Protein AF-A0A3M0W1K4-F1 (afdb_monomer_lite)

Structure (mmCIF, N/CA/C/O backbone):
data_AF-A0A3M0W1K4-F1
#
_entry.id   AF-A0A3M0W1K4-F1
#
loop_
_atom_site.group_PDB
_atom_site.id
_atom_site.type_symbol
_atom_site.label_atom_id
_atom_site.label_alt_id
_atom_site.label_comp_id
_atom_site.label_asym_id
_atom_site.label_entity_id
_atom_site.label_seq_id
_atom_site.pdbx_PDB_ins_code
_atom_site.Cartn_x
_atom_site.Cartn_y
_atom_site.Cartn_z
_atom_site.occupancy
_atom_site.B_iso_or_equiv
_atom_site.auth_seq_id
_atom_site.auth_comp_id
_atom_site.auth_asym_id
_atom_site.auth_atom_id
_atom_site.pdbx_PDB_model_num
ATOM 1 N N . MET A 1 1 ? 21.033 59.225 10.269 1.00 39.94 1 MET A N 1
ATOM 2 C CA . MET A 1 1 ? 19.747 59.269 11.001 1.00 39.94 1 MET A CA 1
ATOM 3 C C . MET A 1 1 ? 18.672 60.098 10.294 1.00 39.94 1 MET A C 1
ATOM 5 O O . MET A 1 1 ? 17.564 60.133 10.793 1.00 39.94 1 MET A O 1
ATOM 9 N N . GLU A 1 2 ? 18.922 60.691 9.121 1.00 40.12 2 GLU A N 1
ATOM 10 C CA . GLU A 1 2 ? 17.930 61.547 8.435 1.00 40.12 2 GLU A CA 1
ATOM 11 C C . GLU A 1 2 ? 17.042 60.817 7.401 1.00 40.12 2 GLU A C 1
ATOM 13 O O . GLU A 1 2 ? 16.441 61.458 6.549 1.00 40.12 2 GLU A O 1
ATOM 18 N N . ALA A 1 3 ? 16.939 59.483 7.443 1.00 52.16 3 ALA A N 1
ATOM 19 C CA . ALA A 1 3 ? 16.207 58.706 6.428 1.00 52.16 3 ALA A CA 1
ATOM 20 C C . ALA A 1 3 ? 15.186 57.702 6.995 1.00 52.16 3 ALA A C 1
ATOM 22 O O . ALA A 1 3 ? 14.739 56.823 6.266 1.00 52.16 3 ALA A O 1
ATOM 23 N N . LEU A 1 4 ? 14.838 57.798 8.282 1.00 54.84 4 LEU A N 1
ATOM 24 C CA . LEU A 1 4 ? 13.868 56.904 8.923 1.00 54.84 4 LEU A CA 1
ATOM 25 C C . LEU A 1 4 ? 12.635 57.705 9.343 1.00 54.84 4 LEU A C 1
ATOM 27 O O . LEU A 1 4 ? 12.757 58.794 9.902 1.00 54.84 4 LEU A O 1
ATOM 31 N N . THR A 1 5 ? 11.453 57.173 9.052 1.00 63.53 5 THR A N 1
ATOM 32 C CA . THR A 1 5 ? 10.166 57.767 9.435 1.00 63.53 5 THR A CA 1
ATOM 33 C C . THR A 1 5 ? 9.922 57.629 10.944 1.00 63.53 5 THR A C 1
ATOM 35 O O . THR A 1 5 ? 10.457 56.726 11.586 1.00 63.53 5 THR A O 1
ATOM 38 N N . GLU A 1 6 ? 9.076 58.483 11.534 1.00 58.12 6 GLU A N 1
ATOM 39 C CA . GLU A 1 6 ? 8.732 58.405 12.971 1.00 58.12 6 GLU A CA 1
ATOM 40 C C . GLU A 1 6 ? 8.189 57.025 13.385 1.00 58.12 6 GLU A C 1
ATOM 42 O O . GLU A 1 6 ? 8.481 56.547 14.479 1.00 58.12 6 GLU A O 1
ATOM 47 N N . ALA A 1 7 ? 7.452 56.340 12.504 1.00 54.59 7 ALA A N 1
ATOM 48 C CA . ALA A 1 7 ? 6.937 54.994 12.763 1.00 54.59 7 ALA A CA 1
ATOM 49 C C . ALA A 1 7 ? 8.047 53.923 12.790 1.00 54.59 7 ALA A C 1
ATOM 51 O O . ALA A 1 7 ? 7.974 52.957 13.556 1.00 54.59 7 ALA A O 1
ATOM 52 N N . GLU A 1 8 ? 9.085 54.093 11.971 1.00 53.28 8 GLU A N 1
ATOM 53 C CA . GLU A 1 8 ? 10.256 53.212 11.947 1.00 53.28 8 GLU A CA 1
ATOM 54 C C . GLU A 1 8 ? 11.145 53.463 13.164 1.00 53.28 8 GLU A C 1
ATOM 56 O O . GLU A 1 8 ? 11.570 52.506 13.808 1.00 53.28 8 GLU A O 1
ATOM 61 N N . LEU A 1 9 ? 11.339 54.727 13.549 1.00 59.03 9 LEU A N 1
ATOM 62 C CA . LEU A 1 9 ? 12.034 55.093 14.785 1.00 59.03 9 LEU A CA 1
ATOM 63 C C . LEU A 1 9 ? 11.316 54.525 16.018 1.00 59.03 9 LEU A C 1
ATOM 65 O O . LEU A 1 9 ? 11.962 53.882 16.840 1.00 59.03 9 LEU A O 1
ATOM 69 N N . ALA A 1 10 ? 9.985 54.627 16.090 1.00 58.78 10 ALA A N 1
ATOM 70 C CA . ALA A 1 10 ? 9.189 54.033 17.167 1.00 58.78 10 ALA A CA 1
ATOM 71 C C . ALA A 1 10 ? 9.258 52.493 17.196 1.00 58.78 10 ALA A C 1
ATOM 73 O O . ALA A 1 10 ? 9.169 51.877 18.258 1.00 58.78 10 ALA A O 1
ATOM 74 N N . THR A 1 11 ? 9.428 51.844 16.039 1.00 55.88 11 THR A N 1
ATOM 75 C CA . THR A 1 11 ? 9.614 50.385 15.964 1.00 55.88 11 THR A CA 1
ATOM 76 C C . THR A 1 11 ? 11.004 49.979 16.456 1.00 55.88 11 THR A C 1
ATOM 78 O O . THR A 1 11 ? 11.120 49.012 17.206 1.00 55.88 11 THR A O 1
ATOM 81 N N . ILE A 1 12 ? 12.040 50.740 16.093 1.00 59.47 12 ILE A N 1
ATOM 82 C CA . ILE A 1 12 ? 13.416 50.543 16.571 1.00 59.47 12 ILE A CA 1
ATOM 83 C C . ILE A 1 12 ? 13.493 50.738 18.091 1.00 59.47 12 ILE A C 1
ATOM 85 O O . ILE A 1 12 ? 14.158 49.965 18.775 1.00 59.47 12 ILE A O 1
ATOM 89 N N . GLU A 1 13 ? 12.773 51.724 18.626 1.00 56.56 13 GLU A N 1
ATOM 90 C CA . GLU A 1 13 ? 12.717 52.018 20.062 1.00 56.56 13 GLU A CA 1
ATOM 91 C C . GLU A 1 13 ? 11.937 50.950 20.851 1.00 56.56 13 GLU A C 1
ATOM 93 O O . GLU A 1 13 ? 12.284 50.622 21.983 1.00 56.56 13 GLU A O 1
ATOM 98 N N . LYS A 1 14 ? 10.908 50.352 20.233 1.00 52.44 14 LYS A N 1
ATOM 99 C CA . LYS A 1 14 ? 10.084 49.284 20.824 1.00 52.44 14 LYS A CA 1
ATOM 100 C C . LYS A 1 14 ? 10.740 47.899 20.776 1.00 52.44 14 LYS A C 1
ATOM 102 O O . LYS A 1 14 ? 10.418 47.053 21.609 1.00 52.44 14 LYS A O 1
ATOM 107 N N . TYR A 1 15 ? 11.634 47.664 19.816 1.00 54.25 15 TYR A N 1
ATOM 108 C CA . TYR A 1 15 ? 12.367 46.406 19.639 1.00 54.25 15 TYR A CA 1
ATOM 109 C C . TYR A 1 15 ? 13.867 46.680 19.443 1.00 54.25 15 TYR A C 1
ATOM 111 O O . TYR A 1 15 ? 14.408 46.436 18.356 1.00 54.25 15 TYR A O 1
ATOM 119 N N . PRO A 1 16 ? 14.554 47.213 20.469 1.00 55.38 16 PRO A N 1
ATOM 120 C CA . PRO A 1 16 ? 15.976 47.484 20.369 1.00 55.38 16 PRO A CA 1
ATOM 121 C C . PRO A 1 16 ? 16.722 46.161 20.166 1.00 55.38 16 PRO A C 1
ATOM 123 O O . PRO A 1 16 ? 16.544 45.211 20.923 1.00 55.38 16 PRO A O 1
ATOM 126 N N . LEU A 1 17 ? 17.602 46.097 19.163 1.00 57.44 17 LEU A N 1
ATOM 127 C CA . LEU A 1 17 ? 18.527 44.966 18.963 1.00 57.44 17 LEU A CA 1
ATOM 128 C C . LEU A 1 17 ? 19.664 44.968 20.013 1.00 57.44 17 LEU A C 1
ATOM 130 O O . LEU A 1 17 ? 20.745 44.446 19.757 1.00 57.44 17 LEU A O 1
ATOM 134 N N . SER A 1 18 ? 19.446 45.618 21.161 1.00 52.88 18 SER A N 1
ATOM 135 C CA . SER A 1 18 ? 20.443 45.880 22.200 1.00 52.88 18 SER A CA 1
ATOM 136 C C . SER A 1 18 ? 21.017 44.586 22.762 1.00 52.88 18 SER A C 1
ATOM 138 O O . SER A 1 18 ? 20.243 43.690 23.094 1.00 52.88 18 SER A O 1
ATOM 140 N N . ASP A 1 19 ? 22.348 44.554 22.874 1.00 51.66 19 ASP A N 1
ATOM 141 C CA . ASP A 1 19 ? 23.279 43.619 23.532 1.00 51.66 19 ASP A CA 1
ATOM 142 C C . ASP A 1 19 ? 23.093 42.104 23.325 1.00 51.66 19 ASP A C 1
ATOM 144 O O . ASP A 1 19 ? 24.077 41.412 23.105 1.00 51.66 19 ASP A O 1
ATOM 148 N N . SER A 1 20 ? 21.875 41.574 23.256 1.00 52.31 20 SER A N 1
ATOM 149 C CA . SER A 1 20 ? 21.557 40.147 23.132 1.00 52.31 20 SER A CA 1
ATOM 150 C C . SER A 1 20 ? 22.125 39.476 21.875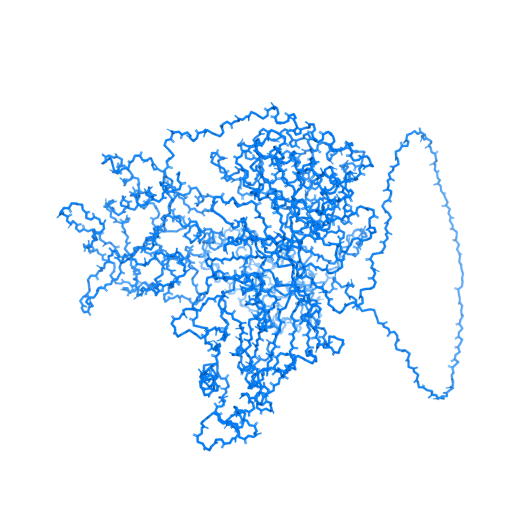 1.00 52.31 20 SER A C 1
ATOM 152 O O . SER A 1 20 ? 22.637 38.364 21.968 1.00 52.31 20 SER A O 1
ATOM 154 N N . ILE A 1 21 ? 22.079 40.121 20.702 1.00 53.75 21 ILE A N 1
ATOM 155 C CA . ILE A 1 21 ? 22.635 39.536 19.464 1.00 53.75 21 ILE A CA 1
ATOM 156 C C . ILE A 1 21 ? 24.169 39.547 19.505 1.00 53.75 21 ILE A C 1
ATOM 158 O O . ILE A 1 21 ? 24.810 38.605 19.040 1.00 53.75 21 ILE A O 1
ATOM 162 N N . TYR A 1 22 ? 24.755 40.586 20.102 1.00 55.22 22 TYR A N 1
ATOM 163 C CA . TYR A 1 22 ? 26.203 40.735 20.222 1.00 55.22 22 TYR A CA 1
ATOM 164 C C . TYR A 1 22 ? 26.797 39.839 21.308 1.00 55.22 22 TYR A C 1
ATOM 166 O O . TYR A 1 22 ? 27.854 39.258 21.080 1.00 55.22 22 TYR A O 1
ATOM 174 N N . GLU A 1 23 ? 26.111 39.666 22.438 1.00 53.50 23 GLU A N 1
ATOM 175 C CA . GLU A 1 23 ? 26.461 38.690 23.470 1.00 53.50 23 GLU A CA 1
ATOM 176 C C . GLU A 1 23 ? 26.335 37.268 22.934 1.00 53.50 23 GLU A C 1
ATOM 178 O O . GLU A 1 23 ? 27.237 36.465 23.147 1.00 53.50 23 GLU A O 1
ATOM 183 N N . HIS A 1 24 ? 25.284 36.948 22.172 1.00 56.00 24 HIS A N 1
ATOM 184 C CA . HIS A 1 24 ? 25.119 35.609 21.606 1.00 56.00 24 HIS A CA 1
ATOM 185 C C . HIS A 1 24 ? 26.195 35.287 20.558 1.00 56.00 24 HIS A C 1
ATOM 187 O O . HIS A 1 24 ? 26.789 34.211 20.598 1.00 56.00 24 HIS A O 1
ATOM 193 N N . ALA A 1 25 ? 26.523 36.241 19.679 1.00 52.59 25 ALA A N 1
ATOM 194 C CA . ALA A 1 25 ? 27.627 36.103 18.729 1.00 52.59 25 ALA A CA 1
ATOM 195 C C . ALA A 1 25 ? 28.998 36.015 19.431 1.00 52.59 25 ALA A C 1
ATOM 197 O O . ALA A 1 25 ? 29.841 35.216 19.028 1.00 52.59 25 ALA A O 1
ATOM 198 N N . ALA A 1 26 ? 29.218 36.787 20.501 1.00 55.47 26 ALA A N 1
ATOM 199 C CA . ALA A 1 26 ? 30.449 36.737 21.292 1.00 55.47 26 ALA A CA 1
ATOM 200 C C . ALA A 1 26 ? 30.593 35.423 22.079 1.00 55.47 26 ALA A C 1
ATOM 202 O O . ALA A 1 26 ? 31.691 34.881 22.143 1.00 55.47 26 ALA A O 1
ATOM 203 N N . THR A 1 27 ? 29.492 34.885 22.615 1.00 55.16 27 THR A N 1
ATOM 204 C CA . THR A 1 27 ? 29.459 33.590 23.318 1.00 55.16 27 THR A CA 1
ATOM 205 C C . THR A 1 27 ? 29.769 32.449 22.348 1.00 55.16 27 THR A C 1
ATOM 207 O O . THR A 1 27 ? 30.599 31.596 22.636 1.00 55.16 27 THR A O 1
ATOM 210 N N . LEU A 1 28 ? 29.193 32.486 21.140 1.00 52.56 28 LEU A N 1
ATOM 211 C CA . LEU A 1 28 ? 29.466 31.503 20.086 1.00 52.56 28 LEU A CA 1
ATOM 212 C C . LEU A 1 28 ? 30.930 31.514 19.613 1.00 52.56 28 LEU A C 1
ATOM 214 O O . LEU A 1 28 ? 31.484 30.445 19.349 1.00 52.56 28 LEU A O 1
ATOM 218 N N . LEU A 1 29 ? 31.551 32.697 19.527 1.00 52.94 29 LEU A N 1
ATOM 219 C CA . LEU A 1 29 ? 32.974 32.858 19.200 1.00 52.94 29 LEU A CA 1
ATOM 220 C C . LEU A 1 29 ? 33.894 32.435 20.361 1.00 52.94 29 LEU A C 1
ATOM 222 O O . LEU A 1 29 ? 34.947 31.855 20.112 1.00 52.94 29 LEU A O 1
ATOM 226 N N . GLN A 1 30 ? 33.494 32.666 21.617 1.00 54.06 30 GLN A N 1
ATOM 227 C CA . GLN A 1 30 ? 34.223 32.196 22.805 1.00 54.06 30 GLN A CA 1
ATOM 228 C C . GLN A 1 30 ? 34.193 30.672 22.956 1.00 54.06 30 GLN A C 1
ATOM 230 O O . GLN A 1 30 ? 35.216 30.074 23.288 1.00 54.06 30 GLN A O 1
ATOM 235 N N . ASP A 1 31 ? 33.046 30.047 22.692 1.00 50.12 31 ASP A N 1
ATOM 236 C CA . ASP A 1 31 ? 32.863 28.598 22.825 1.00 50.12 31 ASP A CA 1
ATOM 237 C C . ASP A 1 31 ? 33.520 27.811 21.678 1.00 50.12 31 ASP A C 1
ATOM 239 O O . ASP A 1 31 ? 33.686 26.595 21.771 1.00 50.12 31 ASP A O 1
ATOM 243 N N . ASN A 1 32 ? 33.906 28.492 20.593 1.00 46.84 32 ASN A N 1
ATOM 244 C CA . ASN A 1 32 ? 34.488 27.878 19.403 1.00 46.84 32 ASN A CA 1
ATOM 245 C C . ASN A 1 32 ? 35.570 28.795 18.783 1.00 46.84 32 ASN A C 1
ATOM 247 O O . ASN A 1 32 ? 35.329 29.425 17.749 1.00 46.84 32 ASN A O 1
ATOM 251 N N . PRO A 1 33 ? 36.777 28.866 19.373 1.00 49.41 33 PRO A N 1
ATOM 252 C CA . PRO A 1 33 ? 37.834 29.793 18.948 1.00 49.41 33 PRO A CA 1
ATOM 253 C C . PRO A 1 33 ? 38.335 29.560 17.509 1.00 49.41 33 PRO A C 1
ATOM 255 O O . PRO A 1 33 ? 38.842 30.481 16.875 1.00 49.41 33 PRO A O 1
ATOM 258 N N . ASP A 1 34 ? 38.122 28.366 16.946 1.00 47.47 34 ASP A N 1
ATOM 259 C CA . ASP A 1 34 ? 38.444 28.049 15.546 1.00 47.47 34 ASP A CA 1
ATOM 260 C C . ASP A 1 34 ? 37.507 28.747 14.529 1.00 47.47 34 ASP A C 1
ATOM 262 O O . ASP A 1 34 ? 37.787 28.762 13.327 1.00 47.47 34 ASP A O 1
ATOM 266 N N . LEU A 1 35 ? 36.390 29.341 14.981 1.00 46.50 35 LEU A N 1
ATOM 267 C CA . LEU A 1 35 ? 35.415 30.034 14.124 1.00 46.50 35 LEU A CA 1
ATOM 268 C C . LEU A 1 35 ? 35.865 31.430 13.673 1.00 46.50 35 LEU A C 1
ATOM 270 O O . LEU A 1 35 ? 35.323 31.950 12.695 1.00 46.50 35 LEU A O 1
ATOM 274 N N . GLU A 1 36 ? 36.850 32.036 14.338 1.00 46.94 36 GLU A N 1
ATOM 275 C CA . GLU A 1 36 ? 37.292 33.410 14.060 1.00 46.94 36 GLU A CA 1
ATOM 276 C C . GLU A 1 36 ? 38.053 33.526 12.719 1.00 46.94 36 GLU A C 1
ATOM 278 O O . GLU A 1 36 ? 38.065 34.581 12.086 1.00 46.94 36 GLU A O 1
ATOM 283 N N . ALA A 1 37 ? 38.629 32.422 12.226 1.00 48.88 37 ALA A N 1
ATOM 284 C CA . ALA A 1 37 ? 39.532 32.417 11.073 1.00 48.88 37 ALA A CA 1
ATOM 285 C C . ALA A 1 37 ? 38.849 32.383 9.686 1.00 48.88 37 ALA A C 1
ATOM 287 O O . ALA A 1 37 ? 39.499 32.696 8.689 1.00 48.88 37 ALA A O 1
ATOM 288 N N . ALA A 1 38 ? 37.570 31.991 9.581 1.00 52.22 38 ALA A N 1
ATOM 289 C CA . ALA A 1 38 ? 36.956 31.639 8.287 1.00 52.22 38 ALA A CA 1
ATOM 290 C C . ALA A 1 38 ? 36.098 32.742 7.630 1.00 52.22 38 ALA A C 1
ATOM 292 O O . ALA A 1 38 ? 35.884 32.713 6.418 1.00 52.22 38 ALA A O 1
ATOM 293 N N . GLY A 1 39 ? 35.616 33.725 8.394 1.00 47.97 39 GLY A N 1
ATOM 294 C CA . GLY A 1 39 ? 34.755 34.800 7.888 1.00 47.97 39 GLY A CA 1
ATOM 295 C C . GLY A 1 39 ? 33.378 34.344 7.334 1.00 47.97 39 GLY A C 1
ATOM 296 O O . GLY A 1 39 ? 33.163 33.183 6.973 1.00 47.97 39 GLY A O 1
ATOM 297 N N . PRO A 1 40 ? 32.386 35.249 7.250 1.00 47.38 40 PRO A N 1
ATOM 298 C CA . PRO A 1 40 ? 30.977 34.870 7.140 1.00 47.38 40 PRO A CA 1
ATOM 299 C C . PRO A 1 40 ? 30.439 34.961 5.703 1.00 47.38 40 PRO A C 1
ATOM 301 O O . PRO A 1 40 ? 29.577 35.781 5.386 1.00 47.38 40 PRO A O 1
ATOM 304 N N . PRO A 1 41 ? 30.990 34.161 4.783 1.00 43.94 41 PRO A N 1
ATOM 305 C CA . PRO A 1 41 ? 30.096 33.310 3.996 1.00 43.94 41 PRO A CA 1
ATOM 306 C C . PRO A 1 41 ? 30.598 31.864 3.856 1.00 43.94 41 PRO A C 1
ATOM 308 O O . PRO A 1 41 ? 29.965 31.069 3.166 1.00 43.94 41 PRO A O 1
ATOM 311 N N . GLN A 1 42 ? 31.715 31.503 4.498 1.00 48.19 42 GLN A N 1
ATOM 312 C CA . GLN A 1 42 ? 32.306 30.162 4.392 1.00 48.19 42 GLN A CA 1
ATOM 313 C C . GLN A 1 42 ? 31.855 29.209 5.510 1.00 48.19 42 GLN A C 1
ATOM 315 O O . GLN A 1 42 ? 32.108 28.010 5.420 1.00 48.19 42 GLN A O 1
ATOM 320 N N . ASN A 1 43 ? 31.139 29.716 6.524 1.00 52.47 43 ASN A N 1
ATOM 321 C CA . ASN A 1 43 ? 30.617 28.920 7.634 1.00 52.47 43 ASN A CA 1
ATOM 322 C C . ASN A 1 43 ? 29.069 28.928 7.674 1.00 52.47 43 ASN A C 1
ATOM 324 O O . ASN A 1 43 ? 28.469 29.885 8.177 1.00 52.47 43 ASN A O 1
ATOM 328 N N . PRO A 1 44 ? 28.409 27.876 7.147 1.00 51.66 44 PRO A N 1
ATOM 329 C CA . PRO A 1 44 ? 26.951 27.792 7.052 1.00 51.66 44 PRO A CA 1
ATOM 330 C C . PRO A 1 44 ? 26.253 27.770 8.413 1.00 51.66 44 PRO A C 1
ATOM 332 O O . PRO A 1 44 ? 25.140 28.269 8.525 1.00 51.66 44 PRO A O 1
ATOM 335 N N . THR A 1 45 ? 26.895 27.216 9.443 1.00 51.16 45 THR A N 1
ATOM 336 C CA . THR A 1 45 ? 26.290 27.024 10.768 1.00 51.16 45 THR A CA 1
ATOM 337 C C . THR A 1 45 ? 26.166 28.350 11.511 1.00 51.16 45 THR A C 1
ATOM 339 O O . THR A 1 45 ? 25.076 28.705 11.952 1.00 51.16 45 THR A O 1
ATOM 342 N N . LEU A 1 46 ? 27.244 29.147 11.542 1.00 53.31 46 LEU A N 1
ATOM 343 C CA . LEU A 1 46 ? 27.221 30.489 12.135 1.00 53.31 46 LEU A CA 1
ATOM 344 C C . LEU A 1 46 ? 26.226 31.405 11.401 1.00 53.31 46 LEU A C 1
ATOM 346 O O . LEU A 1 46 ? 25.511 32.185 12.029 1.00 53.31 46 LEU A O 1
ATOM 350 N N . PHE A 1 47 ? 26.144 31.278 10.072 1.00 51.31 47 PHE A N 1
ATOM 351 C CA . PHE A 1 47 ? 25.183 32.008 9.248 1.00 51.31 47 PHE A CA 1
ATOM 352 C C . PHE A 1 47 ? 23.735 31.611 9.564 1.00 51.31 47 PHE A C 1
ATOM 354 O O . PHE A 1 47 ? 22.902 32.485 9.780 1.00 51.31 47 PHE A O 1
ATOM 361 N N . VAL A 1 48 ? 23.425 30.313 9.623 1.00 53.25 48 VAL A N 1
ATOM 362 C CA . VAL A 1 48 ? 22.061 29.822 9.869 1.00 53.25 48 VAL A CA 1
ATOM 363 C C . VAL A 1 48 ? 21.578 30.186 11.272 1.00 53.25 48 VAL A C 1
ATOM 365 O O . VAL A 1 48 ? 20.461 30.687 11.388 1.00 53.25 48 VAL A O 1
ATOM 368 N N . ASP A 1 49 ? 22.405 30.028 12.305 1.00 53.16 49 ASP A N 1
ATOM 369 C CA . ASP A 1 49 ? 21.996 30.312 13.687 1.00 53.16 49 ASP A CA 1
ATOM 370 C C . ASP A 1 49 ? 21.838 31.816 13.947 1.00 53.16 49 ASP A C 1
ATOM 372 O O . ASP A 1 49 ? 20.833 32.251 14.518 1.00 53.16 49 ASP A O 1
ATOM 376 N N . THR A 1 50 ? 22.756 32.644 13.431 1.00 53.38 50 THR A N 1
ATOM 377 C CA . THR A 1 50 ? 22.633 34.111 13.516 1.00 53.38 50 THR A CA 1
ATOM 378 C C . THR A 1 50 ? 21.383 34.592 12.773 1.00 53.38 50 THR A C 1
ATOM 380 O O . THR A 1 50 ? 20.631 35.429 13.275 1.00 53.38 50 THR A O 1
ATOM 383 N N . MET A 1 51 ? 21.105 34.022 11.595 1.00 57.31 51 MET A N 1
ATOM 384 C CA . MET A 1 51 ? 19.923 34.361 10.802 1.00 57.31 51 MET A CA 1
ATOM 385 C C . MET A 1 51 ? 18.623 33.866 11.434 1.00 57.31 51 MET A C 1
ATOM 387 O O . MET A 1 51 ? 17.624 34.579 11.359 1.00 57.31 51 MET A O 1
ATOM 391 N N . GLN A 1 52 ? 18.613 32.697 12.079 1.00 55.47 52 GLN A N 1
ATOM 392 C CA . GLN A 1 52 ? 17.457 32.208 12.832 1.00 55.47 52 GLN A CA 1
ATOM 393 C C . GLN A 1 52 ? 17.127 33.128 14.004 1.00 55.47 52 GLN A C 1
ATOM 395 O O . GLN A 1 52 ? 15.954 33.437 14.209 1.00 55.47 52 GLN A O 1
ATOM 400 N N . HIS A 1 53 ? 18.138 33.623 14.722 1.00 54.47 53 HIS A N 1
ATOM 401 C CA . HIS A 1 53 ? 17.926 34.551 15.831 1.00 54.47 53 HIS A CA 1
ATOM 402 C C . HIS A 1 53 ? 17.430 35.920 15.342 1.00 54.47 53 HIS A C 1
ATOM 404 O O . HIS A 1 53 ? 16.452 36.446 15.869 1.00 54.47 53 HIS A O 1
ATOM 410 N N . VAL A 1 54 ? 18.023 36.468 14.272 1.00 54.00 54 VAL A N 1
ATOM 411 C CA . VAL A 1 54 ? 17.555 37.714 13.636 1.00 54.00 54 VAL A CA 1
ATOM 412 C C . VAL A 1 54 ? 16.119 37.562 13.117 1.00 54.00 54 VAL A C 1
ATOM 414 O O . VAL A 1 54 ? 15.288 38.436 13.350 1.00 54.00 54 VAL A O 1
ATOM 417 N N . LEU A 1 55 ? 15.784 36.439 12.471 1.00 54.41 55 LEU A N 1
ATOM 418 C CA . LEU A 1 55 ? 14.425 36.141 12.006 1.00 54.41 55 LEU A CA 1
ATOM 419 C C . LEU A 1 55 ? 13.442 35.979 13.167 1.00 54.41 55 LEU A C 1
ATOM 421 O O . LEU A 1 55 ? 12.338 36.507 13.076 1.00 54.41 55 LEU A O 1
ATOM 425 N N . ALA A 1 56 ? 13.823 35.308 14.256 1.00 54.81 56 ALA A N 1
ATOM 426 C CA . ALA A 1 56 ? 12.987 35.156 15.446 1.00 54.81 56 ALA A CA 1
ATOM 427 C C . ALA A 1 56 ? 12.669 36.513 16.092 1.00 54.81 56 ALA A C 1
ATOM 429 O O . ALA A 1 56 ? 11.513 36.781 16.424 1.00 54.81 56 ALA A O 1
ATOM 430 N N . THR A 1 57 ? 13.659 37.405 16.173 1.00 53.47 57 THR A N 1
ATOM 431 C CA . THR A 1 57 ? 13.478 38.779 16.660 1.00 53.47 57 THR A CA 1
ATOM 432 C C . THR A 1 57 ? 12.609 39.611 15.706 1.00 53.47 57 THR A C 1
ATOM 434 O O . THR A 1 57 ? 11.725 40.342 16.149 1.00 53.47 57 THR A O 1
ATOM 437 N N . LEU A 1 58 ? 12.770 39.456 14.384 1.00 50.56 58 LEU A N 1
ATOM 438 C CA . LEU A 1 58 ? 11.960 40.147 13.367 1.00 50.56 58 LEU A CA 1
ATOM 439 C C . LEU A 1 58 ? 10.507 39.636 13.291 1.00 50.56 58 LEU A C 1
ATOM 441 O O . LEU A 1 58 ? 9.592 40.420 13.012 1.00 50.56 58 LEU A O 1
ATOM 445 N N . MET A 1 59 ? 10.278 38.347 13.567 1.00 46.94 59 MET A N 1
ATOM 446 C CA . MET A 1 59 ? 8.958 37.697 13.597 1.00 46.94 59 MET A CA 1
ATOM 447 C C . MET A 1 59 ? 8.046 38.230 14.712 1.00 46.94 59 MET A C 1
ATOM 449 O O . MET A 1 59 ? 6.831 38.060 14.632 1.00 46.94 59 MET A O 1
ATOM 453 N N . ALA A 1 60 ? 8.599 38.923 15.712 1.00 49.97 60 ALA A N 1
ATOM 454 C CA . ALA A 1 60 ? 7.834 39.616 16.748 1.00 49.97 60 ALA A CA 1
ATOM 455 C C . ALA A 1 60 ? 7.273 40.987 16.298 1.00 49.97 60 ALA A C 1
ATOM 457 O O . ALA A 1 60 ? 6.546 41.629 17.059 1.00 49.97 60 ALA A O 1
ATOM 458 N N . SER A 1 61 ? 7.574 41.433 15.066 1.00 50.38 61 SER A N 1
ATOM 459 C CA . SER A 1 61 ? 7.120 42.714 14.504 1.00 50.38 61 SER A CA 1
ATOM 460 C C . SER A 1 61 ? 6.099 42.556 13.349 1.00 50.38 61 SER A C 1
ATOM 462 O O . SER A 1 61 ? 6.097 41.540 12.642 1.00 50.38 61 SER A O 1
ATOM 464 N N . PRO A 1 62 ? 5.257 43.577 13.075 1.00 45.31 62 PRO A N 1
ATOM 465 C CA . PRO A 1 62 ? 4.298 43.574 11.957 1.00 45.31 62 PRO A CA 1
ATOM 466 C C . PRO A 1 62 ? 4.924 43.465 10.550 1.00 45.31 62 PRO A C 1
ATOM 468 O O . PRO A 1 62 ? 4.230 43.104 9.595 1.00 45.31 62 PRO A O 1
ATOM 471 N N . ALA A 1 63 ? 6.230 43.732 10.410 1.00 44.47 63 ALA A N 1
ATOM 472 C CA . ALA A 1 63 ? 6.962 43.672 9.139 1.00 44.47 63 ALA A CA 1
ATOM 473 C C . ALA A 1 63 ? 7.102 42.239 8.569 1.00 44.47 63 ALA A C 1
ATOM 475 O O . ALA A 1 63 ? 7.375 42.063 7.378 1.00 44.47 63 ALA A O 1
ATOM 476 N N . SER A 1 64 ? 6.853 41.209 9.388 1.00 49.28 64 SER A N 1
ATOM 477 C CA . SER A 1 64 ? 6.966 39.782 9.032 1.00 49.28 64 SER A CA 1
ATOM 478 C C . SER A 1 64 ? 6.075 39.346 7.860 1.00 49.28 64 SER A C 1
ATOM 480 O O . SER A 1 64 ? 6.469 38.508 7.045 1.00 49.28 64 SER A O 1
ATOM 482 N N . SER A 1 65 ? 4.895 39.952 7.720 1.00 45.00 65 SER A N 1
ATOM 483 C CA . SER A 1 65 ? 3.904 39.579 6.703 1.00 45.00 65 SER A CA 1
ATOM 484 C C . SER A 1 65 ? 4.348 39.902 5.266 1.00 45.00 65 SER A C 1
ATOM 486 O O . SER A 1 65 ? 4.002 39.173 4.335 1.00 45.00 65 SER A O 1
ATOM 488 N N . HIS A 1 66 ? 5.168 40.940 5.071 1.00 46.31 66 HIS A N 1
ATOM 489 C CA . HIS A 1 66 ? 5.700 41.302 3.753 1.00 46.31 66 HIS A CA 1
ATOM 490 C C . HIS A 1 66 ? 6.926 40.466 3.364 1.00 46.31 66 HIS A C 1
ATOM 492 O O . HIS A 1 66 ? 7.013 40.008 2.219 1.00 46.31 66 HIS A O 1
ATOM 498 N N . LEU A 1 67 ? 7.830 40.204 4.316 1.00 42.09 67 LEU A N 1
ATOM 499 C CA . LEU A 1 67 ? 9.067 39.452 4.082 1.00 42.09 67 LEU A CA 1
ATOM 500 C C . LEU A 1 67 ? 8.779 37.978 3.732 1.00 42.09 67 LEU A C 1
ATOM 502 O O . LEU A 1 67 ? 9.314 37.457 2.752 1.00 42.09 67 LEU A O 1
ATOM 506 N N . ALA A 1 68 ? 7.845 37.335 4.444 1.00 44.84 68 ALA A N 1
ATOM 507 C CA . ALA A 1 68 ? 7.444 35.946 4.193 1.00 44.84 68 ALA A CA 1
ATOM 508 C C . ALA A 1 68 ? 6.828 35.732 2.794 1.00 44.84 68 ALA A C 1
ATOM 510 O O . ALA A 1 68 ? 7.025 34.684 2.180 1.00 44.84 68 ALA A O 1
ATOM 511 N N . SER A 1 69 ? 6.128 36.736 2.247 1.00 43.25 69 SER A N 1
ATOM 512 C CA . SER A 1 69 ? 5.516 36.650 0.910 1.00 43.25 69 SER A CA 1
ATOM 513 C C . SER A 1 69 ? 6.536 36.681 -0.240 1.00 43.25 69 SER A C 1
ATOM 515 O O . SER A 1 69 ? 6.260 36.157 -1.321 1.00 43.25 69 SER A O 1
ATOM 517 N N . ARG A 1 70 ? 7.718 37.279 -0.012 1.00 43.91 70 ARG A N 1
ATOM 518 C CA . ARG A 1 70 ? 8.779 37.429 -1.022 1.00 43.91 70 ARG A CA 1
ATOM 519 C C . ARG A 1 70 ? 9.819 36.311 -0.986 1.00 43.91 70 ARG A C 1
ATOM 521 O O . ARG A 1 70 ? 10.294 35.912 -2.045 1.00 43.91 70 ARG A O 1
ATOM 528 N N . ILE A 1 71 ? 10.130 35.768 0.194 1.00 47.25 71 ILE A N 1
ATOM 529 C CA . ILE A 1 71 ? 11.123 34.687 0.366 1.00 47.25 71 ILE A CA 1
ATOM 530 C C . ILE A 1 71 ? 10.696 33.392 -0.358 1.00 47.25 71 ILE A C 1
ATOM 532 O O . ILE A 1 71 ? 11.540 32.596 -0.755 1.00 47.25 71 ILE A O 1
ATOM 536 N N . GLY A 1 72 ? 9.401 33.210 -0.638 1.00 40.12 72 GLY A N 1
ATOM 537 C CA . GLY A 1 72 ? 8.883 32.056 -1.381 1.00 40.12 72 GLY A CA 1
ATOM 538 C C . GLY A 1 72 ? 9.142 32.041 -2.898 1.00 40.12 72 GLY A C 1
ATOM 539 O O . GLY A 1 72 ? 8.553 31.196 -3.569 1.00 40.12 72 GLY A O 1
ATOM 540 N N . ARG A 1 73 ? 9.930 32.971 -3.473 1.00 40.59 73 ARG A N 1
ATOM 541 C CA . ARG A 1 73 ? 10.098 33.087 -4.942 1.00 40.59 73 ARG A CA 1
ATOM 542 C C . ARG A 1 73 ? 11.540 33.150 -5.496 1.00 40.59 73 ARG A C 1
ATOM 544 O O . ARG A 1 73 ? 11.663 33.069 -6.711 1.00 40.59 73 ARG A O 1
ATOM 551 N N . GLU A 1 74 ? 12.608 33.221 -4.688 1.00 39.56 74 GLU A N 1
ATOM 552 C CA . GLU A 1 74 ? 14.028 33.306 -5.141 1.00 39.56 74 GLU A CA 1
ATOM 553 C C . GLU A 1 74 ? 15.002 32.624 -4.135 1.00 39.56 74 GLU A C 1
ATOM 555 O O . GLU A 1 74 ? 14.626 32.429 -2.975 1.00 39.56 74 GLU A O 1
ATOM 560 N N . PRO A 1 75 ? 16.260 32.276 -4.507 1.00 42.19 75 PRO A N 1
ATOM 561 C CA . PRO A 1 75 ? 17.255 31.712 -3.588 1.00 42.19 75 PRO A CA 1
ATOM 562 C C . PRO A 1 75 ? 17.675 32.740 -2.517 1.00 42.19 75 PRO A C 1
ATOM 564 O O . PRO A 1 75 ? 18.503 33.624 -2.732 1.00 42.19 75 PRO A O 1
ATOM 567 N N . TRP A 1 76 ? 17.093 32.591 -1.332 1.00 50.84 76 TRP A N 1
ATOM 568 C CA . TRP A 1 76 ? 17.148 33.458 -0.147 1.00 50.84 76 TRP A CA 1
ATOM 569 C C . TRP A 1 76 ? 18.555 33.825 0.362 1.00 50.84 76 TRP A C 1
ATOM 571 O O . TRP A 1 76 ? 18.721 34.870 0.990 1.00 50.84 76 TRP A O 1
ATOM 581 N N . ILE A 1 77 ? 19.581 33.036 0.036 1.00 48.72 77 ILE A N 1
ATOM 582 C CA . ILE A 1 77 ? 20.966 33.237 0.498 1.00 48.72 77 ILE A CA 1
ATOM 583 C C . ILE A 1 77 ? 21.587 34.538 -0.049 1.00 48.72 77 ILE A C 1
ATOM 585 O O . ILE A 1 77 ? 22.288 35.231 0.682 1.00 48.72 77 ILE A O 1
ATOM 589 N N . LYS A 1 78 ? 21.296 34.931 -1.299 1.00 48.41 78 LYS A N 1
ATOM 590 C CA . LYS A 1 78 ? 21.871 36.161 -1.891 1.00 48.41 78 LYS A CA 1
ATOM 591 C C . LYS A 1 78 ? 21.223 37.450 -1.375 1.00 48.41 78 LYS A C 1
ATOM 593 O O . LYS A 1 78 ? 21.863 38.495 -1.371 1.00 48.41 78 LYS A O 1
ATOM 598 N N . LEU A 1 79 ? 19.963 37.381 -0.943 1.00 51.50 79 LEU A N 1
ATOM 599 C CA . LEU A 1 79 ? 19.197 38.539 -0.464 1.00 51.50 79 LEU A CA 1
ATOM 600 C C . LEU A 1 79 ? 19.578 38.950 0.965 1.00 51.50 79 LEU A C 1
ATOM 602 O O . LEU A 1 79 ? 19.506 40.127 1.298 1.00 51.50 79 LEU A O 1
ATOM 606 N N . LEU A 1 80 ? 19.996 38.000 1.804 1.00 56.75 80 LEU A N 1
ATOM 607 C CA . LEU A 1 80 ? 20.258 38.230 3.232 1.00 56.75 80 LEU A CA 1
ATOM 608 C C . LEU A 1 80 ? 21.742 38.482 3.543 1.00 56.75 80 LEU A C 1
ATOM 610 O O . LEU A 1 80 ? 22.081 38.880 4.654 1.00 56.75 80 LEU A O 1
ATOM 614 N N . GLN A 1 81 ? 22.615 38.331 2.544 1.00 58.66 81 GLN A N 1
ATOM 615 C CA . GLN A 1 81 ? 24.059 38.524 2.664 1.00 58.66 81 GLN A CA 1
ATOM 616 C C . GLN A 1 81 ? 24.475 39.929 3.171 1.00 58.66 81 GLN A C 1
ATOM 618 O O . GLN A 1 81 ? 25.343 40.010 4.041 1.00 58.66 81 GLN A O 1
ATOM 623 N N . PRO A 1 82 ? 23.862 41.051 2.733 1.00 59.72 82 PRO A N 1
ATOM 624 C CA . PRO A 1 82 ? 24.198 42.377 3.268 1.00 59.72 82 PRO A CA 1
ATOM 625 C C . PRO A 1 82 ? 23.796 42.544 4.740 1.00 59.72 82 PRO A C 1
ATOM 627 O O . PRO A 1 82 ? 24.484 43.216 5.505 1.00 59.72 82 PRO A O 1
ATOM 630 N N . LEU A 1 83 ? 22.696 41.899 5.145 1.00 60.31 83 LEU A N 1
ATOM 631 C CA . LEU A 1 83 ? 22.195 41.934 6.517 1.00 60.31 83 LEU A CA 1
ATOM 632 C C . LEU A 1 83 ? 23.119 41.153 7.460 1.00 60.31 83 LEU A C 1
ATOM 634 O O . LEU A 1 83 ? 23.392 41.617 8.563 1.00 60.31 83 LEU A O 1
ATOM 638 N N . SER A 1 84 ? 23.660 40.016 7.007 1.00 59.31 84 SER A N 1
ATOM 639 C CA . SER A 1 84 ? 24.650 39.256 7.776 1.00 59.31 84 SER A CA 1
ATOM 640 C C . SER A 1 84 ? 25.968 40.013 7.959 1.00 59.31 84 SER A C 1
ATOM 642 O O . SER A 1 84 ? 26.512 39.986 9.057 1.00 59.31 84 SER A O 1
ATOM 644 N N . TYR A 1 85 ? 26.457 40.745 6.947 1.00 60.41 85 TYR A N 1
ATOM 645 C CA . TYR A 1 85 ? 27.664 41.572 7.107 1.00 60.41 85 TYR A CA 1
ATOM 646 C C . TYR A 1 85 ? 27.456 42.695 8.131 1.00 60.41 85 TYR A C 1
ATOM 648 O O . TYR A 1 85 ? 28.289 42.874 9.013 1.00 60.41 85 TYR A O 1
ATOM 656 N N . ALA A 1 86 ? 26.311 43.385 8.087 1.00 63.47 86 ALA A N 1
ATOM 657 C CA . ALA A 1 86 ? 26.007 44.467 9.025 1.00 63.47 86 ALA A CA 1
ATOM 658 C C . ALA A 1 86 ? 25.916 43.995 10.491 1.00 63.47 86 ALA A C 1
ATOM 660 O O . ALA A 1 86 ? 26.358 44.702 11.396 1.00 63.47 86 ALA A O 1
ATOM 661 N N . VAL A 1 87 ? 25.364 42.800 10.733 1.00 61.34 87 VAL A N 1
ATOM 662 C CA . VAL A 1 87 ? 25.281 42.209 12.081 1.00 61.34 87 VAL A CA 1
ATOM 663 C C . VAL A 1 87 ? 26.663 41.780 12.583 1.00 61.34 87 VAL A C 1
ATOM 665 O O . VAL A 1 87 ? 26.980 41.972 13.754 1.00 61.34 87 VAL A O 1
ATOM 668 N N . ILE A 1 88 ? 27.507 41.239 11.705 1.00 58.22 88 ILE A N 1
ATOM 669 C CA . ILE A 1 88 ? 28.823 40.713 12.086 1.00 58.22 88 ILE A CA 1
ATOM 670 C C . ILE A 1 88 ? 29.851 41.834 12.296 1.00 58.22 88 ILE A C 1
ATOM 672 O O . ILE A 1 88 ? 30.658 41.756 13.219 1.00 58.22 88 ILE A O 1
ATOM 676 N N . GLU A 1 89 ? 29.776 42.924 11.529 1.00 59.66 89 GLU A N 1
ATOM 677 C CA . GLU A 1 89 ? 30.637 44.110 11.689 1.00 59.66 89 GLU A CA 1
ATOM 678 C C . GLU A 1 89 ? 30.210 45.041 12.841 1.00 59.66 89 GLU A C 1
ATOM 680 O O . GLU A 1 89 ? 30.764 46.127 13.008 1.00 59.66 89 GLU A O 1
ATOM 685 N N . LYS A 1 90 ? 29.237 44.625 13.663 1.00 63.12 90 LYS A N 1
ATOM 686 C CA . LYS A 1 90 ? 28.679 45.412 14.776 1.00 63.12 90 LYS A CA 1
ATOM 687 C C . LYS A 1 90 ? 28.134 46.779 14.355 1.00 63.12 90 LYS A C 1
ATOM 689 O O . LYS A 1 90 ? 28.311 47.776 15.060 1.00 63.12 90 LYS A O 1
ATOM 694 N N . ALA A 1 91 ? 27.455 46.837 13.210 1.00 65.06 91 ALA A N 1
ATOM 695 C CA . ALA A 1 91 ? 26.850 48.074 12.741 1.00 65.06 91 ALA A CA 1
ATOM 696 C C . ALA A 1 91 ? 25.791 48.594 13.743 1.00 65.06 91 ALA A C 1
ATOM 698 O O . ALA A 1 91 ? 25.102 47.805 14.402 1.00 65.06 91 ALA A O 1
ATOM 699 N N . PRO A 1 92 ? 25.600 49.922 13.859 1.00 69.56 92 PRO A N 1
ATOM 700 C CA . PRO A 1 92 ? 24.548 50.488 14.697 1.00 69.56 92 PRO A CA 1
ATOM 701 C C . PRO A 1 92 ? 23.175 49.903 14.340 1.00 69.56 92 PRO A C 1
ATOM 703 O O . PRO A 1 92 ? 22.865 49.708 13.163 1.00 69.56 92 PRO A O 1
ATOM 706 N N . ALA A 1 93 ? 22.312 49.677 15.338 1.00 62.00 93 ALA A N 1
ATOM 707 C CA . ALA A 1 93 ? 20.985 49.076 15.139 1.00 62.00 93 ALA A CA 1
ATOM 708 C C . ALA A 1 93 ? 20.147 49.801 14.065 1.00 62.00 93 ALA A C 1
ATOM 710 O O . ALA A 1 93 ? 19.396 49.173 13.322 1.00 62.00 93 ALA A O 1
ATOM 711 N N . THR A 1 94 ? 20.334 51.114 13.923 1.00 62.06 94 THR A N 1
ATOM 712 C CA . THR A 1 94 ? 19.705 51.941 12.884 1.00 62.06 94 THR A CA 1
ATOM 713 C C . THR A 1 94 ? 20.111 51.543 11.459 1.00 62.06 94 THR A C 1
ATOM 715 O O . THR A 1 94 ? 19.289 51.616 10.550 1.00 62.06 94 THR A O 1
ATOM 718 N N . GLN A 1 95 ? 21.343 51.078 11.250 1.00 64.31 95 GLN A N 1
ATOM 719 C CA . GLN A 1 95 ? 21.870 50.647 9.951 1.00 64.31 95 GLN A CA 1
ATOM 720 C C . GLN A 1 95 ? 21.422 49.220 9.590 1.00 64.31 95 GLN A C 1
ATOM 722 O O . GLN A 1 95 ? 21.110 48.935 8.430 1.00 64.31 95 GLN A O 1
ATOM 727 N N . ILE A 1 96 ? 21.303 48.343 10.592 1.00 66.44 96 ILE A N 1
ATOM 728 C CA . ILE A 1 96 ? 20.733 46.996 10.435 1.00 66.44 96 ILE A CA 1
ATOM 729 C C . ILE A 1 96 ? 19.259 47.108 10.021 1.00 66.44 96 ILE A C 1
ATOM 731 O O . ILE A 1 96 ? 18.848 46.527 9.016 1.00 66.44 96 ILE A O 1
ATOM 735 N N . TRP A 1 97 ? 18.480 47.938 10.721 1.00 62.78 97 TRP A N 1
ATOM 736 C CA . TRP A 1 97 ? 17.075 48.176 10.382 1.00 62.78 97 TRP A CA 1
ATOM 737 C C . TRP A 1 97 ? 16.888 48.868 9.026 1.00 62.78 97 TRP A C 1
ATOM 739 O O . TRP A 1 97 ? 16.001 48.472 8.272 1.00 62.78 97 TRP A O 1
ATOM 749 N N . ALA A 1 98 ? 17.754 49.815 8.648 1.00 63.97 98 ALA A N 1
ATOM 750 C CA . ALA A 1 98 ? 17.724 50.415 7.310 1.00 63.97 98 ALA A CA 1
ATOM 751 C C . ALA A 1 98 ? 17.936 49.375 6.189 1.00 63.97 98 ALA A C 1
ATOM 753 O O . ALA A 1 98 ? 17.289 49.444 5.144 1.00 63.97 98 ALA A O 1
ATOM 754 N N . THR A 1 99 ? 18.784 48.367 6.424 1.00 65.44 99 THR A N 1
ATOM 755 C CA . THR A 1 99 ? 19.023 47.264 5.475 1.00 65.44 99 THR A CA 1
ATOM 756 C C . THR A 1 99 ? 17.786 46.369 5.335 1.00 65.44 99 THR A C 1
ATOM 758 O O . THR A 1 99 ? 17.390 46.029 4.219 1.00 65.44 99 THR A O 1
ATOM 761 N N . VAL A 1 100 ? 17.118 46.049 6.451 1.00 63.44 100 VAL A N 1
ATOM 762 C CA . VAL A 1 100 ? 15.848 45.296 6.463 1.00 63.44 100 VAL A CA 1
ATOM 763 C C . VAL A 1 100 ? 14.743 46.059 5.723 1.00 63.44 100 VAL A C 1
ATOM 765 O O . VAL A 1 100 ? 14.047 45.482 4.886 1.00 63.44 100 VAL A O 1
ATOM 768 N N . ILE A 1 101 ? 14.605 47.363 5.973 1.00 62.78 101 ILE A N 1
ATOM 769 C CA . ILE A 1 101 ? 13.594 48.216 5.328 1.00 62.78 101 ILE A CA 1
ATOM 770 C C . ILE A 1 101 ? 13.864 48.348 3.821 1.00 62.78 101 ILE A C 1
ATOM 772 O O . ILE A 1 101 ? 12.929 48.264 3.020 1.00 62.78 101 ILE A O 1
ATOM 776 N N . GLY A 1 102 ? 15.130 48.470 3.408 1.00 62.56 102 GLY A N 1
ATOM 777 C CA . GLY A 1 102 ? 15.523 48.487 1.994 1.00 62.56 102 GLY A CA 1
ATOM 778 C C . GLY A 1 102 ? 15.164 47.193 1.252 1.00 62.56 102 GLY A C 1
ATOM 779 O O . GLY A 1 102 ? 14.635 47.239 0.140 1.00 62.56 102 GLY A O 1
ATOM 780 N N . LEU A 1 103 ? 15.360 46.038 1.895 1.00 60.75 103 LEU A N 1
ATOM 781 C CA . LEU A 1 103 ? 14.969 44.715 1.385 1.00 60.75 103 LEU A CA 1
ATOM 782 C C . LEU A 1 103 ? 13.452 44.580 1.178 1.00 60.75 103 LEU A C 1
ATOM 784 O O . LEU A 1 103 ? 12.999 43.987 0.194 1.00 60.75 103 LEU A O 1
ATOM 788 N N . VAL A 1 104 ? 12.664 45.155 2.088 1.00 56.56 104 VAL A N 1
ATOM 789 C CA . VAL A 1 104 ? 11.197 45.166 2.009 1.00 56.56 104 VAL A CA 1
ATOM 790 C C . VAL A 1 104 ? 10.699 46.142 0.934 1.00 56.56 104 VAL A C 1
ATOM 792 O O . VAL A 1 104 ? 9.733 45.837 0.231 1.00 56.56 104 VAL A O 1
ATOM 795 N N . SER A 1 105 ? 11.378 47.278 0.764 1.00 50.44 105 SER A N 1
ATOM 796 C CA . SER A 1 105 ? 10.920 48.401 -0.069 1.00 50.44 105 SER A CA 1
ATOM 797 C C . SER A 1 105 ? 11.378 48.347 -1.535 1.00 50.44 105 SER A C 1
ATOM 799 O O . SER A 1 105 ? 10.851 49.085 -2.366 1.00 50.44 105 SER A O 1
ATOM 801 N N . ALA A 1 106 ? 12.321 47.469 -1.900 1.00 50.22 106 ALA A N 1
ATOM 802 C CA . ALA A 1 106 ? 12.800 47.351 -3.280 1.00 50.22 106 ALA A CA 1
ATOM 803 C C . ALA A 1 106 ? 11.675 46.903 -4.255 1.00 50.22 106 ALA A C 1
ATOM 805 O O . ALA A 1 106 ? 10.953 45.945 -3.955 1.00 50.22 106 ALA A O 1
ATOM 806 N N . PRO A 1 107 ? 11.488 47.539 -5.429 1.00 43.41 107 PRO A N 1
ATOM 807 C CA . PRO A 1 107 ? 10.474 47.134 -6.405 1.00 43.41 107 PRO A CA 1
ATOM 808 C C . PRO A 1 107 ? 10.832 45.798 -7.078 1.00 43.41 107 PRO A C 1
ATOM 810 O O . PRO A 1 107 ? 11.978 45.561 -7.449 1.00 43.41 107 PRO A O 1
ATOM 813 N N . ALA A 1 108 ? 9.843 44.913 -7.244 1.00 43.16 108 ALA A N 1
ATOM 814 C CA . ALA A 1 108 ? 10.033 43.607 -7.876 1.00 43.16 108 ALA A CA 1
ATOM 815 C C . ALA A 1 108 ? 10.370 43.752 -9.372 1.00 43.16 108 ALA A C 1
ATOM 817 O O . ALA A 1 108 ? 9.615 44.371 -10.127 1.00 43.16 108 ALA A O 1
ATOM 818 N N . SER A 1 109 ? 11.470 43.145 -9.817 1.00 29.89 109 SER A N 1
ATOM 819 C CA . SER A 1 109 ? 11.784 42.989 -11.238 1.00 29.89 109 SER A CA 1
ATOM 820 C C . SER A 1 109 ? 10.756 42.058 -11.897 1.00 29.89 109 SER A C 1
ATOM 822 O O . SER A 1 109 ? 10.503 40.943 -11.442 1.00 29.89 109 SER A O 1
ATOM 824 N N . ARG A 1 110 ? 10.109 42.531 -12.970 1.00 24.19 110 ARG A N 1
ATOM 825 C CA . ARG A 1 110 ? 9.177 41.730 -13.781 1.00 24.19 110 ARG A CA 1
ATOM 826 C C . ARG A 1 110 ? 9.963 40.749 -14.661 1.00 24.19 110 ARG A C 1
ATOM 828 O O . ARG A 1 110 ? 10.803 41.220 -15.426 1.00 24.19 110 ARG A O 1
ATOM 835 N N . PRO A 1 111 ? 9.647 39.444 -14.672 1.00 25.81 111 PRO A N 1
ATOM 836 C CA . PRO A 1 111 ? 10.000 38.592 -15.794 1.00 25.81 111 PRO A CA 1
ATOM 837 C C . PRO A 1 111 ? 9.040 38.843 -16.963 1.00 25.81 111 PRO A C 1
ATOM 839 O O . PRO A 1 111 ? 7.833 39.034 -16.785 1.00 25.81 111 PRO A O 1
ATOM 842 N N . SER A 1 112 ? 9.610 38.848 -18.163 1.00 23.05 112 SER A N 1
ATOM 843 C CA . SER A 1 112 ? 8.936 38.940 -19.455 1.00 23.05 112 SER A CA 1
ATOM 844 C C . SER A 1 112 ? 7.838 37.881 -19.590 1.00 23.05 112 SER A C 1
ATOM 846 O O . SER A 1 112 ? 8.023 36.718 -19.232 1.00 23.05 112 SER A O 1
ATOM 848 N N . GLY A 1 113 ? 6.677 38.308 -20.088 1.00 25.72 113 GLY A N 1
ATOM 849 C CA . GLY A 1 113 ? 5.457 37.513 -20.124 1.00 25.72 113 GLY A CA 1
ATOM 850 C C . GLY A 1 113 ? 5.591 36.204 -20.900 1.00 25.72 113 GLY A C 1
ATOM 851 O O . GLY A 1 113 ? 5.962 36.186 -22.068 1.00 25.72 113 GLY A O 1
ATOM 852 N N . THR A 1 114 ? 5.186 35.117 -20.254 1.00 22.78 114 THR A N 1
ATOM 853 C CA . THR A 1 114 ? 4.677 33.911 -20.909 1.00 22.78 114 THR A CA 1
ATOM 854 C C . THR A 1 114 ? 3.315 33.610 -20.291 1.00 22.78 114 THR A C 1
ATOM 856 O O . THR A 1 114 ? 3.142 33.633 -19.073 1.00 22.78 114 THR A O 1
ATOM 859 N N . HIS A 1 115 ? 2.311 33.440 -21.150 1.00 23.27 115 HIS A N 1
ATOM 860 C CA . HIS A 1 115 ? 0.920 33.197 -20.784 1.00 23.27 115 HIS A CA 1
ATOM 861 C C . HIS A 1 115 ? 0.792 31.938 -19.909 1.00 23.27 115 HIS A C 1
ATOM 863 O O . HIS A 1 115 ? 0.818 30.818 -20.413 1.00 23.27 115 HIS A O 1
ATOM 869 N N . LEU A 1 116 ? 0.617 32.114 -18.597 1.00 22.02 116 LEU A N 1
ATOM 870 C CA . LEU A 1 116 ? 0.240 31.039 -17.680 1.00 22.02 116 LEU A CA 1
ATOM 871 C C . LEU A 1 116 ? -1.257 30.753 -17.840 1.00 22.02 116 LEU A C 1
ATOM 873 O O . LEU A 1 116 ? -2.109 31.463 -17.308 1.00 22.02 116 LEU A O 1
ATOM 877 N N . ARG A 1 117 ? -1.566 29.722 -18.629 1.00 22.25 117 ARG A N 1
ATOM 878 C CA . ARG A 1 117 ? -2.892 29.100 -18.725 1.00 22.25 117 ARG A CA 1
ATOM 879 C C . ARG A 1 117 ? -3.174 28.370 -17.402 1.00 22.25 117 ARG A C 1
ATOM 881 O O . ARG A 1 117 ? -2.362 27.561 -16.968 1.00 22.25 117 ARG A O 1
ATOM 888 N N . GLU A 1 118 ? -4.304 28.680 -16.772 1.00 22.77 118 GLU A N 1
ATOM 889 C CA . GLU A 1 118 ? -4.771 28.103 -15.503 1.00 22.77 118 GLU A CA 1
ATOM 890 C C . GLU A 1 118 ? -4.862 26.564 -15.574 1.00 22.77 118 GLU A C 1
ATOM 892 O O . GLU A 1 118 ? -5.595 26.009 -16.396 1.00 22.77 118 GLU A O 1
ATOM 897 N N . GLU A 1 119 ? -4.118 25.860 -14.714 1.00 23.42 119 GLU A N 1
ATOM 898 C CA . GLU A 1 119 ? -4.125 24.395 -14.630 1.00 23.42 119 GLU A CA 1
ATOM 899 C C . GLU A 1 119 ? -5.148 23.877 -13.602 1.00 23.42 119 GLU A C 1
ATOM 901 O O . GLU A 1 119 ? -5.227 24.342 -12.465 1.00 23.42 119 GLU A O 1
ATOM 906 N N . THR A 1 120 ? -5.936 22.874 -14.001 1.00 22.81 120 THR A N 1
ATOM 907 C CA . THR A 1 120 ? -6.969 22.210 -13.185 1.00 22.81 120 THR A CA 1
ATOM 908 C C . THR A 1 120 ? -6.373 21.069 -12.328 1.00 22.81 120 THR A C 1
ATOM 910 O O . THR A 1 120 ? -5.558 20.307 -12.852 1.00 22.81 120 THR A O 1
ATOM 913 N N . PRO A 1 121 ? -6.785 20.855 -11.054 1.00 26.94 121 PRO A N 1
ATOM 914 C CA . PRO A 1 121 ? -6.207 19.811 -10.194 1.00 26.94 121 PRO A CA 1
ATOM 915 C C . PRO A 1 121 ? -6.497 18.364 -10.638 1.00 26.94 121 PRO A C 1
ATOM 917 O O . PRO A 1 121 ? -7.410 18.080 -11.412 1.00 26.94 121 PRO A O 1
ATOM 920 N N . VAL A 1 122 ? -5.730 17.425 -10.082 1.00 29.77 122 VAL A N 1
ATOM 921 C CA . VAL A 1 122 ? -5.335 16.109 -10.633 1.00 29.77 122 VAL A CA 1
ATOM 922 C C . VAL A 1 122 ? -5.971 14.917 -9.894 1.00 29.77 122 VAL A C 1
ATOM 924 O O . VAL A 1 122 ? -6.400 15.050 -8.753 1.00 29.77 122 VAL A O 1
ATOM 927 N N . THR A 1 123 ? -6.047 13.754 -10.554 1.00 27.03 123 THR A N 1
ATOM 928 C CA . THR A 1 123 ? -6.198 12.430 -9.916 1.00 27.03 123 THR A CA 1
ATOM 929 C C . THR A 1 123 ? -4.850 11.719 -9.981 1.00 27.03 123 THR A C 1
ATOM 931 O O . THR A 1 123 ? -4.423 11.354 -11.074 1.00 27.03 123 THR A O 1
ATOM 934 N N . VAL A 1 124 ? -4.182 11.549 -8.840 1.00 27.97 124 VAL A N 1
ATOM 935 C CA . VAL A 1 124 ? -2.952 10.752 -8.723 1.00 27.97 124 VAL A CA 1
ATOM 936 C C . VAL A 1 124 ? -3.309 9.292 -9.016 1.00 27.97 124 VAL A C 1
ATOM 938 O O . VAL A 1 124 ? -4.301 8.781 -8.486 1.00 27.97 124 VAL A O 1
ATOM 941 N N . SER A 1 125 ? -2.554 8.620 -9.887 1.00 34.00 125 SER A N 1
ATOM 942 C CA . SER A 1 125 ? -2.650 7.168 -10.052 1.00 34.00 125 SER A CA 1
ATOM 943 C C . SER A 1 125 ? -2.431 6.511 -8.692 1.00 34.00 125 SER A C 1
ATOM 945 O O . SER A 1 125 ? -1.371 6.660 -8.092 1.00 34.00 125 SER A O 1
ATOM 947 N N . SER A 1 126 ? -3.419 5.773 -8.194 1.00 36.53 126 SER A N 1
ATOM 948 C CA . SER A 1 126 ? -3.384 5.135 -6.871 1.00 36.53 126 SER A CA 1
ATOM 949 C C . SER A 1 126 ? -2.268 4.080 -6.699 1.00 36.53 126 SER A C 1
ATOM 951 O O . SER A 1 126 ? -2.137 3.527 -5.611 1.00 36.53 126 SER A O 1
ATOM 953 N N . ASN A 1 127 ? -1.462 3.825 -7.740 1.00 33.38 127 ASN A N 1
ATOM 954 C CA . ASN A 1 127 ? -0.279 2.960 -7.723 1.00 33.38 127 ASN A CA 1
ATOM 955 C C . ASN A 1 127 ? 1.042 3.709 -7.435 1.00 33.38 127 ASN A C 1
ATOM 957 O O . ASN A 1 127 ? 2.025 3.054 -7.109 1.00 33.38 127 ASN A O 1
ATOM 961 N N . SER A 1 128 ? 1.086 5.052 -7.472 1.00 32.69 128 SER A N 1
ATOM 962 C CA . SER A 1 128 ? 2.313 5.835 -7.190 1.00 32.69 128 SER A CA 1
ATOM 963 C C . SER A 1 128 ? 2.558 6.085 -5.691 1.00 32.69 128 SER A C 1
ATOM 965 O O . SER A 1 128 ? 3.313 6.973 -5.307 1.00 32.69 128 SER A O 1
ATOM 967 N N . LEU A 1 129 ? 1.879 5.345 -4.811 1.00 39.66 129 LEU A N 1
ATOM 968 C CA . LEU A 1 129 ? 1.813 5.638 -3.373 1.00 39.66 129 LEU A CA 1
ATOM 969 C C . LEU A 1 129 ? 2.794 4.808 -2.521 1.00 39.66 129 LEU A C 1
ATOM 971 O O . LEU A 1 129 ? 2.651 4.755 -1.304 1.00 39.66 129 LEU A O 1
ATOM 975 N N . GLN A 1 130 ? 3.816 4.197 -3.133 1.00 33.94 130 GLN A N 1
ATOM 976 C CA . GLN A 1 130 ? 4.854 3.402 -2.449 1.00 33.94 130 GLN A CA 1
ATOM 977 C C . GLN A 1 130 ? 6.171 4.183 -2.225 1.00 33.94 130 GLN A C 1
ATOM 979 O O . GLN A 1 130 ? 7.265 3.627 -2.312 1.00 33.94 130 GLN A O 1
ATOM 984 N N . GLY A 1 131 ? 6.080 5.494 -1.971 1.00 30.55 131 GLY A N 1
ATOM 985 C CA . GLY A 1 131 ? 7.230 6.382 -1.747 1.00 30.55 131 GLY A CA 1
ATOM 986 C C . GLY A 1 131 ? 7.755 6.417 -0.300 1.00 30.55 131 GLY A C 1
ATOM 987 O O . GLY A 1 131 ? 7.003 6.237 0.658 1.00 30.55 131 GLY A O 1
ATOM 988 N N . ARG A 1 132 ? 9.063 6.703 -0.176 1.00 28.50 132 ARG A N 1
ATOM 989 C CA . ARG A 1 132 ? 9.945 6.674 1.017 1.00 28.50 132 ARG A CA 1
ATOM 990 C C . ARG A 1 132 ? 9.794 7.841 2.014 1.00 28.50 132 ARG A C 1
ATOM 992 O O . ARG A 1 132 ? 10.648 8.017 2.873 1.00 28.50 132 ARG A O 1
ATOM 999 N N . GLU A 1 133 ? 8.732 8.632 1.930 1.00 37.22 133 GLU A N 1
ATOM 1000 C CA . GLU A 1 133 ? 8.555 9.828 2.763 1.00 37.22 133 GLU A CA 1
ATOM 1001 C C . GLU A 1 133 ? 7.302 9.675 3.635 1.00 37.22 133 GLU A C 1
ATOM 1003 O O . GLU A 1 133 ? 6.163 9.889 3.205 1.00 37.22 133 GLU A O 1
ATOM 1008 N N . GLN A 1 134 ? 7.486 9.214 4.872 1.00 43.06 134 GLN A N 1
ATOM 1009 C CA . GLN A 1 134 ? 6.386 8.970 5.810 1.00 43.06 134 GLN A CA 1
ATOM 1010 C C . GLN A 1 134 ? 6.640 9.640 7.161 1.00 43.06 134 GLN A C 1
ATOM 1012 O O . GLN A 1 134 ? 6.665 9.000 8.207 1.00 43.06 134 GLN A O 1
ATOM 1017 N N . THR A 1 135 ? 6.788 10.966 7.156 1.00 39.41 135 THR A N 1
ATOM 1018 C CA . THR A 1 135 ? 6.593 11.736 8.388 1.00 39.41 135 THR A CA 1
ATOM 1019 C C . THR A 1 135 ? 5.099 11.806 8.725 1.00 39.41 135 THR A C 1
ATOM 1021 O O . THR A 1 135 ? 4.226 11.703 7.855 1.00 39.41 135 THR A O 1
ATOM 1024 N N . ARG A 1 136 ? 4.790 11.989 10.015 1.00 44.44 136 ARG A N 1
ATOM 1025 C CA . ARG A 1 136 ? 3.419 12.130 10.538 1.00 44.44 136 ARG A CA 1
ATOM 1026 C C . ARG A 1 136 ? 2.613 13.182 9.773 1.00 44.44 136 ARG A C 1
ATOM 1028 O O . ARG A 1 136 ? 1.429 12.978 9.513 1.00 44.44 136 ARG A O 1
ATOM 1035 N N . ASP A 1 137 ? 3.262 14.285 9.425 1.00 45.28 137 ASP A N 1
ATOM 1036 C CA . ASP A 1 137 ? 2.611 15.420 8.784 1.00 45.28 137 ASP A CA 1
ATOM 1037 C C . ASP A 1 137 ? 2.313 15.098 7.309 1.00 45.28 137 ASP A C 1
ATOM 1039 O O . ASP A 1 137 ? 1.188 15.304 6.869 1.00 45.28 137 ASP A O 1
ATOM 1043 N N . LEU A 1 138 ? 3.208 14.386 6.609 1.00 53.62 138 LEU A N 1
ATOM 1044 C CA . LEU A 1 138 ? 2.952 13.885 5.251 1.00 53.62 138 LEU A CA 1
ATOM 1045 C C . LEU A 1 138 ? 1.806 12.870 5.187 1.00 53.62 138 LEU A C 1
ATOM 1047 O O . LEU A 1 138 ? 1.066 12.830 4.208 1.00 53.62 138 LEU A O 1
ATOM 1051 N N . VAL A 1 139 ? 1.658 11.989 6.182 1.00 56.81 139 VAL A N 1
ATOM 1052 C CA . VAL A 1 139 ? 0.499 11.077 6.257 1.00 56.81 139 VAL A CA 1
ATOM 1053 C C . VAL A 1 139 ? -0.790 11.865 6.479 1.00 56.81 139 VAL A C 1
ATOM 1055 O O . VAL A 1 139 ? -1.793 11.601 5.818 1.00 56.81 139 VAL A O 1
ATOM 1058 N N . ARG A 1 140 ? -0.761 12.851 7.378 1.00 63.66 140 ARG A N 1
ATOM 1059 C CA . ARG A 1 140 ? -1.927 13.673 7.699 1.00 63.66 140 ARG A CA 1
ATOM 1060 C C . ARG A 1 140 ? -2.379 14.520 6.512 1.00 63.66 140 ARG A C 1
ATOM 1062 O O . ARG A 1 140 ? -3.576 14.581 6.242 1.00 63.66 140 ARG A O 1
ATOM 1069 N N . ASP A 1 141 ? -1.434 15.116 5.797 1.00 62.69 141 ASP A N 1
ATOM 1070 C CA . ASP A 1 141 ? -1.698 15.926 4.610 1.00 62.69 141 ASP A CA 1
ATOM 1071 C C . ASP A 1 141 ? -2.247 15.060 3.470 1.00 62.69 141 ASP A C 1
ATOM 1073 O O . ASP A 1 141 ? -3.226 15.434 2.830 1.00 62.69 141 ASP A O 1
ATOM 1077 N N . ARG A 1 142 ? -1.726 13.835 3.301 1.00 66.62 142 ARG A N 1
ATOM 1078 C CA . ARG A 1 142 ? -2.280 12.849 2.357 1.00 66.62 142 ARG A CA 1
ATOM 1079 C C . ARG A 1 142 ? -3.719 12.466 2.688 1.00 66.62 142 ARG A C 1
ATOM 1081 O O . ARG A 1 142 ? -4.578 12.511 1.814 1.00 66.62 142 ARG A O 1
ATOM 1088 N N . VAL A 1 143 ? -3.993 12.115 3.944 1.00 71.56 143 VAL A N 1
ATOM 1089 C CA . VAL A 1 143 ? -5.346 11.761 4.405 1.00 71.56 143 VAL A CA 1
ATOM 1090 C C . VAL A 1 143 ? -6.307 12.940 4.215 1.00 71.56 143 VAL A C 1
ATOM 1092 O O . VAL A 1 143 ? -7.443 12.747 3.786 1.00 71.56 143 VAL A O 1
ATOM 1095 N N . LEU A 1 144 ? -5.851 14.171 4.467 1.00 76.56 144 LEU A N 1
ATOM 1096 C CA . LEU A 1 144 ? -6.634 15.371 4.186 1.00 76.56 144 LEU A CA 1
ATOM 1097 C C . LEU A 1 144 ? -6.930 15.510 2.688 1.00 76.56 144 LEU A C 1
ATOM 1099 O O . LEU A 1 144 ? -8.081 15.736 2.316 1.00 76.56 144 LEU A O 1
ATOM 1103 N N . ASP A 1 145 ? -5.924 15.350 1.832 1.00 67.69 145 ASP A N 1
ATOM 1104 C CA . ASP A 1 145 ? -6.075 15.445 0.380 1.00 67.69 145 ASP A CA 1
ATOM 1105 C C . ASP A 1 145 ? -7.039 14.402 -0.196 1.00 67.69 145 ASP A C 1
ATOM 1107 O O . ASP A 1 145 ? -7.774 14.714 -1.138 1.00 67.69 145 ASP A O 1
ATOM 1111 N N . GLU A 1 146 ? -7.103 13.205 0.396 1.00 75.50 146 GLU A N 1
ATOM 1112 C CA . GLU A 1 146 ? -8.041 12.151 -0.006 1.00 75.50 146 GLU A CA 1
ATOM 1113 C C . GLU A 1 146 ? -9.505 12.591 0.123 1.00 75.50 146 GLU A C 1
ATOM 1115 O O . GLU A 1 146 ? -10.303 12.341 -0.783 1.00 75.50 146 GLU A O 1
ATOM 1120 N N . PHE A 1 147 ? -9.879 13.254 1.224 1.00 81.81 147 PHE A N 1
ATOM 1121 C CA . PHE A 1 147 ? -11.281 13.586 1.489 1.00 81.81 147 PHE A CA 1
ATOM 1122 C C . PHE A 1 147 ? -11.636 15.075 1.556 1.00 81.81 147 PHE A C 1
ATOM 1124 O O . PHE A 1 147 ? -12.807 15.408 1.746 1.00 81.81 147 PHE A O 1
ATOM 1131 N N . ARG A 1 148 ? -10.695 15.996 1.306 1.00 77.12 148 ARG A N 1
ATOM 1132 C CA . ARG A 1 148 ? -10.932 17.454 1.399 1.00 77.12 148 ARG A CA 1
ATOM 1133 C C . ARG A 1 148 ? -12.137 17.974 0.604 1.00 77.12 148 ARG A C 1
ATOM 1135 O O . ARG A 1 148 ? -12.716 18.992 0.968 1.00 77.12 148 ARG A O 1
ATOM 1142 N N . PHE A 1 149 ? -12.526 17.290 -0.472 1.00 76.62 149 PHE A N 1
ATOM 1143 C CA . PHE A 1 149 ? -13.644 17.688 -1.337 1.00 76.62 149 PHE A CA 1
ATOM 1144 C C . PHE A 1 149 ? -14.886 16.799 -1.219 1.00 76.62 149 PHE A C 1
ATOM 1146 O O . PHE A 1 149 ? -15.817 16.958 -2.004 1.00 76.62 149 PHE A O 1
ATOM 1153 N N . CYS A 1 150 ? -14.908 15.850 -0.284 1.00 85.19 150 CYS A N 1
ATOM 1154 C CA . CYS A 1 150 ? -16.011 14.895 -0.150 1.00 85.19 150 CYS A CA 1
ATOM 1155 C C . CYS A 1 150 ? -16.404 14.599 1.307 1.00 85.19 150 CYS A C 1
ATOM 1157 O O . CYS A 1 150 ? -17.057 13.592 1.575 1.00 85.19 150 CYS A O 1
ATOM 1159 N N . THR A 1 151 ? -16.052 15.494 2.237 1.00 89.44 151 THR A N 1
ATOM 1160 C CA . THR A 1 151 ? -16.475 15.425 3.643 1.00 89.44 151 THR A CA 1
ATOM 1161 C C . THR A 1 151 ? -17.819 16.120 3.855 1.00 89.44 151 THR A C 1
ATOM 1163 O O . THR A 1 151 ? -17.922 17.332 3.656 1.00 89.44 151 THR A O 1
ATOM 1166 N N . PHE A 1 152 ? -18.831 15.386 4.324 1.00 90.94 152 PHE A N 1
ATOM 1167 C CA . PHE A 1 152 ? -20.167 15.936 4.600 1.00 90.94 152 PHE A CA 1
ATOM 1168 C C . PHE A 1 152 ? -20.464 16.063 6.093 1.00 90.94 152 PHE A C 1
ATOM 1170 O O . PHE A 1 152 ? -20.192 15.166 6.894 1.00 90.94 152 PHE A O 1
ATOM 1177 N N . GLU A 1 153 ? -21.079 17.180 6.461 1.00 89.94 153 GLU A N 1
ATOM 1178 C CA . GLU A 1 153 ? -21.456 17.494 7.830 1.00 89.94 153 GLU A CA 1
ATOM 1179 C C . GLU A 1 153 ? -22.961 17.356 8.062 1.00 89.94 153 GLU A C 1
ATOM 1181 O O . GLU A 1 153 ? -23.759 17.720 7.194 1.00 89.94 153 GLU A O 1
ATOM 1186 N N . ASN A 1 154 ? -23.325 16.921 9.275 1.00 90.12 154 ASN A N 1
ATOM 1187 C CA . ASN A 1 154 ? -24.696 16.915 9.792 1.00 90.12 154 ASN A CA 1
ATOM 1188 C C . ASN A 1 154 ? -25.691 16.263 8.826 1.00 90.12 154 ASN A C 1
ATOM 1190 O O . ASN A 1 154 ? -26.716 16.856 8.501 1.00 90.12 154 ASN A O 1
ATOM 1194 N N . VAL A 1 155 ? -25.367 15.069 8.322 1.00 94.25 155 VAL A N 1
ATOM 1195 C CA . VAL A 1 155 ? -26.182 14.417 7.292 1.00 94.25 155 VAL A CA 1
ATOM 1196 C C . VAL A 1 155 ? -27.520 13.960 7.892 1.00 94.25 155 VAL A C 1
ATOM 1198 O O . VAL A 1 155 ? -27.523 13.076 8.756 1.00 94.25 155 VAL A O 1
ATOM 1201 N N . PRO A 1 156 ? -28.672 14.503 7.453 1.00 93.94 156 PRO A N 1
ATOM 1202 C CA . PRO A 1 156 ? -29.972 14.085 7.965 1.00 93.94 156 PRO A CA 1
ATOM 1203 C C . PRO A 1 156 ? -30.276 12.617 7.642 1.00 93.94 156 PRO A C 1
ATOM 1205 O O . PRO A 1 156 ? -29.845 12.079 6.619 1.00 93.94 156 PRO A O 1
ATOM 1208 N N . GLY A 1 157 ? -31.008 11.957 8.543 1.00 92.69 157 GLY A N 1
ATOM 1209 C CA . GLY A 1 157 ? -31.305 10.521 8.470 1.00 92.69 157 GLY A CA 1
ATOM 1210 C C . GLY A 1 157 ? -30.175 9.605 8.964 1.00 92.69 157 GLY A C 1
ATOM 1211 O O . GLY A 1 157 ? -30.371 8.393 9.039 1.00 92.69 157 GLY A O 1
ATOM 1212 N N . PHE A 1 158 ? -29.007 10.148 9.348 1.00 94.69 158 PHE A N 1
ATOM 1213 C CA . PHE A 1 158 ? -27.862 9.354 9.821 1.00 94.69 158 PHE A CA 1
ATOM 1214 C C . PHE A 1 158 ? -28.228 8.447 10.993 1.00 94.69 158 PHE A C 1
ATOM 1216 O O . PHE A 1 158 ? -27.993 7.237 10.951 1.00 94.69 158 PHE A O 1
ATOM 1223 N N . HIS A 1 159 ? -28.807 9.034 12.043 1.00 92.06 159 HIS A N 1
ATOM 1224 C CA . HIS A 1 159 ? -29.151 8.283 13.246 1.00 92.06 159 HIS A CA 1
ATOM 1225 C C . HIS A 1 159 ? -30.202 7.219 12.949 1.00 92.06 159 HIS A C 1
ATOM 1227 O O . HIS A 1 159 ? -30.078 6.088 13.414 1.00 92.06 159 HIS A O 1
ATOM 1233 N N . ASP A 1 160 ? -31.180 7.537 12.100 1.00 90.88 160 ASP A N 1
ATOM 1234 C CA . ASP A 1 160 ? -32.239 6.590 11.782 1.00 90.88 160 ASP A CA 1
ATOM 1235 C C . ASP A 1 160 ? -31.736 5.385 11.004 1.00 90.88 160 ASP A C 1
ATOM 1237 O O . ASP A 1 160 ? -32.005 4.232 11.355 1.00 90.88 160 ASP A O 1
ATOM 1241 N N . LYS A 1 161 ? -30.906 5.644 9.999 1.00 91.50 161 LYS A N 1
ATOM 1242 C CA . LYS A 1 161 ? -30.276 4.604 9.199 1.00 91.50 161 LYS A CA 1
ATOM 1243 C C . LYS A 1 161 ? -29.401 3.671 10.034 1.00 91.50 161 LYS A C 1
ATOM 1245 O O . LYS A 1 161 ? -29.497 2.445 9.923 1.00 91.50 161 LYS A O 1
ATOM 1250 N N . TYR A 1 162 ? -28.518 4.237 10.854 1.00 91.81 162 TYR A N 1
ATOM 1251 C CA . TYR A 1 162 ? -27.500 3.445 11.538 1.00 91.81 162 TYR A CA 1
ATOM 1252 C C . TYR A 1 162 ? -27.941 2.945 12.912 1.00 91.81 162 TYR A C 1
ATOM 1254 O O . TYR A 1 162 ? -27.475 1.883 13.320 1.00 91.81 162 TYR A O 1
ATOM 1262 N N . PHE A 1 163 ? -28.895 3.583 13.588 1.00 90.81 163 PHE A N 1
ATOM 1263 C CA . PHE A 1 163 ? -29.192 3.273 14.989 1.00 90.81 163 PHE A CA 1
ATOM 1264 C C . PHE A 1 163 ? -30.677 3.138 15.364 1.00 90.81 163 PHE A C 1
ATOM 1266 O O . PHE A 1 163 ? -30.949 2.790 16.512 1.00 90.81 163 PHE A O 1
ATOM 1273 N N . THR A 1 164 ? -31.647 3.350 14.461 1.00 80.31 164 THR A N 1
ATOM 1274 C CA . THR A 1 164 ? -33.080 3.216 14.829 1.00 80.31 164 THR A CA 1
ATOM 1275 C C . THR A 1 164 ? -33.927 2.351 13.885 1.00 80.31 164 THR A C 1
ATOM 1277 O O . THR A 1 164 ? -34.863 1.697 14.346 1.00 80.31 164 THR A O 1
ATOM 1280 N N . GLY A 1 165 ? -33.628 2.265 12.586 1.00 60.44 165 GLY A N 1
ATOM 1281 C CA . GLY A 1 165 ? -34.544 1.676 11.599 1.00 60.44 165 GLY A CA 1
ATOM 1282 C C . GLY A 1 165 ? -34.719 0.154 11.692 1.00 60.44 165 GLY A C 1
ATOM 1283 O O . GLY A 1 165 ? -33.798 -0.582 11.381 1.00 60.44 165 GLY A O 1
ATOM 1284 N N . SER A 1 166 ? -35.913 -0.348 12.048 1.00 55.22 166 SER A N 1
ATOM 1285 C CA . SER A 1 166 ? -36.340 -1.775 12.000 1.00 55.22 166 SER A CA 1
ATOM 1286 C C . SER A 1 166 ? -35.354 -2.832 12.545 1.00 55.22 166 SER A C 1
ATOM 1288 O O . SER A 1 166 ? -35.426 -4.012 12.196 1.00 55.22 166 SER A O 1
ATOM 1290 N N . LYS A 1 167 ? -34.418 -2.445 13.418 1.00 67.88 167 LYS A N 1
ATOM 1291 C CA . LYS A 1 167 ? -33.388 -3.358 13.918 1.00 67.88 167 LYS A CA 1
ATOM 1292 C C . LYS A 1 167 ? -33.965 -4.268 14.994 1.00 67.88 167 LYS A C 1
ATOM 1294 O O . LYS A 1 167 ? -34.640 -3.820 15.922 1.00 67.88 167 LYS A O 1
ATOM 1299 N N . LYS A 1 168 ? -33.656 -5.565 14.889 1.00 68.44 168 LYS A N 1
ATOM 1300 C CA . LYS A 1 168 ? -34.119 -6.628 15.806 1.00 68.44 168 LYS A CA 1
ATOM 1301 C C . LYS A 1 168 ? -33.827 -6.319 17.284 1.00 68.44 168 LYS A C 1
ATOM 1303 O O . LYS A 1 168 ? -34.527 -6.809 18.163 1.00 68.44 168 LYS A O 1
ATOM 1308 N N . TRP A 1 169 ? -32.835 -5.469 17.550 1.00 74.88 169 TRP A N 1
ATOM 1309 C CA . TRP A 1 169 ? -32.407 -5.065 18.885 1.00 74.88 169 TRP A CA 1
ATOM 1310 C C . TRP A 1 169 ? -33.144 -3.855 19.484 1.00 74.88 169 TRP A C 1
ATOM 1312 O O . TRP A 1 169 ? -32.964 -3.578 20.667 1.00 74.88 169 TRP A O 1
ATOM 1322 N N . ASN A 1 170 ? -34.028 -3.167 18.750 1.00 75.00 170 ASN A N 1
ATOM 1323 C CA . ASN A 1 170 ? -34.764 -2.004 19.276 1.00 75.00 170 ASN A CA 1
ATOM 1324 C C . ASN A 1 170 ? -35.590 -2.328 20.530 1.00 75.00 170 ASN A C 1
ATOM 1326 O O . ASN A 1 170 ? -35.701 -1.503 21.436 1.00 75.00 170 ASN A O 1
ATOM 1330 N N . LYS A 1 171 ? -36.148 -3.545 20.608 1.00 77.38 171 LYS A N 1
ATOM 1331 C CA . LYS A 1 171 ? -36.856 -4.019 21.807 1.00 77.38 171 LYS A CA 1
ATOM 1332 C C . LYS A 1 171 ? -35.917 -4.074 23.016 1.00 77.38 171 LYS A C 1
ATOM 1334 O O . LYS A 1 171 ? -36.267 -3.530 24.055 1.00 77.38 171 LYS A O 1
ATOM 1339 N N . LYS A 1 172 ? -34.715 -4.644 22.849 1.00 76.81 172 LYS A N 1
ATOM 1340 C CA . LYS A 1 172 ? -33.686 -4.739 23.901 1.00 76.81 172 LYS A CA 1
ATOM 1341 C C . LYS A 1 172 ? -33.234 -3.353 24.367 1.00 76.81 172 LYS A C 1
ATOM 1343 O O . LYS A 1 172 ? -33.137 -3.127 25.563 1.00 76.81 172 LYS A O 1
ATOM 1348 N N . ILE A 1 173 ? -33.076 -2.398 23.448 1.00 79.31 173 ILE A N 1
ATOM 1349 C CA . ILE A 1 173 ? -32.744 -1.007 23.797 1.00 79.31 173 ILE A CA 1
ATOM 1350 C C . ILE A 1 173 ? -33.852 -0.323 24.590 1.00 79.31 173 ILE A C 1
ATOM 1352 O O . ILE A 1 173 ? -33.564 0.383 25.548 1.00 79.31 173 ILE A O 1
ATOM 1356 N N . ASN A 1 174 ? -35.116 -0.512 24.211 1.00 80.69 174 ASN A N 1
ATOM 1357 C CA . ASN A 1 174 ? -36.222 0.068 24.969 1.00 80.69 174 ASN A CA 1
ATOM 1358 C C . ASN A 1 174 ? -36.320 -0.530 26.380 1.00 80.69 174 ASN A C 1
ATOM 1360 O O . ASN A 1 174 ? -36.686 0.194 27.301 1.00 80.69 174 ASN A O 1
ATOM 1364 N N . THR A 1 175 ? -35.987 -1.812 26.558 1.00 80.75 175 THR A N 1
ATOM 1365 C CA . THR A 1 175 ? -35.862 -2.432 27.888 1.00 80.75 175 THR A CA 1
ATOM 1366 C C . THR A 1 175 ? -34.714 -1.805 28.675 1.00 80.75 175 THR A C 1
ATOM 1368 O O . THR A 1 175 ? -34.960 -1.247 29.736 1.00 80.75 175 THR A O 1
ATOM 1371 N N . ILE A 1 176 ? -33.507 -1.763 28.097 1.00 79.06 176 ILE A N 1
ATOM 1372 C CA . ILE A 1 176 ? -32.329 -1.122 28.701 1.00 79.06 176 ILE A CA 1
ATOM 1373 C C . ILE A 1 176 ? -32.632 0.325 29.117 1.00 79.06 176 ILE A C 1
ATOM 1375 O O . ILE A 1 176 ? -32.294 0.744 30.219 1.00 79.06 176 ILE A O 1
ATOM 1379 N N . TRP A 1 177 ? -33.303 1.096 28.258 1.00 80.75 177 TRP A N 1
ATOM 1380 C CA . TRP A 1 177 ? -33.672 2.478 28.558 1.00 80.75 177 TRP A CA 1
ATOM 1381 C C . TRP A 1 177 ? -34.607 2.580 29.766 1.00 80.75 177 TRP A C 1
ATOM 1383 O O . TRP A 1 177 ? -34.386 3.425 30.629 1.00 80.75 177 TRP A O 1
ATOM 1393 N N . LYS A 1 178 ? -35.616 1.701 29.855 1.00 79.00 178 LYS A N 1
ATOM 1394 C CA . LYS A 1 178 ? -36.515 1.640 31.017 1.00 79.00 178 LYS A CA 1
ATOM 1395 C C . LYS A 1 178 ? -35.752 1.309 32.298 1.00 79.00 178 LYS A C 1
ATOM 1397 O O . LYS A 1 178 ? -36.031 1.914 33.329 1.00 79.00 178 LYS A O 1
ATOM 1402 N N . ASP A 1 179 ? -34.786 0.398 32.232 1.00 75.69 179 ASP A N 1
ATOM 1403 C CA . ASP A 1 179 ? -33.979 0.003 33.391 1.00 75.69 179 ASP A CA 1
ATOM 1404 C C . ASP A 1 179 ? -33.087 1.159 33.873 1.00 75.69 179 ASP A C 1
ATOM 1406 O O . ASP A 1 179 ? -33.031 1.447 35.072 1.00 75.69 179 ASP A O 1
ATOM 1410 N N . VAL A 1 180 ? -32.472 1.894 32.937 1.00 75.31 180 VAL A N 1
ATOM 1411 C CA . VAL A 1 180 ? -31.675 3.101 33.223 1.00 75.31 180 VAL A CA 1
ATOM 1412 C C . VAL A 1 180 ? -32.520 4.195 33.887 1.00 75.31 180 VAL A C 1
ATOM 1414 O O . VAL A 1 180 ? -32.025 4.881 34.784 1.00 75.31 180 VAL A O 1
ATOM 1417 N N . THR A 1 181 ? -33.790 4.359 33.498 1.00 74.12 181 THR A N 1
ATOM 1418 C CA . THR A 1 181 ? -34.679 5.377 34.088 1.00 74.12 181 THR A CA 1
ATOM 1419 C C . THR A 1 181 ? -35.328 4.943 35.409 1.00 74.12 181 THR A C 1
ATOM 1421 O O . THR A 1 181 ? -35.579 5.794 36.262 1.00 74.12 181 THR A O 1
ATOM 1424 N N . ASN A 1 182 ? -35.571 3.643 35.619 1.00 69.56 182 ASN A N 1
ATOM 1425 C CA . ASN A 1 182 ? -36.371 3.133 36.745 1.00 69.56 182 ASN A CA 1
ATOM 1426 C C . ASN A 1 182 ? -35.554 2.627 37.949 1.00 69.56 182 ASN A C 1
ATOM 1428 O O . ASN A 1 182 ? -36.125 2.427 39.020 1.00 69.56 182 ASN A O 1
ATOM 1432 N N . SER A 1 183 ? -34.241 2.411 37.824 1.00 59.50 183 SER A N 1
ATOM 1433 C CA . SER A 1 183 ? -33.434 1.870 38.929 1.00 59.50 183 SER A CA 1
ATOM 1434 C C . SER A 1 183 ? -33.268 2.870 40.088 1.00 59.50 183 SER A C 1
ATOM 1436 O O . SER A 1 183 ? -32.920 4.035 39.882 1.00 59.50 183 SER A O 1
ATOM 1438 N N . VAL A 1 184 ? -33.512 2.422 41.325 1.00 55.62 184 VAL A N 1
ATOM 1439 C CA . VAL A 1 184 ? -33.358 3.213 42.568 1.00 55.62 184 VAL A CA 1
ATOM 1440 C C . VAL A 1 184 ? -31.954 3.049 43.181 1.00 55.62 184 VAL A C 1
ATOM 1442 O O . VAL A 1 184 ? -31.562 3.841 44.030 1.00 55.62 184 VAL A O 1
ATOM 1445 N N . THR A 1 185 ? -31.159 2.072 42.726 1.00 51.00 185 THR A N 1
ATOM 1446 C CA . THR A 1 185 ? -29.961 1.594 43.446 1.00 51.00 185 THR A CA 1
ATOM 1447 C C . THR A 1 185 ? -28.651 1.614 42.647 1.00 51.00 185 THR A C 1
ATOM 1449 O O . THR A 1 185 ? -27.626 1.196 43.180 1.00 51.00 185 THR A O 1
ATOM 1452 N N . ASN A 1 186 ? -28.629 2.093 41.395 1.00 55.81 186 ASN A N 1
ATOM 1453 C CA . ASN A 1 186 ? -27.446 1.978 40.529 1.00 55.81 186 ASN A CA 1
ATOM 1454 C C . ASN A 1 186 ? -26.702 3.318 40.320 1.00 55.81 186 ASN A C 1
ATOM 1456 O O . ASN A 1 186 ? -27.306 4.339 39.997 1.00 55.81 186 ASN A O 1
ATOM 1460 N N . THR A 1 187 ? -25.370 3.307 40.448 1.00 51.53 187 THR A N 1
ATOM 1461 C CA . THR A 1 187 ? -24.459 4.467 40.294 1.00 51.53 187 THR A CA 1
ATOM 1462 C C . THR A 1 187 ? -24.307 4.956 38.843 1.00 51.53 187 THR A C 1
ATOM 1464 O O . THR A 1 187 ? -23.686 5.987 38.589 1.00 51.53 187 THR A O 1
ATOM 1467 N N . THR A 1 188 ? -24.910 4.249 37.883 1.00 60.38 188 THR A N 1
ATOM 1468 C CA . THR A 1 188 ? -24.878 4.524 36.432 1.00 60.38 188 THR A CA 1
ATOM 1469 C C . THR A 1 188 ? -26.187 5.134 35.899 1.00 60.38 188 THR A C 1
ATOM 1471 O O . THR A 1 188 ? -26.508 5.014 34.719 1.00 60.38 188 THR A O 1
ATOM 1474 N N . LYS A 1 189 ? -26.964 5.795 36.767 1.00 73.38 189 LYS A N 1
ATOM 1475 C CA . LYS A 1 189 ? -28.288 6.351 36.453 1.00 73.38 189 LYS A CA 1
ATOM 1476 C C . LYS A 1 189 ? -28.227 7.670 35.664 1.00 73.38 189 LYS A C 1
ATOM 1478 O O . LYS A 1 189 ? -27.310 8.480 35.817 1.00 73.38 189 LYS A O 1
ATOM 1483 N N . HIS A 1 190 ? -29.254 7.910 34.847 1.00 82.12 190 HIS A N 1
ATOM 1484 C CA . HIS A 1 190 ? -29.580 9.239 34.326 1.00 82.12 190 HIS A CA 1
ATOM 1485 C C . HIS A 1 190 ? -30.663 9.875 35.209 1.00 82.12 190 HIS A C 1
ATOM 1487 O O . HIS A 1 190 ? -31.726 9.282 35.386 1.00 82.12 190 HIS A O 1
ATOM 1493 N N . ASN A 1 191 ? -30.423 11.059 35.781 1.00 79.00 191 ASN A N 1
ATOM 1494 C CA . ASN A 1 191 ? -31.371 11.692 36.718 1.00 79.00 191 ASN A CA 1
ATOM 1495 C C . ASN A 1 191 ? -32.489 12.506 36.038 1.00 79.00 191 ASN A C 1
ATOM 1497 O O . ASN A 1 191 ? -33.309 13.101 36.726 1.00 79.00 191 ASN A O 1
ATOM 1501 N N . GLY A 1 192 ? -32.516 12.528 34.705 1.00 77.88 192 GLY A N 1
ATOM 1502 C CA . GLY A 1 192 ? -33.446 13.327 33.898 1.00 77.88 192 GLY A CA 1
ATOM 1503 C C . GLY A 1 192 ? -32.772 14.525 33.230 1.00 77.88 192 GLY A C 1
ATOM 1504 O O . GLY A 1 192 ? -33.187 14.906 32.145 1.00 77.88 192 GLY A O 1
ATOM 1505 N N . GLU A 1 193 ? -31.677 15.022 33.804 1.00 82.56 193 GLU A N 1
ATOM 1506 C CA . GLU A 1 193 ? -30.899 16.147 33.265 1.00 82.56 193 GLU A CA 1
ATOM 1507 C C . GLU A 1 193 ? -29.499 15.722 32.806 1.00 82.56 193 GLU A C 1
ATOM 1509 O O . GLU A 1 193 ? -28.993 16.217 31.804 1.00 82.56 193 GLU A O 1
ATOM 1514 N N . ARG A 1 194 ? -28.854 14.806 33.540 1.00 87.50 194 ARG A N 1
ATOM 1515 C CA . ARG A 1 194 ? -27.503 14.313 33.249 1.00 87.50 194 ARG A CA 1
ATOM 1516 C C . ARG A 1 194 ? -27.261 12.895 33.761 1.00 87.50 194 ARG A C 1
ATOM 1518 O O . ARG A 1 194 ? -27.988 12.350 34.595 1.00 87.50 194 ARG A O 1
ATOM 1525 N N . TRP A 1 195 ? -26.149 12.321 33.314 1.00 88.12 195 TRP A N 1
ATOM 1526 C CA . TRP A 1 195 ? -25.595 11.082 33.858 1.00 88.12 195 TRP A CA 1
ATOM 1527 C C . TRP A 1 195 ? -24.958 11.370 35.223 1.00 88.12 195 TRP A C 1
ATOM 1529 O O . TRP A 1 195 ? -24.040 12.190 35.313 1.00 88.12 195 TRP A O 1
ATOM 1539 N N . THR A 1 196 ? -25.436 10.716 36.285 1.00 83.06 196 THR A N 1
ATOM 1540 C CA . THR A 1 196 ? -25.037 11.018 37.675 1.00 83.06 196 THR A CA 1
ATOM 1541 C C . THR A 1 196 ? -23.605 10.601 38.000 1.00 83.06 196 THR A C 1
ATOM 1543 O O . THR A 1 196 ? -22.997 11.174 38.895 1.00 83.06 196 THR A O 1
ATOM 1546 N N . GLY A 1 197 ? -23.063 9.622 37.271 1.00 80.75 197 GLY A N 1
ATOM 1547 C CA . GLY A 1 197 ? -21.688 9.132 37.419 1.00 80.75 197 GLY A CA 1
ATOM 1548 C C . GLY A 1 197 ? -20.703 9.654 36.369 1.00 80.75 197 GLY A C 1
ATOM 1549 O O . GLY A 1 197 ? -19.568 9.192 36.346 1.00 80.75 197 GLY A O 1
ATOM 1550 N N . PHE A 1 198 ? -21.120 10.561 35.477 1.00 86.56 198 PHE A N 1
ATOM 1551 C CA . PHE A 1 198 ? -20.230 11.078 34.435 1.00 86.56 198 PHE A CA 1
ATOM 1552 C C . PHE A 1 198 ? -19.221 12.080 35.027 1.00 86.56 198 PHE A C 1
ATOM 1554 O O . PHE A 1 198 ? -19.648 13.022 35.708 1.00 86.56 198 PHE A O 1
ATOM 1561 N N . PRO A 1 199 ? -17.909 11.907 34.781 1.00 85.44 199 PRO A N 1
ATOM 1562 C CA . PRO A 1 199 ? -16.857 12.655 35.468 1.00 85.44 199 PRO A CA 1
ATOM 1563 C C . PRO A 1 199 ? -16.835 14.147 35.114 1.00 85.44 199 PRO A C 1
ATOM 1565 O O . PRO A 1 199 ? -17.127 14.555 33.988 1.00 85.44 199 PRO A O 1
ATOM 1568 N N . HIS A 1 200 ? -16.446 14.971 36.092 1.00 81.00 200 HIS A N 1
ATOM 1569 C CA . HIS A 1 200 ? -16.267 16.413 35.931 1.00 81.00 200 HIS A CA 1
ATOM 1570 C C . HIS A 1 200 ? -15.021 16.895 36.705 1.00 81.00 200 HIS A C 1
ATOM 1572 O O . HIS A 1 200 ? -15.026 16.823 37.934 1.00 81.00 200 HIS A O 1
ATOM 1578 N N . PRO A 1 201 ? -13.961 17.388 36.029 1.00 81.38 201 PRO A N 1
ATOM 1579 C CA . PRO A 1 201 ? -13.808 17.487 34.574 1.00 81.38 201 PRO A CA 1
ATOM 1580 C C . PRO A 1 201 ? -13.735 16.098 33.906 1.00 81.38 201 PRO A C 1
ATOM 1582 O O . PRO A 1 201 ? -13.311 15.139 34.548 1.00 81.38 201 PRO A O 1
ATOM 1585 N N . PRO A 1 202 ? -14.128 15.964 32.628 1.00 82.38 202 PRO A N 1
ATOM 1586 C CA . PRO A 1 202 ? -14.159 14.676 31.937 1.00 82.38 202 PRO A CA 1
ATOM 1587 C C . PRO A 1 202 ? -12.749 14.260 31.485 1.00 82.38 202 PRO A C 1
ATOM 1589 O O . PRO A 1 202 ? -12.393 14.330 30.306 1.00 82.38 202 PRO A O 1
ATOM 1592 N N . LYS A 1 203 ? -11.910 13.856 32.442 1.00 83.25 203 LYS A N 1
ATOM 1593 C CA . LYS A 1 203 ? -10.580 13.304 32.164 1.00 83.25 203 LYS A CA 1
ATOM 1594 C C . LYS A 1 203 ? -10.716 11.941 31.491 1.00 83.25 203 LYS A C 1
ATOM 1596 O O . LYS A 1 203 ? -11.622 11.173 31.792 1.00 83.25 203 LYS A O 1
ATOM 1601 N N . GLN A 1 204 ? -9.791 11.643 30.584 1.00 81.38 204 GLN A N 1
ATOM 1602 C CA . GLN A 1 204 ? -9.869 10.474 29.709 1.00 81.38 204 GLN A CA 1
ATOM 1603 C C . GLN A 1 204 ? -10.028 9.148 30.472 1.00 81.38 204 GLN A C 1
ATOM 1605 O O . GLN A 1 204 ? -10.916 8.371 30.131 1.00 81.38 204 GLN A O 1
ATOM 1610 N N . ASP A 1 205 ? -9.207 8.893 31.494 1.00 82.81 205 ASP A N 1
ATOM 1611 C CA . ASP A 1 205 ? -9.271 7.635 32.251 1.00 82.81 205 ASP A CA 1
ATOM 1612 C C . ASP A 1 205 ? -10.569 7.505 33.063 1.00 82.81 205 ASP A C 1
ATOM 1614 O O . ASP A 1 205 ? -11.197 6.448 33.025 1.00 82.81 205 ASP A O 1
ATOM 1618 N N . ASP A 1 206 ? -11.037 8.591 33.686 1.00 86.44 206 ASP A N 1
ATOM 1619 C CA . ASP A 1 206 ? -12.300 8.609 34.438 1.00 86.44 206 ASP A CA 1
ATOM 1620 C C . ASP A 1 206 ? -13.510 8.376 33.511 1.00 86.44 206 ASP A C 1
ATOM 1622 O O . ASP A 1 206 ? -14.460 7.668 33.855 1.00 86.44 206 ASP A O 1
ATOM 1626 N N . VAL A 1 207 ? -13.481 8.956 32.301 1.00 87.56 207 VAL A N 1
ATOM 1627 C CA . VAL A 1 207 ? -14.530 8.759 31.284 1.00 87.56 207 VAL A CA 1
ATOM 1628 C C . VAL A 1 207 ? -14.534 7.314 30.800 1.00 87.56 207 VAL A C 1
ATOM 1630 O O . VAL A 1 207 ? -15.608 6.737 30.645 1.00 87.56 207 VAL A O 1
ATOM 1633 N N . LEU A 1 208 ? -13.359 6.719 30.577 1.00 87.81 208 LEU A N 1
ATOM 1634 C CA . LEU A 1 208 ? -13.232 5.314 30.184 1.00 87.81 208 LEU A CA 1
ATOM 1635 C C . LEU A 1 208 ? -13.772 4.380 31.264 1.00 87.81 208 LEU A C 1
ATOM 1637 O O . LEU A 1 208 ? -14.530 3.465 30.949 1.00 87.81 208 LEU A O 1
ATOM 1641 N N . GLU A 1 209 ? -13.424 4.618 32.527 1.00 87.62 209 GLU A N 1
ATOM 1642 C CA . GLU A 1 209 ? -13.924 3.818 33.642 1.00 87.62 209 GLU A CA 1
ATOM 1643 C C . GLU A 1 209 ? -15.455 3.881 33.730 1.00 87.62 209 GLU A C 1
ATOM 1645 O O . GLU A 1 209 ? -16.121 2.845 33.800 1.00 87.62 209 GLU A O 1
ATOM 1650 N N . TRP A 1 210 ? -16.030 5.083 33.645 1.00 89.38 210 TRP A N 1
ATOM 1651 C CA . TRP A 1 210 ? -17.481 5.257 33.591 1.00 89.38 210 TRP A CA 1
ATOM 1652 C C . TRP A 1 210 ? -18.108 4.545 32.381 1.00 89.38 210 TRP A C 1
ATOM 1654 O O . TRP A 1 210 ? -19.121 3.854 32.523 1.00 89.38 210 TRP A O 1
ATOM 1664 N N . PHE A 1 211 ? -17.495 4.668 31.200 1.00 89.56 211 PHE A N 1
ATOM 1665 C CA . PHE A 1 211 ? -17.982 4.072 29.957 1.00 89.56 211 PHE A CA 1
ATOM 1666 C C . PHE A 1 211 ? -17.998 2.538 30.020 1.00 89.56 211 PHE A C 1
ATOM 1668 O O . PHE A 1 211 ? -18.975 1.920 29.593 1.00 89.56 211 PHE A O 1
ATOM 1675 N N . PHE A 1 212 ? -16.958 1.905 30.576 1.00 89.06 212 PHE A N 1
ATOM 1676 C CA . PHE A 1 212 ? -16.911 0.445 30.702 1.00 89.06 212 PHE A CA 1
ATOM 1677 C C . PHE A 1 212 ? -17.869 -0.087 31.765 1.00 89.06 212 PHE A C 1
ATOM 1679 O O . PHE A 1 212 ? -18.560 -1.065 31.493 1.00 89.06 212 PHE A O 1
ATOM 1686 N N . ARG A 1 213 ? -18.033 0.606 32.902 1.00 87.00 213 ARG A N 1
ATOM 1687 C CA . ARG A 1 213 ? -19.093 0.264 33.872 1.00 87.00 213 ARG A CA 1
ATOM 1688 C C . ARG A 1 213 ? -20.478 0.316 33.227 1.00 87.00 213 ARG A C 1
ATOM 1690 O O . ARG A 1 213 ? -21.320 -0.542 33.482 1.00 87.00 213 ARG A O 1
ATOM 1697 N N . LEU A 1 214 ? -20.717 1.314 32.374 1.00 85.06 214 LEU A N 1
ATOM 1698 C CA . LEU A 1 214 ? -21.961 1.413 31.620 1.00 85.06 214 LEU A CA 1
ATOM 1699 C C . LEU A 1 214 ? -22.106 0.252 30.625 1.00 85.06 214 LEU A C 1
ATOM 1701 O O . LEU A 1 214 ? -23.158 -0.377 30.579 1.00 85.06 214 LEU A O 1
ATOM 1705 N N . GLN A 1 215 ? -21.062 -0.084 29.863 1.00 88.62 215 GLN A N 1
ATOM 1706 C CA . GLN A 1 215 ? -21.071 -1.263 28.994 1.00 88.62 215 GLN A CA 1
ATOM 1707 C C . GLN A 1 215 ? -21.407 -2.546 29.761 1.00 88.62 215 GLN A C 1
ATOM 1709 O O . GLN A 1 215 ? -22.249 -3.306 29.292 1.00 88.62 215 GLN A O 1
ATOM 1714 N N . ASP A 1 216 ? -20.751 -2.814 30.888 1.00 84.56 216 ASP A N 1
ATOM 1715 C CA . ASP A 1 216 ? -20.908 -4.081 31.609 1.00 84.56 216 ASP A CA 1
ATOM 1716 C C . ASP A 1 216 ? -22.340 -4.245 32.124 1.00 84.56 216 ASP A C 1
ATOM 1718 O O . ASP A 1 216 ? -22.930 -5.320 32.003 1.00 84.56 216 ASP A O 1
ATOM 1722 N N . ASN A 1 217 ? -22.947 -3.141 32.565 1.00 77.94 217 ASN A N 1
ATOM 1723 C CA . ASN A 1 217 ? -24.347 -3.105 32.975 1.00 77.94 217 ASN A CA 1
ATOM 1724 C C . ASN A 1 217 ? -25.323 -3.289 31.802 1.00 77.94 217 ASN A C 1
ATOM 1726 O O . ASN A 1 217 ? -26.390 -3.872 31.980 1.00 77.94 217 ASN A O 1
ATOM 1730 N N . LEU A 1 218 ? -24.997 -2.771 30.611 1.00 76.75 218 LEU A N 1
ATOM 1731 C CA . LEU A 1 218 ? -25.943 -2.698 29.491 1.00 76.75 218 LEU A CA 1
ATOM 1732 C C . LEU A 1 218 ? -25.781 -3.805 28.438 1.00 76.75 218 LEU A C 1
ATOM 1734 O O . LEU A 1 218 ? -26.739 -4.137 27.738 1.00 76.75 218 LEU A O 1
ATOM 1738 N N . LEU A 1 219 ? -24.576 -4.349 28.267 1.00 79.88 219 LEU A N 1
ATOM 1739 C CA . LEU A 1 219 ? -24.173 -5.096 27.071 1.00 79.88 219 LEU A CA 1
ATOM 1740 C C . LEU A 1 219 ? -23.635 -6.500 27.366 1.00 79.88 219 LEU A C 1
ATOM 1742 O O . LEU A 1 219 ? -23.074 -7.104 26.453 1.00 79.88 219 LEU A O 1
ATOM 1746 N N . GLY A 1 220 ? -23.795 -7.041 28.580 1.00 72.06 220 GLY A N 1
ATOM 1747 C CA . GLY A 1 220 ? -23.209 -8.329 28.997 1.00 72.06 220 GLY A CA 1
ATOM 1748 C C . GLY A 1 220 ? -23.414 -9.502 28.019 1.00 72.06 220 GLY A C 1
ATOM 1749 O O . GLY A 1 220 ? -22.511 -10.310 27.834 1.00 72.06 220 GLY A O 1
ATOM 1750 N N . GLU A 1 221 ? -24.542 -9.539 27.302 1.00 75.12 221 GLU A N 1
ATOM 1751 C CA . GLU A 1 221 ? -24.884 -10.583 26.314 1.00 75.12 221 GLU A CA 1
ATOM 1752 C C . GLU A 1 221 ? -24.691 -10.165 24.838 1.00 75.12 221 GLU A C 1
ATOM 1754 O O . GLU A 1 221 ? -25.172 -10.836 23.922 1.00 75.12 221 GLU A O 1
ATOM 1759 N N . ALA A 1 222 ? -24.099 -9.002 24.565 1.00 83.69 222 ALA A N 1
ATOM 1760 C CA . ALA A 1 222 ? -23.941 -8.502 23.198 1.00 83.69 222 ALA A CA 1
ATOM 1761 C C . ALA A 1 222 ? -22.834 -9.249 22.429 1.00 83.69 222 ALA A C 1
ATOM 1763 O O . ALA A 1 222 ? -21.854 -9.696 23.020 1.00 83.69 222 ALA A O 1
ATOM 1764 N N . ARG A 1 223 ? -22.969 -9.341 21.095 1.00 84.56 223 ARG A N 1
ATOM 1765 C CA . ARG A 1 223 ? -22.017 -10.035 20.200 1.00 84.56 223 ARG A CA 1
ATOM 1766 C C . ARG A 1 223 ? -20.624 -9.396 20.220 1.00 84.56 223 ARG A C 1
ATOM 1768 O O . ARG A 1 223 ? -19.615 -10.095 20.138 1.00 84.56 223 ARG A O 1
ATOM 1775 N N . HIS A 1 224 ? -20.579 -8.071 20.304 1.00 91.50 224 HIS A N 1
ATOM 1776 C CA . HIS A 1 224 ? -19.352 -7.284 20.327 1.00 91.50 224 HIS A CA 1
ATOM 1777 C C . HIS A 1 224 ? -19.251 -6.489 21.631 1.00 91.50 224 HIS A C 1
ATOM 1779 O O . HIS A 1 224 ? -20.259 -6.232 22.294 1.00 91.50 224 HIS A O 1
ATOM 1785 N N . ALA A 1 225 ? -18.035 -6.077 21.973 1.00 91.12 225 ALA A N 1
ATOM 1786 C CA . ALA A 1 225 ? -17.750 -5.225 23.118 1.00 91.12 225 ALA A CA 1
ATOM 1787 C C . ALA A 1 225 ? -16.777 -4.104 22.741 1.00 91.12 225 ALA A C 1
ATOM 1789 O O . ALA A 1 225 ? -16.014 -4.203 21.775 1.00 91.12 225 ALA A O 1
ATOM 1790 N N . TYR A 1 226 ? -16.838 -3.034 23.520 1.00 91.38 226 TYR A N 1
ATOM 1791 C CA . TYR A 1 226 ? -15.898 -1.932 23.536 1.00 91.38 226 TYR A CA 1
ATOM 1792 C C . TYR A 1 226 ? -14.701 -2.298 24.400 1.00 91.38 226 TYR A C 1
ATOM 1794 O O . TYR A 1 226 ? -14.849 -2.860 25.488 1.00 91.38 226 TYR A O 1
ATOM 1802 N N . TYR A 1 227 ? -13.528 -1.905 23.930 1.00 87.62 227 TYR A N 1
ATOM 1803 C CA . TYR A 1 227 ? -12.261 -2.100 24.610 1.00 87.62 227 TYR A CA 1
ATOM 1804 C C . TYR A 1 227 ? -11.462 -0.802 24.586 1.00 87.62 227 TYR A C 1
ATOM 1806 O O . TYR A 1 227 ? -11.512 -0.047 23.609 1.00 87.62 227 TYR A O 1
ATOM 1814 N N . LYS A 1 228 ? -10.701 -0.559 25.658 1.00 85.31 228 LYS A N 1
ATOM 1815 C CA . LYS A 1 228 ? -9.636 0.447 25.653 1.00 85.31 228 LYS A CA 1
ATOM 1816 C C . LYS A 1 228 ? -8.540 -0.105 24.761 1.00 85.31 228 LYS A C 1
ATOM 1818 O O . LYS A 1 228 ? -8.136 -1.251 24.946 1.00 85.31 228 LYS A O 1
ATOM 1823 N N . SER A 1 229 ? -8.047 0.683 23.816 1.00 69.94 229 SER A N 1
ATOM 1824 C CA . SER A 1 229 ? -6.878 0.243 23.059 1.00 69.94 229 SER A CA 1
ATOM 1825 C C . SER A 1 229 ? -5.662 0.232 23.988 1.00 69.94 229 SER A C 1
ATOM 1827 O O . SER A 1 229 ? -5.121 1.275 24.350 1.00 69.94 229 SER A O 1
ATOM 1829 N N . THR A 1 230 ? -5.258 -0.956 24.434 1.00 55.38 230 THR A N 1
ATOM 1830 C CA . THR A 1 230 ? -4.063 -1.185 25.266 1.00 55.38 230 THR A CA 1
ATOM 1831 C C . THR A 1 230 ? -2.787 -1.344 24.438 1.00 55.38 230 THR A C 1
ATOM 1833 O O . THR A 1 230 ? -1.714 -1.578 24.987 1.00 55.38 230 THR A O 1
ATOM 1836 N N . LEU A 1 231 ? -2.885 -1.211 23.117 1.00 48.91 231 LEU A N 1
ATOM 1837 C CA . LEU A 1 231 ? -1.831 -1.578 22.183 1.00 48.91 231 LEU A CA 1
ATOM 1838 C C . LEU A 1 231 ? -0.652 -0.619 22.251 1.00 48.91 231 LEU A C 1
ATOM 1840 O O . LEU A 1 231 ? -0.776 0.583 21.994 1.00 48.91 231 LEU A O 1
ATOM 1844 N N . THR A 1 232 ? 0.518 -1.171 22.548 1.00 41.56 232 THR A N 1
ATOM 1845 C CA . THR A 1 232 ? 1.781 -0.461 22.397 1.00 41.56 232 THR A CA 1
ATOM 1846 C C . THR A 1 232 ? 2.076 -0.190 20.928 1.00 41.56 232 THR A C 1
ATOM 1848 O O . THR A 1 232 ? 2.423 0.948 20.649 1.00 41.56 232 THR A O 1
ATOM 1851 N N . TYR A 1 233 ? 1.803 -1.116 20.004 1.00 45.84 233 TYR A N 1
ATOM 1852 C CA . TYR A 1 233 ? 1.802 -0.913 18.549 1.00 45.84 233 TYR A CA 1
ATOM 1853 C C . TYR A 1 233 ? 0.909 -1.996 17.924 1.00 45.84 233 TYR A C 1
ATOM 1855 O O . TYR A 1 233 ? 0.950 -3.139 18.364 1.00 45.84 233 TYR A O 1
ATOM 1863 N N . MET A 1 234 ? 0.071 -1.655 16.943 1.00 43.22 234 MET A N 1
ATOM 1864 C CA . MET A 1 234 ? -0.626 -2.662 16.131 1.00 43.22 234 MET A CA 1
ATOM 1865 C C . MET A 1 234 ? 0.244 -2.956 14.914 1.00 43.22 234 MET A C 1
ATOM 1867 O O . MET A 1 234 ? 0.704 -2.014 14.263 1.00 43.22 234 MET A O 1
ATOM 1871 N N . THR A 1 235 ? 0.477 -4.222 14.581 1.00 37.62 235 THR A N 1
ATOM 1872 C CA . THR A 1 235 ? 1.274 -4.580 13.406 1.00 37.62 235 THR A CA 1
ATOM 1873 C C . THR A 1 235 ? 0.693 -3.990 12.118 1.00 37.62 235 THR A C 1
ATOM 1875 O O . THR A 1 235 ? -0.522 -3.921 11.931 1.00 37.62 235 THR A O 1
ATOM 1878 N N . ASN A 1 236 ? 1.578 -3.551 11.215 1.00 38.94 236 ASN A N 1
ATOM 1879 C CA . ASN A 1 236 ? 1.264 -2.960 9.903 1.00 38.94 236 ASN A CA 1
ATOM 1880 C C . ASN A 1 236 ? 0.527 -1.598 9.902 1.00 38.94 236 ASN A C 1
ATOM 1882 O O . ASN A 1 236 ? 0.006 -1.201 8.851 1.00 38.94 236 ASN A O 1
ATOM 1886 N N . ALA A 1 237 ? 0.494 -0.879 11.031 1.00 41.59 237 ALA A N 1
ATOM 1887 C CA . ALA A 1 237 ? -0.070 0.471 11.126 1.00 41.59 237 ALA A CA 1
ATOM 1888 C C . ALA A 1 237 ? 0.905 1.546 10.600 1.00 41.59 237 ALA A C 1
ATOM 1890 O O . ALA A 1 237 ? 2.073 1.566 10.981 1.00 41.59 237 ALA A O 1
ATOM 1891 N N . GLU A 1 238 ? 0.427 2.475 9.765 1.00 44.06 238 GLU A N 1
ATOM 1892 C CA . GLU A 1 238 ? 1.220 3.630 9.302 1.00 44.06 238 GLU A CA 1
ATOM 1893 C C . GLU A 1 238 ? 1.233 4.781 10.322 1.00 44.06 238 GLU A C 1
ATOM 1895 O O . GLU A 1 238 ? 2.026 5.718 10.210 1.00 44.06 238 GLU A O 1
ATOM 1900 N N . SER A 1 239 ? 0.345 4.750 11.320 1.00 43.47 239 SER A N 1
ATOM 1901 C CA . SER A 1 239 ? 0.208 5.822 12.303 1.00 43.47 239 SER A CA 1
ATOM 1902 C C . SER A 1 239 ? 0.804 5.458 13.673 1.00 43.47 239 SER A C 1
ATOM 1904 O O . SER A 1 239 ? 0.445 4.466 14.295 1.00 43.47 239 SER A O 1
ATOM 1906 N N . LYS A 1 240 ? 1.687 6.325 14.203 1.00 43.97 240 LYS A N 1
ATOM 1907 C CA . LYS A 1 240 ? 2.280 6.222 15.560 1.00 43.97 240 LYS A CA 1
ATOM 1908 C C . LYS A 1 240 ? 1.260 6.490 16.703 1.00 43.97 240 LYS A C 1
ATOM 1910 O O . LYS A 1 240 ? 1.672 6.811 17.816 1.00 43.97 240 LYS A O 1
ATOM 1915 N N . ARG A 1 241 ? -0.064 6.464 16.456 1.00 52.75 241 ARG A N 1
ATOM 1916 C CA . ARG A 1 241 ? -1.110 6.878 17.424 1.00 52.75 241 ARG A CA 1
ATOM 1917 C C . ARG A 1 241 ? -2.180 5.809 17.655 1.00 52.75 241 ARG A C 1
ATOM 1919 O O . ARG A 1 241 ? -2.473 5.006 16.783 1.00 52.75 241 ARG A O 1
ATOM 1926 N N . ARG A 1 242 ? -2.759 5.844 18.859 1.00 66.81 242 ARG A N 1
ATOM 1927 C CA . ARG A 1 242 ? -3.690 4.855 19.416 1.00 66.81 242 ARG A CA 1
ATOM 1928 C C . ARG A 1 242 ? -5.116 5.399 19.364 1.00 66.81 242 ARG A C 1
ATOM 1930 O O . ARG A 1 242 ? -5.333 6.490 19.879 1.00 66.81 242 ARG A O 1
ATOM 1937 N N . ALA A 1 243 ? -6.063 4.644 18.807 1.00 68.19 243 ALA A N 1
ATOM 1938 C CA . ALA A 1 243 ? -7.484 4.931 19.014 1.00 68.19 243 ALA A CA 1
ATOM 1939 C C . ALA A 1 243 ? -7.824 4.742 20.498 1.00 68.19 243 ALA A C 1
ATOM 1941 O O . ALA A 1 243 ? -7.407 3.746 21.077 1.00 68.19 243 ALA A O 1
ATOM 1942 N N . ASP A 1 244 ? -8.568 5.648 21.127 1.00 78.50 244 ASP A N 1
ATOM 1943 C CA . ASP A 1 244 ? -8.877 5.522 22.562 1.00 78.50 244 ASP A CA 1
ATOM 1944 C C . ASP A 1 244 ? -9.832 4.353 22.849 1.00 78.50 244 ASP A C 1
ATOM 1946 O O . ASP A 1 244 ? -9.692 3.639 23.848 1.00 78.50 244 ASP A O 1
ATOM 1950 N N . LEU A 1 245 ? -10.787 4.140 21.943 1.00 87.88 245 LEU A N 1
ATOM 1951 C CA . LEU A 1 245 ? -11.798 3.094 22.015 1.00 87.88 245 LEU A CA 1
ATOM 1952 C C . LEU A 1 245 ? -11.839 2.298 20.714 1.00 87.88 245 LEU A C 1
ATOM 1954 O O . LEU A 1 245 ? -11.764 2.851 19.618 1.00 87.88 245 LEU A O 1
ATOM 1958 N N . ILE A 1 246 ? -12.038 0.992 20.834 1.00 91.56 246 ILE A N 1
ATOM 1959 C CA . ILE A 1 246 ? -12.315 0.107 19.701 1.00 91.56 246 ILE A CA 1
ATOM 1960 C C . ILE A 1 246 ? -13.491 -0.805 20.029 1.00 91.56 246 ILE A C 1
ATOM 1962 O O . ILE A 1 246 ? -13.704 -1.158 21.187 1.00 91.56 246 ILE A O 1
ATOM 1966 N N . VAL A 1 247 ? -14.242 -1.216 19.010 1.00 92.44 247 VAL A N 1
ATOM 1967 C CA . VAL A 1 247 ? -15.265 -2.267 19.130 1.00 92.44 247 VAL A CA 1
ATOM 1968 C C . VAL A 1 247 ? -14.779 -3.498 18.383 1.00 92.44 247 VAL A C 1
ATOM 1970 O O . VAL A 1 247 ? -14.400 -3.379 17.220 1.00 92.44 247 VAL A O 1
ATOM 1973 N N . LYS A 1 248 ? -14.803 -4.673 19.017 1.00 90.94 248 LYS A N 1
ATOM 1974 C CA . LYS A 1 248 ? -14.499 -5.970 18.383 1.00 90.94 248 LYS A CA 1
ATOM 1975 C C . LYS A 1 248 ? -15.392 -7.083 18.940 1.00 90.94 248 LYS A C 1
ATOM 1977 O O . LYS A 1 248 ? -16.140 -6.862 19.894 1.00 90.94 248 LYS A O 1
ATOM 1982 N N . ALA A 1 249 ? -15.334 -8.275 18.344 1.00 87.50 249 ALA A N 1
ATOM 1983 C CA . ALA A 1 249 ? -15.987 -9.461 18.904 1.00 87.50 249 ALA A CA 1
ATOM 1984 C C . ALA A 1 249 ? -15.546 -9.708 20.354 1.00 87.50 249 ALA A C 1
ATOM 1986 O O . ALA A 1 249 ? -14.392 -9.443 20.699 1.00 87.50 249 ALA A O 1
ATOM 1987 N N . ARG A 1 250 ? -16.473 -10.183 21.199 1.00 84.69 250 ARG A N 1
ATOM 1988 C CA . ARG A 1 250 ? -16.159 -10.503 22.595 1.00 84.69 250 ARG A CA 1
ATOM 1989 C C . ARG A 1 250 ? -15.112 -11.609 22.648 1.00 84.69 250 ARG A C 1
ATOM 1991 O O . ARG A 1 250 ? -15.406 -12.757 22.337 1.00 84.69 250 ARG A O 1
ATOM 1998 N N . ASP A 1 251 ? -13.918 -11.234 23.074 1.00 74.50 251 ASP A N 1
ATOM 1999 C CA . ASP A 1 251 ? -12.811 -12.140 23.337 1.00 74.50 251 ASP A CA 1
ATOM 2000 C C . ASP A 1 251 ? -12.087 -11.655 24.604 1.00 74.50 251 ASP A C 1
ATOM 2002 O O . ASP A 1 251 ? -11.520 -10.556 24.582 1.00 74.50 251 ASP A O 1
ATOM 2006 N N . PRO A 1 252 ? -12.166 -12.402 25.722 1.00 56.84 252 PRO A N 1
ATOM 2007 C CA . PRO A 1 252 ? -11.521 -12.032 26.981 1.00 56.84 252 PRO A CA 1
ATOM 2008 C C . PRO A 1 252 ? -9.988 -12.096 26.937 1.00 56.84 252 PRO A C 1
ATOM 2010 O O . PRO A 1 252 ? -9.348 -11.472 27.777 1.00 56.84 252 PRO A O 1
ATOM 2013 N N . ASN A 1 253 ? -9.409 -12.841 25.987 1.00 55.03 253 ASN A N 1
ATOM 2014 C CA . ASN A 1 253 ? -8.003 -13.256 26.022 1.00 55.03 253 ASN A CA 1
ATOM 2015 C C . ASN A 1 253 ? -7.170 -12.735 24.841 1.00 55.03 253 ASN A C 1
ATOM 2017 O O . ASN A 1 253 ? -5.944 -12.814 24.882 1.00 55.03 253 ASN A O 1
ATOM 2021 N N . ALA A 1 254 ? -7.794 -12.206 23.785 1.00 54.31 254 ALA A N 1
ATOM 2022 C CA . ALA A 1 254 ? -7.057 -11.799 22.592 1.00 54.31 254 ALA A CA 1
ATOM 2023 C C . ALA A 1 254 ? -6.486 -10.380 22.667 1.00 54.31 254 ALA A C 1
ATOM 2025 O O . ALA A 1 254 ? -7.210 -9.402 22.907 1.00 54.31 254 ALA A O 1
ATOM 2026 N N . GLN A 1 255 ? -5.215 -10.275 22.282 1.00 64.69 255 GLN A N 1
ATOM 2027 C CA . GLN A 1 255 ? -4.592 -9.031 21.848 1.00 64.69 255 GLN A CA 1
ATOM 2028 C C . GLN A 1 255 ? -5.430 -8.352 20.744 1.00 64.69 255 GLN A C 1
ATOM 2030 O O . GLN A 1 255 ? -6.241 -8.976 20.053 1.00 64.69 255 GLN A O 1
ATOM 2035 N N . HIS A 1 256 ? -5.337 -7.031 20.634 1.00 74.56 256 HIS A N 1
ATOM 2036 C CA . HIS A 1 256 ? -6.165 -6.259 19.708 1.00 74.56 256 HIS A CA 1
ATOM 2037 C C . HIS A 1 256 ? -5.444 -6.088 18.361 1.00 74.56 256 HIS A C 1
ATOM 2039 O O . HIS A 1 256 ? -4.410 -5.441 18.290 1.00 74.56 256 HIS A O 1
ATOM 2045 N N . GLU A 1 257 ? -6.000 -6.606 17.269 1.00 74.00 257 GLU A N 1
ATOM 2046 C CA . GLU A 1 257 ? -5.420 -6.439 15.929 1.00 74.00 257 GLU A CA 1
ATOM 2047 C C . GLU A 1 257 ? -6.361 -5.689 14.982 1.00 74.00 257 GLU A C 1
ATOM 2049 O O . GLU A 1 257 ? -7.585 -5.784 15.098 1.00 74.00 257 GLU A O 1
ATOM 2054 N N . TRP A 1 258 ? -5.809 -4.967 13.994 1.00 82.50 258 TRP A N 1
ATOM 2055 C CA . TRP A 1 258 ? -6.604 -4.122 13.088 1.00 82.50 258 TRP A CA 1
ATOM 2056 C C . TRP A 1 258 ? -7.556 -4.976 12.254 1.00 82.50 258 TRP A C 1
ATOM 2058 O O . TRP A 1 258 ? -8.672 -4.558 11.958 1.00 82.50 258 TRP A O 1
ATOM 2068 N N . LYS A 1 259 ? -7.164 -6.217 11.946 1.00 81.81 259 LYS A N 1
ATOM 2069 C CA . LYS A 1 259 ? -8.006 -7.202 11.254 1.00 81.81 259 LYS A CA 1
ATOM 2070 C C . LYS A 1 259 ? -9.283 -7.572 12.028 1.00 81.81 259 LYS A C 1
ATOM 2072 O O . LYS A 1 259 ? -10.238 -8.020 11.404 1.00 81.81 259 LYS A O 1
ATOM 2077 N N . ASP A 1 260 ? -9.314 -7.361 13.348 1.00 85.69 260 ASP A N 1
ATOM 2078 C CA . ASP A 1 260 ? -10.429 -7.743 14.226 1.00 85.69 260 ASP A CA 1
ATOM 2079 C C . ASP A 1 260 ? -11.241 -6.530 14.735 1.00 85.69 260 ASP A C 1
ATOM 2081 O O . ASP A 1 260 ? -12.282 -6.696 15.375 1.00 85.69 260 ASP A O 1
ATOM 2085 N N . VAL A 1 261 ? -10.804 -5.300 14.433 1.00 90.56 261 VAL A N 1
ATOM 2086 C CA . VAL A 1 261 ? -11.505 -4.064 14.819 1.00 90.56 261 VAL A CA 1
ATOM 2087 C C . VAL A 1 261 ? -12.721 -3.806 13.917 1.00 90.56 261 VAL A C 1
ATOM 2089 O O . VAL A 1 261 ? -12.665 -3.825 12.688 1.00 90.56 261 VAL A O 1
ATOM 2092 N N . LEU A 1 262 ? -13.860 -3.504 14.531 1.00 93.69 262 LEU A N 1
ATOM 2093 C CA . LEU A 1 262 ? -15.136 -3.245 13.861 1.00 93.69 262 LEU A CA 1
ATOM 2094 C C . LEU A 1 262 ? -15.505 -1.759 13.870 1.00 93.69 262 LEU A C 1
ATOM 2096 O O . LEU A 1 262 ? -16.111 -1.287 12.916 1.00 93.69 262 LEU A O 1
ATOM 2100 N N . VAL A 1 263 ? -15.141 -1.012 14.908 1.00 95.62 263 VAL A N 1
ATOM 2101 C CA . VAL A 1 263 ? -15.410 0.432 15.029 1.00 95.62 263 VAL A CA 1
ATOM 2102 C C . VAL A 1 263 ? -14.244 1.079 15.764 1.00 95.62 263 VAL A C 1
ATOM 2104 O O . VAL A 1 263 ? -13.708 0.470 16.690 1.00 95.62 263 VAL A O 1
ATOM 2107 N N . VAL A 1 264 ? -13.877 2.304 15.384 1.00 93.56 264 VAL A N 1
ATOM 2108 C CA . VAL A 1 264 ? -12.849 3.109 16.068 1.00 93.56 264 VAL A CA 1
ATOM 2109 C C . VAL A 1 264 ? -13.466 4.329 16.753 1.00 93.56 264 VAL A C 1
ATOM 2111 O O . VAL A 1 264 ? -14.379 4.956 16.219 1.00 93.56 264 VAL A O 1
ATOM 2114 N N . GLY A 1 265 ? -12.985 4.665 17.945 1.00 92.56 265 GLY A N 1
ATOM 2115 C CA . GLY A 1 265 ? -13.501 5.748 18.775 1.00 92.56 265 GLY A CA 1
ATOM 2116 C C . GLY A 1 265 ? -12.391 6.609 19.372 1.00 92.56 265 GLY A C 1
ATOM 2117 O O . GLY A 1 265 ? -11.337 6.098 19.744 1.00 92.56 265 GLY A O 1
ATOM 2118 N N . GLU A 1 266 ? -12.646 7.910 19.488 1.00 90.12 266 GLU A N 1
ATOM 2119 C CA . GLU A 1 266 ? -11.738 8.896 20.094 1.00 90.12 266 GLU A CA 1
ATOM 2120 C C . GLU A 1 266 ? -12.396 9.624 21.272 1.00 90.12 266 GLU A C 1
ATOM 2122 O O . GLU A 1 266 ? -13.574 9.984 21.214 1.00 90.12 266 GLU A O 1
ATOM 2127 N N . LEU A 1 267 ? -11.623 9.880 22.328 1.00 87.44 267 LEU A N 1
ATOM 2128 C CA . LEU A 1 267 ? -12.040 10.596 23.531 1.00 87.44 267 LEU A CA 1
ATOM 2129 C C . LEU A 1 267 ? -11.229 11.887 23.684 1.00 87.44 267 LEU A C 1
ATOM 2131 O O . LEU A 1 267 ? -10.002 11.880 23.643 1.00 87.44 267 LEU A O 1
ATOM 2135 N N . LYS A 1 268 ? -11.902 13.019 23.907 1.00 82.25 268 LYS A N 1
ATOM 2136 C CA . LYS A 1 268 ? -11.256 14.328 24.117 1.00 82.25 268 LYS A CA 1
ATOM 2137 C C . LYS A 1 268 ? -11.863 15.042 25.325 1.00 82.25 268 LYS A C 1
ATOM 2139 O O . LYS A 1 268 ? -13.066 14.974 25.545 1.00 82.25 268 LYS A O 1
ATOM 2144 N N . GLN A 1 269 ? -11.039 15.771 26.082 1.00 69.00 269 GLN A N 1
ATOM 2145 C CA . GLN A 1 269 ? -11.441 16.361 27.370 1.00 69.00 269 GLN A CA 1
ATOM 2146 C C . GLN A 1 269 ? -12.420 17.549 27.266 1.00 69.00 269 GLN A C 1
ATOM 2148 O O . GLN A 1 269 ? -13.119 17.797 28.236 1.00 69.00 269 GLN A O 1
ATOM 2153 N N . SER A 1 270 ? -12.505 18.265 26.133 1.00 66.06 270 SER A N 1
ATOM 2154 C CA . SER A 1 270 ? -13.560 19.273 25.824 1.00 66.06 270 SER A CA 1
ATOM 2155 C C . SER A 1 270 ? -13.165 20.220 24.686 1.00 66.06 270 SER A C 1
ATOM 2157 O O . SER A 1 270 ? -14.043 20.751 24.011 1.00 66.06 270 SER A O 1
ATOM 2159 N N . ASN A 1 271 ? -11.862 20.436 24.454 1.00 65.19 271 ASN A N 1
ATOM 2160 C CA . ASN A 1 271 ? -11.375 21.299 23.373 1.00 65.19 271 ASN A CA 1
ATOM 2161 C C . ASN A 1 271 ? -11.796 20.719 22.017 1.00 65.19 271 ASN A C 1
ATOM 2163 O O . ASN A 1 271 ? -11.230 19.730 21.545 1.00 65.19 271 ASN A O 1
ATOM 2167 N N . TYR A 1 272 ? -12.820 21.324 21.416 1.00 68.25 272 TYR A N 1
ATOM 2168 C CA . TYR A 1 272 ? -13.407 20.873 20.161 1.00 68.25 272 TYR A CA 1
ATOM 2169 C C . TYR A 1 272 ? -12.454 21.143 18.986 1.00 68.25 272 TYR A C 1
ATOM 2171 O O . TYR A 1 272 ? -12.541 22.166 18.310 1.00 68.25 272 TYR A O 1
ATOM 2179 N N . ASP A 1 273 ? -11.544 20.203 18.729 1.00 79.12 273 ASP A N 1
ATOM 2180 C CA . ASP A 1 273 ? -10.758 20.128 17.494 1.00 79.12 273 ASP A CA 1
ATOM 2181 C C . ASP A 1 273 ? -11.264 18.982 16.612 1.00 79.12 273 ASP A C 1
ATOM 2183 O O . ASP A 1 273 ? -10.699 17.884 16.544 1.00 79.12 273 ASP A O 1
ATOM 2187 N N . TRP A 1 274 ? -12.373 19.225 15.922 1.00 77.25 274 TRP A N 1
ATOM 2188 C CA . TRP A 1 274 ? -12.949 18.222 15.032 1.00 77.25 274 TRP A CA 1
ATOM 2189 C C . TRP A 1 274 ? -12.109 17.981 13.777 1.00 77.25 274 TRP A C 1
ATOM 2191 O O . TRP A 1 274 ? -12.163 16.881 13.240 1.00 77.25 274 TRP A O 1
ATOM 2201 N N . LYS A 1 275 ? -11.315 18.960 13.310 1.00 80.25 275 LYS A N 1
ATOM 2202 C CA . LYS A 1 275 ? -10.424 18.770 12.153 1.00 80.25 275 LYS A CA 1
ATOM 2203 C C . LYS A 1 275 ? -9.297 17.815 12.516 1.00 80.25 275 LYS A C 1
ATOM 2205 O O . LYS A 1 275 ? -9.066 16.847 11.797 1.00 80.25 275 LYS A O 1
ATOM 2210 N N . GLY A 1 276 ? -8.631 18.053 13.647 1.00 82.31 276 GLY A N 1
ATOM 2211 C CA . GLY A 1 276 ? -7.634 17.133 14.179 1.00 82.31 276 GLY A CA 1
ATOM 2212 C C . GLY A 1 276 ? -8.226 15.758 14.461 1.00 82.31 276 GLY A C 1
ATOM 2213 O O . GLY A 1 276 ? -7.602 14.758 14.118 1.00 82.31 276 GLY A O 1
ATOM 2214 N N . THR A 1 277 ? -9.457 15.698 14.981 1.00 85.75 277 THR A N 1
ATOM 2215 C CA . THR A 1 277 ? -10.147 14.421 15.222 1.00 85.75 277 THR A CA 1
ATOM 2216 C C . THR A 1 277 ? -10.498 13.690 13.928 1.00 85.75 277 THR A C 1
ATOM 2218 O O . THR A 1 277 ? -10.241 12.499 13.832 1.00 85.75 277 THR A O 1
ATOM 2221 N N . LEU A 1 278 ? -11.027 14.372 12.907 1.00 87.81 278 LEU A N 1
ATOM 2222 C CA . LEU A 1 278 ? -11.315 13.776 11.598 1.00 87.81 278 LEU A CA 1
ATOM 2223 C C . LEU A 1 278 ? -10.045 13.207 10.966 1.00 87.81 278 LEU A C 1
ATOM 2225 O O . LEU A 1 278 ? -10.061 12.090 10.465 1.00 87.81 278 LEU A O 1
ATOM 2229 N N . LEU A 1 279 ? -8.942 13.955 11.006 1.00 84.75 279 LEU A N 1
ATOM 2230 C CA . LEU A 1 279 ? -7.663 13.492 10.471 1.00 84.75 279 LEU A CA 1
ATOM 2231 C C . LEU A 1 279 ? -7.132 12.289 11.253 1.00 84.75 279 LEU A C 1
ATOM 2233 O O . LEU A 1 279 ? -6.634 11.341 10.655 1.00 84.75 279 LEU A O 1
ATOM 2237 N N . GLN A 1 280 ? -7.297 12.295 12.575 1.00 84.31 280 GLN A N 1
ATOM 2238 C CA . GLN A 1 280 ? -6.914 11.184 13.442 1.00 84.31 280 GLN A CA 1
ATOM 2239 C C . GLN A 1 280 ? -7.754 9.926 13.166 1.00 84.31 280 GLN A C 1
ATOM 2241 O O . GLN A 1 280 ? -7.189 8.862 12.927 1.00 84.31 280 GLN A O 1
ATOM 2246 N N . LEU A 1 281 ? -9.083 10.056 13.110 1.00 88.88 281 LEU A N 1
ATOM 2247 C CA . LEU A 1 281 ? -9.986 8.974 12.713 1.00 88.88 281 LEU A CA 1
ATOM 2248 C C . LEU A 1 281 ? -9.678 8.489 11.292 1.00 88.88 281 LEU A C 1
ATOM 2250 O O . LEU A 1 281 ? -9.669 7.288 11.053 1.00 88.88 281 LEU A O 1
ATOM 2254 N N . GLY A 1 282 ? -9.367 9.403 10.370 1.00 88.06 282 GLY A N 1
ATOM 2255 C CA . GLY A 1 282 ? -8.942 9.092 9.009 1.00 88.06 282 GLY A CA 1
ATOM 2256 C C . GLY A 1 282 ? -7.705 8.196 8.984 1.00 88.06 282 GLY A C 1
ATOM 2257 O O . GLY A 1 282 ? -7.721 7.170 8.313 1.00 88.06 282 GLY A O 1
ATOM 2258 N N . CYS A 1 283 ? -6.672 8.501 9.774 1.00 83.25 283 CYS A N 1
ATOM 2259 C CA . CYS A 1 283 ? -5.495 7.634 9.891 1.00 83.25 283 CYS A CA 1
ATOM 2260 C C . CYS A 1 283 ? -5.861 6.210 10.345 1.00 83.25 283 CYS A C 1
ATOM 2262 O O . CYS A 1 283 ? -5.421 5.246 9.722 1.00 83.25 283 CYS A O 1
ATOM 2264 N N . TYR A 1 284 ? -6.712 6.062 11.366 1.00 85.94 284 TYR A N 1
ATOM 2265 C CA . TYR A 1 284 ? -7.138 4.738 11.840 1.00 85.94 284 TYR A CA 1
ATOM 2266 C C . TYR A 1 284 ? -7.974 3.987 10.821 1.00 85.94 284 TYR A C 1
ATOM 2268 O O . TYR A 1 284 ? -7.788 2.795 10.619 1.00 85.94 284 TYR A O 1
ATOM 2276 N N . VAL A 1 285 ? -8.909 4.679 10.172 1.00 89.38 285 VAL A N 1
ATOM 2277 C CA . VAL A 1 285 ? -9.744 4.107 9.116 1.00 89.38 285 VAL A CA 1
ATOM 2278 C C . VAL A 1 285 ? -8.869 3.608 7.974 1.00 89.38 285 VAL A C 1
ATOM 2280 O O . VAL A 1 285 ? -9.158 2.562 7.401 1.00 89.38 285 VAL A O 1
ATOM 2283 N N . ARG A 1 286 ? -7.795 4.333 7.658 1.00 85.62 286 ARG A N 1
ATOM 2284 C CA . ARG A 1 286 ? -6.838 3.951 6.628 1.00 85.62 286 ARG A CA 1
ATOM 2285 C C . ARG A 1 286 ? -6.120 2.645 6.978 1.00 85.62 286 ARG A C 1
ATOM 2287 O O . ARG A 1 286 ? -6.133 1.720 6.169 1.00 85.62 286 ARG A O 1
ATOM 2294 N N . ASP A 1 287 ? -5.584 2.542 8.194 1.00 81.75 287 ASP A N 1
ATOM 2295 C CA . ASP A 1 287 ? -4.950 1.314 8.701 1.00 81.75 287 ASP A CA 1
ATOM 2296 C C . ASP A 1 287 ? -5.960 0.149 8.759 1.00 81.75 287 ASP A C 1
ATOM 2298 O O . ASP A 1 287 ? -5.682 -0.964 8.308 1.00 81.75 287 ASP A O 1
ATOM 2302 N N . LEU A 1 288 ? -7.188 0.426 9.203 1.00 87.12 288 LEU A N 1
ATOM 2303 C CA . LEU A 1 288 ? -8.276 -0.544 9.282 1.00 87.12 288 LEU A CA 1
ATOM 2304 C C . LEU A 1 288 ? -8.687 -1.084 7.908 1.00 87.12 288 LEU A C 1
ATOM 2306 O O . LEU A 1 288 ? -8.839 -2.292 7.740 1.00 87.12 288 LEU A O 1
ATOM 2310 N N . MET A 1 289 ? -8.862 -0.205 6.917 1.00 87.06 289 MET A N 1
ATOM 2311 C CA . MET A 1 289 ? -9.161 -0.603 5.540 1.00 87.06 289 MET A CA 1
ATOM 2312 C C . MET A 1 289 ? -7.977 -1.325 4.891 1.00 87.06 289 MET A C 1
ATOM 2314 O O . MET A 1 289 ? -8.209 -2.179 4.046 1.00 87.06 289 MET A O 1
ATOM 2318 N N . ALA A 1 290 ? -6.732 -1.044 5.283 1.00 81.75 290 ALA A N 1
ATOM 2319 C CA . ALA A 1 290 ? -5.574 -1.799 4.810 1.00 81.75 290 ALA A CA 1
ATOM 2320 C C . ALA A 1 290 ? -5.534 -3.225 5.389 1.00 81.75 290 ALA A C 1
ATOM 2322 O O . ALA A 1 290 ? -5.253 -4.176 4.665 1.00 81.75 290 ALA A O 1
ATOM 2323 N N . SER A 1 291 ? -5.865 -3.398 6.674 1.00 84.69 291 SER A N 1
ATOM 2324 C CA . SER A 1 291 ? -5.974 -4.724 7.304 1.00 84.69 291 SER A CA 1
ATOM 2325 C C . SER A 1 291 ? -7.247 -5.490 6.926 1.00 84.69 291 SER A C 1
ATOM 2327 O O . SER A 1 291 ? -7.305 -6.706 7.092 1.00 84.69 291 SER A O 1
ATOM 2329 N N . GLN A 1 292 ? -8.272 -4.795 6.429 1.00 88.19 292 GLN A N 1
ATOM 2330 C CA . GLN A 1 292 ? -9.544 -5.361 5.975 1.00 88.19 292 GLN A CA 1
ATOM 2331 C C . GLN A 1 292 ? -9.859 -4.852 4.555 1.00 88.19 292 GLN A C 1
ATOM 2333 O O . GLN A 1 292 ? -10.782 -4.055 4.365 1.00 88.19 292 GLN A O 1
ATOM 2338 N N . PRO A 1 293 ? -9.100 -5.286 3.534 1.00 86.62 293 PRO A N 1
ATOM 2339 C CA . PRO A 1 293 ? -9.067 -4.637 2.218 1.00 86.62 293 PRO A CA 1
ATOM 2340 C C . PRO A 1 293 ? -10.395 -4.690 1.445 1.00 86.62 293 PRO A C 1
ATOM 2342 O O . PRO A 1 293 ? -10.728 -3.759 0.707 1.00 86.62 293 PRO A O 1
ATOM 2345 N N . THR A 1 294 ? -11.221 -5.713 1.679 1.00 90.06 294 THR A N 1
ATOM 2346 C CA . THR A 1 294 ? -12.554 -5.862 1.066 1.00 90.06 294 THR A CA 1
ATOM 2347 C C . THR A 1 294 ? -13.676 -5.153 1.832 1.00 90.06 294 THR A C 1
ATOM 2349 O O . THR A 1 294 ? -14.846 -5.237 1.450 1.00 90.06 294 THR A O 1
ATOM 2352 N N . ARG A 1 295 ? -13.352 -4.422 2.905 1.00 91.94 295 ARG A N 1
ATOM 2353 C CA . ARG A 1 295 ? -14.335 -3.694 3.709 1.00 91.94 295 ARG A CA 1
ATOM 2354 C C . ARG A 1 295 ? -15.041 -2.607 2.892 1.00 91.94 295 ARG A C 1
ATOM 2356 O O . ARG A 1 295 ? -14.418 -1.859 2.137 1.00 91.94 295 ARG A O 1
ATOM 2363 N N . ARG A 1 296 ? -16.365 -2.514 3.057 1.00 94.56 296 ARG A N 1
ATOM 2364 C CA . ARG A 1 296 ? -17.239 -1.618 2.284 1.00 94.56 296 ARG A CA 1
ATOM 2365 C C . ARG A 1 296 ? -17.303 -0.208 2.867 1.00 94.56 296 ARG A C 1
ATOM 2367 O O . ARG A 1 296 ? -17.262 0.763 2.119 1.00 94.56 296 ARG A O 1
ATOM 2374 N N . PHE A 1 297 ? -17.390 -0.102 4.189 1.00 95.81 297 PHE A N 1
ATOM 2375 C CA . PHE A 1 297 ? -17.330 1.161 4.928 1.00 95.81 297 PHE A CA 1
ATOM 2376 C C . PHE A 1 297 ? -16.919 0.914 6.387 1.00 95.81 297 PHE A C 1
ATOM 2378 O O . PHE A 1 297 ? -16.932 -0.222 6.872 1.00 95.81 297 PHE A O 1
ATOM 2385 N N . VAL A 1 298 ? -16.537 1.981 7.084 1.00 97.00 298 VAL A N 1
ATOM 2386 C CA . VAL A 1 298 ? -16.073 1.953 8.475 1.00 97.00 298 VAL A CA 1
ATOM 2387 C C . VAL A 1 298 ? -16.912 2.904 9.316 1.00 97.00 298 VAL A C 1
ATOM 2389 O O . VAL A 1 298 ? -17.099 4.060 8.942 1.00 97.00 298 VAL A O 1
ATOM 2392 N N . HIS A 1 299 ? -17.383 2.419 10.465 1.00 97.88 299 HIS A N 1
ATOM 2393 C CA . HIS A 1 299 ? -17.948 3.264 11.515 1.00 97.88 299 HIS A CA 1
ATOM 2394 C C . HIS A 1 299 ? -16.837 3.831 12.392 1.00 97.88 299 HIS A C 1
ATOM 2396 O O . HIS A 1 299 ? -15.898 3.120 12.763 1.00 97.88 299 HIS A O 1
ATOM 2402 N N . ALA A 1 300 ? -16.989 5.091 12.775 1.00 96.75 300 ALA A N 1
ATOM 2403 C CA . ALA A 1 300 ? -16.154 5.736 13.770 1.00 96.75 300 ALA A CA 1
ATOM 2404 C C . ALA A 1 300 ? -16.981 6.675 14.659 1.00 96.75 300 ALA A C 1
ATOM 2406 O O . ALA A 1 300 ? -18.112 7.030 14.325 1.00 96.75 300 ALA A O 1
ATOM 2407 N N . PHE A 1 301 ? -16.444 7.087 15.803 1.00 95.88 301 PHE A N 1
ATOM 2408 C CA . PHE A 1 301 ? -17.083 8.094 16.649 1.00 95.88 301 PHE A CA 1
ATOM 2409 C C . PHE A 1 301 ? -16.065 8.901 17.454 1.00 95.88 301 PHE A C 1
ATOM 2411 O O . PHE A 1 301 ? -14.919 8.495 17.628 1.00 95.88 301 PHE A O 1
ATOM 2418 N N . ALA A 1 302 ? -16.502 10.046 17.963 1.00 93.12 302 ALA A N 1
ATOM 2419 C CA . ALA A 1 302 ? -15.748 10.856 18.902 1.00 93.12 302 ALA A CA 1
ATOM 2420 C C . ALA A 1 302 ? -16.650 11.303 20.058 1.00 93.12 302 ALA A C 1
ATOM 2422 O O . ALA A 1 302 ? -17.832 11.586 19.848 1.00 93.12 302 ALA A O 1
ATOM 2423 N N . LEU A 1 303 ? -16.090 11.370 21.265 1.00 91.19 303 LEU A N 1
ATOM 2424 C CA . LEU A 1 303 ? -16.738 11.908 22.459 1.00 91.19 303 LEU A CA 1
ATOM 2425 C C . LEU A 1 303 ? -15.865 13.029 23.048 1.00 91.19 303 LEU A C 1
ATOM 2427 O O . LEU A 1 303 ? -14.761 12.789 23.536 1.00 91.19 303 LEU A O 1
ATOM 2431 N N . TYR A 1 304 ? -16.365 14.260 22.968 1.00 88.25 304 TYR A N 1
ATOM 2432 C CA . TYR A 1 304 ? -15.738 15.496 23.433 1.00 88.25 304 TYR A CA 1
ATOM 2433 C C . TYR A 1 304 ? -16.380 15.927 24.751 1.00 88.25 304 TYR A C 1
ATOM 2435 O O . TYR A 1 304 ? -17.414 16.596 24.757 1.00 88.25 304 TYR A O 1
ATOM 2443 N N . GLY A 1 305 ? -15.809 15.521 25.882 1.00 87.25 305 GLY A N 1
ATOM 2444 C CA . GLY A 1 305 ? -16.495 15.642 27.165 1.00 87.25 305 GLY A CA 1
ATOM 2445 C C . GLY A 1 305 ? -17.863 14.957 27.090 1.00 87.25 305 GLY A C 1
ATOM 2446 O O . GLY A 1 305 ? -17.935 13.749 26.898 1.00 87.25 305 GLY A O 1
ATOM 2447 N N . SER A 1 306 ? -18.948 15.724 27.193 1.00 89.19 306 SER A N 1
ATOM 2448 C CA . SER A 1 306 ? -20.327 15.224 27.097 1.00 89.19 306 SER A CA 1
ATOM 2449 C C . SER A 1 306 ? -20.931 15.259 25.684 1.00 89.19 306 SER A C 1
ATOM 2451 O O . SER A 1 306 ? -22.098 14.911 25.520 1.00 89.19 306 SER A O 1
ATOM 2453 N N . VAL A 1 307 ? -20.191 15.678 24.655 1.00 92.38 307 VAL A N 1
ATOM 2454 C CA . VAL A 1 307 ? -20.713 15.813 23.285 1.00 92.38 307 VAL A CA 1
ATOM 2455 C C . VAL A 1 307 ? -20.219 14.671 22.407 1.00 92.38 307 VAL A C 1
ATOM 2457 O O . VAL A 1 307 ? -19.016 14.503 22.230 1.00 92.38 307 VAL A O 1
ATOM 2460 N N . MET A 1 308 ? -21.134 13.903 21.819 1.00 93.56 308 MET A N 1
ATOM 2461 C CA . MET A 1 308 ? -20.811 12.785 20.933 1.00 93.56 308 MET A CA 1
ATOM 2462 C C . MET A 1 308 ? -21.068 13.130 19.463 1.00 93.56 308 MET A C 1
ATOM 2464 O O . MET A 1 308 ? -22.027 13.823 19.125 1.00 93.56 308 MET A O 1
ATOM 2468 N N . GLU A 1 309 ? -20.234 12.591 18.576 1.00 93.88 309 GLU A N 1
ATOM 2469 C CA . GLU A 1 309 ? -20.409 12.645 17.124 1.00 93.88 309 GLU A CA 1
ATOM 2470 C C . GLU A 1 309 ? -20.043 11.293 16.493 1.00 93.88 309 GLU A C 1
ATOM 2472 O O . GLU A 1 309 ? -19.026 10.690 16.835 1.00 93.88 309 GLU A O 1
ATOM 2477 N N . CYS A 1 310 ? -20.865 10.801 15.564 1.00 96.62 310 CYS A N 1
ATOM 2478 C CA . CYS A 1 310 ? -20.635 9.549 14.840 1.00 96.62 310 CYS A CA 1
ATOM 2479 C C . CYS A 1 310 ? -20.257 9.821 13.382 1.00 96.62 310 CYS A C 1
ATOM 2481 O O . CYS A 1 310 ? -20.734 10.778 12.772 1.00 96.62 310 CYS A O 1
ATOM 2483 N N . TRP A 1 311 ? -19.442 8.939 12.812 1.00 96.75 311 TRP A N 1
ATOM 2484 C CA . TRP A 1 311 ? -18.843 9.069 11.490 1.00 96.75 311 TRP A CA 1
ATOM 2485 C C . TRP A 1 311 ? -18.968 7.768 10.699 1.00 96.75 311 TRP A C 1
ATOM 2487 O O . TRP A 1 311 ? -18.848 6.676 11.253 1.00 96.75 311 TRP A O 1
ATOM 2497 N N . ILE A 1 312 ? -19.141 7.898 9.385 1.00 97.62 312 ILE A N 1
ATOM 2498 C CA . ILE A 1 312 ? -18.941 6.814 8.423 1.00 97.62 312 ILE A CA 1
ATOM 2499 C C . ILE A 1 312 ? -17.857 7.234 7.446 1.00 97.62 312 ILE A C 1
ATOM 2501 O O . ILE A 1 312 ? -17.873 8.360 6.952 1.00 97.62 312 ILE A O 1
ATOM 2505 N N . PHE A 1 313 ? -16.961 6.307 7.133 1.00 96.56 313 PHE A N 1
ATOM 2506 C CA . PHE A 1 313 ? -15.984 6.432 6.063 1.00 96.56 313 PHE A CA 1
ATOM 2507 C C . PHE A 1 313 ? -16.263 5.351 5.022 1.00 96.56 313 PHE A C 1
ATOM 2509 O O . PHE A 1 313 ? -16.138 4.159 5.308 1.00 96.56 313 PHE A O 1
ATOM 2516 N N . ASP A 1 314 ? -16.650 5.758 3.817 1.00 95.06 314 ASP A N 1
ATOM 2517 C CA . ASP A 1 314 ? -16.772 4.874 2.659 1.00 95.06 314 ASP A CA 1
ATOM 2518 C C . ASP A 1 314 ? -15.813 5.308 1.542 1.00 95.06 314 ASP A C 1
ATOM 2520 O O . ASP A 1 314 ? -15.039 6.259 1.681 1.00 95.06 314 ASP A O 1
ATOM 2524 N N . ARG A 1 315 ? -15.854 4.601 0.411 1.00 90.69 315 ARG A N 1
ATOM 2525 C CA . ARG A 1 315 ? -14.947 4.835 -0.722 1.00 90.69 315 ARG A CA 1
ATOM 2526 C C . ARG A 1 315 ? -15.207 6.139 -1.488 1.00 90.69 315 ARG A C 1
ATOM 2528 O O . ARG A 1 315 ? -14.448 6.452 -2.403 1.00 90.69 315 ARG A O 1
ATOM 2535 N N . SER A 1 316 ? -16.224 6.911 -1.104 1.00 90.25 316 SER A N 1
ATOM 2536 C CA . SER A 1 316 ? -16.561 8.223 -1.671 1.00 90.25 316 SER A CA 1
ATOM 2537 C C . SER A 1 316 ? -16.481 9.363 -0.657 1.00 90.25 316 SER A C 1
ATOM 2539 O O . SER A 1 316 ? -16.921 10.472 -0.962 1.00 90.25 316 SER A O 1
ATOM 2541 N N . GLY A 1 317 ? -15.943 9.111 0.536 1.00 91.00 317 GLY A N 1
ATOM 2542 C CA . GLY A 1 317 ? -15.635 10.147 1.516 1.00 91.00 317 GLY A CA 1
ATOM 2543 C C . GLY A 1 317 ? -16.321 9.971 2.868 1.00 91.00 317 GLY A C 1
ATOM 2544 O O . GLY A 1 317 ? -17.284 9.210 2.999 1.00 91.00 317 GLY A O 1
ATOM 2545 N N . PRO A 1 318 ? -15.827 10.684 3.890 1.00 94.94 318 PRO A N 1
ATOM 2546 C CA . PRO A 1 318 ? -16.383 10.662 5.227 1.00 94.94 318 PRO A CA 1
ATOM 2547 C C . PRO A 1 318 ? -17.644 11.519 5.350 1.00 94.94 318 PRO A C 1
ATOM 2549 O O . PRO A 1 318 ? -17.792 12.563 4.710 1.00 94.94 318 PRO A O 1
ATOM 2552 N N . TYR A 1 319 ? -18.544 11.120 6.239 1.00 95.31 319 TYR A N 1
ATOM 2553 C CA . TYR A 1 319 ? -19.694 11.932 6.620 1.00 95.31 319 TYR A CA 1
ATOM 2554 C C . TYR A 1 319 ? -20.136 11.663 8.056 1.00 95.31 319 TYR A C 1
ATOM 2556 O O . TYR A 1 319 ? -19.970 10.553 8.567 1.00 95.31 319 TYR A O 1
ATOM 2564 N N . ARG A 1 320 ? -20.694 12.686 8.714 1.00 93.62 320 ARG A N 1
ATOM 2565 C CA . ARG A 1 320 ? -20.997 12.651 10.156 1.00 93.62 320 ARG A CA 1
ATOM 2566 C C . ARG A 1 320 ? -22.461 12.890 10.503 1.00 93.62 320 ARG A C 1
ATOM 2568 O O . ARG A 1 320 ? -23.184 13.567 9.770 1.00 93.62 320 ARG A O 1
ATOM 2575 N N . SER A 1 321 ? -22.856 12.379 11.667 1.00 93.06 321 SER A N 1
ATOM 2576 C CA . SER A 1 321 ? -24.206 12.480 12.238 1.00 93.06 321 SER A CA 1
ATOM 2577 C C . SER A 1 321 ? -24.614 13.885 12.672 1.00 93.06 321 SER A C 1
ATOM 2579 O O . SER A 1 321 ? -25.798 14.136 12.884 1.00 93.06 321 SER A O 1
ATOM 2581 N N . GLY A 1 322 ? -23.632 14.762 12.875 1.00 89.69 322 GLY A N 1
ATOM 2582 C CA . GLY A 1 322 ? -23.770 15.938 13.724 1.00 89.69 322 GLY A CA 1
ATOM 2583 C C . GLY A 1 322 ? -23.660 15.600 15.208 1.00 89.69 322 GLY A C 1
ATOM 2584 O O . GLY A 1 322 ? -23.689 14.429 15.603 1.00 89.69 322 GLY A O 1
ATOM 2585 N N . GLN A 1 323 ? -23.484 16.646 16.008 1.00 92.19 323 GLN A N 1
ATOM 2586 C CA . GLN A 1 323 ? -23.224 16.553 17.440 1.00 92.19 323 GLN A CA 1
ATOM 2587 C C . GLN A 1 323 ? -24.512 16.391 18.242 1.00 92.19 323 GLN A C 1
ATOM 2589 O O . GLN A 1 323 ? -25.545 16.951 17.877 1.00 92.19 323 GLN A O 1
ATOM 2594 N N . PHE A 1 324 ? -24.421 15.674 19.356 1.00 94.12 324 PHE A N 1
ATOM 2595 C CA . PHE A 1 324 ? -25.458 15.649 20.380 1.00 94.12 324 PHE A CA 1
ATOM 2596 C C . PHE A 1 324 ? -24.847 15.525 21.775 1.00 94.12 324 PHE A C 1
ATOM 2598 O O . PHE A 1 324 ? -23.790 14.916 21.954 1.00 94.12 324 PHE A O 1
ATOM 2605 N N . SER A 1 325 ? -25.516 16.100 22.772 1.00 94.06 325 SER A N 1
ATOM 2606 C CA . SER A 1 325 ? -25.128 15.957 24.175 1.00 94.06 325 SER A CA 1
ATOM 2607 C C . SER A 1 325 ? -25.594 14.602 24.701 1.00 94.06 325 SER A C 1
ATOM 2609 O O . SER A 1 325 ? -26.770 14.257 24.595 1.00 94.06 325 SER A O 1
ATOM 2611 N N . ILE A 1 326 ? -24.695 13.828 25.314 1.00 93.25 326 ILE A N 1
ATOM 2612 C CA . ILE A 1 326 ? -25.060 12.550 25.943 1.00 93.25 326 ILE A CA 1
ATOM 2613 C C . ILE A 1 326 ? -25.959 12.751 27.170 1.00 93.25 326 ILE A C 1
ATOM 2615 O O . ILE A 1 326 ? -26.597 11.795 27.601 1.00 93.25 326 ILE A O 1
ATOM 2619 N N . HIS A 1 327 ? -25.986 13.960 27.743 1.00 91.75 327 HIS A N 1
ATOM 2620 C CA . HIS A 1 327 ? -26.853 14.332 28.865 1.00 91.75 327 HIS A CA 1
ATOM 2621 C C . HIS A 1 327 ? -28.255 14.731 28.397 1.00 91.75 327 HIS A C 1
ATOM 2623 O O . HIS A 1 327 ? -29.242 14.317 28.990 1.00 91.75 327 HIS A O 1
ATOM 2629 N N . GLU A 1 328 ? -28.355 15.491 27.307 1.00 93.25 328 GLU A N 1
ATOM 2630 C CA . GLU A 1 328 ? -29.652 15.948 26.785 1.00 93.25 328 GLU A CA 1
ATOM 2631 C C . GLU A 1 328 ? -30.335 14.863 25.940 1.00 93.25 328 GLU A C 1
ATOM 2633 O O . GLU A 1 328 ? -31.556 14.723 25.958 1.00 93.25 328 GLU A O 1
ATOM 2638 N N . GLU A 1 329 ? -29.548 14.037 25.242 1.00 93.06 329 GLU A N 1
ATOM 2639 C CA . GLU A 1 329 ? -30.024 12.946 24.384 1.00 93.06 329 GLU A CA 1
ATOM 2640 C C . GLU A 1 329 ? -29.494 11.558 24.839 1.00 93.06 329 GLU A C 1
ATOM 2642 O O . GLU A 1 329 ? -28.895 10.810 24.056 1.00 93.06 329 GLU A O 1
ATOM 2647 N N . PRO A 1 330 ? -29.737 11.124 26.093 1.00 89.94 330 PRO A N 1
ATOM 2648 C CA . PRO A 1 330 ? -29.161 9.897 26.660 1.00 89.94 330 PRO A CA 1
ATOM 2649 C C . PRO A 1 330 ? -29.661 8.616 25.979 1.00 89.94 330 PRO A C 1
ATOM 2651 O O . PRO A 1 330 ? -28.916 7.647 25.819 1.00 89.94 330 PRO A O 1
ATOM 2654 N N . LYS A 1 331 ? -30.914 8.609 25.504 1.00 87.81 331 LYS A N 1
ATOM 2655 C CA . LYS A 1 331 ? -31.457 7.486 24.726 1.00 87.81 331 LYS A CA 1
ATOM 2656 C C . LYS A 1 331 ? -30.709 7.316 23.402 1.00 87.81 331 LYS A C 1
ATOM 2658 O O . LYS A 1 331 ? -30.448 6.187 22.987 1.00 87.81 331 LYS A O 1
ATOM 2663 N N . ARG A 1 332 ? -30.340 8.428 22.759 1.00 91.06 332 ARG A N 1
ATOM 2664 C CA . ARG A 1 332 ? -29.567 8.444 21.513 1.00 91.06 332 ARG A CA 1
ATOM 2665 C C . ARG A 1 332 ? -28.160 7.894 21.736 1.00 91.06 332 ARG A C 1
ATOM 2667 O O . ARG A 1 332 ? -27.699 7.070 20.953 1.00 91.06 332 ARG A O 1
ATOM 2674 N N . PHE A 1 333 ? -27.531 8.269 22.848 1.00 92.31 333 PHE A N 1
ATOM 2675 C CA . PHE A 1 333 ? -26.242 7.725 23.276 1.00 92.31 333 PHE A CA 1
ATOM 2676 C C . PHE A 1 333 ? -26.285 6.198 23.476 1.00 92.31 333 PHE A C 1
ATOM 2678 O O . PHE A 1 333 ? -25.483 5.473 22.884 1.00 92.31 333 PHE A O 1
ATOM 2685 N N . ILE A 1 334 ? -27.280 5.684 24.212 1.00 88.69 334 ILE A N 1
ATOM 2686 C CA . ILE A 1 334 ? -27.475 4.233 24.399 1.00 88.69 334 ILE A CA 1
ATOM 2687 C C . ILE A 1 334 ? -27.702 3.523 23.061 1.00 88.69 334 ILE A C 1
ATOM 2689 O O . ILE A 1 334 ? -27.184 2.425 22.858 1.00 88.69 334 ILE A O 1
ATOM 2693 N N . GLN A 1 335 ? -28.453 4.132 22.137 1.00 90.56 335 GLN A N 1
ATOM 2694 C CA . GLN A 1 335 ? -28.674 3.573 20.801 1.00 90.56 335 GLN A CA 1
ATOM 2695 C C . GLN A 1 335 ? -27.375 3.379 20.022 1.00 90.56 335 GLN A C 1
ATOM 2697 O O . GLN A 1 335 ? -27.216 2.342 19.378 1.00 90.56 335 GLN A O 1
ATOM 2702 N N . VAL A 1 336 ? -26.436 4.322 20.118 1.00 93.00 336 VAL A N 1
ATOM 2703 C CA . VAL A 1 336 ? -25.112 4.170 19.504 1.00 93.00 336 VAL A CA 1
ATOM 2704 C C . VAL A 1 336 ? -24.332 3.037 20.170 1.00 93.00 336 VAL A C 1
ATOM 2706 O O . VAL A 1 336 ? -23.850 2.145 19.469 1.00 93.00 336 VAL A O 1
ATOM 2709 N N . MET A 1 337 ? -24.280 3.019 21.510 1.00 90.50 337 MET A N 1
ATOM 2710 C CA . MET A 1 337 ? -23.567 1.986 22.274 1.00 90.50 337 MET A CA 1
ATOM 2711 C C . MET A 1 337 ? -24.055 0.568 21.955 1.00 90.50 337 MET A C 1
ATOM 2713 O O . MET A 1 337 ? -23.302 -0.325 21.568 1.00 90.50 337 MET A O 1
ATOM 2717 N N . CYS A 1 338 ? -25.362 0.375 22.075 1.00 88.50 338 CYS A N 1
ATOM 2718 C CA . CYS A 1 338 ? -26.029 -0.884 21.783 1.00 88.50 338 CYS A CA 1
ATOM 2719 C C . CYS A 1 338 ? -25.932 -1.255 20.299 1.00 88.50 338 CYS A C 1
ATOM 2721 O O . CYS A 1 338 ? -25.800 -2.432 19.962 1.00 88.50 338 CYS A O 1
ATOM 2723 N N . GLY A 1 339 ? -25.989 -0.256 19.415 1.00 90.25 339 GLY A N 1
ATOM 2724 C CA . GLY A 1 339 ? -25.891 -0.434 17.976 1.00 90.25 339 GLY A CA 1
ATOM 2725 C C . GLY A 1 339 ? -24.596 -1.127 17.584 1.00 90.25 339 GLY A C 1
ATOM 2726 O O . GLY A 1 339 ? -24.649 -2.225 17.036 1.00 90.25 339 GLY A O 1
ATOM 2727 N N . TYR A 1 340 ? -23.437 -0.555 17.914 1.00 93.19 340 TYR A N 1
ATOM 2728 C CA . TYR A 1 340 ? -22.155 -1.175 17.553 1.00 93.19 340 TYR A CA 1
ATOM 2729 C C . TYR A 1 340 ? -21.957 -2.553 18.203 1.00 93.19 340 TYR A C 1
ATOM 2731 O O . TYR A 1 340 ? -21.429 -3.468 17.567 1.00 93.19 340 TYR A O 1
ATOM 2739 N N . ALA A 1 341 ? -22.466 -2.747 19.422 1.00 90.50 341 ALA A N 1
ATOM 2740 C CA . ALA A 1 341 ? -22.392 -4.023 20.129 1.00 90.50 341 ALA A CA 1
ATOM 2741 C C . ALA A 1 341 ? -23.224 -5.156 19.479 1.00 90.50 341 ALA A C 1
ATOM 2743 O O . ALA A 1 341 ? -22.922 -6.337 19.667 1.00 90.50 341 ALA A O 1
ATOM 2744 N N . MET A 1 342 ? -24.273 -4.819 18.715 1.00 88.25 342 MET A N 1
ATOM 2745 C CA . MET A 1 342 ? -25.259 -5.782 18.191 1.00 88.25 342 MET A CA 1
ATOM 2746 C C . MET A 1 342 ? -25.457 -5.760 16.668 1.00 88.25 342 MET A C 1
ATOM 2748 O O . MET A 1 342 ? -26.209 -6.583 16.141 1.00 88.25 342 MET A O 1
ATOM 2752 N N . MET A 1 343 ? -24.839 -4.824 15.947 1.00 90.88 343 MET A N 1
ATOM 2753 C CA . MET A 1 343 ? -24.891 -4.761 14.485 1.00 90.88 343 MET A CA 1
ATOM 2754 C C . MET A 1 343 ? -24.395 -6.066 13.840 1.00 90.88 343 MET A C 1
ATOM 2756 O O . MET A 1 343 ? -23.512 -6.746 14.360 1.00 90.88 343 MET A O 1
ATOM 2760 N N . SER A 1 344 ? -24.963 -6.427 12.688 1.00 90.81 344 SER A N 1
ATOM 2761 C CA . SER A 1 344 ? -24.437 -7.534 11.883 1.00 90.81 344 SER A CA 1
ATOM 2762 C C . SER A 1 344 ? -23.141 -7.134 11.165 1.00 90.81 344 SER A C 1
ATOM 2764 O O . SER A 1 344 ? -22.843 -5.948 11.025 1.00 90.81 344 SER A O 1
ATOM 2766 N N . ASP A 1 345 ? -22.408 -8.111 10.626 1.00 91.25 345 ASP A N 1
ATOM 2767 C CA . ASP A 1 345 ? -21.203 -7.851 9.817 1.00 91.25 345 ASP A CA 1
ATOM 2768 C C . ASP A 1 345 ? -21.531 -6.945 8.620 1.00 91.25 345 ASP A C 1
ATOM 2770 O O . ASP A 1 345 ? -20.786 -6.020 8.293 1.00 91.25 345 ASP A O 1
ATOM 2774 N N . LYS A 1 346 ? -22.720 -7.135 8.028 1.00 91.44 346 LYS A N 1
ATOM 2775 C CA . LYS A 1 346 ? -23.229 -6.291 6.944 1.00 91.44 346 LYS A CA 1
ATOM 2776 C C . LYS A 1 346 ? -23.438 -4.838 7.389 1.00 91.44 346 LYS A C 1
ATOM 2778 O O . LYS A 1 346 ? -23.098 -3.939 6.621 1.00 91.44 346 LYS A O 1
ATOM 2783 N N . ASP A 1 347 ? -23.993 -4.619 8.584 1.00 92.19 347 ASP A N 1
ATOM 2784 C CA . ASP A 1 347 ? -24.273 -3.284 9.142 1.00 92.19 347 ASP A CA 1
ATOM 2785 C C . ASP A 1 347 ? -22.998 -2.546 9.582 1.00 92.19 347 ASP A C 1
ATOM 2787 O O . ASP A 1 347 ? -22.961 -1.316 9.562 1.00 92.19 347 ASP A O 1
ATOM 2791 N N . LEU A 1 348 ? -21.955 -3.293 9.959 1.00 93.94 348 LEU A N 1
ATOM 2792 C CA . LEU A 1 348 ? -20.620 -2.780 10.300 1.00 93.94 348 LEU A CA 1
ATOM 2793 C C . LEU A 1 348 ? -19.736 -2.518 9.070 1.00 93.94 348 LEU A C 1
ATOM 2795 O O . LEU A 1 348 ? -18.594 -2.069 9.206 1.00 93.94 348 LEU A O 1
ATOM 2799 N N . GLY A 1 349 ? -20.263 -2.799 7.876 1.00 94.25 349 GLY A N 1
ATOM 2800 C CA . GLY A 1 349 ? -19.593 -2.562 6.603 1.00 94.25 349 GLY A CA 1
ATOM 2801 C C . GLY A 1 349 ? -18.573 -3.625 6.210 1.00 94.25 349 GLY A C 1
ATOM 2802 O O . GLY A 1 349 ? -17.815 -3.394 5.271 1.00 94.25 349 GLY A O 1
ATOM 2803 N N . LEU A 1 350 ? -18.557 -4.789 6.866 1.00 92.50 350 LEU A N 1
ATOM 2804 C CA . LEU A 1 350 ? -17.701 -5.907 6.470 1.00 92.50 350 LEU A CA 1
ATOM 2805 C C . LEU A 1 350 ? -18.143 -6.508 5.128 1.00 92.50 350 LEU A C 1
ATOM 2807 O O . LEU A 1 350 ? -19.293 -6.343 4.680 1.00 92.50 350 LEU A O 1
ATOM 2811 N N . ASP A 1 351 ? -17.199 -7.196 4.486 1.00 89.12 351 ASP A N 1
ATOM 2812 C CA . ASP A 1 351 ? -17.490 -8.037 3.335 1.00 89.12 351 ASP A CA 1
ATOM 2813 C C . ASP A 1 351 ? -18.345 -9.239 3.756 1.00 89.12 351 ASP A C 1
ATOM 2815 O O . ASP A 1 351 ? -18.174 -9.819 4.825 1.00 89.12 351 ASP A O 1
ATOM 2819 N N . THR A 1 352 ? -19.292 -9.598 2.897 1.00 88.50 352 THR A N 1
ATOM 2820 C CA . THR A 1 352 ? -20.138 -10.787 3.081 1.00 88.50 352 THR A CA 1
ATOM 2821 C C . THR A 1 352 ? -20.102 -11.703 1.861 1.00 88.50 352 THR A C 1
ATOM 2823 O O . THR A 1 352 ? -20.778 -12.740 1.852 1.00 88.50 352 THR A O 1
ATOM 2826 N N . PHE A 1 353 ? -19.341 -11.322 0.831 1.00 91.19 353 PHE A N 1
ATOM 2827 C CA . PHE A 1 353 ? -19.234 -12.048 -0.420 1.00 91.19 353 PHE A CA 1
ATOM 2828 C C . PHE A 1 353 ? -18.254 -13.216 -0.304 1.00 91.19 353 PHE A C 1
ATOM 2830 O O . PHE A 1 353 ? -18.614 -14.340 -0.662 1.00 91.19 353 PHE A O 1
ATOM 2837 N N . ILE A 1 354 ? -17.067 -12.983 0.261 1.00 90.00 354 ILE A N 1
ATOM 2838 C CA . ILE A 1 354 ? -16.089 -14.034 0.533 1.00 90.00 354 ILE A CA 1
ATOM 2839 C C . ILE A 1 354 ? -16.624 -14.945 1.641 1.00 90.00 354 ILE A C 1
ATOM 2841 O O . ILE A 1 354 ? -17.120 -14.498 2.678 1.00 90.00 354 ILE A O 1
ATOM 2845 N N . LYS A 1 355 ? -16.560 -16.255 1.401 1.00 88.38 355 LYS A N 1
ATOM 2846 C CA . LYS A 1 355 ? -17.010 -17.301 2.323 1.00 88.38 355 LYS A CA 1
ATOM 2847 C C . LYS A 1 355 ? -15.826 -18.047 2.922 1.00 88.38 355 LYS A C 1
ATOM 2849 O O . LYS A 1 355 ? -14.820 -18.265 2.250 1.00 88.38 355 LYS A O 1
ATOM 2854 N N . GLY A 1 356 ? -16.016 -18.526 4.149 1.00 76.50 356 GLY A N 1
ATOM 2855 C CA . GLY A 1 356 ? -15.017 -19.278 4.909 1.00 76.50 356 GLY A CA 1
ATOM 2856 C C . GLY A 1 356 ? -14.201 -18.401 5.864 1.00 76.50 356 GLY A C 1
ATOM 2857 O O . GLY A 1 356 ? -14.400 -17.193 5.933 1.00 76.50 356 GLY A O 1
ATOM 2858 N N . GLY A 1 357 ? -13.346 -19.034 6.671 1.00 66.19 357 GLY A N 1
ATOM 2859 C CA . GLY A 1 357 ? -12.496 -18.352 7.657 1.00 66.19 357 GLY A CA 1
ATOM 2860 C C . GLY A 1 357 ? -11.121 -17.970 7.099 1.00 66.19 357 GLY A C 1
ATOM 2861 O O . GLY A 1 357 ? -10.810 -18.280 5.951 1.00 66.19 357 GLY A O 1
ATOM 2862 N N . LYS A 1 358 ? -10.265 -17.374 7.947 1.00 59.50 358 LYS A N 1
ATOM 2863 C CA . LYS A 1 358 ? -8.917 -16.871 7.589 1.00 59.50 358 LYS A CA 1
ATOM 2864 C C . LYS A 1 358 ? -8.016 -17.907 6.881 1.00 59.50 358 LYS A C 1
ATOM 2866 O O . LYS A 1 358 ? -7.147 -17.519 6.120 1.00 59.50 358 LYS A O 1
ATOM 2871 N N . ALA A 1 359 ? -8.245 -19.208 7.086 1.00 63.16 359 ALA A N 1
ATOM 2872 C CA . ALA A 1 359 ? -7.461 -20.287 6.471 1.00 63.16 359 ALA A CA 1
ATOM 2873 C C . ALA A 1 359 ? -8.064 -20.880 5.179 1.00 63.16 359 ALA A C 1
ATOM 2875 O O . ALA A 1 359 ? -7.404 -21.666 4.506 1.00 63.16 359 ALA A O 1
ATOM 2876 N N . LYS A 1 360 ? -9.331 -20.586 4.853 1.00 75.31 360 LYS A N 1
ATOM 2877 C CA . LYS A 1 360 ? -10.051 -21.175 3.707 1.00 75.31 360 LYS A CA 1
ATOM 2878 C C . LYS A 1 360 ? -11.036 -20.166 3.122 1.00 75.31 360 LYS A C 1
ATOM 2880 O O . LYS A 1 360 ? -12.244 -20.300 3.316 1.00 75.31 360 LYS A O 1
ATOM 2885 N N . MET A 1 361 ? -10.514 -19.158 2.429 1.00 88.94 361 MET A N 1
ATOM 2886 C CA . MET A 1 361 ? -11.314 -18.151 1.733 1.00 88.94 361 MET A CA 1
ATOM 2887 C C . MET A 1 361 ? -11.787 -18.683 0.379 1.00 88.94 361 MET A C 1
ATOM 2889 O O . MET A 1 361 ? -11.036 -19.321 -0.358 1.00 88.94 361 MET A O 1
ATOM 2893 N N . SER A 1 362 ? -13.049 -18.435 0.041 1.00 90.81 362 SER A N 1
ATOM 2894 C CA . SER A 1 362 ? -13.636 -18.886 -1.220 1.00 90.81 362 SER A CA 1
ATOM 2895 C C . SER A 1 362 ? -14.713 -17.942 -1.734 1.00 90.81 362 SER A C 1
ATOM 2897 O O . SER A 1 362 ? -15.370 -17.247 -0.958 1.00 90.81 362 SER A O 1
ATOM 2899 N N . ILE A 1 363 ? -14.909 -17.942 -3.049 1.00 92.19 363 ILE A N 1
ATOM 2900 C CA . ILE A 1 363 ? -15.966 -17.186 -3.727 1.00 92.19 363 ILE A CA 1
ATOM 2901 C C . ILE A 1 363 ? -16.678 -18.064 -4.752 1.00 92.19 363 ILE A C 1
ATOM 2903 O O . ILE A 1 363 ? -16.115 -19.036 -5.266 1.00 92.19 363 ILE A O 1
ATOM 2907 N N . SER A 1 364 ? -17.908 -17.678 -5.076 1.00 89.62 364 SER A N 1
ATOM 2908 C CA . SER A 1 364 ? -18.720 -18.314 -6.108 1.00 89.62 364 SER A CA 1
ATOM 2909 C C . SER A 1 364 ? -19.277 -17.246 -7.041 1.00 89.62 364 SER A C 1
ATOM 2911 O O . SER A 1 364 ? -20.029 -16.385 -6.589 1.00 89.62 364 SER A O 1
ATOM 2913 N N . LEU A 1 365 ? -18.942 -17.321 -8.329 1.00 87.62 365 LEU A N 1
ATOM 2914 C CA . LEU A 1 365 ? -19.444 -16.416 -9.372 1.00 87.62 365 LEU A CA 1
ATOM 2915 C C . LEU A 1 365 ? -20.096 -17.195 -10.504 1.00 87.62 365 LEU A C 1
ATOM 2917 O O . LEU A 1 365 ? -19.786 -18.364 -10.710 1.00 87.62 365 LEU A O 1
ATOM 2921 N N . THR A 1 366 ? -20.974 -16.549 -11.260 1.00 82.69 366 THR A N 1
ATOM 2922 C CA . THR A 1 366 ? -21.468 -17.088 -12.533 1.00 82.69 366 THR A CA 1
ATOM 2923 C C . THR A 1 366 ? -20.429 -16.830 -13.628 1.00 82.69 366 THR A C 1
ATOM 2925 O O . THR A 1 366 ? -19.795 -15.778 -13.633 1.00 82.69 366 THR A O 1
ATOM 2928 N N . LEU A 1 367 ? -20.211 -17.804 -14.514 1.00 75.50 367 LEU A N 1
ATOM 2929 C CA . LEU A 1 367 ? -19.298 -17.657 -15.654 1.00 75.50 367 LEU A CA 1
ATOM 2930 C C . LEU A 1 367 ? -19.909 -16.770 -16.748 1.00 75.50 367 LEU A C 1
ATOM 2932 O O . LEU A 1 367 ? -21.085 -16.921 -17.071 1.00 75.50 367 LEU A O 1
ATOM 2936 N N . GLU A 1 368 ? -19.088 -15.921 -17.363 1.00 66.25 368 GLU A N 1
ATOM 2937 C CA . GLU A 1 368 ? -19.455 -15.160 -18.566 1.00 66.25 368 GLU A CA 1
ATOM 2938 C C . GLU A 1 368 ? -19.110 -15.964 -19.837 1.00 66.25 368 GLU A C 1
ATOM 2940 O O . GLU A 1 368 ? -18.099 -16.675 -19.828 1.00 66.25 368 GLU A O 1
ATOM 2945 N N . PRO A 1 369 ? -19.878 -15.880 -20.947 1.00 53.84 369 PRO A N 1
ATOM 2946 C CA . PRO A 1 369 ? -21.138 -15.150 -21.169 1.00 53.84 369 PRO A CA 1
ATOM 2947 C C . PRO A 1 369 ? -22.404 -16.044 -21.068 1.00 53.84 369 PRO A C 1
ATOM 2949 O O . PRO A 1 369 ? -23.467 -15.715 -21.601 1.00 53.84 369 PRO A O 1
ATOM 2952 N N . GLU A 1 370 ? -22.317 -17.238 -20.468 1.00 49.44 370 GLU A N 1
ATOM 2953 C CA . GLU A 1 370 ? -23.351 -18.269 -20.623 1.00 49.44 370 GLU A CA 1
ATOM 2954 C C . GLU A 1 370 ? -24.579 -18.114 -19.704 1.00 49.44 370 GLU A C 1
ATOM 2956 O O . GLU A 1 370 ? -24.503 -18.182 -18.478 1.00 49.44 370 GLU A O 1
ATOM 2961 N N . LYS A 1 371 ? -25.766 -18.153 -20.326 1.00 45.44 371 LYS A N 1
ATOM 2962 C CA . LYS A 1 371 ? -27.090 -18.386 -19.708 1.00 45.44 371 LYS A CA 1
ATOM 2963 C C . LYS A 1 371 ? -27.234 -19.749 -18.986 1.00 45.44 371 LYS A C 1
ATOM 2965 O O . LYS A 1 371 ? -28.341 -20.112 -18.600 1.00 45.44 371 LYS A O 1
ATOM 2970 N N . SER A 1 372 ? -26.159 -20.531 -18.823 1.00 55.09 372 SER A N 1
ATOM 2971 C CA . SER A 1 372 ? -26.186 -21.910 -18.304 1.00 55.09 372 SER A CA 1
ATOM 2972 C C . SER A 1 372 ? -26.289 -22.005 -16.775 1.00 55.09 372 SER A C 1
ATOM 2974 O O . SER A 1 372 ? -26.494 -23.094 -16.241 1.00 55.09 372 SER A O 1
ATOM 2976 N N . GLY A 1 373 ? -26.137 -20.887 -16.051 1.00 61.31 373 GLY A N 1
ATOM 2977 C CA . GLY A 1 373 ? -26.205 -20.849 -14.583 1.00 61.31 373 GLY A CA 1
ATOM 2978 C C . GLY A 1 373 ? -25.055 -21.582 -13.877 1.00 61.31 373 GLY A C 1
ATOM 2979 O O . GLY A 1 373 ? -25.095 -21.762 -12.656 1.00 61.31 373 GLY A O 1
ATOM 2980 N N . LYS A 1 374 ? -24.024 -22.017 -14.617 1.00 74.88 374 LYS A N 1
ATOM 2981 C CA . LYS A 1 374 ? -22.848 -22.689 -14.054 1.00 74.88 374 LYS A CA 1
ATOM 2982 C C . LYS A 1 374 ? -22.052 -21.722 -13.177 1.00 74.88 374 LYS A C 1
ATOM 2984 O O . LYS A 1 374 ? -21.654 -20.642 -13.612 1.00 74.88 374 LYS A O 1
ATOM 2989 N N . LYS A 1 375 ? -21.792 -22.143 -11.935 1.00 83.44 375 LYS A N 1
ATOM 2990 C CA . LYS A 1 375 ? -21.005 -21.382 -10.958 1.00 83.44 375 LYS A CA 1
ATOM 2991 C C . LYS A 1 375 ? -19.536 -21.792 -10.987 1.00 83.44 375 LYS A C 1
ATOM 2993 O O . LYS A 1 375 ? -19.212 -22.970 -10.845 1.00 83.44 375 LYS A O 1
ATOM 2998 N N . LEU A 1 376 ? -18.653 -20.808 -11.095 1.00 87.94 376 LEU A N 1
ATOM 2999 C CA . LEU A 1 376 ? -17.230 -20.925 -10.830 1.00 87.94 376 LEU A CA 1
ATOM 3000 C C . LEU A 1 376 ? -16.983 -20.782 -9.327 1.00 87.94 376 LEU A C 1
ATOM 3002 O O . LEU A 1 376 ? -17.272 -19.739 -8.745 1.00 87.94 376 LEU A O 1
ATOM 3006 N N . ASN A 1 377 ? -16.434 -21.828 -8.714 1.00 90.88 377 ASN A N 1
ATOM 3007 C CA . ASN A 1 377 ? -16.022 -21.815 -7.314 1.00 90.88 377 ASN A CA 1
ATOM 3008 C C . ASN A 1 377 ? -14.500 -21.728 -7.236 1.00 90.88 377 ASN A C 1
ATOM 3010 O O . ASN A 1 377 ? -13.807 -22.628 -7.725 1.00 90.88 377 ASN A O 1
ATOM 3014 N N . LEU A 1 378 ? -14.002 -20.666 -6.608 1.00 93.00 378 LEU A N 1
ATOM 3015 C CA . LEU A 1 378 ? -12.574 -20.420 -6.445 1.00 93.00 378 LEU A CA 1
ATOM 3016 C C . LEU A 1 378 ? -12.194 -20.420 -4.969 1.00 93.00 378 LEU A C 1
ATOM 3018 O O . LEU A 1 378 ? -12.914 -19.876 -4.132 1.00 93.00 378 LEU A O 1
ATOM 3022 N N . GLU A 1 379 ? -11.053 -21.031 -4.680 1.00 93.50 379 GLU A N 1
ATOM 3023 C CA . GLU A 1 379 ? -10.318 -20.868 -3.430 1.00 93.50 379 GLU A CA 1
ATOM 3024 C C . GLU A 1 379 ? -9.353 -19.695 -3.604 1.00 93.50 379 GLU A C 1
ATOM 3026 O O . GLU A 1 379 ? -8.672 -19.613 -4.629 1.00 93.50 379 GLU A O 1
ATOM 3031 N N . LEU A 1 380 ? -9.339 -18.784 -2.633 1.00 92.50 380 LEU A N 1
ATOM 3032 C CA . LEU A 1 380 ? -8.469 -17.612 -2.626 1.00 92.50 380 LEU A CA 1
ATOM 3033 C C . LEU A 1 380 ? -7.262 -17.874 -1.735 1.00 92.50 380 LEU A C 1
ATOM 3035 O O . LEU A 1 380 ? -7.406 -18.451 -0.654 1.00 92.50 380 LEU A O 1
ATOM 3039 N N . ASP A 1 381 ? -6.102 -17.395 -2.166 1.00 89.06 381 ASP A N 1
ATOM 3040 C CA . ASP A 1 381 ? -4.961 -17.231 -1.281 1.00 89.06 381 ASP A CA 1
ATOM 3041 C C . ASP A 1 381 ? -5.363 -16.213 -0.202 1.00 89.06 381 ASP A C 1
ATOM 3043 O O . ASP A 1 381 ? -5.866 -15.139 -0.546 1.00 89.06 381 ASP A O 1
ATOM 3047 N N . PRO A 1 382 ? -5.237 -16.531 1.098 1.00 84.38 382 PRO A N 1
ATOM 3048 C CA . PRO A 1 382 ? -5.588 -15.586 2.151 1.00 84.38 382 PRO A CA 1
ATOM 3049 C C . PRO A 1 382 ? -4.737 -14.307 2.119 1.00 84.38 382 PRO A C 1
ATOM 3051 O O . PRO A 1 382 ? -5.180 -13.280 2.641 1.00 84.38 382 PRO A O 1
ATOM 3054 N N . GLN A 1 383 ? -3.552 -14.334 1.498 1.00 83.31 383 GLN A N 1
ATOM 3055 C CA . GLN A 1 383 ? -2.706 -13.161 1.320 1.00 83.31 383 GLN A CA 1
ATOM 3056 C C . GLN A 1 383 ? -3.001 -12.470 -0.027 1.00 83.31 383 GLN A C 1
ATOM 3058 O O . GLN A 1 383 ? -2.773 -13.046 -1.093 1.00 83.31 383 GLN A O 1
ATOM 3063 N N . PRO A 1 384 ? -3.484 -11.211 -0.030 1.00 83.88 384 PRO A N 1
ATOM 3064 C CA . PRO A 1 384 ? -3.678 -10.476 -1.274 1.00 83.88 384 PRO A CA 1
ATOM 3065 C C . PRO A 1 384 ? -2.327 -10.167 -1.935 1.00 83.88 384 PRO A C 1
ATOM 3067 O O . PRO A 1 384 ? -1.407 -9.672 -1.285 1.00 83.88 384 PRO A O 1
ATOM 3070 N N . ILE A 1 385 ? -2.239 -10.378 -3.250 1.00 80.12 385 ILE A N 1
ATOM 3071 C CA . ILE A 1 385 ? -1.049 -10.062 -4.061 1.00 80.12 385 ILE A CA 1
ATOM 3072 C C . ILE A 1 385 ? -0.883 -8.551 -4.290 1.00 80.12 385 ILE A C 1
ATOM 3074 O O . ILE A 1 385 ? 0.212 -8.077 -4.585 1.00 80.12 385 ILE A O 1
ATOM 3078 N N . ALA A 1 386 ? -1.971 -7.785 -4.149 1.00 75.38 386 ALA A N 1
ATOM 3079 C CA . ALA A 1 386 ? -1.972 -6.326 -4.173 1.00 75.38 386 ALA A CA 1
ATOM 3080 C C . ALA A 1 386 ? -3.198 -5.776 -3.429 1.00 75.38 386 ALA A C 1
ATOM 3082 O O . ALA A 1 386 ? -4.289 -6.335 -3.541 1.00 75.38 386 ALA A O 1
ATOM 3083 N N . HIS A 1 387 ? -3.045 -4.666 -2.702 1.00 76.25 387 HIS A N 1
ATOM 3084 C CA . HIS A 1 387 ? -4.173 -3.914 -2.145 1.00 76.25 387 HIS A CA 1
ATOM 3085 C C . HIS A 1 387 ? -3.847 -2.420 -1.998 1.00 76.25 387 HIS A C 1
ATOM 3087 O O . HIS A 1 387 ? -2.711 -2.046 -1.703 1.00 76.25 387 HIS 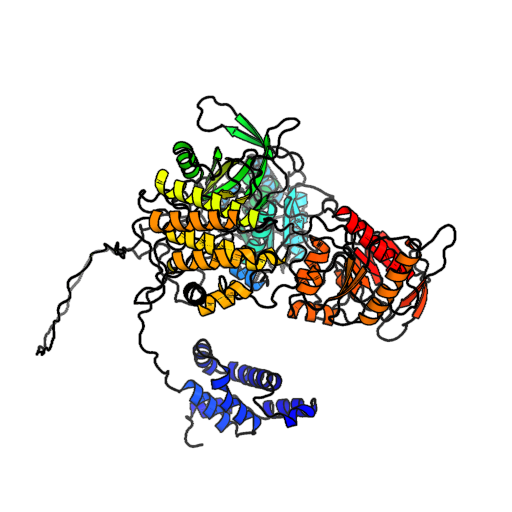A O 1
ATOM 3093 N N . GLN A 1 388 ? -4.845 -1.556 -2.200 1.00 68.38 388 GLN A N 1
ATOM 3094 C CA . GLN A 1 388 ? -4.718 -0.105 -2.026 1.00 68.38 388 GLN A CA 1
ATOM 3095 C C . GLN A 1 388 ? -5.028 0.321 -0.589 1.00 68.38 388 GLN A C 1
ATOM 3097 O O . GLN A 1 388 ? -6.047 -0.068 -0.022 1.00 68.38 388 GLN A O 1
ATOM 3102 N N . ARG A 1 389 ? -4.172 1.184 -0.033 1.00 67.31 389 ARG A N 1
ATOM 3103 C CA . ARG A 1 389 ? -4.243 1.636 1.366 1.00 67.31 389 ARG A CA 1
ATOM 3104 C C . ARG A 1 389 ? -4.931 2.995 1.557 1.00 67.31 389 ARG A C 1
ATOM 3106 O O . ARG A 1 389 ? -4.962 3.476 2.671 1.00 67.31 389 ARG A O 1
ATOM 3113 N N . ALA A 1 390 ? -5.488 3.622 0.519 1.00 73.38 390 ALA A N 1
ATOM 3114 C CA . ALA A 1 390 ? -6.236 4.886 0.639 1.00 73.38 390 ALA A CA 1
ATOM 3115 C C . ALA A 1 390 ? -7.720 4.655 0.995 1.00 73.38 390 ALA A C 1
ATOM 3117 O O . ALA A 1 390 ? -8.285 3.600 0.697 1.00 73.38 390 ALA A O 1
ATOM 3118 N N . ILE A 1 391 ? -8.382 5.657 1.576 1.00 80.94 391 ILE A N 1
ATOM 3119 C CA . ILE A 1 391 ? -9.805 5.625 1.944 1.00 80.94 391 ILE A CA 1
ATOM 3120 C C . ILE A 1 391 ? -10.663 5.920 0.710 1.00 80.94 391 ILE A C 1
ATOM 3122 O O . ILE A 1 391 ? -11.377 5.040 0.219 1.00 80.94 391 ILE A O 1
ATOM 3126 N N . VAL A 1 392 ? -10.557 7.143 0.174 1.00 83.12 392 VAL A N 1
ATOM 3127 C CA . VAL A 1 392 ? -11.372 7.635 -0.951 1.00 83.12 392 VAL A CA 1
ATOM 3128 C C . VAL A 1 392 ? -10.700 7.273 -2.267 1.00 83.12 392 VAL A C 1
ATOM 3130 O O . VAL A 1 392 ? -9.984 8.058 -2.886 1.00 83.12 392 VAL A O 1
ATOM 3133 N N . CYS A 1 393 ? -10.880 6.026 -2.684 1.00 78.69 393 CYS A N 1
ATOM 3134 C CA . CYS A 1 393 ? -10.230 5.496 -3.874 1.00 78.69 393 CYS A CA 1
ATOM 3135 C C . CYS A 1 393 ? -11.011 4.312 -4.461 1.00 78.69 393 CYS A C 1
ATOM 3137 O O . CYS A 1 393 ? -12.181 4.087 -4.151 1.00 78.69 393 CYS A O 1
ATOM 3139 N N . ARG A 1 394 ? -10.373 3.563 -5.366 1.00 78.00 394 ARG A N 1
ATOM 3140 C CA . ARG A 1 394 ? -10.925 2.311 -5.897 1.00 78.00 394 ARG A CA 1
ATOM 3141 C C . ARG A 1 394 ? -10.833 1.163 -4.891 1.00 78.00 394 ARG A C 1
ATOM 3143 O O . ARG A 1 394 ? -11.554 0.188 -5.042 1.00 78.00 394 ARG A O 1
ATOM 3150 N N . GLY A 1 395 ? -9.981 1.258 -3.872 1.00 76.69 395 GLY A N 1
ATOM 3151 C CA . GLY A 1 395 ? -9.799 0.192 -2.886 1.00 76.69 395 GLY A CA 1
ATOM 3152 C C . GLY A 1 395 ? -9.419 -1.134 -3.541 1.00 76.69 395 GLY A C 1
ATOM 3153 O O . GLY A 1 395 ? -9.852 -2.186 -3.073 1.00 76.69 395 GLY A O 1
ATOM 3154 N N . THR A 1 396 ? -8.698 -1.074 -4.669 1.00 83.75 396 THR A N 1
ATOM 3155 C CA . THR A 1 396 ? -8.412 -2.253 -5.485 1.00 83.75 396 THR A CA 1
ATOM 3156 C C . THR A 1 396 ? -7.680 -3.287 -4.643 1.00 83.75 396 THR A C 1
ATOM 3158 O O . THR A 1 396 ? -6.669 -2.957 -4.027 1.00 83.75 396 THR A O 1
ATOM 3161 N N . THR A 1 397 ? -8.195 -4.513 -4.620 1.00 88.88 397 THR A N 1
ATOM 3162 C CA . THR A 1 397 ? -7.630 -5.647 -3.883 1.00 88.88 397 THR A CA 1
ATOM 3163 C C . THR A 1 397 ? -7.622 -6.870 -4.782 1.00 88.88 397 THR A C 1
ATOM 3165 O O . THR A 1 397 ? -8.673 -7.255 -5.291 1.00 88.88 397 THR A O 1
ATOM 3168 N N . CYS A 1 398 ? -6.458 -7.483 -4.963 1.00 90.31 398 CYS A N 1
ATOM 3169 C CA . CYS A 1 398 ? -6.269 -8.637 -5.831 1.00 90.31 398 CYS A CA 1
ATOM 3170 C C . CYS A 1 398 ? -5.831 -9.849 -5.010 1.00 90.31 398 CYS A C 1
ATOM 3172 O O . CYS A 1 398 ? -4.868 -9.768 -4.248 1.00 90.31 398 CYS A O 1
ATOM 3174 N N . TYR A 1 399 ? -6.508 -10.974 -5.210 1.00 92.06 399 TYR A N 1
ATOM 3175 C CA . TYR A 1 399 ? -6.170 -12.268 -4.625 1.00 92.06 399 TYR A CA 1
ATOM 3176 C C . TYR A 1 399 ? -5.761 -13.242 -5.717 1.00 92.06 399 TYR A C 1
ATOM 3178 O O . TYR A 1 399 ? -6.412 -13.309 -6.763 1.00 92.06 399 TYR A O 1
ATOM 3186 N N . LEU A 1 400 ? -4.719 -14.024 -5.451 1.00 91.62 400 LEU A N 1
ATOM 3187 C CA . LEU A 1 400 ? -4.431 -15.208 -6.244 1.00 91.62 400 LEU A CA 1
ATOM 3188 C C . LEU A 1 400 ? -5.514 -16.259 -5.964 1.00 91.62 400 LEU A C 1
ATOM 3190 O O . LEU A 1 400 ? -5.992 -16.384 -4.835 1.00 91.62 400 LEU A O 1
ATOM 3194 N N . ALA A 1 401 ? -5.954 -16.976 -6.992 1.00 93.75 401 ALA A N 1
ATOM 3195 C CA . ALA A 1 401 ? -7.071 -17.901 -6.893 1.00 93.75 401 ALA A CA 1
ATOM 3196 C C . ALA A 1 401 ? -6.865 -19.167 -7.731 1.00 93.75 401 ALA A C 1
ATOM 3198 O O . ALA A 1 401 ? -6.233 -19.157 -8.787 1.00 93.75 401 ALA A O 1
ATOM 3199 N N . LYS A 1 402 ? -7.442 -20.273 -7.261 1.00 92.38 402 LYS A N 1
ATOM 3200 C CA . LYS A 1 402 ? -7.443 -21.569 -7.953 1.00 92.38 402 LYS A CA 1
ATOM 3201 C C . LYS A 1 402 ? -8.828 -22.198 -7.921 1.00 92.38 402 LYS A C 1
ATOM 3203 O O . LYS A 1 402 ? -9.646 -21.918 -7.041 1.00 92.38 402 LYS A O 1
ATOM 3208 N N . LYS A 1 403 ? -9.100 -23.094 -8.870 1.00 90.06 403 LYS A N 1
ATOM 3209 C CA . LYS A 1 403 ? -10.315 -23.922 -8.833 1.00 90.06 403 LYS A CA 1
ATOM 3210 C C . LYS A 1 403 ? -10.278 -24.862 -7.628 1.00 90.06 403 LYS A C 1
ATOM 3212 O O . LYS A 1 403 ? -9.224 -25.351 -7.235 1.00 90.06 403 LYS A O 1
ATOM 3217 N N . ARG A 1 404 ? -11.446 -25.163 -7.060 1.00 80.62 404 ARG A N 1
ATOM 3218 C CA . ARG A 1 404 ? -11.553 -26.124 -5.955 1.00 80.62 404 ARG A CA 1
ATOM 3219 C C . ARG A 1 404 ? -11.295 -27.554 -6.460 1.00 80.62 404 ARG A C 1
ATOM 3221 O O . ARG A 1 404 ? -12.069 -28.058 -7.268 1.00 80.62 404 ARG A O 1
ATOM 3228 N N . GLY A 1 405 ? -10.242 -28.211 -5.973 1.00 71.44 405 GLY A N 1
ATOM 3229 C CA . GLY A 1 405 ? -9.890 -29.593 -6.336 1.00 71.44 405 GLY A CA 1
ATOM 3230 C C . GLY A 1 405 ? -8.414 -29.918 -6.073 1.00 71.44 405 GLY A C 1
ATOM 3231 O O . GLY A 1 405 ? -7.594 -29.008 -5.963 1.00 71.44 405 GLY A O 1
ATOM 3232 N N . ARG A 1 406 ? -8.057 -31.208 -5.948 1.00 54.66 406 ARG A N 1
ATOM 3233 C CA . ARG A 1 406 ? -6.641 -31.618 -5.836 1.00 54.66 406 ARG A CA 1
ATOM 3234 C C . ARG A 1 406 ? -5.915 -31.331 -7.154 1.00 54.66 406 ARG A C 1
ATOM 3236 O O . ARG A 1 406 ? -6.449 -31.645 -8.211 1.00 54.66 406 ARG A O 1
ATOM 3243 N N . GLY A 1 407 ? -4.708 -30.769 -7.070 1.00 66.38 407 GLY A N 1
ATOM 3244 C CA . GLY A 1 407 ? -3.856 -30.478 -8.230 1.00 66.38 407 GLY A CA 1
ATOM 3245 C C . GLY A 1 407 ? -4.217 -29.209 -9.013 1.00 66.38 407 GLY A C 1
ATOM 3246 O O . GLY A 1 407 ? -3.675 -29.001 -10.090 1.00 66.38 407 GLY A O 1
ATOM 3247 N N . ALA A 1 408 ? -5.127 -28.367 -8.511 1.00 77.75 408 ALA A N 1
ATOM 3248 C CA . ALA A 1 408 ? -5.473 -27.112 -9.174 1.00 77.75 408 ALA A CA 1
ATOM 3249 C C . ALA A 1 408 ? -4.355 -26.063 -9.029 1.00 77.75 408 ALA A C 1
ATOM 3251 O O . ALA A 1 408 ? -3.950 -25.740 -7.911 1.00 77.75 408 ALA A O 1
ATOM 3252 N N . GLU A 1 409 ? -3.904 -25.512 -10.159 1.00 83.75 409 GLU A N 1
ATOM 3253 C CA . GLU A 1 409 ? -2.921 -24.425 -10.218 1.00 83.75 409 GLU A CA 1
ATOM 3254 C C . GLU A 1 409 ? -3.547 -23.070 -9.841 1.00 83.75 409 GLU A C 1
ATOM 3256 O O . GLU A 1 409 ? -4.735 -22.812 -10.077 1.00 83.75 409 GLU A O 1
ATOM 3261 N N . TRP A 1 410 ? -2.722 -22.194 -9.269 1.00 88.19 410 TRP A N 1
ATOM 3262 C CA . TRP A 1 410 ? -3.043 -20.801 -8.959 1.00 88.19 410 TRP A CA 1
ATOM 3263 C C . TRP A 1 410 ? -3.028 -19.927 -10.224 1.00 88.19 410 TRP A C 1
ATOM 3265 O O . TRP A 1 410 ? -2.133 -19.115 -10.424 1.00 88.19 410 TRP A O 1
ATOM 3275 N N . ASP A 1 411 ? -4.009 -20.137 -11.099 1.00 89.94 411 ASP A N 1
ATOM 3276 C CA . ASP A 1 411 ? -4.060 -19.543 -12.446 1.00 89.94 411 ASP A CA 1
ATOM 3277 C C . ASP A 1 411 ? -5.044 -18.361 -12.579 1.00 89.94 411 ASP A C 1
ATOM 3279 O O . ASP A 1 411 ? -5.178 -17.754 -13.641 1.00 89.94 411 ASP A O 1
ATOM 3283 N N . TYR A 1 412 ? -5.765 -18.015 -11.511 1.00 93.06 412 TYR A N 1
ATOM 3284 C CA . TYR A 1 412 ? -6.762 -16.944 -11.533 1.00 93.06 412 TYR A CA 1
ATOM 3285 C C . TYR A 1 412 ? -6.341 -15.791 -10.630 1.00 93.06 412 TYR A C 1
ATOM 3287 O O . TYR A 1 412 ? -5.737 -15.994 -9.578 1.00 93.06 412 TYR A O 1
ATOM 3295 N N . VAL A 1 413 ? -6.740 -14.578 -11.001 1.00 93.75 413 VAL A N 1
ATOM 3296 C CA . VAL A 1 413 ? -6.697 -13.408 -10.121 1.00 93.75 413 VAL A CA 1
ATOM 3297 C C . VAL A 1 413 ? -8.115 -12.909 -9.902 1.00 93.75 413 VAL A C 1
ATOM 3299 O O . VAL A 1 413 ? -8.860 -12.680 -10.854 1.00 93.75 413 VAL A O 1
ATOM 3302 N N . VAL A 1 414 ? -8.483 -12.733 -8.636 1.00 95.00 414 VAL A N 1
ATOM 3303 C CA . VAL A 1 414 ? -9.756 -12.143 -8.221 1.00 95.00 414 VAL A CA 1
ATOM 3304 C C . VAL A 1 414 ? -9.497 -10.717 -7.767 1.00 95.00 414 VAL A C 1
ATOM 3306 O O . VAL A 1 414 ? -8.869 -10.499 -6.733 1.00 95.00 414 VAL A O 1
ATOM 3309 N N . LYS A 1 415 ? -10.003 -9.750 -8.528 1.00 94.12 415 LYS A N 1
ATOM 3310 C CA . LYS A 1 415 ? -9.872 -8.314 -8.275 1.00 94.12 415 LYS A CA 1
ATOM 3311 C C . LYS A 1 415 ? -11.193 -7.751 -7.753 1.00 94.12 415 LYS A C 1
ATOM 3313 O O . LYS A 1 415 ? -12.206 -7.786 -8.445 1.00 94.12 415 LYS A O 1
ATOM 3318 N N . PHE A 1 416 ? -11.171 -7.192 -6.550 1.00 93.12 416 PHE A N 1
ATOM 3319 C CA . PHE A 1 416 ? -12.235 -6.359 -5.991 1.00 93.12 416 PHE A CA 1
ATOM 3320 C C . PHE A 1 416 ? -11.887 -4.891 -6.213 1.00 93.12 416 PHE A C 1
ATOM 3322 O O . PHE A 1 416 ? -10.760 -4.487 -5.935 1.00 93.12 416 PHE A O 1
ATOM 3329 N N . SER A 1 417 ? -12.827 -4.081 -6.696 1.00 91.19 417 SER A N 1
ATOM 3330 C CA . SER A 1 417 ? -12.610 -2.638 -6.860 1.00 91.19 417 SER A CA 1
ATOM 3331 C C . SER A 1 417 ? -13.910 -1.831 -6.828 1.00 91.19 417 SER A C 1
ATOM 3333 O O . SER A 1 417 ? -14.980 -2.311 -7.196 1.00 91.19 417 SER A O 1
ATOM 3335 N N . TRP A 1 418 ? -13.805 -0.581 -6.385 1.00 89.06 418 TRP A N 1
ATOM 3336 C CA . TRP A 1 418 ? -14.857 0.430 -6.346 1.00 89.06 418 TRP A CA 1
ATOM 3337 C C . TRP A 1 418 ? -14.710 1.382 -7.531 1.00 89.06 418 TRP A C 1
ATOM 3339 O O . TRP A 1 418 ? -13.969 2.370 -7.482 1.00 89.06 418 TRP A O 1
ATOM 3349 N N . VAL A 1 419 ? -15.418 1.079 -8.614 1.00 83.56 419 VAL A N 1
ATOM 3350 C CA . VAL A 1 419 ? -15.325 1.812 -9.880 1.00 83.56 419 VAL A CA 1
ATOM 3351 C C . VAL A 1 419 ? -16.408 2.886 -9.929 1.00 83.56 419 VAL A C 1
ATOM 3353 O O . VAL A 1 419 ? -17.565 2.604 -9.644 1.00 83.56 419 VAL A O 1
ATOM 3356 N N . SER A 1 420 ? -16.048 4.125 -10.273 1.00 83.75 420 SER A N 1
ATOM 3357 C CA . SER A 1 420 ? -17.034 5.197 -10.486 1.00 83.75 420 SER A CA 1
ATOM 3358 C C . SER A 1 420 ? -18.024 4.790 -11.580 1.00 83.75 420 SER A C 1
ATOM 3360 O O . SER A 1 420 ? -17.604 4.333 -12.644 1.00 83.75 420 SER A O 1
ATOM 3362 N N . ASP A 1 421 ? -19.317 4.995 -11.342 1.00 81.56 421 ASP A N 1
ATOM 3363 C CA . ASP A 1 421 ? -20.389 4.717 -12.310 1.00 81.56 421 ASP A CA 1
ATOM 3364 C C . ASP A 1 421 ? -20.311 5.587 -13.578 1.00 81.56 421 ASP A C 1
ATOM 3366 O O . ASP A 1 421 ? -20.935 5.294 -14.596 1.00 81.56 421 ASP A O 1
ATOM 3370 N N . LYS A 1 422 ? -19.472 6.627 -13.547 1.00 78.75 422 LYS A N 1
ATOM 3371 C CA . LYS A 1 422 ? -19.154 7.514 -14.675 1.00 78.75 422 LYS A CA 1
ATOM 3372 C C . LYS A 1 422 ? -18.129 6.914 -15.636 1.00 78.75 422 LYS A C 1
ATOM 3374 O O . LYS A 1 422 ? -17.816 7.532 -16.658 1.00 78.75 422 LYS A O 1
ATOM 3379 N N . ARG A 1 423 ? -17.537 5.764 -15.297 1.00 72.38 423 ARG A N 1
ATOM 3380 C CA . ARG A 1 423 ? -16.527 5.076 -16.109 1.00 72.38 423 ARG A CA 1
ATOM 3381 C C . ARG A 1 423 ? -17.090 3.791 -16.694 1.00 72.38 423 ARG A C 1
ATOM 3383 O O . ARG A 1 423 ? -17.926 3.126 -16.093 1.00 72.38 423 ARG A O 1
ATOM 3390 N N . GLN A 1 424 ? -16.583 3.436 -17.870 1.00 78.56 424 GLN A N 1
ATOM 3391 C CA . GLN A 1 424 ? -16.845 2.128 -18.448 1.00 78.56 424 GLN A CA 1
ATOM 3392 C C . GLN A 1 424 ? -16.186 1.051 -17.565 1.00 78.56 424 GLN A C 1
ATOM 3394 O O . GLN A 1 424 ? -15.013 1.212 -17.220 1.00 78.56 424 GLN A O 1
ATOM 3399 N N . PRO A 1 425 ? -16.905 -0.019 -17.180 1.00 83.31 425 PRO A N 1
ATOM 3400 C CA . PRO A 1 425 ? -16.329 -1.108 -16.397 1.00 83.31 425 PRO A CA 1
ATOM 3401 C C . PRO A 1 425 ? -15.191 -1.817 -17.141 1.00 83.31 425 PRO A C 1
ATOM 3403 O O . PRO A 1 425 ? -15.331 -2.125 -18.325 1.00 83.31 425 PRO A O 1
ATOM 3406 N N . GLU A 1 426 ? -14.111 -2.151 -16.428 1.00 88.69 426 GLU A N 1
ATOM 3407 C CA . GLU A 1 426 ? -12.976 -2.924 -16.960 1.00 88.69 426 GLU A CA 1
ATOM 3408 C C . GLU A 1 426 ? -13.422 -4.249 -17.595 1.00 88.69 426 GLU A C 1
ATOM 3410 O O . GLU A 1 426 ? -12.948 -4.611 -18.670 1.00 88.69 426 GLU A O 1
ATOM 3415 N N . ALA A 1 427 ? -14.400 -4.930 -16.985 1.00 89.94 427 ALA A N 1
ATOM 3416 C CA . ALA A 1 427 ? -14.978 -6.165 -17.514 1.00 89.94 427 ALA A CA 1
ATOM 3417 C C . ALA A 1 427 ? -15.453 -6.014 -18.971 1.00 89.94 427 ALA A C 1
ATOM 3419 O O . ALA A 1 427 ? -15.201 -6.892 -19.790 1.00 89.94 427 ALA A O 1
ATOM 3420 N N . ASN A 1 428 ? -16.061 -4.877 -19.327 1.00 90.06 428 ASN A N 1
ATOM 3421 C CA . ASN A 1 428 ? -16.549 -4.635 -20.686 1.00 90.06 428 ASN A CA 1
ATOM 3422 C C . ASN A 1 428 ? -15.392 -4.449 -21.678 1.00 90.06 428 ASN A C 1
ATOM 3424 O O . ASN A 1 428 ? -15.519 -4.798 -22.847 1.00 90.06 428 ASN A O 1
ATOM 3428 N N . LEU A 1 429 ? -14.273 -3.877 -21.228 1.00 91.81 429 LEU A N 1
ATOM 3429 C CA . LEU A 1 429 ? -13.087 -3.665 -22.058 1.00 91.81 429 LEU A CA 1
ATOM 3430 C C . LEU A 1 429 ? -12.346 -4.982 -22.306 1.00 91.81 429 LEU A C 1
ATOM 3432 O O . LEU A 1 429 ? -11.959 -5.252 -23.440 1.00 91.81 429 LEU A O 1
ATOM 3436 N N . LEU A 1 430 ? -12.217 -5.825 -21.276 1.00 93.50 430 LEU A N 1
ATOM 3437 C CA . LEU A 1 430 ? -11.643 -7.168 -21.401 1.00 93.50 430 LEU A CA 1
ATOM 3438 C C . LEU A 1 430 ? -12.517 -8.072 -22.279 1.00 93.50 430 LEU A C 1
ATOM 3440 O O . LEU A 1 430 ? -12.000 -8.745 -23.166 1.00 93.50 430 LEU A O 1
ATOM 3444 N N . MET A 1 431 ? -13.841 -8.021 -22.100 1.00 92.06 431 MET A N 1
ATOM 3445 C CA . MET A 1 431 ? -14.794 -8.741 -22.947 1.00 92.06 431 MET A CA 1
ATOM 3446 C C . MET A 1 431 ? -14.662 -8.313 -24.412 1.00 92.06 431 MET A C 1
ATOM 3448 O O . MET A 1 431 ? -14.506 -9.166 -25.280 1.00 92.06 431 MET A O 1
ATOM 3452 N N . LYS A 1 432 ? -14.596 -7.001 -24.683 1.00 92.62 432 LYS A N 1
ATOM 3453 C CA . LYS A 1 432 ? -14.361 -6.484 -26.037 1.00 92.62 432 LYS A CA 1
ATOM 3454 C C . LYS A 1 432 ? -13.029 -6.975 -26.617 1.00 92.62 432 LYS A C 1
ATOM 3456 O O . LYS A 1 432 ? -12.990 -7.379 -27.775 1.00 92.62 432 LYS A O 1
ATOM 3461 N N . ALA A 1 433 ? -11.947 -6.973 -25.835 1.00 94.12 433 ALA A N 1
ATOM 3462 C CA . ALA A 1 433 ? -10.656 -7.505 -26.277 1.00 94.12 433 ALA A CA 1
ATOM 3463 C C . ALA A 1 433 ? -10.736 -9.011 -26.607 1.00 94.12 433 ALA A C 1
ATOM 3465 O O . ALA A 1 433 ? -10.186 -9.456 -27.611 1.00 94.12 433 ALA A O 1
ATOM 3466 N N . GLN A 1 434 ? -11.477 -9.799 -25.823 1.00 93.62 434 GLN A N 1
ATOM 3467 C CA . GLN A 1 434 ? -11.694 -11.223 -26.103 1.00 93.62 434 GLN A CA 1
ATOM 3468 C C . GLN A 1 434 ? -12.534 -11.468 -27.358 1.00 93.62 434 GLN A C 1
ATOM 3470 O O . GLN A 1 434 ? -12.202 -12.361 -28.132 1.00 93.62 434 GLN A O 1
ATOM 3475 N N . GLU A 1 435 ? -13.590 -10.682 -27.577 1.00 93.25 435 GLU A N 1
ATOM 3476 C CA . GLU A 1 435 ? -14.431 -10.758 -28.782 1.00 93.25 435 GLU A CA 1
ATOM 3477 C C . GLU A 1 435 ? -13.627 -10.497 -30.062 1.00 93.25 435 GLU A C 1
ATOM 3479 O O . GLU A 1 435 ? -13.893 -11.113 -31.091 1.00 93.25 435 GLU A O 1
ATOM 3484 N N . HIS A 1 436 ? -12.613 -9.629 -29.984 1.00 94.56 436 HIS A N 1
ATOM 3485 C CA . HIS A 1 436 ? -11.701 -9.333 -31.094 1.00 94.56 436 HIS A CA 1
ATOM 3486 C C . HIS A 1 436 ? -10.498 -10.294 -31.149 1.00 94.56 436 HIS A C 1
ATOM 3488 O O . HIS A 1 436 ? -9.610 -10.118 -31.977 1.00 94.56 436 HIS A O 1
ATOM 3494 N N . GLY A 1 437 ? -10.445 -11.312 -30.280 1.00 93.62 437 GLY A N 1
ATOM 3495 C CA . GLY A 1 437 ? -9.383 -12.321 -30.281 1.00 93.62 437 GLY A CA 1
ATOM 3496 C C . GLY A 1 437 ? -7.998 -11.783 -29.909 1.00 93.62 437 GLY A C 1
ATOM 3497 O O . GLY A 1 437 ? -6.993 -12.369 -30.314 1.00 93.62 437 GLY A O 1
ATOM 3498 N N . ILE A 1 438 ? -7.923 -10.682 -29.154 1.00 94.12 438 ILE A N 1
ATOM 3499 C CA . ILE A 1 438 ? -6.652 -10.036 -28.807 1.00 94.12 438 ILE A CA 1
ATOM 3500 C C . ILE A 1 438 ? -5.831 -10.948 -27.889 1.00 94.12 438 ILE A C 1
ATOM 3502 O O . ILE A 1 438 ? -6.208 -11.217 -26.746 1.00 94.12 438 ILE A O 1
ATOM 3506 N N . LYS A 1 439 ? -4.680 -11.412 -28.384 1.00 92.88 439 LYS A N 1
ATOM 3507 C CA . LYS A 1 439 ? -3.682 -12.132 -27.582 1.00 92.88 439 LYS A CA 1
ATOM 3508 C C . LYS A 1 439 ? -2.850 -11.149 -26.754 1.00 92.88 439 LYS A C 1
ATOM 3510 O O . LYS A 1 439 ? -2.656 -10.002 -27.142 1.00 92.88 439 LYS A O 1
ATOM 3515 N N . GLY A 1 440 ? -2.330 -11.614 -25.619 1.00 92.69 440 GLY A N 1
ATOM 3516 C CA . GLY A 1 440 ? -1.439 -10.813 -24.775 1.00 92.69 440 GLY A CA 1
ATOM 3517 C C . GLY A 1 440 ? -2.144 -9.807 -23.853 1.00 92.69 440 GLY A C 1
ATOM 3518 O O . GLY A 1 440 ? -1.487 -8.970 -23.246 1.00 92.69 440 GLY A O 1
ATOM 3519 N N . VAL A 1 441 ? -3.469 -9.892 -23.707 1.00 94.81 441 VAL A N 1
ATOM 3520 C CA . VAL A 1 441 ? -4.256 -9.174 -22.689 1.00 94.81 441 VAL A CA 1
ATOM 3521 C C . VAL A 1 441 ? -4.936 -10.207 -21.795 1.00 94.81 441 VAL A C 1
ATOM 3523 O O . VAL A 1 441 ? -5.395 -11.237 -22.294 1.00 94.81 441 VAL A O 1
ATOM 3526 N N . ALA A 1 442 ? -4.972 -9.981 -20.479 1.00 92.56 442 ALA A N 1
ATOM 3527 C CA . ALA A 1 442 ? -5.616 -10.926 -19.566 1.00 92.56 442 ALA A CA 1
ATOM 3528 C C . ALA A 1 442 ? -7.084 -11.178 -19.945 1.00 92.56 442 ALA A C 1
ATOM 3530 O O . ALA A 1 442 ? -7.811 -10.288 -20.380 1.00 92.56 442 ALA A O 1
ATOM 3531 N N . ARG A 1 443 ? -7.531 -12.419 -19.770 1.00 92.06 443 ARG A N 1
ATOM 3532 C CA . ARG A 1 443 ? -8.857 -12.871 -20.182 1.00 92.06 443 ARG A CA 1
ATOM 3533 C C . ARG A 1 443 ? -9.858 -12.714 -19.042 1.00 92.06 443 ARG A C 1
ATOM 3535 O O . ARG A 1 443 ? -9.596 -13.206 -17.945 1.00 92.06 443 ARG A O 1
ATOM 3542 N N . LEU A 1 444 ? -11.031 -12.133 -19.305 1.00 93.31 444 LEU A N 1
ATOM 3543 C CA . LEU A 1 444 ? -12.158 -12.176 -18.374 1.00 93.31 444 LEU A CA 1
ATOM 3544 C C . LEU A 1 444 ? -12.716 -13.599 -18.278 1.00 93.31 444 LEU A C 1
ATOM 3546 O O . LEU A 1 444 ? -13.041 -14.226 -19.288 1.00 93.31 444 LEU A O 1
ATOM 3550 N N . VAL A 1 445 ? -12.858 -14.085 -17.048 1.00 92.19 445 VAL A N 1
ATOM 3551 C CA . VAL A 1 445 ? -13.456 -15.388 -16.727 1.00 92.19 445 VAL A CA 1
ATOM 3552 C C . VAL A 1 445 ? -14.850 -15.217 -16.121 1.00 92.19 445 VAL A C 1
ATOM 3554 O O . VAL A 1 445 ? -15.775 -15.953 -16.459 1.00 92.19 445 VAL A O 1
ATOM 3557 N N . ALA A 1 446 ? -15.001 -14.262 -15.204 1.00 91.44 446 ALA A N 1
ATOM 3558 C CA . ALA A 1 446 ? -16.266 -13.943 -14.551 1.00 91.44 446 ALA A CA 1
ATOM 3559 C C . ALA A 1 446 ? -16.242 -12.503 -14.030 1.00 91.44 446 ALA A C 1
ATOM 3561 O O . ALA A 1 446 ? -15.182 -11.989 -13.665 1.00 91.44 446 ALA A O 1
ATOM 3562 N N . HIS A 1 447 ? -17.406 -11.866 -13.939 1.00 92.06 447 HIS A N 1
ATOM 3563 C CA . HIS A 1 447 ? -17.546 -10.563 -13.297 1.00 92.06 447 HIS A CA 1
ATOM 3564 C C . HIS A 1 447 ? -18.885 -10.469 -12.559 1.00 92.06 447 HIS A C 1
ATOM 3566 O O . HIS A 1 447 ? -19.859 -11.110 -12.940 1.00 92.06 447 HIS A O 1
ATOM 3572 N N . GLN A 1 448 ? -18.944 -9.676 -11.491 1.00 90.94 448 GLN A N 1
ATOM 3573 C CA . GLN A 1 448 ? -20.196 -9.393 -10.794 1.00 90.94 448 GLN A CA 1
ATOM 3574 C C . GLN A 1 448 ? -20.130 -8.037 -10.083 1.00 90.9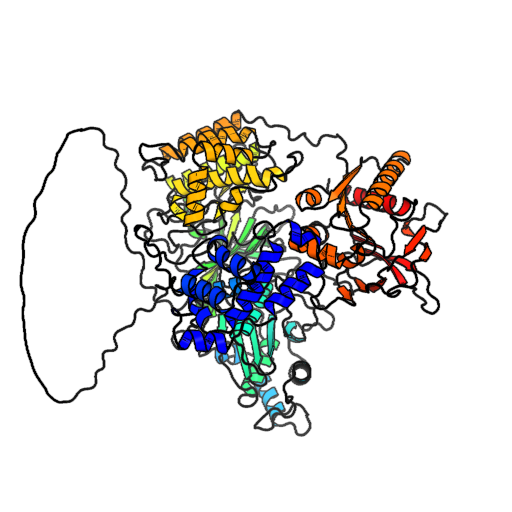4 448 GLN A C 1
ATOM 3576 O O . GLN A 1 448 ? -19.109 -7.681 -9.499 1.00 90.94 448 GLN A O 1
ATOM 3581 N N . GLN A 1 449 ? -21.229 -7.283 -10.097 1.00 92.00 449 GLN A N 1
ATOM 3582 C CA . GLN A 1 449 ? -21.398 -6.095 -9.254 1.00 92.00 449 GLN A CA 1
ATOM 3583 C C . GLN A 1 449 ? -22.044 -6.500 -7.925 1.00 92.00 449 GLN A C 1
ATOM 3585 O O . GLN A 1 449 ? -23.038 -7.227 -7.910 1.00 92.00 449 GLN A O 1
ATOM 3590 N N . LEU A 1 450 ? -21.460 -6.066 -6.809 1.00 91.12 450 LEU A N 1
ATOM 3591 C CA . LEU A 1 450 ? -21.838 -6.506 -5.463 1.00 91.12 450 LEU A CA 1
ATOM 3592 C C . LEU A 1 450 ? -22.626 -5.447 -4.689 1.00 91.12 450 LEU A C 1
ATOM 3594 O O . LEU A 1 450 ? -23.549 -5.791 -3.955 1.00 91.12 450 LEU A O 1
ATOM 3598 N N . ASP A 1 451 ? -22.247 -4.174 -4.815 1.00 92.75 451 ASP A N 1
ATOM 3599 C CA . ASP A 1 451 ? -22.841 -3.066 -4.060 1.00 92.75 451 ASP A CA 1
ATOM 3600 C C . ASP A 1 451 ? -22.564 -1.722 -4.755 1.00 92.75 451 ASP A C 1
ATOM 3602 O O . ASP A 1 451 ? -21.782 -1.648 -5.705 1.00 92.75 451 ASP A O 1
ATOM 3606 N N . SER A 1 452 ? -23.164 -0.637 -4.269 1.00 94.31 452 SER A N 1
ATOM 3607 C CA . SER A 1 452 ? -22.827 0.724 -4.700 1.00 94.31 452 SER A CA 1
ATOM 3608 C C . SER A 1 452 ? -22.832 1.696 -3.532 1.00 94.31 452 SER A C 1
ATOM 3610 O O . SER A 1 452 ? -23.605 1.542 -2.590 1.00 94.31 452 SER A O 1
ATOM 3612 N N . VAL A 1 453 ? -22.019 2.749 -3.604 1.00 94.12 453 VAL A N 1
ATOM 3613 C CA . VAL A 1 453 ? -22.041 3.821 -2.601 1.00 94.12 453 VAL A CA 1
ATOM 3614 C C . VAL A 1 453 ? -23.426 4.466 -2.531 1.00 94.12 453 VAL A C 1
ATOM 3616 O O . VAL A 1 453 ? -23.902 4.758 -1.441 1.00 94.12 453 VAL A O 1
ATOM 3619 N N . GLY A 1 454 ? -24.116 4.630 -3.661 1.00 93.31 454 GLY A N 1
ATOM 3620 C CA . GLY A 1 454 ? -25.496 5.107 -3.709 1.00 93.31 454 GLY A CA 1
ATOM 3621 C C . GLY A 1 454 ? -26.449 4.230 -2.892 1.00 93.31 454 GLY A C 1
ATOM 3622 O O . GLY A 1 454 ? -27.189 4.752 -2.059 1.00 93.31 454 GLY A O 1
ATOM 3623 N N . ALA A 1 455 ? -26.378 2.904 -3.050 1.00 93.38 455 ALA A N 1
ATOM 3624 C CA . ALA A 1 455 ? -27.149 1.960 -2.235 1.00 93.38 455 ALA A CA 1
ATOM 3625 C C . ALA A 1 455 ? -26.735 2.020 -0.755 1.00 93.38 455 ALA A C 1
ATOM 3627 O O . ALA A 1 455 ? -27.586 2.142 0.128 1.00 93.38 455 ALA A O 1
ATOM 3628 N N . LEU A 1 456 ? -25.428 2.047 -0.474 1.00 93.81 456 LEU A N 1
ATOM 3629 C CA . LEU A 1 456 ? -24.890 2.202 0.879 1.00 93.81 456 LEU A CA 1
ATOM 3630 C C . LEU A 1 456 ? -25.280 3.524 1.534 1.00 93.81 456 LEU A C 1
ATOM 3632 O O . LEU A 1 456 ? -25.332 3.574 2.757 1.00 93.81 456 LEU A O 1
ATOM 3636 N N . ARG A 1 457 ? -25.587 4.577 0.768 1.00 94.00 457 ARG A N 1
ATOM 3637 C CA . ARG A 1 457 ? -26.008 5.906 1.241 1.00 94.00 457 ARG A CA 1
ATOM 3638 C C . ARG A 1 457 ? -27.525 6.135 1.179 1.00 94.00 457 ARG A C 1
ATOM 3640 O O . ARG A 1 457 ? -27.988 7.124 1.734 1.00 94.00 457 ARG A O 1
ATOM 3647 N N . GLN A 1 458 ? -28.314 5.192 0.662 1.00 92.38 458 GLN A N 1
ATOM 3648 C CA . GLN A 1 458 ? -29.781 5.282 0.599 1.00 92.38 458 GLN A CA 1
ATOM 3649 C C . GLN A 1 458 ? -30.420 5.580 1.972 1.00 92.38 458 GLN A C 1
ATOM 3651 O O . GLN A 1 458 ? -30.050 4.972 2.976 1.00 92.38 458 GLN A O 1
ATOM 3656 N N . GLY A 1 459 ? -31.377 6.511 2.025 1.00 89.69 459 GLY A N 1
ATOM 3657 C CA . GLY A 1 459 ? -32.022 6.951 3.274 1.00 89.69 459 GLY A CA 1
ATOM 3658 C C . GLY A 1 459 ? -31.289 8.075 4.021 1.00 89.69 459 GLY A C 1
ATOM 3659 O O . GLY A 1 459 ? -31.710 8.442 5.111 1.00 89.69 459 GLY A O 1
ATOM 3660 N N . LEU A 1 460 ? -30.213 8.622 3.445 1.00 93.38 460 LEU A N 1
ATOM 3661 C CA . LEU A 1 460 ? -29.516 9.817 3.930 1.00 93.38 460 LEU A CA 1
ATOM 3662 C C . LEU A 1 460 ? -29.762 10.995 2.984 1.00 93.38 460 LEU A C 1
ATOM 3664 O O . LEU A 1 460 ? -29.722 10.820 1.763 1.00 93.38 460 LEU A O 1
ATOM 3668 N N . ASP A 1 461 ? -29.953 12.194 3.533 1.00 90.62 461 ASP A N 1
ATOM 3669 C CA . ASP A 1 461 ? -30.164 13.401 2.729 1.00 90.62 461 ASP A CA 1
ATOM 3670 C C . ASP A 1 461 ? -28.873 14.213 2.558 1.00 90.62 461 ASP A C 1
ATOM 3672 O O . ASP A 1 461 ? -28.548 15.116 3.325 1.00 90.62 461 ASP A O 1
ATOM 3676 N N . PHE A 1 462 ? -28.127 13.921 1.495 1.00 88.31 462 PHE A N 1
ATOM 3677 C CA . PHE A 1 462 ? -26.932 14.698 1.171 1.00 88.31 462 PHE A CA 1
ATOM 3678 C C . PHE A 1 462 ? -27.244 16.073 0.552 1.00 88.31 462 PHE A C 1
ATOM 3680 O O . PHE A 1 462 ? -26.362 16.929 0.548 1.00 88.31 462 PHE A O 1
ATOM 3687 N N . LYS A 1 463 ? -28.473 16.330 0.072 1.00 83.94 463 LYS A N 1
ATOM 3688 C CA . LYS A 1 463 ? -28.867 17.647 -0.474 1.00 83.94 463 LYS A CA 1
ATOM 3689 C C . LYS A 1 463 ? -29.043 18.675 0.635 1.00 83.94 463 LYS A C 1
ATOM 3691 O O . LYS A 1 463 ? -28.641 19.820 0.466 1.00 83.94 463 LYS A O 1
ATOM 3696 N N . ALA A 1 464 ? -29.616 18.254 1.759 1.00 81.19 464 ALA A N 1
ATOM 3697 C CA . ALA A 1 464 ? -29.755 19.080 2.955 1.00 81.19 464 ALA A CA 1
ATOM 3698 C C . ALA A 1 464 ? -28.471 19.136 3.809 1.00 81.19 464 ALA A C 1
ATOM 3700 O O . ALA A 1 464 ? -28.402 19.901 4.770 1.00 81.19 464 ALA A O 1
ATOM 3701 N N . SER A 1 465 ? -27.454 18.333 3.477 1.00 80.69 465 SER A N 1
ATOM 3702 C CA . SER A 1 465 ? -26.181 18.298 4.202 1.00 80.69 465 SER A CA 1
ATOM 3703 C C . SER A 1 465 ? -25.220 19.408 3.772 1.00 80.69 465 SER A C 1
ATOM 3705 O O . SER A 1 465 ? -25.261 19.907 2.645 1.00 80.69 465 SER A O 1
ATOM 3707 N N . LYS A 1 466 ? -24.296 19.776 4.662 1.00 80.06 466 LYS A N 1
ATOM 3708 C CA . LYS A 1 466 ? -23.266 20.777 4.371 1.00 80.06 466 LYS A CA 1
ATOM 3709 C C . LYS A 1 466 ? -21.978 20.085 3.927 1.00 80.06 466 LYS A C 1
ATOM 3711 O O . LYS A 1 466 ? -21.347 19.394 4.722 1.00 80.06 466 LYS A O 1
ATOM 3716 N N . LEU A 1 467 ? -21.548 20.310 2.684 1.00 83.00 467 LEU A N 1
ATOM 3717 C CA . LEU A 1 467 ? -20.200 19.936 2.245 1.00 83.00 467 LEU A CA 1
ATOM 3718 C C . LEU A 1 467 ? -19.171 20.821 2.963 1.00 83.00 467 LEU A C 1
ATOM 3720 O O . LEU A 1 467 ? -19.251 22.054 2.895 1.00 83.00 467 LEU A O 1
ATOM 3724 N N . HIS A 1 468 ? -18.203 20.208 3.645 1.00 79.75 468 HIS A N 1
ATOM 3725 C CA . HIS A 1 468 ? -17.162 20.965 4.329 1.00 79.75 468 HIS A CA 1
ATOM 3726 C C . HIS A 1 468 ? -16.213 21.629 3.324 1.00 79.75 468 HIS A C 1
ATOM 3728 O O . HIS A 1 468 ? -15.744 20.998 2.379 1.00 79.75 468 HIS A O 1
ATOM 3734 N N . LYS A 1 469 ? -15.880 22.903 3.560 1.00 74.69 469 LYS A N 1
ATOM 3735 C CA . LYS A 1 469 ? -14.867 23.646 2.798 1.00 74.69 469 LYS A CA 1
ATOM 3736 C C . LYS A 1 469 ? -13.654 23.903 3.691 1.00 74.69 469 LYS A C 1
ATOM 3738 O O . LYS A 1 469 ? -13.693 24.796 4.542 1.00 74.69 469 LYS A O 1
ATOM 3743 N N . PHE A 1 470 ? -12.577 23.148 3.494 1.00 72.56 470 PHE A N 1
ATOM 3744 C CA . PHE A 1 470 ? -11.307 23.394 4.181 1.00 72.56 470 PHE A CA 1
ATOM 3745 C C . PHE A 1 470 ? -10.719 24.742 3.701 1.00 72.56 470 PHE A C 1
ATOM 3747 O O . PHE A 1 470 ? -10.503 24.924 2.507 1.00 72.56 470 PHE A O 1
ATOM 3754 N N . HIS A 1 471 ? -10.511 25.706 4.611 1.00 46.41 471 HIS A N 1
ATOM 3755 C CA . HIS A 1 471 ? -9.900 27.018 4.322 1.00 46.41 471 HIS A CA 1
ATOM 3756 C C . HIS A 1 471 ? -8.471 27.084 4.884 1.00 46.41 471 HIS A C 1
ATOM 3758 O O . HIS A 1 471 ? -8.261 26.655 6.021 1.00 46.41 471 HIS A O 1
ATOM 3764 N N . GLY A 1 472 ? -7.543 27.679 4.119 1.00 41.66 472 GLY A N 1
ATOM 3765 C CA . GLY A 1 472 ? -6.160 27.960 4.530 1.00 41.66 472 GLY A CA 1
ATOM 3766 C C . GLY A 1 472 ? -5.122 26.996 3.946 1.00 41.66 472 GLY A C 1
ATOM 3767 O O . GLY A 1 472 ? -4.768 26.035 4.608 1.00 41.66 472 GLY A O 1
ATOM 3768 N N . MET A 1 473 ? -4.685 27.266 2.707 1.00 36.09 473 MET A N 1
ATOM 3769 C CA . MET A 1 473 ? -3.402 26.945 2.038 1.00 36.09 473 MET A CA 1
ATOM 3770 C C . MET A 1 473 ? -3.586 27.259 0.534 1.00 36.09 473 MET A C 1
ATOM 3772 O O . MET A 1 473 ? -4.628 26.931 -0.023 1.00 36.09 473 MET A O 1
ATOM 3776 N N . HIS A 1 474 ? -2.639 27.996 -0.072 1.00 30.23 474 HIS A N 1
ATOM 3777 C CA . HIS A 1 474 ? -2.625 28.552 -1.446 1.00 30.23 474 HIS A CA 1
ATOM 3778 C C . HIS A 1 474 ? -3.974 28.654 -2.195 1.00 30.23 474 HIS A C 1
ATOM 3780 O O . HIS A 1 474 ? -4.411 27.745 -2.898 1.00 30.23 474 HIS A O 1
ATOM 3786 N N . ALA A 1 475 ? -4.570 29.848 -2.154 1.00 26.16 475 ALA A N 1
ATOM 3787 C CA . ALA A 1 475 ? -5.761 30.235 -2.913 1.00 26.16 475 ALA A CA 1
ATOM 3788 C C . ALA A 1 475 ? -5.492 30.474 -4.419 1.00 26.16 475 ALA A C 1
ATOM 3790 O O . ALA A 1 475 ? -5.946 31.469 -4.966 1.00 26.16 475 ALA A O 1
ATOM 3791 N N . ASN A 1 476 ? -4.768 29.572 -5.091 1.00 27.72 476 ASN A N 1
ATOM 3792 C CA . ASN A 1 476 ? -4.567 29.619 -6.549 1.00 27.72 476 ASN A CA 1
ATOM 3793 C C . ASN A 1 476 ? -4.786 28.256 -7.237 1.00 27.72 476 ASN A C 1
ATOM 3795 O O . ASN A 1 476 ? -4.163 27.950 -8.247 1.00 27.72 476 ASN A O 1
ATOM 3799 N N . GLN A 1 477 ? -5.676 27.423 -6.689 1.00 30.92 477 GLN A N 1
ATOM 3800 C CA . GLN A 1 477 ? -6.086 26.138 -7.285 1.00 30.92 477 GLN A CA 1
ATOM 3801 C C . GLN A 1 477 ? -7.597 25.890 -7.151 1.00 30.92 477 GLN A C 1
ATOM 3803 O O . GLN A 1 477 ? -8.059 24.772 -6.918 1.00 30.92 477 GLN A O 1
ATOM 3808 N N . LEU A 1 478 ? -8.391 26.953 -7.264 1.00 26.62 478 LEU A N 1
ATOM 3809 C CA . LEU A 1 478 ? -9.846 26.883 -7.218 1.00 26.62 478 LEU A CA 1
ATOM 3810 C C . LEU A 1 478 ? -10.390 27.253 -8.590 1.00 26.62 478 LEU A C 1
ATOM 3812 O O . LEU A 1 478 ? -10.254 28.400 -8.986 1.00 26.62 478 LEU A O 1
ATOM 3816 N N . LEU A 1 479 ? -11.014 26.290 -9.273 1.00 25.23 479 LEU A N 1
ATOM 3817 C CA . LEU A 1 479 ? -12.342 26.411 -9.889 1.00 25.23 479 LEU A CA 1
ATOM 3818 C C . LEU A 1 479 ? -12.739 25.060 -10.525 1.00 25.23 479 LEU A C 1
ATOM 3820 O O . LEU A 1 479 ? -11.958 24.430 -11.229 1.00 25.23 479 LEU A O 1
ATOM 3824 N N . THR A 1 480 ? -13.987 24.642 -10.274 1.00 25.41 480 THR A N 1
ATOM 3825 C CA . THR A 1 480 ? -14.726 23.462 -10.789 1.00 25.41 480 THR A CA 1
ATOM 3826 C C . THR A 1 480 ? -14.592 22.100 -10.081 1.00 25.41 480 THR A C 1
ATOM 3828 O O . THR A 1 480 ? -14.334 21.069 -10.692 1.00 25.41 480 THR A O 1
ATOM 3831 N N . TYR A 1 481 ? -14.983 22.063 -8.802 1.00 23.77 481 TYR A N 1
ATOM 3832 C CA . TYR A 1 481 ? -16.045 21.127 -8.398 1.00 23.77 481 TYR A CA 1
ATOM 3833 C C . TYR A 1 481 ? -17.342 21.931 -8.269 1.00 23.77 481 TYR A C 1
ATOM 3835 O O . TYR A 1 481 ? -17.354 23.021 -7.701 1.00 23.77 481 TYR A O 1
ATOM 3843 N N . SER A 1 482 ? -18.384 21.435 -8.924 1.00 24.58 482 SER A N 1
ATOM 3844 C CA . SER A 1 482 ? -19.708 22.018 -9.139 1.00 24.58 482 SER A CA 1
ATOM 3845 C C . SER A 1 482 ? -20.218 22.876 -7.978 1.00 24.58 482 SER A C 1
ATOM 3847 O O . SER A 1 482 ? -20.475 22.342 -6.909 1.00 24.58 482 SER A O 1
ATOM 3849 N N . HIS A 1 483 ? -20.375 24.182 -8.220 1.00 23.05 483 HIS A N 1
ATOM 3850 C CA . HIS A 1 483 ? -21.533 25.043 -7.919 1.00 23.05 483 HIS A CA 1
ATOM 3851 C C . HIS A 1 483 ? -21.221 26.428 -8.523 1.00 23.05 483 HIS A C 1
ATOM 3853 O O . HIS A 1 483 ? -20.389 27.167 -8.000 1.00 23.05 483 HIS A O 1
ATOM 3859 N N . SER A 1 484 ? -21.863 26.771 -9.643 1.00 22.53 484 SER A N 1
ATOM 3860 C CA . SER A 1 484 ? -21.997 28.169 -10.078 1.00 22.53 484 SER A CA 1
ATOM 3861 C C . SER A 1 484 ? -23.222 28.766 -9.372 1.00 22.53 484 SER A C 1
ATOM 3863 O O . SER A 1 484 ? -24.208 28.048 -9.194 1.00 22.53 484 SER A O 1
ATOM 3865 N N . PRO A 1 485 ? -23.191 30.039 -8.946 1.00 23.50 485 PRO A N 1
ATOM 3866 C CA . PRO A 1 485 ? -24.292 30.649 -8.212 1.00 23.50 485 PRO A CA 1
ATOM 3867 C C . PRO A 1 485 ? -25.498 30.837 -9.139 1.00 23.50 485 PRO A C 1
ATOM 3869 O O . PRO A 1 485 ? -25.429 31.576 -10.118 1.00 23.50 485 PRO A O 1
ATOM 3872 N N . SER A 1 486 ? -26.619 30.185 -8.832 1.00 23.25 486 SER A N 1
ATOM 3873 C CA . SER A 1 486 ? -27.902 30.558 -9.418 1.00 23.25 486 SER A CA 1
ATOM 3874 C C . SER A 1 486 ? -28.341 31.889 -8.816 1.00 23.25 486 SER A C 1
ATOM 3876 O O . SER A 1 486 ? -28.555 31.995 -7.606 1.00 23.25 486 SER A O 1
ATOM 3878 N N . HIS A 1 487 ? -28.474 32.892 -9.681 1.00 24.16 487 HIS A N 1
ATOM 3879 C CA . HIS A 1 487 ? -29.203 34.125 -9.429 1.00 24.16 487 HIS A CA 1
ATOM 3880 C C . HIS A 1 487 ? -30.529 33.833 -8.715 1.00 24.16 487 HIS A C 1
ATOM 3882 O O . HIS A 1 487 ? -31.421 33.193 -9.268 1.00 24.16 487 HIS A O 1
ATOM 3888 N N . GLY A 1 488 ? -30.666 34.331 -7.487 1.00 23.27 488 GLY A N 1
ATOM 3889 C CA . GLY A 1 488 ? -31.963 34.453 -6.843 1.00 23.27 488 GLY A CA 1
ATOM 3890 C C . GLY A 1 488 ? -32.750 35.577 -7.507 1.00 23.27 488 GLY A C 1
ATOM 3891 O O . GLY A 1 488 ? -32.494 36.751 -7.240 1.00 23.27 488 GLY A O 1
ATOM 3892 N N . MET A 1 489 ? -33.720 35.210 -8.347 1.00 21.88 489 MET A N 1
ATOM 3893 C CA . MET A 1 489 ? -34.922 36.014 -8.564 1.00 21.88 489 MET A CA 1
ATOM 3894 C C . MET A 1 489 ? -35.591 36.223 -7.200 1.00 21.88 489 MET A C 1
ATOM 3896 O O . MET A 1 489 ? -36.128 35.287 -6.611 1.00 21.88 489 MET A O 1
ATOM 3900 N N . LYS A 1 490 ? -35.545 37.454 -6.688 1.00 23.58 490 LYS A N 1
ATOM 3901 C CA . LYS A 1 490 ? -36.485 37.921 -5.669 1.00 23.58 490 LYS A CA 1
ATOM 3902 C C . LYS A 1 490 ? -37.765 38.327 -6.390 1.00 23.58 490 LYS A C 1
ATOM 3904 O O . LYS A 1 490 ? -37.736 39.257 -7.188 1.00 23.58 490 LYS A O 1
ATOM 3909 N N . THR A 1 491 ? -38.873 37.667 -6.071 1.00 20.11 491 THR A N 1
ATOM 3910 C CA . THR A 1 491 ? -40.207 38.222 -6.315 1.00 20.11 491 THR A CA 1
ATOM 3911 C C . THR A 1 491 ? -40.759 38.652 -4.967 1.00 20.11 491 THR A C 1
ATOM 3913 O O . THR A 1 491 ? -41.204 37.809 -4.198 1.00 20.11 491 THR A O 1
ATOM 3916 N N . LEU A 1 492 ? -40.694 39.949 -4.673 1.00 22.75 492 LEU A N 1
ATOM 3917 C CA . LEU A 1 492 ? -41.673 40.635 -3.835 1.00 22.75 492 LEU A CA 1
ATOM 3918 C C . LEU A 1 492 ? -41.920 42.004 -4.471 1.00 22.75 492 LEU A C 1
ATOM 3920 O O . LEU A 1 492 ? -40.992 42.751 -4.774 1.00 22.75 492 LEU A O 1
ATOM 3924 N N . THR A 1 493 ? -43.190 42.226 -4.765 1.00 20.53 493 THR A N 1
ATOM 3925 C CA . THR A 1 493 ? -43.810 43.370 -5.424 1.00 20.53 493 THR A CA 1
ATOM 3926 C C . THR A 1 493 ? -43.932 44.593 -4.510 1.00 20.53 493 THR A C 1
ATOM 3928 O O . THR A 1 493 ? -43.945 44.441 -3.291 1.00 20.53 493 THR A O 1
ATOM 3931 N N . ILE A 1 494 ? -44.209 45.734 -5.163 1.00 22.28 494 ILE A N 1
ATOM 3932 C CA . ILE A 1 494 ? -44.836 46.990 -4.688 1.00 22.28 494 ILE A CA 1
ATOM 3933 C C . ILE A 1 494 ? -43.862 48.161 -4.414 1.00 22.28 494 ILE A C 1
ATOM 3935 O O . ILE A 1 494 ? -43.117 48.132 -3.445 1.00 22.28 494 ILE A O 1
ATOM 3939 N N . GLU A 1 495 ? -43.951 49.142 -5.338 1.00 20.59 495 GLU A N 1
ATOM 3940 C CA . GLU A 1 495 ? -43.864 50.629 -5.245 1.00 20.59 495 GLU A CA 1
ATOM 3941 C C . GLU A 1 495 ? -42.643 51.272 -4.530 1.00 20.59 495 GLU A C 1
ATOM 3943 O O . GLU A 1 495 ? -42.179 50.790 -3.513 1.00 20.59 495 GLU A O 1
ATOM 3948 N N . ASP A 1 496 ? -42.015 52.376 -4.957 1.00 22.80 496 ASP A N 1
ATOM 3949 C CA . ASP A 1 496 ? -42.415 53.507 -5.792 1.00 22.80 496 ASP A CA 1
ATOM 3950 C C . ASP A 1 496 ? -41.137 54.292 -6.219 1.00 22.80 496 ASP A C 1
ATOM 3952 O O . ASP A 1 496 ? -40.260 54.509 -5.390 1.00 22.80 496 ASP A O 1
ATOM 3956 N N . SER A 1 497 ? -41.035 54.665 -7.505 1.00 23.56 497 SER A N 1
ATOM 3957 C CA . SER A 1 497 ? -40.519 55.909 -8.152 1.00 23.56 497 SER A CA 1
ATOM 3958 C C . SER A 1 497 ? -39.314 56.754 -7.572 1.00 23.56 497 SER A C 1
ATOM 3960 O O . SER A 1 497 ? -38.714 56.439 -6.558 1.00 23.56 497 SER A O 1
ATOM 3962 N N . PRO A 1 498 ? -38.825 57.840 -8.234 1.00 36.62 498 PRO A N 1
ATOM 3963 C CA . PRO A 1 498 ? -37.702 57.809 -9.192 1.00 36.62 498 PRO A CA 1
ATOM 3964 C C . PRO A 1 498 ? -36.617 58.908 -8.968 1.00 36.62 498 PRO A C 1
ATOM 3966 O O . PRO A 1 498 ? -36.823 59.842 -8.197 1.00 36.62 498 PRO A O 1
ATOM 3969 N N . LYS A 1 499 ? -35.499 58.887 -9.727 1.00 25.64 499 LYS A N 1
ATOM 3970 C CA . LYS A 1 499 ? -34.761 60.072 -10.281 1.00 25.64 499 LYS A CA 1
ATOM 3971 C C . LYS A 1 499 ? -33.535 59.602 -11.099 1.00 25.64 499 LYS A C 1
ATOM 3973 O O . LYS A 1 499 ? -32.706 58.868 -10.589 1.00 25.64 499 LYS A O 1
ATOM 3978 N N . ARG A 1 500 ? -33.516 59.818 -12.431 1.00 24.89 500 ARG A N 1
ATOM 3979 C CA . ARG A 1 500 ? -32.857 60.937 -13.176 1.00 24.89 500 ARG A CA 1
ATOM 3980 C C . ARG A 1 500 ? -31.337 61.011 -12.901 1.00 24.89 500 ARG A C 1
ATOM 3982 O O . ARG A 1 500 ? -30.965 61.084 -11.748 1.00 24.89 500 ARG A O 1
ATOM 3989 N N . ARG A 1 501 ? -30.403 61.147 -13.855 1.00 23.97 501 ARG A N 1
ATOM 3990 C CA . ARG A 1 501 ? -30.401 61.635 -15.252 1.00 23.97 501 ARG A CA 1
ATOM 3991 C C . ARG A 1 501 ? -28.938 61.539 -15.771 1.00 23.97 501 ARG A C 1
ATOM 3993 O O . ARG A 1 501 ? -28.073 61.876 -14.981 1.00 23.97 501 ARG A O 1
ATOM 4000 N N . LYS A 1 502 ? -28.745 61.264 -17.084 1.00 23.44 502 LYS A N 1
ATOM 4001 C CA . LYS A 1 502 ? -27.840 61.950 -18.071 1.00 23.44 502 LYS A CA 1
ATOM 4002 C C . LYS A 1 502 ? -26.310 62.010 -17.784 1.00 23.44 502 LYS A C 1
ATOM 4004 O O . LYS A 1 502 ? -25.930 62.122 -16.639 1.00 23.44 502 LYS A O 1
ATOM 4009 N N . LEU A 1 503 ? -25.338 62.047 -18.710 1.00 23.84 503 LEU A N 1
ATOM 4010 C CA . LEU A 1 503 ? -25.132 62.205 -20.174 1.00 23.84 503 LEU A CA 1
ATOM 4011 C C . LEU A 1 503 ? -23.656 61.750 -20.440 1.00 23.84 503 LEU A C 1
ATOM 4013 O O . LEU A 1 503 ? -22.838 61.890 -19.539 1.00 23.84 503 LEU A O 1
ATOM 4017 N N . ASN A 1 504 ? -23.308 61.063 -21.544 1.00 23.52 504 ASN A N 1
ATOM 4018 C CA . ASN A 1 504 ? -22.627 61.569 -22.772 1.00 23.52 504 ASN A CA 1
ATOM 4019 C C . ASN A 1 504 ? -21.490 62.602 -22.536 1.00 23.52 504 ASN A C 1
ATOM 4021 O O . ASN A 1 504 ? -21.701 63.538 -21.781 1.00 23.52 504 ASN A O 1
ATOM 4025 N N . ALA A 1 505 ? -20.319 62.620 -23.192 1.00 25.03 505 ALA A N 1
ATOM 4026 C CA . ALA A 1 505 ? -19.807 62.024 -24.436 1.00 25.03 505 ALA A CA 1
ATOM 4027 C C . ALA A 1 505 ? -18.268 62.233 -24.539 1.00 25.03 505 ALA A C 1
ATOM 4029 O O . ALA A 1 505 ? -17.725 63.083 -23.840 1.00 25.03 505 ALA A O 1
ATOM 4030 N N . GLY A 1 506 ? -17.594 61.551 -25.482 1.00 23.77 506 GLY A N 1
ATOM 4031 C CA . GLY A 1 506 ? -16.244 61.919 -25.956 1.00 23.77 506 GLY A CA 1
ATOM 4032 C C . GLY A 1 506 ? -15.581 60.895 -26.898 1.00 23.77 506 GLY A C 1
ATOM 4033 O O . GLY A 1 506 ? -15.112 59.860 -26.453 1.00 23.77 506 GLY A O 1
ATOM 4034 N N . ARG A 1 507 ? -15.564 61.195 -28.203 1.00 24.75 507 ARG A N 1
ATOM 4035 C CA . ARG A 1 507 ? -14.991 60.484 -29.388 1.00 24.75 507 ARG A CA 1
ATOM 4036 C C . ARG A 1 507 ? -13.632 61.160 -29.801 1.00 24.75 507 ARG A C 1
ATOM 4038 O O . ARG A 1 507 ? -13.344 62.187 -29.197 1.00 24.75 507 ARG A O 1
ATOM 4045 N N . PRO A 1 508 ? -12.938 60.862 -30.942 1.00 37.88 508 PRO A N 1
ATOM 4046 C CA . PRO A 1 508 ? -12.487 59.590 -31.569 1.00 37.88 508 PRO A CA 1
ATOM 4047 C C . PRO A 1 508 ? -11.093 59.632 -32.321 1.00 37.88 508 PRO A C 1
ATOM 4049 O O . PRO A 1 508 ? -10.561 60.693 -32.613 1.00 37.88 508 PRO A O 1
ATOM 4052 N N . SER A 1 509 ? -10.607 58.449 -32.759 1.00 25.38 509 SER A N 1
ATOM 4053 C CA . SER A 1 509 ? -9.793 58.067 -33.968 1.00 25.38 509 SER A CA 1
ATOM 4054 C C . SER A 1 509 ? -8.419 58.692 -34.346 1.00 25.38 509 SER A C 1
ATOM 4056 O O . SER A 1 509 ? -8.344 59.902 -34.529 1.00 25.38 509 SER A O 1
ATOM 4058 N N . LYS A 1 510 ? -7.425 57.851 -34.738 1.00 24.50 510 LYS A N 1
ATOM 4059 C CA . LYS A 1 510 ? -6.969 57.594 -36.148 1.00 24.50 510 LYS A CA 1
ATOM 4060 C C . LYS A 1 510 ? -5.659 56.760 -36.286 1.00 24.50 510 LYS A C 1
ATOM 4062 O O . LYS A 1 510 ? -4.660 57.090 -35.669 1.00 24.50 510 LYS A O 1
ATOM 4067 N N . ASN A 1 511 ? -5.724 55.782 -37.204 1.00 23.12 511 ASN A N 1
ATOM 4068 C CA . ASN A 1 511 ? -4.810 55.349 -38.294 1.00 23.12 511 ASN A CA 1
ATOM 4069 C C . ASN A 1 511 ? -3.355 54.826 -38.120 1.00 23.12 511 ASN A C 1
ATOM 4071 O O . ASN A 1 511 ? -2.520 55.386 -37.426 1.00 23.12 511 ASN A O 1
ATOM 4075 N N . SER A 1 512 ? -3.109 53.776 -38.926 1.00 23.53 512 SER A N 1
ATOM 4076 C CA . SER A 1 512 ? -1.925 52.948 -39.257 1.00 23.53 512 SER A CA 1
ATOM 4077 C C . SER A 1 512 ? -0.816 53.660 -40.081 1.00 23.53 512 SER A C 1
ATOM 4079 O O . SER A 1 512 ? -1.023 54.820 -40.443 1.00 23.53 512 SER A O 1
ATOM 4081 N N . PRO A 1 513 ? 0.325 53.002 -40.443 1.00 30.09 513 PRO A N 1
ATOM 4082 C CA . PRO A 1 513 ? 0.396 52.141 -41.648 1.00 30.09 513 PRO A CA 1
ATOM 4083 C C . PRO A 1 513 ? 1.371 50.924 -41.604 1.00 30.09 513 PRO A C 1
ATOM 4085 O O . PRO A 1 513 ? 2.075 50.670 -40.635 1.00 30.09 513 PRO A O 1
ATOM 4088 N N . SER A 1 514 ? 1.325 50.167 -42.704 1.00 25.36 514 SER A N 1
ATOM 4089 C CA . SER A 1 514 ? 1.841 48.834 -43.075 1.00 25.36 514 SER A CA 1
ATOM 4090 C C . SER A 1 514 ? 3.297 48.729 -43.576 1.00 25.36 514 SER A C 1
ATOM 4092 O O . SER A 1 514 ? 3.854 49.716 -44.043 1.00 25.36 514 SER A O 1
ATOM 4094 N N . GLY A 1 515 ? 3.812 47.492 -43.694 1.00 23.19 515 GLY A N 1
ATOM 4095 C CA . GLY A 1 515 ? 4.862 47.095 -44.654 1.00 23.19 515 GLY A CA 1
ATOM 4096 C C . GLY A 1 515 ? 5.129 45.579 -44.634 1.00 23.19 515 GLY A C 1
ATOM 4097 O O . GLY A 1 515 ? 5.438 45.040 -43.578 1.00 23.19 515 GLY A O 1
ATOM 4098 N N . GLY A 1 516 ? 4.964 44.887 -45.768 1.00 22.83 516 GLY A N 1
ATOM 4099 C CA . GLY A 1 516 ? 5.150 43.433 -45.911 1.00 22.83 516 GLY A CA 1
ATOM 4100 C C . GLY A 1 516 ? 6.289 43.050 -46.857 1.00 22.83 516 GLY A C 1
ATOM 4101 O O . GLY A 1 516 ? 6.862 43.919 -47.505 1.00 22.83 516 GLY A O 1
ATOM 4102 N N . LEU A 1 517 ? 6.563 41.746 -46.969 1.00 23.89 517 LEU A N 1
ATOM 4103 C CA . LEU A 1 517 ? 7.195 41.109 -48.130 1.00 23.89 517 LEU A CA 1
ATOM 4104 C C . LEU A 1 517 ? 6.855 39.609 -48.136 1.00 23.89 517 LEU A C 1
ATOM 4106 O O . LEU A 1 517 ? 6.962 38.922 -47.123 1.00 23.89 517 LEU A O 1
ATOM 4110 N N . GLN A 1 518 ? 6.400 39.144 -49.295 1.00 25.69 518 GLN A N 1
ATOM 4111 C CA . GLN A 1 518 ? 5.956 37.790 -49.608 1.00 25.69 518 GLN A CA 1
ATOM 4112 C C . GLN A 1 518 ? 7.039 37.139 -50.485 1.00 25.69 518 GLN A C 1
ATOM 4114 O O . GLN A 1 518 ? 7.522 37.778 -51.419 1.00 25.69 518 GLN A O 1
ATOM 4119 N N . GLY A 1 519 ? 7.418 35.892 -50.197 1.00 23.22 519 GLY A N 1
ATOM 4120 C CA . GLY A 1 519 ? 8.387 35.116 -50.975 1.00 23.22 519 GLY A CA 1
ATOM 4121 C C . GLY A 1 519 ? 8.045 33.626 -50.944 1.00 23.22 519 GLY A C 1
ATOM 4122 O O . GLY A 1 519 ? 7.945 33.019 -49.887 1.00 23.22 519 GLY A O 1
ATOM 4123 N N . THR A 1 520 ? 7.799 33.088 -52.129 1.00 24.66 520 THR A N 1
ATOM 4124 C CA . THR A 1 520 ? 7.256 31.776 -52.496 1.00 24.66 520 THR A CA 1
ATOM 4125 C C . THR A 1 520 ? 8.148 30.590 -52.111 1.00 24.66 520 THR A C 1
ATOM 4127 O O . THR A 1 520 ? 9.315 30.605 -52.472 1.00 24.66 520 THR A O 1
ATOM 4130 N N . LEU A 1 521 ? 7.582 29.510 -51.552 1.00 23.89 521 LEU A N 1
ATOM 4131 C CA . LEU A 1 521 ? 8.006 28.121 -51.810 1.00 23.89 521 LEU A CA 1
ATOM 4132 C C . LEU A 1 521 ? 6.802 27.172 -51.637 1.00 23.89 521 LEU A C 1
ATOM 4134 O O . LEU A 1 521 ? 6.176 27.095 -50.585 1.00 23.89 521 LEU A O 1
ATOM 4138 N N . LYS A 1 522 ? 6.457 26.491 -52.732 1.00 24.16 522 LYS A N 1
ATOM 4139 C CA . LYS A 1 522 ? 5.488 25.391 -52.843 1.00 24.16 522 LYS A CA 1
ATOM 4140 C C . LYS A 1 522 ? 6.242 24.085 -52.556 1.00 24.16 522 LYS A C 1
ATOM 4142 O O . LYS A 1 522 ? 7.279 23.883 -53.182 1.00 24.16 522 LYS A O 1
ATOM 4147 N N . GLY A 1 523 ? 5.695 23.176 -51.744 1.00 22.52 523 GLY A N 1
ATOM 4148 C CA . GLY A 1 523 ? 6.130 21.772 -51.746 1.00 22.52 523 GLY A CA 1
ATOM 4149 C C . GLY A 1 523 ? 5.830 20.964 -50.480 1.00 22.52 523 GLY A C 1
ATOM 4150 O O . GLY A 1 523 ? 6.444 21.201 -49.454 1.00 22.52 523 GLY A O 1
ATOM 4151 N N . MET A 1 524 ? 4.973 19.948 -50.649 1.00 23.34 524 MET A N 1
ATOM 4152 C CA . MET A 1 524 ? 4.726 18.761 -49.806 1.00 23.34 524 MET A CA 1
ATOM 4153 C C . MET A 1 524 ? 3.808 18.921 -48.578 1.00 23.34 524 MET A C 1
ATOM 4155 O O . MET A 1 524 ? 4.174 19.419 -47.522 1.00 23.34 524 MET A O 1
ATOM 4159 N N . GLN A 1 525 ? 2.579 18.435 -48.781 1.00 25.28 525 GLN A N 1
ATOM 4160 C CA . GLN A 1 525 ? 1.544 18.159 -47.790 1.00 25.28 525 GLN A CA 1
ATOM 4161 C C . GLN A 1 525 ? 1.946 16.998 -46.872 1.00 25.28 525 GLN A C 1
ATOM 4163 O O . GLN A 1 525 ? 2.375 15.949 -47.348 1.00 25.28 525 GLN A O 1
ATOM 4168 N N . GLY A 1 526 ? 1.684 17.168 -45.580 1.00 24.23 526 GLY A N 1
ATOM 4169 C CA . GLY A 1 526 ? 1.448 16.101 -44.617 1.00 24.23 526 GLY A CA 1
ATOM 4170 C C . GLY A 1 526 ? 0.415 16.625 -43.625 1.00 24.23 526 GLY A C 1
ATOM 4171 O O . GLY A 1 526 ? 0.695 17.577 -42.902 1.00 24.23 526 GLY A O 1
ATOM 4172 N N . ASP A 1 527 ? -0.802 16.083 -43.667 1.00 25.89 527 ASP A N 1
ATOM 4173 C CA . ASP A 1 527 ? -1.913 16.514 -42.817 1.00 25.89 527 ASP A CA 1
ATOM 4174 C C . ASP A 1 527 ? -1.570 16.260 -41.344 1.00 25.89 527 ASP A C 1
ATOM 4176 O O . ASP A 1 527 ? -1.450 15.117 -40.927 1.00 25.89 527 ASP A O 1
ATOM 4180 N N . VAL A 1 528 ? -1.417 17.304 -40.533 1.00 30.16 528 VAL A N 1
ATOM 4181 C CA . VAL A 1 528 ? -1.319 17.192 -39.070 1.00 30.16 528 VAL A CA 1
ATOM 4182 C C . VAL A 1 528 ? -2.722 17.375 -38.506 1.00 30.16 528 VAL A C 1
ATOM 4184 O O . VAL A 1 528 ? -3.389 18.366 -38.804 1.00 30.16 528 VAL A O 1
ATOM 4187 N N . GLN A 1 529 ? -3.200 16.431 -37.694 1.00 28.44 529 GLN A N 1
ATOM 4188 C CA . GLN A 1 529 ? -4.491 16.586 -37.032 1.00 28.44 529 GLN A CA 1
ATOM 4189 C C . GLN A 1 529 ? -4.369 17.638 -35.915 1.00 28.44 529 GLN A C 1
ATOM 4191 O O . GLN A 1 529 ? -3.899 17.353 -34.814 1.00 28.44 529 GLN A O 1
ATOM 4196 N N . GLU A 1 530 ? -4.777 18.874 -36.211 1.00 24.50 530 GLU A N 1
ATOM 4197 C CA . GLU A 1 530 ? -4.790 19.989 -35.260 1.00 24.50 530 GLU A CA 1
ATOM 4198 C C . GLU A 1 530 ? -5.692 19.673 -34.052 1.00 24.50 530 GLU A C 1
ATOM 4200 O O . GLU A 1 530 ? -6.898 19.429 -34.170 1.00 24.50 530 GLU A O 1
ATOM 4205 N N . ALA A 1 531 ? -5.105 19.687 -32.854 1.00 25.31 531 ALA A N 1
ATOM 4206 C CA . ALA A 1 531 ? -5.811 19.432 -31.608 1.00 25.31 531 ALA A CA 1
ATOM 4207 C C . ALA A 1 531 ? -6.770 20.589 -31.275 1.00 25.31 531 ALA A C 1
ATOM 4209 O O . ALA A 1 531 ? -6.375 21.639 -30.765 1.00 25.31 531 ALA A O 1
ATOM 4210 N N . SER A 1 532 ? -8.068 20.385 -31.511 1.00 24.28 532 SER A N 1
ATOM 4211 C CA . SER A 1 532 ? -9.107 21.334 -31.112 1.00 24.28 532 SER A CA 1
ATOM 4212 C C . SER A 1 532 ? -9.132 21.506 -29.583 1.00 24.28 532 SER A C 1
ATOM 4214 O O . SER A 1 532 ? -9.515 20.593 -28.845 1.00 24.28 532 SER A O 1
ATOM 4216 N N . ASN A 1 533 ? -8.772 22.697 -29.097 1.00 26.95 533 ASN A N 1
ATOM 4217 C CA . ASN A 1 533 ? -9.046 23.141 -27.729 1.00 26.95 533 ASN A CA 1
ATOM 4218 C C . ASN A 1 533 ? -10.573 23.208 -27.525 1.00 26.95 533 ASN A C 1
ATOM 4220 O O . ASN A 1 533 ? -11.193 24.216 -27.861 1.00 26.95 533 ASN A O 1
ATOM 4224 N N . SER A 1 534 ? -11.198 22.163 -26.972 1.00 25.41 534 SER A N 1
ATOM 4225 C CA . SER A 1 534 ? -12.619 22.205 -26.596 1.00 25.41 534 SER A CA 1
ATOM 4226 C C . SER A 1 534 ? -12.811 21.960 -25.096 1.00 25.41 534 SER A C 1
ATOM 4228 O O . SER A 1 534 ? -12.451 20.924 -24.541 1.00 25.41 534 SER A O 1
ATOM 4230 N N . SER A 1 535 ? -13.363 22.983 -24.441 1.00 25.89 535 SER A N 1
ATOM 4231 C CA . SER A 1 535 ? -13.719 23.050 -23.022 1.00 25.89 535 SER A CA 1
ATOM 4232 C C . SER A 1 535 ? -14.530 21.825 -22.564 1.00 25.89 535 SER A C 1
ATOM 4234 O O . SER A 1 535 ? -15.546 21.449 -23.163 1.00 25.89 535 SER A O 1
ATOM 4236 N N . LEU A 1 536 ? -14.058 21.175 -21.496 1.00 27.64 536 LEU A N 1
ATOM 4237 C CA . LEU A 1 536 ? -14.484 19.840 -21.081 1.00 27.64 536 LEU A CA 1
ATOM 4238 C C . LEU A 1 536 ? -15.053 19.840 -19.657 1.00 27.64 536 LEU A C 1
ATOM 4240 O O . LEU A 1 536 ? -14.436 19.347 -18.723 1.00 27.64 536 LEU A O 1
ATOM 4244 N N . MET A 1 537 ? -16.275 20.350 -19.498 1.00 27.64 537 MET A N 1
ATOM 4245 C CA . MET A 1 537 ? -17.103 20.091 -18.315 1.00 27.64 537 MET A CA 1
ATOM 4246 C C . MET A 1 537 ? -18.552 19.855 -18.761 1.00 27.64 537 MET A C 1
ATOM 4248 O O . MET A 1 537 ? -19.243 20.783 -19.170 1.00 27.64 537 MET A O 1
ATOM 4252 N N . LYS A 1 538 ? -19.045 18.609 -18.684 1.00 29.45 538 LYS A N 1
ATOM 4253 C CA . LYS A 1 538 ? -20.483 18.408 -18.430 1.00 29.45 538 LYS A CA 1
ATOM 4254 C C . LYS A 1 538 ? -20.695 18.888 -16.994 1.00 29.45 538 LYS A C 1
ATOM 4256 O O . LYS A 1 538 ? -19.979 18.424 -16.110 1.00 29.45 538 LYS A O 1
ATOM 4261 N N . HIS A 1 539 ? -21.613 19.824 -16.762 1.00 29.39 539 HIS A N 1
ATOM 4262 C CA . HIS A 1 539 ? -21.970 20.259 -15.411 1.00 29.39 539 HIS A CA 1
ATOM 4263 C C . HIS A 1 539 ? -22.299 19.028 -14.549 1.00 29.39 539 HIS A C 1
ATOM 4265 O O . HIS A 1 539 ? -23.248 18.304 -14.833 1.00 29.39 539 HIS A O 1
ATOM 4271 N N . ASN A 1 540 ? -21.465 18.750 -13.546 1.00 38.88 540 ASN A N 1
ATOM 4272 C CA . ASN A 1 540 ? -21.588 17.568 -12.700 1.00 38.88 540 ASN A CA 1
ATOM 4273 C C . ASN A 1 540 ? -22.652 17.844 -11.622 1.00 38.88 540 ASN A C 1
ATOM 4275 O O . ASN A 1 540 ? -22.394 18.595 -10.682 1.00 38.88 540 ASN A O 1
ATOM 4279 N N . THR A 1 541 ? -23.855 17.296 -11.792 1.00 47.03 541 THR A N 1
ATOM 4280 C CA . THR A 1 541 ? -25.011 17.498 -10.896 1.00 47.03 541 THR A CA 1
ATOM 4281 C C . THR A 1 541 ? -24.981 16.627 -9.640 1.00 47.03 541 THR A C 1
ATOM 4283 O O . THR A 1 541 ? -25.776 16.853 -8.730 1.00 47.03 541 THR A O 1
ATOM 4286 N N . ASP A 1 542 ? -24.088 15.637 -9.576 1.00 64.44 542 ASP A N 1
ATOM 4287 C CA . ASP A 1 542 ? -24.057 14.679 -8.469 1.00 64.44 542 ASP A CA 1
ATOM 4288 C C . ASP A 1 542 ? -23.298 15.225 -7.263 1.00 64.44 542 ASP A C 1
ATOM 4290 O O . ASP A 1 542 ? -22.206 15.782 -7.383 1.00 64.44 542 ASP A O 1
ATOM 4294 N N . ILE A 1 543 ? -23.882 15.012 -6.086 1.00 78.88 543 ILE A N 1
ATOM 4295 C CA . ILE A 1 543 ? -23.396 15.542 -4.808 1.00 78.88 543 ILE A CA 1
ATOM 4296 C C . ILE A 1 543 ? -22.113 14.828 -4.363 1.00 78.88 543 ILE A C 1
ATOM 4298 O O . ILE A 1 543 ? -21.248 15.443 -3.753 1.00 78.88 543 ILE A O 1
ATOM 4302 N N . PHE A 1 544 ? -21.965 13.544 -4.697 1.00 83.00 544 PHE A N 1
ATOM 4303 C CA . PHE A 1 544 ? -20.776 12.733 -4.434 1.00 83.00 544 PHE A CA 1
ATOM 4304 C C . PHE A 1 544 ? -20.505 11.784 -5.612 1.00 83.00 544 PHE A C 1
ATOM 4306 O O . PHE A 1 544 ? -21.366 11.567 -6.462 1.00 83.00 544 PHE A O 1
ATOM 4313 N N . ASP A 1 545 ? -19.298 11.219 -5.674 1.00 82.88 545 ASP A N 1
ATOM 4314 C CA . ASP A 1 545 ? -18.926 10.222 -6.685 1.00 82.88 545 ASP A CA 1
ATOM 4315 C C . ASP A 1 545 ? -19.544 8.865 -6.330 1.00 82.88 545 ASP A C 1
ATOM 4317 O O . ASP A 1 545 ? -19.178 8.269 -5.318 1.00 82.88 545 ASP A O 1
ATOM 4321 N N . ASN A 1 546 ? -20.505 8.378 -7.111 1.00 89.56 546 ASN A N 1
ATOM 4322 C CA . ASN A 1 546 ? -21.112 7.078 -6.863 1.00 89.56 546 ASN A CA 1
ATOM 4323 C C . ASN A 1 546 ? -20.206 5.966 -7.413 1.00 89.56 546 ASN A C 1
ATOM 4325 O O . ASN A 1 546 ? -19.908 5.905 -8.604 1.00 89.56 546 ASN A O 1
ATOM 4329 N N . ARG A 1 547 ? -19.745 5.081 -6.526 1.00 90.69 547 ARG A N 1
ATOM 4330 C CA . ARG A 1 547 ? -18.827 3.988 -6.866 1.00 90.69 547 ARG A CA 1
ATOM 4331 C C . ARG A 1 547 ? -19.518 2.646 -6.718 1.00 90.69 547 ARG A C 1
ATOM 4333 O O . ARG A 1 547 ? -20.178 2.403 -5.711 1.00 90.69 547 ARG A O 1
ATOM 4340 N N . ILE A 1 548 ? -19.328 1.776 -7.696 1.00 91.69 548 ILE A N 1
ATOM 4341 C CA . ILE A 1 548 ? -19.865 0.422 -7.751 1.00 91.69 548 ILE A CA 1
ATOM 4342 C C . ILE A 1 548 ? -18.772 -0.553 -7.320 1.00 91.69 548 ILE A C 1
ATOM 4344 O O . ILE A 1 548 ? -17.715 -0.621 -7.952 1.00 91.69 548 ILE A O 1
ATOM 4348 N N . LEU A 1 549 ? -19.023 -1.311 -6.253 1.00 93.94 549 LEU A N 1
ATOM 4349 C CA . LEU A 1 549 ? -18.163 -2.421 -5.862 1.00 93.94 549 LEU A CA 1
ATOM 4350 C C . LEU A 1 549 ? -18.358 -3.557 -6.856 1.00 93.94 549 LEU A C 1
ATOM 4352 O O . LEU A 1 549 ? -19.443 -4.129 -6.949 1.00 93.94 549 LEU A O 1
ATOM 4356 N N . SER A 1 550 ? -17.296 -3.893 -7.572 1.00 92.00 550 SER A N 1
ATOM 4357 C CA . SER A 1 550 ? -17.270 -4.970 -8.551 1.00 92.00 550 SER A CA 1
ATOM 4358 C C . SER A 1 550 ? -16.200 -5.989 -8.189 1.00 92.00 550 SER A C 1
ATOM 4360 O O . SER A 1 550 ? -15.140 -5.638 -7.666 1.00 92.00 550 SER A O 1
ATOM 4362 N N . VAL A 1 551 ? -16.485 -7.250 -8.491 1.00 93.81 551 VAL A N 1
ATOM 4363 C CA . VAL A 1 551 ? -15.527 -8.351 -8.473 1.00 93.81 551 VAL A CA 1
ATOM 4364 C C . VAL A 1 551 ? -15.298 -8.827 -9.905 1.00 93.81 551 VAL A C 1
ATOM 4366 O O . VAL A 1 551 ? -16.241 -8.988 -10.681 1.00 93.81 551 VAL A O 1
ATOM 4369 N N . LEU A 1 552 ? -14.033 -9.018 -10.250 1.00 93.12 552 LEU A N 1
ATOM 4370 C CA . LEU A 1 552 ? -13.545 -9.407 -11.564 1.00 93.12 552 LEU A CA 1
ATOM 4371 C C . LEU A 1 552 ? -12.633 -10.623 -11.396 1.00 93.12 552 LEU A C 1
ATOM 4373 O O . LEU A 1 552 ? -11.773 -10.624 -10.517 1.00 93.12 552 LEU A O 1
ATOM 4377 N N . VAL A 1 553 ? -12.801 -11.645 -12.228 1.00 94.44 553 VAL A N 1
ATOM 4378 C CA . VAL A 1 553 ? -11.920 -12.816 -12.272 1.00 94.44 553 VAL A CA 1
ATOM 4379 C C . VAL A 1 553 ? -11.217 -12.843 -13.619 1.00 94.44 553 VAL A C 1
ATOM 4381 O O . VAL A 1 553 ? -11.886 -12.935 -14.650 1.00 94.44 553 VAL A O 1
ATOM 4384 N N . ILE A 1 554 ? -9.886 -12.802 -13.603 1.00 93.81 554 ILE A N 1
ATOM 4385 C CA . ILE A 1 554 ? -9.047 -12.840 -14.806 1.00 93.81 554 ILE A CA 1
ATOM 4386 C C . ILE A 1 554 ? -8.052 -14.005 -14.777 1.00 93.81 554 ILE A C 1
ATOM 4388 O O . ILE A 1 554 ? -7.733 -14.528 -13.710 1.00 93.81 554 ILE A O 1
ATOM 4392 N N . SER A 1 555 ? -7.589 -14.423 -15.954 1.00 91.94 555 SER A N 1
ATOM 4393 C CA . SER A 1 555 ? -6.580 -15.477 -16.156 1.00 91.94 555 SER A CA 1
ATOM 4394 C C . SER A 1 555 ? -5.776 -15.186 -17.441 1.00 91.94 555 SER A C 1
ATOM 4396 O O . SER A 1 555 ? -6.334 -14.585 -18.366 1.00 91.94 555 SER A O 1
ATOM 4398 N N . PRO A 1 556 ? -4.498 -15.594 -17.536 1.00 91.19 556 PRO A N 1
ATOM 4399 C CA . PRO A 1 556 ? -3.730 -16.307 -16.512 1.00 91.19 556 PRO A CA 1
ATOM 4400 C C . PRO A 1 556 ? -3.256 -15.385 -15.382 1.00 91.19 556 PRO A C 1
ATOM 4402 O O . PRO A 1 556 ? -3.160 -14.166 -15.548 1.00 91.19 556 PRO A O 1
ATOM 4405 N N . ALA A 1 557 ? -2.944 -15.970 -14.228 1.00 89.25 557 ALA A N 1
ATOM 4406 C CA . ALA A 1 557 ? -2.147 -15.294 -13.214 1.00 89.25 557 ALA A CA 1
ATOM 4407 C C . ALA A 1 557 ? -0.684 -15.233 -13.678 1.00 89.25 557 ALA A C 1
ATOM 4409 O O . ALA A 1 557 ? -0.162 -16.177 -14.269 1.00 89.25 557 ALA A O 1
ATOM 4410 N N . GLY A 1 558 ? -0.015 -14.116 -13.406 1.00 87.50 558 GLY A N 1
ATOM 4411 C CA . GLY A 1 558 ? 1.377 -13.909 -13.788 1.00 87.50 558 GLY A CA 1
ATOM 4412 C C . GLY A 1 558 ? 2.127 -13.086 -12.756 1.00 87.50 558 GLY A C 1
ATOM 4413 O O . GLY A 1 558 ? 1.549 -12.510 -11.832 1.00 87.50 558 GLY A O 1
ATOM 4414 N N . ARG A 1 559 ? 3.442 -13.043 -12.922 1.00 87.50 559 ARG A N 1
ATOM 4415 C CA . ARG A 1 559 ? 4.355 -12.303 -12.049 1.00 87.50 559 ARG A CA 1
ATOM 4416 C C . ARG A 1 559 ? 4.605 -10.919 -12.646 1.00 87.50 559 ARG A C 1
ATOM 4418 O O . ARG A 1 559 ? 4.750 -10.795 -13.853 1.00 87.50 559 ARG A O 1
ATOM 4425 N N . ALA A 1 560 ? 4.621 -9.866 -11.832 1.00 85.75 560 ALA A N 1
ATOM 4426 C CA . ALA A 1 560 ? 4.815 -8.502 -12.337 1.00 85.75 560 ALA A CA 1
ATOM 4427 C C . ALA A 1 560 ? 6.151 -8.367 -13.092 1.00 85.75 560 ALA A C 1
ATOM 4429 O O . ALA A 1 560 ? 7.151 -8.940 -12.657 1.00 85.75 560 ALA A O 1
ATOM 4430 N N . ILE A 1 561 ? 6.193 -7.575 -14.169 1.00 89.06 561 ILE A N 1
ATOM 4431 C CA . ILE A 1 561 ? 7.396 -7.443 -15.011 1.00 89.06 561 ILE A CA 1
ATOM 4432 C C . ILE A 1 561 ? 8.623 -6.933 -14.252 1.00 89.06 561 ILE A C 1
ATOM 4434 O O . ILE A 1 561 ? 9.748 -7.292 -14.581 1.00 89.06 561 ILE A O 1
ATOM 4438 N N . ARG A 1 562 ? 8.416 -6.184 -13.163 1.00 83.50 562 ARG A N 1
ATOM 4439 C CA . ARG A 1 562 ? 9.490 -5.755 -12.252 1.00 83.50 562 ARG A CA 1
ATOM 4440 C C . ARG A 1 562 ? 10.286 -6.906 -11.622 1.00 83.50 562 ARG A C 1
ATOM 4442 O O . ARG A 1 562 ? 11.337 -6.657 -11.049 1.00 83.50 562 ARG A O 1
ATOM 4449 N N . LEU A 1 563 ? 9.756 -8.131 -11.667 1.00 83.88 563 LEU A N 1
ATOM 4450 C CA . LEU A 1 563 ? 10.401 -9.344 -11.169 1.00 83.88 563 LEU A CA 1
ATOM 4451 C C . LEU A 1 563 ? 11.210 -10.065 -12.262 1.00 83.88 563 LEU A C 1
ATOM 4453 O O . LEU A 1 563 ? 11.613 -11.205 -12.039 1.00 83.88 563 LEU A O 1
ATOM 4457 N N . CYS A 1 564 ? 11.394 -9.479 -13.451 1.00 86.38 564 CYS A N 1
ATOM 4458 C CA . CYS A 1 564 ? 12.206 -10.075 -14.513 1.00 86.38 564 CYS A CA 1
ATOM 4459 C C . CYS A 1 564 ? 13.604 -10.451 -13.999 1.00 86.38 564 CYS A C 1
ATOM 4461 O O . CYS A 1 564 ? 14.231 -9.683 -13.268 1.00 86.38 564 CYS A O 1
ATOM 4463 N N . THR A 1 565 ? 14.097 -11.621 -14.391 1.00 86.12 565 THR A N 1
ATOM 4464 C CA . THR A 1 565 ? 15.379 -12.148 -13.913 1.00 86.12 565 THR A CA 1
ATOM 4465 C C . THR A 1 565 ? 16.499 -11.975 -14.928 1.00 86.12 565 THR A C 1
ATOM 4467 O O . THR A 1 565 ? 17.655 -12.148 -14.568 1.00 86.12 565 THR A O 1
ATOM 4470 N N . SER A 1 566 ? 16.198 -11.639 -16.186 1.00 88.00 566 SER A N 1
ATOM 4471 C CA . SER A 1 566 ? 17.209 -11.457 -17.234 1.00 88.00 566 SER A CA 1
ATOM 4472 C C . SER A 1 566 ? 16.828 -10.379 -18.261 1.00 88.00 566 SER A C 1
ATOM 4474 O O . SER A 1 566 ? 15.640 -10.068 -18.414 1.00 88.00 566 SER A O 1
ATOM 4476 N N . PRO A 1 567 ? 17.809 -9.834 -19.012 1.00 90.38 567 PRO A N 1
ATOM 4477 C CA . PRO A 1 567 ? 17.545 -8.905 -20.112 1.00 90.38 567 PRO A CA 1
ATOM 4478 C C . PRO A 1 567 ? 16.649 -9.512 -21.193 1.00 90.38 567 PRO A C 1
ATOM 4480 O O . PRO A 1 567 ? 15.709 -8.864 -21.645 1.00 90.38 567 PRO A O 1
ATOM 4483 N N . VAL A 1 568 ? 16.894 -10.774 -21.566 1.00 91.88 568 VAL A N 1
ATOM 4484 C CA . VAL A 1 568 ? 16.104 -11.490 -22.581 1.00 91.88 568 VAL A CA 1
ATOM 4485 C C . VAL A 1 568 ? 14.644 -11.597 -22.154 1.00 91.88 568 VAL A C 1
ATOM 4487 O O . VAL A 1 568 ? 13.745 -11.367 -22.957 1.00 91.88 568 VAL A O 1
ATOM 4490 N N . GLU A 1 569 ? 14.390 -11.912 -20.885 1.00 91.75 569 GLU A N 1
ATOM 4491 C CA . GLU A 1 569 ? 13.031 -12.023 -20.367 1.00 91.75 569 GLU A CA 1
ATOM 4492 C C . GLU A 1 569 ? 12.313 -10.669 -20.317 1.00 91.75 569 GLU A C 1
ATOM 4494 O O . GLU A 1 569 ? 11.145 -10.585 -20.705 1.00 91.75 569 GLU A O 1
ATOM 4499 N N . LEU A 1 570 ? 13.010 -9.604 -19.900 1.00 94.12 570 LEU A N 1
ATOM 4500 C CA . LEU A 1 570 ? 12.475 -8.241 -19.914 1.00 94.12 570 LEU A CA 1
ATOM 4501 C C . LEU A 1 570 ? 12.093 -7.812 -21.337 1.00 94.12 570 LEU A C 1
ATOM 4503 O O . LEU A 1 570 ? 10.964 -7.379 -21.572 1.00 94.12 570 LEU A O 1
ATOM 4507 N N . VAL A 1 571 ? 13.023 -7.956 -22.285 1.00 95.88 571 VAL A N 1
ATOM 4508 C CA . VAL A 1 571 ? 12.831 -7.557 -23.686 1.00 95.88 571 VAL A CA 1
ATOM 4509 C C . VAL A 1 571 ? 11.728 -8.393 -24.335 1.00 95.88 571 VAL A C 1
ATOM 4511 O O . VAL A 1 571 ? 10.856 -7.828 -24.988 1.00 95.88 571 VAL A O 1
ATOM 4514 N N . ALA A 1 572 ? 11.690 -9.709 -24.099 1.00 94.94 572 ALA A N 1
ATOM 4515 C CA . ALA A 1 572 ? 10.650 -10.583 -24.643 1.00 94.94 572 ALA A CA 1
ATOM 4516 C C . ALA A 1 572 ? 9.258 -10.238 -24.096 1.00 94.94 572 ALA A C 1
ATOM 4518 O O . ALA A 1 572 ? 8.287 -10.191 -24.849 1.00 94.94 572 ALA A O 1
ATOM 4519 N N . SER A 1 573 ? 9.166 -9.948 -22.797 1.00 96.00 573 SER A N 1
ATOM 4520 C CA . SER A 1 573 ? 7.896 -9.595 -22.161 1.00 96.00 573 SER A CA 1
ATOM 4521 C C . SER A 1 573 ? 7.382 -8.233 -22.633 1.00 96.00 573 SER A C 1
ATOM 4523 O O . SER A 1 573 ? 6.196 -8.086 -22.919 1.00 96.00 573 SER A O 1
ATOM 4525 N N . LEU A 1 574 ? 8.261 -7.233 -22.768 1.00 97.75 574 LEU A N 1
ATOM 4526 C CA . LEU A 1 574 ? 7.887 -5.928 -23.321 1.00 97.75 574 LEU A CA 1
ATOM 4527 C C . LEU A 1 574 ? 7.489 -6.026 -24.793 1.00 97.75 574 LEU A C 1
ATOM 4529 O O . LEU A 1 574 ? 6.494 -5.426 -25.189 1.00 97.75 574 LEU A O 1
ATOM 4533 N N . HIS A 1 575 ? 8.214 -6.812 -25.586 1.00 97.38 575 HIS A N 1
ATOM 4534 C CA . HIS A 1 575 ? 7.894 -7.047 -26.989 1.00 97.38 575 HIS A CA 1
ATOM 4535 C C . HIS A 1 575 ? 6.480 -7.618 -27.169 1.00 97.38 575 HIS A C 1
ATOM 4537 O O . HIS A 1 575 ? 5.683 -7.066 -27.930 1.00 97.38 575 HIS A O 1
ATOM 4543 N N . ASP A 1 576 ? 6.132 -8.672 -26.427 1.00 97.31 576 ASP A N 1
ATOM 4544 C CA . ASP A 1 576 ? 4.800 -9.279 -26.505 1.00 97.31 576 ASP A CA 1
ATOM 4545 C C . ASP A 1 576 ? 3.706 -8.350 -25.955 1.00 97.31 576 ASP A C 1
ATOM 4547 O O . ASP A 1 576 ? 2.618 -8.266 -26.532 1.00 97.31 576 ASP A O 1
ATOM 4551 N N . ALA A 1 577 ? 4.000 -7.571 -24.909 1.00 97.69 577 ALA A N 1
ATOM 4552 C CA . ALA A 1 577 ? 3.076 -6.565 -24.392 1.00 97.69 577 ALA A CA 1
ATOM 4553 C C . ALA A 1 577 ? 2.829 -5.416 -25.393 1.00 97.69 577 ALA A C 1
ATOM 4555 O O . ALA A 1 577 ? 1.697 -4.946 -25.509 1.00 97.69 577 ALA A O 1
ATOM 4556 N N . ILE A 1 578 ? 3.839 -4.990 -26.161 1.00 98.31 578 ILE A N 1
ATOM 4557 C CA . ILE A 1 578 ? 3.687 -3.983 -27.227 1.00 98.31 578 ILE A CA 1
ATOM 4558 C C . ILE A 1 578 ? 2.872 -4.553 -28.395 1.00 98.31 578 ILE A C 1
ATOM 4560 O O . ILE A 1 578 ? 2.002 -3.858 -28.923 1.00 98.31 578 ILE A O 1
ATOM 4564 N N . LYS A 1 579 ? 3.072 -5.825 -28.771 1.00 97.56 579 LYS A N 1
ATOM 4565 C CA . LYS A 1 579 ? 2.212 -6.502 -29.762 1.00 97.56 579 LYS A CA 1
ATOM 4566 C C . LYS A 1 579 ? 0.752 -6.522 -29.313 1.00 97.56 579 LYS A C 1
ATOM 4568 O O . LYS A 1 579 ? -0.136 -6.196 -30.100 1.00 97.56 579 LYS A O 1
ATOM 4573 N N . ALA A 1 580 ? 0.516 -6.862 -28.046 1.00 97.06 580 ALA A N 1
ATOM 4574 C CA . ALA A 1 580 ? -0.814 -6.850 -27.450 1.00 97.06 580 ALA A CA 1
ATOM 4575 C C . ALA A 1 580 ? -1.419 -5.441 -27.451 1.00 97.06 580 ALA A C 1
ATOM 4577 O O . ALA A 1 580 ? -2.577 -5.274 -27.822 1.00 97.06 580 ALA A O 1
ATOM 4578 N N . HIS A 1 581 ? -0.631 -4.419 -27.099 1.00 98.00 581 HIS A N 1
ATOM 4579 C CA . HIS A 1 581 ? -1.049 -3.015 -27.134 1.00 98.00 581 HIS A CA 1
ATOM 4580 C C . HIS A 1 581 ? -1.441 -2.559 -28.542 1.00 98.00 581 HIS A C 1
ATOM 4582 O O . HIS A 1 581 ? -2.496 -1.947 -28.709 1.00 98.00 581 HIS A O 1
ATOM 4588 N N . ARG A 1 582 ? -0.642 -2.909 -29.559 1.00 97.50 582 ARG A N 1
ATOM 4589 C CA . ARG A 1 582 ? -0.947 -2.628 -30.967 1.00 97.50 582 ARG A CA 1
ATOM 4590 C C . ARG A 1 582 ? -2.280 -3.246 -31.372 1.00 97.50 582 ARG A C 1
ATOM 4592 O O . ARG A 1 582 ? -3.130 -2.534 -31.891 1.00 97.50 582 ARG A O 1
ATOM 4599 N N . ALA A 1 583 ? -2.481 -4.539 -31.118 1.00 96.75 583 ALA A N 1
ATOM 4600 C CA . ALA A 1 583 ? -3.728 -5.231 -31.453 1.00 96.75 583 ALA A CA 1
ATOM 4601 C C . ALA A 1 583 ? -4.927 -4.639 -30.684 1.00 96.75 583 ALA A C 1
ATOM 4603 O O . ALA A 1 583 ? -5.992 -4.381 -31.246 1.00 96.75 583 ALA A O 1
ATOM 4604 N N . LEU A 1 584 ? -4.737 -4.313 -29.403 1.00 95.81 584 LEU A N 1
ATOM 4605 C CA . LEU A 1 584 ? -5.748 -3.667 -28.568 1.00 95.81 584 LEU A CA 1
ATOM 4606 C C . LEU A 1 584 ? -6.185 -2.301 -29.138 1.00 95.81 584 LEU A C 1
ATOM 4608 O O . LEU A 1 584 ? -7.383 -2.003 -29.182 1.00 95.81 584 LEU A O 1
ATOM 4612 N N . TYR A 1 585 ? -5.238 -1.492 -29.618 1.00 95.50 585 TYR A N 1
ATOM 4613 C CA . TYR A 1 585 ? -5.518 -0.189 -30.220 1.00 95.50 585 TYR A CA 1
ATOM 4614 C C . TYR A 1 585 ? -6.080 -0.299 -31.644 1.00 95.50 585 TYR A C 1
ATOM 4616 O O . TYR A 1 585 ? -7.096 0.327 -31.954 1.00 95.50 585 TYR A O 1
ATOM 4624 N N . MET A 1 586 ? -5.449 -1.095 -32.506 1.00 94.81 586 MET A N 1
ATOM 4625 C CA . MET A 1 586 ? -5.781 -1.188 -33.930 1.00 94.81 586 MET A CA 1
ATOM 4626 C C . MET A 1 586 ? -7.084 -1.948 -34.166 1.00 94.81 586 MET A C 1
ATOM 4628 O O . MET A 1 586 ? -7.942 -1.449 -34.902 1.00 94.81 586 MET A O 1
ATOM 4632 N N . ASP A 1 587 ? -7.264 -3.083 -33.490 1.00 94.62 587 ASP A N 1
ATOM 4633 C CA . ASP A 1 587 ? -8.350 -4.024 -33.769 1.00 94.62 587 ASP A CA 1
ATOM 4634 C C . ASP A 1 587 ? -9.529 -3.802 -32.814 1.00 94.62 587 ASP A C 1
ATOM 4636 O O . ASP A 1 587 ? -10.670 -3.670 -33.251 1.00 94.62 587 ASP A O 1
ATOM 4640 N N . ALA A 1 588 ? -9.268 -3.669 -31.507 1.00 93.19 588 ALA A N 1
ATOM 4641 C CA . ALA A 1 588 ? -10.325 -3.468 -30.509 1.00 93.19 588 ALA A CA 1
ATOM 4642 C C . ALA A 1 588 ? -10.671 -1.986 -30.252 1.00 93.19 588 ALA A C 1
ATOM 4644 O O . ALA A 1 588 ? -11.633 -1.688 -29.528 1.00 93.19 588 ALA A O 1
ATOM 4645 N N . LYS A 1 589 ? -9.929 -1.036 -30.842 1.00 93.88 589 LYS A N 1
ATOM 4646 C CA . LYS A 1 589 ? -10.083 0.419 -30.629 1.00 93.88 589 LYS A CA 1
ATOM 4647 C C . LYS A 1 589 ? -10.040 0.806 -29.150 1.00 93.88 589 LYS A C 1
ATOM 4649 O O . LYS A 1 589 ? -10.821 1.652 -28.709 1.00 93.88 589 LYS A O 1
ATOM 4654 N N . ILE A 1 590 ? -9.169 0.169 -28.370 1.00 93.12 590 ILE A N 1
ATOM 4655 C CA . ILE A 1 590 ? -8.960 0.442 -26.945 1.00 93.12 590 ILE A CA 1
ATOM 4656 C C . ILE A 1 590 ? -7.555 1.024 -26.757 1.00 93.12 590 ILE A C 1
ATOM 4658 O O . ILE A 1 590 ? -6.557 0.408 -27.108 1.00 93.12 590 ILE A O 1
ATOM 4662 N N . LEU A 1 591 ? -7.477 2.213 -26.163 1.00 91.94 591 LEU A N 1
ATOM 4663 C CA . LEU A 1 591 ? -6.228 2.841 -25.736 1.00 91.94 591 LEU A CA 1
ATOM 4664 C C . LEU A 1 591 ? -6.017 2.593 -24.239 1.00 91.94 591 LEU A C 1
ATOM 4666 O O . LEU A 1 591 ? -6.924 2.896 -23.465 1.00 91.94 591 LEU A O 1
ATOM 4670 N N . HIS A 1 592 ? -4.849 2.094 -23.825 1.00 92.12 592 HIS A N 1
ATOM 4671 C CA . HIS A 1 592 ? -4.605 1.638 -22.450 1.00 92.12 592 HIS A CA 1
ATOM 4672 C C . HIS A 1 592 ? -4.458 2.789 -21.445 1.00 92.12 592 HIS A C 1
ATOM 4674 O O . HIS A 1 592 ? -5.100 2.773 -20.394 1.00 92.12 592 HIS A O 1
ATOM 4680 N N . ARG A 1 593 ? -3.650 3.806 -21.768 1.00 89.12 593 ARG A N 1
ATOM 4681 C CA . ARG A 1 593 ? -3.455 5.053 -21.000 1.00 89.12 593 ARG A CA 1
ATOM 4682 C C . ARG A 1 593 ? -2.797 4.951 -19.616 1.00 89.12 593 ARG A C 1
ATOM 4684 O O . ARG A 1 593 ? -2.815 5.940 -18.876 1.00 89.12 593 ARG A O 1
ATOM 4691 N N . ASP A 1 594 ? -2.271 3.790 -19.237 1.00 87.06 594 ASP A N 1
ATOM 4692 C CA . ASP A 1 594 ? -1.608 3.576 -17.936 1.00 87.06 594 ASP A CA 1
ATOM 4693 C C . ASP A 1 594 ? -0.611 2.412 -17.993 1.00 87.06 594 ASP A C 1
ATOM 4695 O O . ASP A 1 594 ? -0.660 1.473 -17.199 1.00 87.06 594 ASP A O 1
ATOM 4699 N N . ILE A 1 595 ? 0.285 2.442 -18.976 1.00 92.75 595 ILE A N 1
ATOM 4700 C CA . ILE A 1 595 ? 1.385 1.478 -19.054 1.00 92.75 595 ILE A CA 1
ATOM 4701 C C . ILE A 1 595 ? 2.381 1.750 -17.914 1.00 92.75 595 ILE A C 1
ATOM 4703 O O . ILE A 1 595 ? 2.855 2.873 -17.737 1.00 92.75 595 ILE A O 1
ATOM 4707 N N . SER A 1 596 ? 2.689 0.721 -17.119 1.00 87.56 596 SER A N 1
ATOM 4708 C CA . SER A 1 596 ? 3.615 0.794 -15.980 1.00 87.56 596 SER A CA 1
ATOM 4709 C C . SER A 1 596 ? 4.194 -0.583 -15.637 1.00 87.56 596 SER A C 1
ATOM 4711 O O . SER A 1 596 ? 3.655 -1.608 -16.057 1.00 87.56 596 SER A O 1
ATOM 4713 N N . GLU A 1 597 ? 5.238 -0.633 -14.797 1.00 83.44 597 GLU A N 1
ATOM 4714 C CA . GLU A 1 597 ? 5.828 -1.900 -14.314 1.00 83.44 597 GLU A CA 1
ATOM 4715 C C . GLU A 1 597 ? 4.852 -2.795 -13.517 1.00 83.44 597 GLU A C 1
ATOM 4717 O O . GLU A 1 597 ? 5.149 -3.961 -13.258 1.00 83.44 597 GLU A O 1
ATOM 4722 N N . ASN A 1 598 ? 3.695 -2.258 -13.113 1.00 80.12 598 ASN A N 1
ATOM 4723 C CA . ASN A 1 598 ? 2.667 -2.973 -12.355 1.00 80.12 598 ASN A CA 1
ATOM 4724 C C . ASN A 1 598 ? 1.522 -3.500 -13.230 1.00 80.12 598 ASN A C 1
ATOM 4726 O O . ASN A 1 598 ? 0.787 -4.374 -12.780 1.00 80.12 598 ASN A O 1
ATOM 4730 N N . ASN A 1 599 ? 1.390 -2.992 -14.460 1.00 89.38 599 ASN A N 1
ATOM 4731 C CA . ASN A 1 599 ? 0.300 -3.333 -15.382 1.00 89.38 599 ASN A CA 1
ATOM 4732 C C . ASN A 1 599 ? 0.763 -4.251 -16.529 1.00 89.38 599 ASN A C 1
ATOM 4734 O O . ASN A 1 599 ? 0.021 -4.512 -17.475 1.00 89.38 599 ASN A O 1
ATOM 4738 N N . ILE A 1 600 ? 1.994 -4.762 -16.432 1.00 92.75 600 ILE A N 1
ATOM 4739 C CA . ILE A 1 600 ? 2.562 -5.760 -17.336 1.00 92.75 600 ILE A CA 1
ATOM 4740 C C . ILE A 1 600 ? 2.975 -6.971 -16.498 1.00 92.75 600 ILE A C 1
ATOM 4742 O O . ILE A 1 600 ? 3.703 -6.834 -15.507 1.00 92.75 600 ILE A O 1
ATOM 4746 N N . ILE A 1 601 ? 2.519 -8.156 -16.895 1.00 92.94 601 ILE A N 1
ATOM 4747 C CA . ILE A 1 601 ? 2.869 -9.426 -16.253 1.00 92.94 601 ILE A CA 1
ATOM 4748 C C . ILE A 1 601 ? 3.715 -10.288 -17.182 1.00 92.94 601 ILE A C 1
ATOM 4750 O O . ILE A 1 601 ? 3.520 -10.285 -18.394 1.00 92.94 601 ILE A O 1
ATOM 4754 N N . ILE A 1 602 ? 4.621 -11.051 -16.585 1.00 92.25 602 ILE A N 1
ATOM 4755 C CA . ILE A 1 602 ? 5.349 -12.149 -17.206 1.00 92.25 602 ILE A CA 1
ATOM 4756 C C . ILE A 1 602 ? 4.544 -13.420 -16.944 1.00 92.25 602 ILE A C 1
ATOM 4758 O O . ILE A 1 602 ? 4.112 -13.674 -15.811 1.00 92.25 602 ILE A O 1
ATOM 4762 N N . THR A 1 603 ? 4.316 -14.203 -17.988 1.00 89.81 603 THR A N 1
ATOM 4763 C CA . THR A 1 603 ? 3.555 -15.450 -17.920 1.00 89.81 603 THR A CA 1
ATOM 4764 C C . THR A 1 603 ? 4.484 -16.657 -17.952 1.00 89.81 603 THR A C 1
ATOM 4766 O O . THR A 1 603 ? 5.605 -16.601 -18.457 1.00 89.81 603 THR A O 1
ATOM 4769 N N . ASN A 1 604 ? 3.991 -17.790 -17.456 1.00 80.44 604 ASN A N 1
ATOM 4770 C CA . ASN A 1 604 ? 4.631 -19.082 -17.685 1.00 80.44 604 ASN A CA 1
ATOM 4771 C C . ASN A 1 604 ? 4.150 -19.634 -19.035 1.00 80.44 604 ASN A C 1
ATOM 4773 O O . ASN A 1 604 ? 3.328 -20.551 -19.066 1.00 80.44 604 ASN A O 1
ATOM 4777 N N . ALA A 1 605 ? 4.602 -19.025 -20.136 1.00 76.69 605 ALA A N 1
ATOM 4778 C CA . ALA A 1 605 ? 4.285 -19.451 -21.501 1.00 76.69 605 ALA A CA 1
ATOM 4779 C C . ALA A 1 605 ? 4.562 -20.960 -21.669 1.00 76.69 605 ALA A C 1
ATOM 4781 O O . ALA A 1 605 ? 5.687 -21.412 -21.447 1.00 76.69 605 ALA A O 1
ATOM 4782 N N . LYS A 1 606 ? 3.531 -21.751 -22.009 1.00 71.31 606 LYS A N 1
ATOM 4783 C CA . LYS A 1 606 ? 3.634 -23.220 -22.119 1.00 71.31 606 LYS A CA 1
ATOM 4784 C C . LYS A 1 606 ? 3.980 -23.647 -23.552 1.00 71.31 606 LYS A C 1
ATOM 4786 O O . LYS A 1 606 ? 4.607 -24.687 -23.737 1.00 71.31 606 LYS A O 1
ATOM 4791 N N . GLY A 1 607 ? 3.604 -22.850 -24.553 1.00 71.75 607 GLY A N 1
ATOM 4792 C CA . GLY A 1 607 ? 3.950 -23.020 -25.966 1.00 71.75 607 GLY A CA 1
ATOM 4793 C C . GLY A 1 607 ? 4.796 -21.875 -26.533 1.00 71.75 607 GLY A C 1
ATOM 4794 O O . GLY A 1 607 ? 4.863 -20.789 -25.966 1.00 71.75 607 GLY A O 1
ATOM 4795 N N . ALA A 1 608 ? 5.422 -22.105 -27.693 1.00 69.44 608 ALA A N 1
ATOM 4796 C CA . ALA A 1 608 ? 6.248 -21.101 -28.379 1.00 69.44 608 ALA A CA 1
ATOM 4797 C C . ALA A 1 608 ? 5.457 -19.861 -28.849 1.00 69.44 608 ALA A C 1
ATOM 4799 O O . ALA A 1 608 ? 6.026 -18.781 -28.971 1.00 69.44 608 ALA A O 1
ATOM 4800 N N . GLU A 1 609 ? 4.153 -20.026 -29.083 1.00 77.38 609 GLU A N 1
ATOM 4801 C CA . GLU A 1 609 ? 3.209 -18.982 -29.513 1.00 77.38 609 GLU A CA 1
ATOM 4802 C C . GLU A 1 609 ? 2.498 -18.283 -28.338 1.00 77.38 609 GLU A C 1
ATOM 4804 O O . GLU A 1 609 ? 1.701 -17.363 -28.554 1.00 77.38 609 GLU A O 1
ATOM 4809 N N . ASP A 1 610 ? 2.727 -18.736 -27.100 1.00 86.31 610 ASP A N 1
ATOM 4810 C CA . ASP A 1 610 ? 2.113 -18.125 -25.924 1.00 86.31 610 ASP A CA 1
ATOM 4811 C C . ASP A 1 610 ? 2.845 -16.819 -25.577 1.00 86.31 610 ASP A C 1
ATOM 4813 O O . ASP A 1 610 ? 4.077 -16.808 -25.495 1.00 86.31 610 ASP A O 1
ATOM 4817 N N . PRO A 1 611 ? 2.115 -15.714 -25.339 1.00 91.31 611 PRO A N 1
ATOM 4818 C CA . PRO A 1 611 ? 2.728 -14.425 -25.048 1.00 91.31 611 PRO A CA 1
ATOM 4819 C C . PRO A 1 611 ? 3.449 -14.477 -23.701 1.00 91.31 611 PRO A C 1
ATOM 4821 O O . PRO A 1 611 ? 2.822 -14.734 -22.670 1.00 91.31 611 PRO A O 1
ATOM 4824 N N . LYS A 1 612 ? 4.752 -14.187 -23.702 1.00 92.69 612 LYS A N 1
ATOM 4825 C CA . LYS A 1 612 ? 5.605 -14.151 -22.503 1.00 92.69 612 LYS A CA 1
ATOM 4826 C C . LYS A 1 612 ? 5.302 -12.942 -21.626 1.00 92.69 612 LYS A C 1
ATOM 4828 O O . LYS A 1 612 ? 5.431 -13.022 -20.409 1.00 92.69 612 LYS A O 1
ATOM 4833 N N . GLY A 1 613 ? 4.872 -11.842 -22.243 1.00 95.19 613 GLY A N 1
ATOM 4834 C CA . GLY A 1 613 ? 4.375 -10.650 -21.566 1.00 95.19 613 GLY A CA 1
ATOM 4835 C C . GLY A 1 613 ? 2.915 -10.377 -21.903 1.00 95.19 613 GLY A C 1
ATOM 4836 O O . GLY A 1 613 ? 2.506 -10.496 -23.057 1.00 95.19 613 GLY A O 1
ATOM 4837 N N . MET A 1 614 ? 2.124 -10.000 -20.900 1.00 96.25 614 MET A N 1
ATOM 4838 C CA . MET A 1 614 ? 0.718 -9.640 -21.081 1.00 96.25 614 MET A CA 1
ATOM 4839 C C . MET A 1 614 ? 0.362 -8.336 -20.370 1.00 96.25 614 MET A C 1
ATOM 4841 O O . MET A 1 614 ? 0.902 -8.023 -19.308 1.00 96.25 614 MET A O 1
ATOM 4845 N N . LEU A 1 615 ? -0.592 -7.604 -20.943 1.00 95.62 615 LEU A N 1
ATOM 4846 C CA . LEU A 1 615 ? -1.192 -6.414 -20.351 1.00 95.62 615 LEU A CA 1
ATOM 4847 C C . LEU A 1 615 ? -2.353 -6.771 -19.427 1.00 95.62 615 LEU A C 1
ATOM 4849 O O . LEU A 1 615 ? -3.186 -7.632 -19.735 1.00 95.62 615 LEU A O 1
ATOM 4853 N N . ILE A 1 616 ? -2.413 -6.057 -18.308 1.00 91.00 616 ILE A N 1
ATOM 4854 C CA . ILE A 1 616 ? -3.481 -6.132 -17.314 1.00 91.00 616 ILE A CA 1
ATOM 4855 C C . ILE A 1 616 ? -3.939 -4.721 -16.932 1.00 91.00 616 ILE A C 1
ATOM 4857 O O . ILE A 1 616 ? -3.265 -3.743 -17.224 1.00 91.00 616 ILE A O 1
ATOM 4861 N N . ASP A 1 617 ? -5.060 -4.632 -16.218 1.00 84.94 617 ASP A N 1
ATOM 4862 C CA . ASP A 1 617 ? -5.596 -3.386 -15.661 1.00 84.94 617 ASP A CA 1
ATOM 4863 C C . ASP A 1 617 ? -6.052 -2.352 -16.714 1.00 84.94 617 ASP A C 1
ATOM 4865 O O . ASP A 1 617 ? -5.446 -1.300 -16.919 1.00 84.94 617 ASP A O 1
ATOM 4869 N N . LEU A 1 618 ? -7.199 -2.617 -17.356 1.00 87.88 618 LEU A N 1
ATOM 4870 C CA . LEU A 1 618 ? -7.812 -1.704 -18.343 1.00 87.88 618 LEU A CA 1
ATOM 4871 C C . LEU A 1 618 ? -8.697 -0.617 -17.703 1.00 87.88 618 LEU A C 1
ATOM 4873 O O . LEU A 1 618 ? -9.485 0.048 -18.373 1.00 87.88 618 LEU A O 1
ATOM 4877 N N . ASP A 1 619 ? -8.575 -0.395 -16.399 1.00 78.25 619 ASP A N 1
ATOM 4878 C CA . ASP A 1 619 ? -9.422 0.517 -15.629 1.00 78.25 619 ASP A CA 1
ATOM 4879 C C . ASP A 1 619 ? -9.311 2.005 -16.035 1.00 78.25 619 ASP A C 1
ATOM 4881 O O . ASP A 1 619 ? -10.181 2.820 -15.695 1.00 78.25 619 ASP A O 1
ATOM 4885 N N . LEU A 1 620 ? -8.196 2.413 -16.646 1.00 77.44 620 LEU A N 1
ATOM 4886 C CA . LEU A 1 620 ? -7.977 3.774 -17.165 1.00 77.44 620 LEU A CA 1
ATOM 4887 C C . LEU A 1 620 ? -8.072 3.848 -18.692 1.00 77.44 620 LEU A C 1
ATOM 4889 O O . LEU A 1 620 ? -7.968 4.945 -19.256 1.00 77.44 620 LEU A O 1
ATOM 4893 N N . ALA A 1 621 ? -8.328 2.712 -19.338 1.00 84.88 621 ALA A N 1
ATOM 4894 C CA . ALA A 1 621 ? -8.390 2.624 -20.777 1.00 84.88 621 ALA A CA 1
ATOM 4895 C C . ALA A 1 621 ? -9.624 3.343 -21.340 1.00 84.88 621 ALA A C 1
ATOM 4897 O O . ALA A 1 621 ? -10.630 3.593 -20.665 1.00 84.88 621 ALA A O 1
ATOM 4898 N N . LYS A 1 622 ? -9.526 3.725 -22.611 1.00 83.81 622 LYS A N 1
ATOM 4899 C CA . LYS A 1 622 ? -10.566 4.444 -23.343 1.00 83.81 622 LYS A CA 1
ATOM 4900 C C . LYS A 1 622 ? -10.827 3.750 -24.672 1.00 83.81 622 LYS A C 1
ATOM 4902 O O . LYS A 1 622 ? -9.893 3.497 -25.424 1.00 83.81 622 LYS A O 1
ATOM 4907 N N . VAL A 1 623 ? -12.099 3.552 -25.009 1.00 83.31 623 VAL A N 1
ATOM 4908 C CA . VAL A 1 623 ? -12.490 3.213 -26.382 1.00 83.31 623 VAL A CA 1
ATOM 4909 C C . VAL A 1 623 ? -12.351 4.466 -27.256 1.00 83.31 623 VAL A C 1
ATOM 4911 O O . VAL A 1 623 ? -12.953 5.498 -26.951 1.00 83.31 623 VAL A O 1
ATOM 4914 N N . VAL A 1 624 ? -11.526 4.393 -28.303 1.00 77.75 624 VAL A N 1
ATOM 4915 C CA . VAL A 1 624 ? -11.055 5.543 -29.104 1.00 77.75 624 VAL A CA 1
ATOM 4916 C C . VAL A 1 624 ? -12.220 6.346 -29.696 1.00 77.75 624 VAL A C 1
ATOM 4918 O O . VAL A 1 624 ? -12.244 7.568 -29.542 1.00 77.75 624 VAL A O 1
ATOM 4921 N N . ASP A 1 625 ? -13.237 5.657 -30.220 1.00 68.00 625 ASP A N 1
ATOM 4922 C CA . ASP A 1 625 ? -14.389 6.266 -30.906 1.00 68.00 625 ASP A CA 1
ATOM 4923 C C . ASP A 1 625 ? -15.609 6.507 -29.995 1.00 68.00 625 ASP A C 1
ATOM 4925 O O . ASP A 1 625 ? -16.604 7.113 -30.396 1.00 68.00 625 ASP A O 1
ATOM 4929 N N . ALA A 1 626 ? -15.560 6.062 -28.735 1.00 56.19 626 ALA A N 1
ATOM 4930 C CA . ALA A 1 626 ? -16.684 6.169 -27.809 1.00 56.19 626 ALA A CA 1
ATOM 4931 C C . ALA A 1 626 ? -16.645 7.489 -27.024 1.00 56.19 626 ALA A C 1
ATOM 4933 O O . ALA A 1 626 ? -16.360 7.502 -25.830 1.00 56.19 626 ALA A O 1
ATOM 4934 N N . GLY A 1 627 ? -16.930 8.616 -27.683 1.00 53.38 627 GLY A N 1
ATOM 4935 C CA . GLY A 1 627 ? -17.148 9.912 -27.024 1.00 53.38 627 GLY A CA 1
ATOM 4936 C C . GLY A 1 627 ? -16.154 10.271 -25.895 1.00 53.38 627 GLY A C 1
ATOM 4937 O O . GLY A 1 627 ? -14.962 9.952 -25.924 1.00 53.38 627 GLY A O 1
ATOM 4938 N N . ARG A 1 628 ? -16.627 11.003 -24.879 1.00 45.78 628 ARG A N 1
ATOM 4939 C CA . ARG A 1 628 ? -15.815 11.397 -23.711 1.00 45.78 628 ARG A CA 1
ATOM 4940 C C . ARG A 1 628 ? -15.751 10.240 -22.702 1.00 45.78 628 ARG A C 1
ATOM 4942 O O . ARG A 1 628 ? -16.775 9.886 -22.129 1.00 45.78 628 ARG A O 1
ATOM 4949 N N . SER A 1 629 ? -14.556 9.716 -22.416 1.00 46.00 629 SER A N 1
ATOM 4950 C CA . SER A 1 629 ? -14.330 8.826 -21.264 1.00 46.00 629 SER A CA 1
ATOM 4951 C C . SER A 1 629 ? -14.452 9.614 -19.956 1.00 46.00 629 SER A C 1
ATOM 4953 O O . SER A 1 629 ? -13.907 10.711 -19.875 1.00 46.00 629 SER A O 1
ATOM 4955 N N . GLY A 1 630 ? -15.053 9.056 -18.900 1.00 39.41 630 GLY A N 1
ATOM 4956 C CA . GLY A 1 630 ? -15.102 9.678 -17.561 1.00 39.41 630 GLY A CA 1
ATOM 4957 C C . GLY A 1 630 ? -13.742 9.839 -16.844 1.00 39.41 630 GLY A C 1
ATOM 4958 O O . GLY A 1 630 ? -13.697 10.218 -15.674 1.00 39.41 630 GLY A O 1
ATOM 4959 N N . ALA A 1 631 ? -12.624 9.526 -17.506 1.00 43.34 631 ALA A N 1
ATOM 4960 C CA . ALA A 1 631 ? -11.258 9.731 -17.024 1.00 43.34 631 ALA A CA 1
ATOM 4961 C C . ALA A 1 631 ? -10.695 11.084 -17.512 1.00 43.34 631 ALA A C 1
ATOM 4963 O O . ALA A 1 631 ? -10.865 11.433 -18.681 1.00 43.34 631 ALA A O 1
ATOM 4964 N N . ARG A 1 632 ? -10.004 11.833 -16.632 1.00 50.53 632 ARG A N 1
ATOM 4965 C CA . ARG A 1 632 ? -9.348 13.125 -16.955 1.00 50.53 632 ARG A CA 1
ATOM 4966 C C . ARG A 1 632 ? -8.294 12.956 -18.062 1.00 50.53 632 ARG A C 1
ATOM 4968 O O . ARG A 1 632 ? -7.827 11.847 -18.273 1.00 50.53 632 ARG A O 1
ATOM 4975 N N . HIS A 1 633 ? -7.891 14.028 -18.753 1.00 50.28 633 HIS A N 1
ATOM 4976 C CA . HIS A 1 633 ? -6.868 13.953 -19.818 1.00 50.28 633 HIS A CA 1
ATOM 4977 C C . HIS A 1 633 ? -5.479 13.525 -19.316 1.00 50.28 633 HIS A C 1
ATOM 4979 O O . HIS A 1 633 ? -4.784 12.795 -20.013 1.00 50.28 633 HIS A O 1
ATOM 4985 N N . ARG A 1 634 ? -5.106 13.927 -18.092 1.00 56.50 634 ARG A N 1
ATOM 4986 C CA . ARG A 1 634 ? -3.835 13.575 -17.439 1.00 56.50 634 ARG A CA 1
ATOM 4987 C C . ARG A 1 634 ? -4.041 12.379 -16.500 1.00 56.50 634 ARG A C 1
ATOM 4989 O O . ARG A 1 634 ? -4.382 12.558 -15.333 1.00 56.50 634 ARG A O 1
ATOM 4996 N N . THR A 1 635 ? -3.906 11.164 -17.024 1.00 54.66 635 THR A N 1
ATOM 4997 C CA . THR A 1 635 ? -3.974 9.900 -16.264 1.00 54.66 635 THR A CA 1
ATOM 4998 C C . THR A 1 635 ? -2.760 9.041 -16.586 1.00 54.66 635 THR A C 1
ATOM 5000 O O . THR A 1 635 ? -2.345 9.027 -17.743 1.00 54.66 635 THR A O 1
ATOM 5003 N N . GLY A 1 636 ? -2.220 8.356 -15.580 1.00 56.94 636 GLY A N 1
ATOM 5004 C CA . GLY A 1 636 ? -1.067 7.466 -15.710 1.00 56.94 636 GLY A CA 1
ATOM 5005 C C . GLY A 1 636 ? -0.185 7.484 -14.459 1.00 56.94 636 GLY A C 1
ATOM 5006 O O . GLY A 1 636 ? -0.295 8.398 -13.637 1.00 56.94 636 GLY A O 1
ATOM 5007 N N . THR A 1 637 ? 0.679 6.483 -14.328 1.00 65.19 637 THR A N 1
ATOM 5008 C CA . THR A 1 637 ? 1.716 6.396 -13.287 1.00 65.19 637 THR A CA 1
ATOM 5009 C C . THR A 1 637 ? 2.844 7.394 -13.568 1.00 65.19 637 THR A C 1
ATOM 5011 O O . THR A 1 637 ? 3.424 7.363 -14.651 1.00 65.19 637 THR A O 1
ATOM 5014 N N . MET A 1 638 ? 3.122 8.313 -12.633 1.00 68.25 638 MET A N 1
ATOM 5015 C CA . MET A 1 638 ? 3.906 9.544 -12.864 1.00 68.25 638 MET A CA 1
ATOM 5016 C C . MET A 1 638 ? 5.279 9.293 -13.504 1.00 68.25 638 MET A C 1
ATOM 5018 O O . MET A 1 638 ? 5.621 9.925 -14.504 1.00 68.25 638 MET A O 1
ATOM 5022 N N . GLU A 1 639 ? 5.998 8.299 -12.987 1.00 74.50 639 GLU A N 1
ATOM 5023 C CA . GLU A 1 639 ? 7.295 7.812 -13.457 1.00 74.50 639 GLU A CA 1
ATOM 5024 C C . GLU A 1 639 ? 7.266 7.458 -14.951 1.00 74.50 639 GLU A C 1
ATOM 5026 O O . GLU A 1 639 ? 8.239 7.678 -15.670 1.00 74.50 639 GLU A O 1
ATOM 5031 N N . PHE A 1 640 ? 6.128 6.963 -15.441 1.00 87.38 640 PHE A N 1
ATOM 5032 C CA . PHE A 1 640 ? 5.944 6.434 -16.792 1.00 87.38 640 PHE A CA 1
ATOM 5033 C C . PHE A 1 640 ? 5.078 7.333 -17.681 1.00 87.38 640 PHE A C 1
ATOM 5035 O O . PHE A 1 640 ? 4.954 7.059 -18.870 1.00 87.38 640 PHE A O 1
ATOM 5042 N N . MET A 1 641 ? 4.511 8.429 -17.164 1.00 85.88 641 MET A N 1
ATOM 5043 C CA . MET A 1 641 ? 3.723 9.354 -17.984 1.00 85.88 641 MET A CA 1
ATOM 5044 C C . MET A 1 641 ? 4.591 9.996 -19.071 1.00 85.88 641 MET A C 1
ATOM 5046 O O . MET A 1 641 ? 5.686 10.495 -18.794 1.00 85.88 641 MET A O 1
ATOM 5050 N N . ALA A 1 642 ? 4.064 10.014 -20.292 1.00 91.94 642 ALA A N 1
ATOM 5051 C CA . ALA A 1 642 ? 4.690 10.642 -21.445 1.00 91.94 642 ALA A CA 1
ATOM 5052 C C . ALA A 1 642 ? 4.761 12.179 -21.323 1.00 91.94 642 ALA A C 1
ATOM 5054 O O . ALA A 1 642 ? 3.879 12.806 -20.726 1.00 91.94 642 ALA A O 1
ATOM 5055 N N . VAL A 1 643 ? 5.770 12.806 -21.934 1.00 91.06 643 VAL A N 1
ATOM 5056 C CA . VAL A 1 643 ? 6.020 14.263 -21.915 1.00 91.06 643 VAL A CA 1
ATOM 5057 C C . VAL A 1 643 ? 4.792 15.054 -22.373 1.00 91.06 643 VAL A C 1
ATOM 5059 O O . VAL A 1 643 ? 4.420 16.055 -21.748 1.00 91.06 643 VAL A O 1
ATOM 5062 N N . GLY A 1 644 ? 4.129 14.589 -23.435 1.00 85.81 644 GLY A N 1
ATOM 5063 C CA . GLY A 1 644 ? 2.905 15.202 -23.950 1.00 85.81 644 GLY A CA 1
ATOM 5064 C C . GLY A 1 644 ? 1.769 15.174 -22.923 1.00 85.81 644 GLY A C 1
ATOM 5065 O O . GLY A 1 644 ? 1.158 16.211 -22.648 1.00 85.81 644 GLY A O 1
ATOM 5066 N N . VAL A 1 645 ? 1.547 14.025 -22.277 1.00 86.25 645 VAL A N 1
ATOM 5067 C CA . VAL A 1 645 ? 0.502 13.838 -21.254 1.00 86.25 645 VAL A CA 1
ATOM 5068 C C . VAL A 1 645 ? 0.780 14.687 -20.011 1.00 86.25 645 VAL A C 1
ATOM 5070 O O . VAL A 1 645 ? -0.137 15.328 -19.494 1.00 86.25 645 VAL A O 1
ATOM 5073 N N . LEU A 1 646 ? 2.037 14.756 -19.559 1.00 80.69 646 LEU A N 1
ATOM 5074 C CA . LEU A 1 646 ? 2.461 15.617 -18.445 1.00 80.69 646 LEU A CA 1
ATOM 5075 C C . LEU A 1 646 ? 2.181 17.101 -18.741 1.00 80.69 646 LEU A C 1
ATOM 5077 O O . LEU A 1 646 ? 1.747 17.842 -17.862 1.00 80.69 646 LEU A O 1
ATOM 5081 N N . SER A 1 647 ? 2.336 17.509 -20.002 1.00 81.12 647 SER A N 1
ATOM 5082 C CA . SER A 1 647 ? 2.051 18.871 -20.479 1.00 81.12 647 SER A CA 1
ATOM 5083 C C . SER A 1 647 ? 0.555 19.132 -20.740 1.00 81.12 647 SER A C 1
ATOM 5085 O O . SER A 1 647 ? 0.165 20.238 -21.104 1.00 81.12 647 SER A O 1
ATOM 5087 N N . GLY A 1 648 ? -0.311 18.133 -20.535 1.00 76.12 648 GLY A N 1
ATOM 5088 C CA . GLY A 1 648 ? -1.762 18.252 -20.676 1.00 76.12 648 GLY A CA 1
ATOM 5089 C C . GLY A 1 648 ? -2.334 17.946 -22.056 1.00 76.12 648 GLY A C 1
ATOM 5090 O O . GLY A 1 648 ? -3.516 18.220 -22.268 1.00 76.12 648 GLY A O 1
ATOM 5091 N N . HIS A 1 649 ? -1.552 17.360 -22.963 1.00 80.56 649 HIS A N 1
ATOM 5092 C CA . HIS A 1 649 ? -2.063 16.881 -24.246 1.00 80.56 649 HIS A CA 1
ATOM 5093 C C . HIS A 1 649 ? -2.997 15.680 -24.064 1.00 80.56 649 HIS A C 1
ATOM 5095 O O . HIS A 1 649 ? -2.980 14.979 -23.047 1.00 80.56 649 HIS A O 1
ATOM 5101 N N . THR A 1 650 ? -3.841 15.443 -25.069 1.00 83.00 650 THR A N 1
ATOM 5102 C CA . THR A 1 650 ? -4.718 14.270 -25.075 1.00 83.00 650 THR A CA 1
ATOM 5103 C C . THR A 1 650 ? -3.885 13.009 -25.283 1.00 83.00 650 THR A C 1
ATOM 5105 O O . THR A 1 650 ? -3.048 12.951 -26.175 1.00 83.00 650 THR A O 1
ATOM 5108 N N . HIS A 1 651 ? -4.132 11.999 -24.451 1.00 87.69 651 HIS A N 1
ATOM 5109 C CA . HIS A 1 651 ? -3.451 10.709 -24.514 1.00 87.69 651 HIS A CA 1
ATOM 5110 C C . HIS A 1 651 ? -3.732 9.996 -25.855 1.00 87.69 651 HIS A C 1
ATOM 5112 O O . HIS A 1 651 ? -4.884 9.934 -26.288 1.00 87.69 651 HIS A O 1
ATOM 5118 N N . THR A 1 652 ? -2.697 9.426 -26.477 1.00 92.38 652 THR A N 1
ATOM 5119 C CA . THR A 1 652 ? -2.728 8.705 -27.769 1.00 92.38 652 THR A CA 1
ATOM 5120 C C . THR A 1 652 ? -1.895 7.417 -27.696 1.00 92.38 652 THR A C 1
ATOM 5122 O O . THR A 1 652 ? -1.193 7.205 -26.710 1.00 92.38 652 THR A O 1
ATOM 5125 N N . TYR A 1 653 ? -1.931 6.572 -28.733 1.00 93.94 653 TYR A N 1
ATOM 5126 C CA . TYR A 1 653 ? -1.164 5.316 -28.783 1.00 93.94 653 TYR A CA 1
ATOM 5127 C C . TYR A 1 653 ? 0.354 5.533 -28.633 1.00 93.94 653 TYR A C 1
ATOM 5129 O O . TYR A 1 653 ? 1.020 4.760 -27.949 1.00 93.94 653 TYR A O 1
ATOM 5137 N N . ARG A 1 654 ? 0.888 6.631 -29.191 1.00 95.19 654 ARG A N 1
ATOM 5138 C CA . ARG A 1 654 ? 2.292 7.037 -29.037 1.00 95.19 654 ARG A CA 1
ATOM 5139 C C . ARG A 1 654 ? 2.674 7.210 -27.571 1.00 95.19 654 ARG A C 1
ATOM 5141 O O . ARG A 1 654 ? 3.764 6.820 -27.175 1.00 95.19 654 ARG A O 1
ATOM 5148 N N . HIS A 1 655 ? 1.804 7.823 -26.775 1.00 95.50 655 HIS A N 1
ATOM 5149 C CA . HIS A 1 655 ? 2.106 8.092 -25.373 1.00 95.50 655 HIS A CA 1
ATOM 5150 C C . HIS A 1 655 ? 2.213 6.792 -24.559 1.00 95.50 655 HIS A C 1
ATOM 5152 O O . HIS A 1 655 ? 3.081 6.701 -23.698 1.00 95.50 655 HIS A O 1
ATOM 5158 N N . ASP A 1 656 ? 1.411 5.769 -24.876 1.00 96.38 656 ASP A N 1
ATOM 5159 C CA . ASP A 1 656 ? 1.573 4.432 -24.288 1.00 96.38 656 ASP A CA 1
ATOM 5160 C C . ASP A 1 656 ? 2.901 3.775 -24.740 1.00 96.38 656 ASP A C 1
ATOM 5162 O O . ASP A 1 656 ? 3.580 3.153 -23.923 1.00 96.38 656 ASP A O 1
ATOM 5166 N N . LEU A 1 657 ? 3.323 3.952 -26.003 1.00 97.88 657 LEU A N 1
ATOM 5167 C CA . LEU A 1 657 ? 4.636 3.493 -26.499 1.00 97.88 657 LEU A CA 1
ATOM 5168 C C . LEU A 1 657 ? 5.812 4.192 -25.795 1.00 97.88 657 LEU A C 1
ATOM 5170 O O . LEU A 1 657 ? 6.788 3.545 -25.418 1.00 97.88 657 LEU A O 1
ATOM 5174 N N . GLU A 1 658 ? 5.700 5.496 -25.551 1.00 97.50 658 GLU A N 1
ATOM 5175 C CA . GLU A 1 658 ? 6.660 6.258 -24.747 1.00 97.50 658 GLU A CA 1
ATOM 5176 C C . GLU A 1 658 ? 6.714 5.738 -23.298 1.00 97.50 658 GLU A C 1
ATOM 5178 O O . GLU A 1 658 ? 7.795 5.578 -22.730 1.00 97.50 658 GLU A O 1
ATOM 5183 N N . SER A 1 659 ? 5.566 5.379 -22.713 1.00 96.69 659 SER A N 1
ATOM 5184 C CA . SER A 1 659 ? 5.509 4.738 -21.396 1.00 96.69 659 SER A CA 1
ATOM 5185 C C . SER A 1 659 ? 6.187 3.361 -21.372 1.00 96.69 659 SER A C 1
ATOM 5187 O O . SER A 1 659 ? 6.923 3.085 -20.424 1.00 96.69 659 SER A O 1
ATOM 5189 N N . PHE A 1 660 ? 6.021 2.513 -22.397 1.00 98.31 660 PHE A N 1
ATOM 5190 C CA . PHE A 1 660 ? 6.771 1.247 -22.511 1.00 98.31 660 PHE A CA 1
ATOM 5191 C C . PHE A 1 660 ? 8.285 1.479 -22.527 1.00 98.31 660 PHE A C 1
ATOM 5193 O O . PHE A 1 660 ? 9.033 0.763 -21.858 1.00 98.31 660 PHE A O 1
ATOM 5200 N N . PHE A 1 661 ? 8.736 2.506 -23.247 1.00 98.06 661 PHE A N 1
ATOM 5201 C CA . PHE A 1 661 ? 10.144 2.879 -23.293 1.00 98.06 661 PHE A CA 1
ATOM 5202 C C . PHE A 1 661 ? 10.670 3.345 -21.927 1.00 98.06 661 PHE A C 1
ATOM 5204 O O . PHE A 1 661 ? 11.747 2.933 -21.492 1.00 98.06 661 PHE A O 1
ATOM 5211 N N . TYR A 1 662 ? 9.877 4.120 -21.186 1.00 96.75 662 TYR A N 1
ATOM 5212 C CA . TYR A 1 662 ? 10.211 4.487 -19.810 1.00 96.75 662 TYR A CA 1
ATOM 5213 C C . TYR A 1 662 ? 10.240 3.289 -18.860 1.00 96.75 662 TYR A C 1
ATOM 5215 O O . TYR A 1 662 ? 11.121 3.240 -18.003 1.00 96.75 662 TYR A O 1
ATOM 5223 N N . VAL A 1 663 ? 9.353 2.303 -19.024 1.00 95.12 663 VAL A N 1
ATOM 5224 C CA . VAL A 1 663 ? 9.409 1.043 -18.262 1.00 95.12 663 VAL A CA 1
ATOM 5225 C C . VAL A 1 663 ? 10.707 0.283 -18.559 1.00 95.12 663 VAL A C 1
ATOM 5227 O O . VAL A 1 663 ? 11.369 -0.155 -17.619 1.00 95.12 663 VAL A O 1
ATOM 5230 N N . LEU A 1 664 ? 11.119 0.179 -19.830 1.00 97.19 664 LEU A N 1
ATOM 5231 C CA . LEU A 1 664 ? 12.378 -0.470 -20.224 1.00 97.19 664 LEU A CA 1
ATOM 5232 C C . LEU A 1 664 ? 13.589 0.171 -19.530 1.00 97.19 664 LEU A C 1
ATOM 5234 O O . LEU A 1 664 ? 14.386 -0.533 -18.904 1.00 97.19 664 LEU A O 1
ATOM 5238 N N . ILE A 1 665 ? 13.709 1.502 -19.604 1.00 94.88 665 ILE A N 1
ATOM 5239 C CA . ILE A 1 665 ? 14.804 2.248 -18.965 1.00 94.88 665 ILE A CA 1
ATOM 5240 C C . ILE A 1 665 ? 14.752 2.067 -17.450 1.00 94.88 665 ILE A C 1
ATOM 5242 O O . ILE A 1 665 ? 15.765 1.757 -16.825 1.00 94.88 665 ILE A O 1
ATOM 5246 N N . TRP A 1 666 ? 13.574 2.238 -16.852 1.00 91.25 666 TRP A N 1
ATOM 5247 C CA . TRP A 1 666 ? 13.397 2.173 -15.408 1.00 91.25 666 TRP A CA 1
ATOM 5248 C C . TRP A 1 666 ? 13.811 0.819 -14.832 1.00 91.25 666 TRP A C 1
ATOM 5250 O O . TRP A 1 666 ? 14.558 0.765 -13.853 1.00 91.25 666 TRP A O 1
ATOM 5260 N N . LEU A 1 667 ? 13.381 -0.279 -15.457 1.00 90.00 667 LEU A N 1
ATOM 5261 C CA . LEU A 1 667 ? 13.742 -1.625 -15.018 1.00 90.00 667 LEU A CA 1
ATOM 5262 C C . LEU A 1 667 ? 15.241 -1.891 -15.220 1.00 90.00 667 LEU A C 1
ATOM 5264 O O . LEU A 1 667 ? 15.900 -2.373 -14.298 1.00 90.00 667 LEU A O 1
ATOM 5268 N N . SER A 1 668 ? 15.810 -1.463 -16.348 1.00 91.56 668 SER A N 1
ATOM 5269 C CA . SER A 1 668 ? 17.234 -1.666 -16.666 1.00 91.56 668 SER A CA 1
ATOM 5270 C C . SER A 1 668 ? 18.190 -0.809 -15.819 1.00 91.56 668 SER A C 1
ATOM 5272 O O . SER A 1 668 ? 19.336 -1.195 -15.602 1.00 91.56 668 SER A O 1
ATOM 5274 N N . ALA A 1 669 ? 17.743 0.349 -15.320 1.00 85.00 669 ALA A N 1
ATOM 5275 C CA . ALA A 1 669 ? 18.570 1.297 -14.565 1.00 85.00 669 ALA A CA 1
ATOM 5276 C C . ALA A 1 669 ? 18.253 1.371 -13.061 1.00 85.00 669 ALA A C 1
ATOM 5278 O O . ALA A 1 669 ? 19.030 1.938 -12.293 1.00 85.00 669 ALA A O 1
ATOM 5279 N N . ARG A 1 670 ? 17.138 0.792 -12.591 1.00 77.62 670 ARG A N 1
ATOM 5280 C CA . ARG A 1 670 ? 16.828 0.709 -11.149 1.00 77.62 670 ARG A CA 1
ATOM 5281 C C . ARG A 1 670 ? 16.723 -0.708 -10.614 1.00 77.62 670 ARG A C 1
ATOM 5283 O O . ARG A 1 670 ? 17.207 -0.916 -9.506 1.00 77.62 670 ARG A O 1
ATOM 5290 N N . ARG A 1 671 ? 16.075 -1.626 -11.339 1.00 71.44 671 ARG A N 1
ATOM 5291 C CA . ARG A 1 671 ? 15.809 -2.999 -10.864 1.00 71.44 671 ARG A CA 1
ATOM 5292 C C . ARG A 1 671 ? 16.921 -3.968 -11.215 1.00 71.44 671 ARG A C 1
ATOM 5294 O O . ARG A 1 671 ? 17.246 -4.816 -10.402 1.00 71.44 671 ARG A O 1
ATOM 5301 N N . ALA A 1 672 ? 17.551 -3.804 -12.371 1.00 78.88 672 ALA A N 1
ATOM 5302 C CA . ALA A 1 672 ? 18.658 -4.662 -12.780 1.00 78.88 672 ALA A CA 1
ATOM 5303 C C . ALA A 1 672 ? 19.849 -4.636 -11.801 1.00 78.88 672 ALA A C 1
ATOM 5305 O O . ALA A 1 672 ? 20.585 -5.610 -11.716 1.00 78.88 672 ALA A O 1
ATOM 5306 N N . TRP A 1 673 ? 20.010 -3.557 -11.026 1.00 76.25 673 TRP A N 1
ATOM 5307 C CA . TRP A 1 673 ? 20.999 -3.464 -9.944 1.00 76.25 673 TRP A CA 1
ATOM 5308 C C . TRP A 1 673 ? 20.691 -4.352 -8.734 1.00 76.25 673 TRP A C 1
ATOM 5310 O O . TRP A 1 673 ? 21.581 -4.596 -7.928 1.00 76.25 673 TRP A O 1
ATOM 5320 N N . ASP A 1 674 ? 19.447 -4.811 -8.592 1.00 67.69 674 ASP A N 1
ATOM 5321 C CA . ASP A 1 674 ? 19.035 -5.731 -7.532 1.00 67.69 674 ASP A CA 1
ATOM 5322 C C . ASP A 1 674 ? 19.325 -7.204 -7.921 1.00 67.69 674 ASP A C 1
ATOM 5324 O O . ASP A 1 674 ? 19.117 -8.103 -7.108 1.00 67.69 674 ASP A O 1
ATOM 5328 N N . LEU A 1 675 ? 19.804 -7.471 -9.149 1.00 68.75 675 LEU A N 1
ATOM 5329 C CA . LEU A 1 675 ? 20.166 -8.817 -9.602 1.00 68.75 675 LEU A CA 1
ATOM 5330 C C . LEU A 1 675 ? 21.588 -9.209 -9.158 1.00 68.75 675 LEU A C 1
ATOM 5332 O O . LEU A 1 675 ? 22.483 -8.356 -9.119 1.00 68.75 675 LEU A O 1
ATOM 5336 N N . PRO A 1 676 ? 21.833 -10.504 -8.875 1.00 60.34 676 PRO A N 1
ATOM 5337 C CA . PRO A 1 676 ? 23.158 -10.990 -8.505 1.00 60.34 676 PRO A CA 1
ATOM 5338 C C . PRO A 1 676 ? 24.225 -10.606 -9.541 1.00 60.34 676 PRO A C 1
ATOM 5340 O O . PRO A 1 676 ? 24.029 -10.783 -10.742 1.00 60.34 676 PRO A O 1
ATOM 5343 N N . GLY A 1 677 ? 25.364 -10.084 -9.077 1.00 60.47 677 GLY A N 1
ATOM 5344 C CA . GLY A 1 677 ? 26.501 -9.728 -9.936 1.00 60.47 677 GLY A CA 1
ATOM 5345 C C . GLY A 1 677 ? 26.412 -8.368 -10.645 1.00 60.47 677 GLY A C 1
ATOM 5346 O O . GLY A 1 677 ? 27.311 -8.039 -11.413 1.00 60.47 677 GLY A O 1
ATOM 5347 N N . ALA A 1 678 ? 25.383 -7.550 -10.385 1.00 59.41 678 ALA A N 1
ATOM 5348 C CA . ALA A 1 678 ? 25.219 -6.239 -11.027 1.00 59.41 678 ALA A CA 1
ATOM 5349 C C . ALA A 1 678 ? 26.158 -5.128 -10.499 1.00 59.41 678 ALA A C 1
ATOM 5351 O O . ALA A 1 678 ? 26.276 -4.085 -11.139 1.00 59.41 678 ALA A O 1
ATOM 5352 N N . GLY A 1 679 ? 26.851 -5.344 -9.375 1.00 64.69 679 GLY A N 1
ATOM 5353 C CA . GLY A 1 679 ? 27.743 -4.356 -8.750 1.00 64.69 679 GLY A CA 1
ATOM 5354 C C . GLY A 1 679 ? 27.014 -3.333 -7.868 1.00 64.69 679 GLY A C 1
ATOM 5355 O O . GLY A 1 679 ? 25.852 -3.512 -7.507 1.00 64.69 679 GLY A O 1
ATOM 5356 N N . GLU A 1 680 ? 27.705 -2.257 -7.480 1.00 60.19 680 GLU A N 1
ATOM 5357 C CA . GLU A 1 680 ? 27.128 -1.215 -6.623 1.00 60.19 680 GLU A CA 1
ATOM 5358 C C . GLU A 1 680 ? 26.281 -0.219 -7.420 1.00 60.19 680 GLU A C 1
ATOM 5360 O O . GLU A 1 680 ? 26.742 0.408 -8.373 1.00 60.19 680 GLU A O 1
ATOM 5365 N N . ARG A 1 681 ? 25.029 -0.042 -6.990 1.00 63.59 681 ARG A N 1
ATOM 5366 C CA . ARG A 1 681 ? 24.088 0.897 -7.601 1.00 63.59 681 ARG A CA 1
ATOM 5367 C C . ARG A 1 681 ? 24.568 2.355 -7.464 1.00 63.59 681 ARG A C 1
ATOM 5369 O O . ARG A 1 681 ? 25.035 2.729 -6.387 1.00 63.59 681 ARG A O 1
ATOM 5376 N N . PRO A 1 682 ? 24.341 3.219 -8.473 1.00 62.25 682 PRO A N 1
ATOM 5377 C CA . PRO A 1 682 ? 24.600 4.654 -8.367 1.00 62.25 682 PRO A CA 1
ATOM 5378 C C . PRO A 1 682 ? 23.932 5.302 -7.139 1.00 62.25 682 PRO A C 1
ATOM 5380 O O . PRO A 1 682 ? 22.748 5.072 -6.870 1.00 62.25 682 PRO A O 1
ATOM 5383 N N . VAL A 1 683 ? 24.694 6.127 -6.405 1.00 52.81 683 VAL A N 1
ATOM 5384 C CA . VAL A 1 683 ? 24.261 6.821 -5.169 1.00 52.81 683 VAL A CA 1
ATOM 5385 C C . VAL A 1 683 ? 23.124 7.810 -5.442 1.00 52.81 683 VAL A C 1
ATOM 5387 O O . VAL A 1 683 ? 22.187 7.929 -4.653 1.00 52.81 683 VAL A O 1
ATOM 5390 N N . THR A 1 684 ? 23.180 8.489 -6.583 1.00 62.28 684 THR A N 1
ATOM 5391 C CA . THR A 1 684 ? 22.123 9.356 -7.103 1.00 62.28 684 THR A CA 1
ATOM 5392 C C . THR A 1 684 ? 21.639 8.800 -8.438 1.00 62.28 684 THR A C 1
ATOM 5394 O O . THR A 1 684 ? 22.393 8.163 -9.169 1.00 62.28 684 THR A O 1
ATOM 5397 N N . SER A 1 685 ? 20.356 8.994 -8.740 1.00 75.69 685 SER A N 1
ATOM 5398 C CA . SER A 1 685 ? 19.749 8.515 -9.984 1.00 75.69 685 SER A CA 1
ATOM 5399 C C . SER A 1 685 ? 18.897 9.616 -10.585 1.00 75.69 685 SER A C 1
ATOM 5401 O O . SER A 1 685 ? 17.986 10.121 -9.920 1.00 75.69 685 SER A O 1
ATOM 5403 N N . GLN A 1 686 ? 19.164 9.940 -11.844 1.00 78.94 686 GLN A N 1
ATOM 5404 C CA . GLN A 1 686 ? 18.431 10.912 -12.650 1.00 78.94 686 GLN A CA 1
ATOM 5405 C C . GLN A 1 686 ? 16.972 10.497 -12.870 1.00 78.94 686 GLN A C 1
ATOM 5407 O O . GLN A 1 686 ? 16.120 11.341 -13.124 1.00 78.94 686 GLN A O 1
ATOM 5412 N N . LEU A 1 687 ? 16.646 9.211 -12.712 1.00 78.88 687 LEU A N 1
ATOM 5413 C CA . LEU A 1 687 ? 15.264 8.721 -12.759 1.00 78.88 687 LEU A CA 1
ATOM 5414 C C . LEU A 1 687 ? 14.418 9.180 -11.566 1.00 78.88 687 LEU A C 1
ATOM 5416 O O . LEU A 1 687 ? 13.193 9.137 -11.625 1.00 78.88 687 LEU A O 1
ATOM 5420 N N . THR A 1 688 ? 15.048 9.638 -10.483 1.00 70.31 688 THR A N 1
ATOM 5421 C CA . THR A 1 688 ? 14.342 10.233 -9.335 1.00 70.31 688 THR A CA 1
ATOM 5422 C C . THR A 1 688 ? 13.547 11.471 -9.754 1.00 70.31 688 THR A C 1
ATOM 5424 O O . THR A 1 688 ? 12.453 11.726 -9.260 1.00 70.31 688 THR A O 1
ATOM 5427 N N . ASP A 1 689 ? 14.046 12.185 -10.757 1.00 74.56 689 ASP A N 1
ATOM 5428 C CA . ASP A 1 689 ? 13.413 13.377 -11.298 1.00 74.56 689 ASP A CA 1
ATOM 5429 C C . ASP A 1 689 ? 12.162 13.105 -12.145 1.00 74.56 689 ASP A C 1
ATOM 5431 O O . ASP A 1 689 ? 11.465 14.051 -12.514 1.00 74.56 689 ASP A O 1
ATOM 5435 N N . TRP A 1 690 ? 11.858 11.839 -12.455 1.00 77.94 690 TRP A N 1
ATOM 5436 C CA . TRP A 1 690 ? 10.678 11.461 -13.242 1.00 77.94 690 TRP A CA 1
ATOM 5437 C C . TRP A 1 690 ? 9.380 11.457 -12.433 1.00 77.94 690 TRP A C 1
ATOM 5439 O O . TRP A 1 690 ? 8.308 11.320 -13.017 1.00 77.94 690 TRP A O 1
ATOM 5449 N N . TYR A 1 691 ? 9.464 11.599 -11.111 1.00 63.28 691 TYR A N 1
ATOM 5450 C CA . TYR A 1 691 ? 8.305 11.550 -10.215 1.00 63.28 691 TYR A CA 1
ATOM 5451 C C . TYR A 1 691 ? 8.382 12.537 -9.043 1.00 63.28 691 TYR A C 1
ATOM 5453 O O . TYR A 1 691 ? 7.545 12.493 -8.143 1.00 63.28 691 TYR A O 1
ATOM 5461 N N . ILE A 1 692 ? 9.370 13.436 -9.045 1.00 52.12 692 ILE A N 1
ATOM 5462 C CA . ILE A 1 692 ? 9.518 14.490 -8.038 1.00 52.12 692 ILE A CA 1
ATOM 5463 C C . ILE A 1 692 ? 9.357 15.855 -8.707 1.00 52.12 692 ILE A C 1
ATOM 5465 O O . ILE A 1 692 ? 10.027 16.157 -9.695 1.00 52.12 692 ILE A O 1
ATOM 5469 N N . GLY A 1 693 ? 8.486 16.687 -8.134 1.00 55.94 693 GLY A N 1
ATOM 5470 C CA . GLY A 1 693 ? 8.166 18.029 -8.623 1.00 55.94 693 GLY A CA 1
ATOM 5471 C C . GLY A 1 693 ? 6.797 18.120 -9.299 1.00 55.94 693 GLY A C 1
ATOM 5472 O O . GLY A 1 693 ? 5.982 17.199 -9.263 1.00 55.94 693 GLY A O 1
ATOM 5473 N N . SER A 1 694 ? 6.521 19.274 -9.898 1.00 65.56 694 SER A N 1
ATOM 5474 C CA . SER A 1 694 ? 5.310 19.520 -10.683 1.00 65.56 694 SER A CA 1
ATOM 5475 C C . SER A 1 694 ? 5.348 18.800 -12.036 1.00 65.56 694 SER A C 1
ATOM 5477 O O . SER A 1 694 ? 6.412 18.511 -12.582 1.00 65.56 694 SER A O 1
ATOM 5479 N N . TYR A 1 695 ? 4.179 18.575 -12.646 1.00 69.69 695 TYR A N 1
ATOM 5480 C CA . TYR A 1 695 ? 4.084 17.960 -13.977 1.00 69.69 695 TYR A CA 1
ATOM 5481 C C . TYR A 1 695 ? 4.914 18.679 -15.044 1.00 69.69 695 TYR A C 1
ATOM 5483 O O . TYR A 1 695 ? 5.555 18.028 -15.868 1.00 69.69 695 TYR A O 1
ATOM 5491 N N . ALA A 1 696 ? 4.938 20.012 -15.005 1.00 75.19 696 ALA A N 1
ATOM 5492 C CA . ALA A 1 696 ? 5.719 20.823 -15.931 1.00 75.19 696 ALA A CA 1
ATOM 5493 C C . ALA A 1 696 ? 7.234 20.650 -15.725 1.00 75.19 696 ALA A C 1
ATOM 5495 O O . ALA A 1 696 ? 7.992 20.641 -16.696 1.00 75.19 696 ALA A O 1
ATOM 5496 N N . GLU A 1 697 ? 7.689 20.503 -14.478 1.00 74.81 697 GLU A N 1
ATOM 5497 C CA . GLU A 1 697 ? 9.096 20.226 -14.169 1.00 74.81 697 GLU A CA 1
ATOM 5498 C C . GLU A 1 697 ? 9.492 18.828 -14.637 1.00 74.81 697 GLU A C 1
ATOM 5500 O O . GLU A 1 697 ? 10.486 18.689 -15.348 1.00 74.81 697 GLU A O 1
ATOM 5505 N N . ILE A 1 698 ? 8.677 17.818 -14.329 1.00 77.75 698 ILE A N 1
ATOM 5506 C CA . ILE A 1 698 ? 8.910 16.434 -14.754 1.00 77.75 698 ILE A CA 1
ATOM 5507 C C . ILE A 1 698 ? 8.956 16.346 -16.287 1.00 77.75 698 ILE A C 1
ATOM 5509 O O . ILE A 1 698 ? 9.886 15.761 -16.842 1.00 77.75 698 ILE A O 1
ATOM 5513 N N . ALA A 1 699 ? 8.008 16.981 -16.989 1.00 86.00 699 ALA A N 1
ATOM 5514 C CA . ALA A 1 699 ? 7.976 17.012 -18.453 1.00 86.00 699 ALA A CA 1
ATOM 5515 C C . ALA A 1 699 ? 9.249 17.628 -19.048 1.00 86.00 699 ALA A C 1
ATOM 5517 O O . ALA A 1 699 ? 9.805 17.099 -20.011 1.00 86.00 699 ALA A O 1
ATOM 5518 N N . ARG A 1 700 ? 9.730 18.734 -18.466 1.00 88.56 700 ARG A N 1
ATOM 5519 C CA . ARG A 1 700 ? 10.946 19.424 -18.915 1.00 88.56 700 ARG A CA 1
ATOM 5520 C C . ARG A 1 700 ? 12.189 18.562 -18.718 1.00 88.56 700 ARG A C 1
ATOM 5522 O O . ARG A 1 700 ? 13.012 18.482 -19.624 1.00 88.56 700 ARG A O 1
ATOM 5529 N N . ARG A 1 701 ? 12.310 17.907 -17.560 1.00 88.69 701 ARG A N 1
ATOM 5530 C CA . ARG A 1 701 ? 13.442 17.025 -17.245 1.00 88.69 701 ARG A CA 1
ATOM 5531 C C . ARG A 1 701 ? 13.475 15.814 -18.171 1.00 88.69 701 ARG A C 1
ATOM 5533 O O . ARG A 1 701 ? 14.500 15.582 -18.804 1.00 88.69 701 ARG A O 1
ATOM 5540 N N . LYS A 1 702 ? 12.335 15.134 -18.345 1.00 92.88 702 LYS A N 1
ATOM 5541 C CA . LYS A 1 702 ? 12.201 14.025 -19.299 1.00 92.88 702 LYS A CA 1
ATOM 5542 C C . LYS A 1 702 ? 12.566 14.453 -20.716 1.00 92.88 702 LYS A C 1
ATOM 5544 O O . LYS A 1 702 ? 13.383 13.795 -21.344 1.00 92.88 702 LYS A O 1
ATOM 5549 N N . ARG A 1 703 ? 12.031 15.581 -21.201 1.00 92.38 703 ARG A N 1
ATOM 5550 C CA . ARG A 1 703 ? 12.361 16.113 -22.534 1.00 92.38 703 ARG A CA 1
ATOM 5551 C C . ARG A 1 703 ? 13.867 16.338 -22.701 1.00 92.38 703 ARG A C 1
ATOM 5553 O O . ARG A 1 703 ? 14.425 15.865 -23.682 1.00 92.38 703 ARG A O 1
ATOM 5560 N N . GLY A 1 704 ? 14.521 16.989 -21.735 1.00 91.38 704 GLY A N 1
ATOM 5561 C CA . GLY A 1 704 ? 15.970 17.220 -21.771 1.00 91.38 704 GLY A CA 1
ATOM 5562 C C . GLY A 1 704 ? 16.792 15.926 -21.731 1.00 91.38 704 GLY A C 1
ATOM 5563 O O . GLY A 1 704 ? 17.791 15.798 -22.428 1.00 91.38 704 GLY A O 1
ATOM 5564 N N . GLN A 1 705 ? 16.343 14.920 -20.980 1.00 93.44 705 GLN A N 1
ATOM 5565 C CA . GLN A 1 705 ? 16.990 13.604 -20.935 1.00 93.44 705 GLN A CA 1
ATOM 5566 C C . GLN A 1 705 ? 16.777 12.779 -22.206 1.00 93.44 705 GLN A C 1
ATOM 5568 O O . GLN A 1 705 ? 17.514 11.828 -22.430 1.00 93.44 705 GLN A O 1
ATOM 5573 N N . MET A 1 706 ? 15.794 13.116 -23.044 1.00 95.19 706 MET A N 1
ATOM 5574 C CA . MET A 1 706 ? 15.634 12.502 -24.365 1.00 95.19 706 MET A CA 1
ATOM 5575 C C . MET A 1 706 ? 16.490 13.194 -25.438 1.00 95.19 706 MET A C 1
ATOM 5577 O O . MET A 1 706 ? 16.557 12.704 -26.566 1.00 95.19 706 MET A O 1
ATOM 5581 N N . GLU A 1 707 ? 17.175 14.303 -25.132 1.00 92.44 707 GLU A N 1
ATOM 5582 C CA . GLU A 1 707 ? 18.167 14.906 -26.032 1.00 92.44 707 GLU A CA 1
ATOM 5583 C C . GLU A 1 707 ? 19.431 14.047 -26.116 1.00 92.44 707 GLU A C 1
ATOM 5585 O O . GLU A 1 707 ? 19.789 13.362 -25.165 1.00 92.44 707 GLU A O 1
ATOM 5590 N N . LYS A 1 708 ? 20.164 14.121 -27.234 1.00 87.19 708 LYS A N 1
ATOM 5591 C CA . LYS A 1 708 ? 21.302 13.232 -27.525 1.00 87.19 708 LYS A CA 1
ATOM 5592 C C . LYS A 1 708 ? 22.316 13.113 -26.377 1.00 87.19 708 LYS A C 1
ATOM 5594 O O . LYS A 1 708 ? 22.743 12.011 -26.053 1.00 87.19 708 LYS A O 1
ATOM 5599 N N . LYS A 1 709 ? 22.701 14.234 -25.752 1.00 88.06 709 LYS A N 1
ATOM 5600 C CA . LYS A 1 709 ? 23.660 14.232 -24.634 1.00 88.06 709 LYS A CA 1
ATOM 5601 C C . LYS A 1 709 ? 23.025 13.736 -23.332 1.00 88.06 709 LYS A C 1
ATOM 5603 O O . LYS A 1 709 ? 23.590 12.858 -22.688 1.00 88.06 709 LYS A O 1
ATOM 5608 N N . GLY A 1 710 ? 21.851 14.267 -22.981 1.00 89.88 710 GLY A N 1
ATOM 5609 C CA . GLY A 1 710 ? 21.132 13.866 -21.769 1.00 89.88 710 GLY A CA 1
ATOM 5610 C C . GLY A 1 710 ? 20.766 12.381 -21.771 1.00 89.88 710 GLY A C 1
ATOM 5611 O O . GLY A 1 710 ? 20.795 11.734 -20.729 1.00 89.88 710 GLY A O 1
ATOM 5612 N N . PHE A 1 711 ? 20.505 11.820 -22.951 1.00 95.00 711 PHE A N 1
ATOM 5613 C CA . PHE A 1 711 ? 20.156 10.419 -23.106 1.00 95.00 711 PHE A CA 1
ATOM 5614 C C . PHE A 1 711 ? 21.347 9.491 -22.863 1.00 95.00 711 PHE A C 1
ATOM 5616 O O . PHE A 1 711 ? 21.215 8.510 -22.137 1.00 95.00 711 PHE A O 1
ATOM 5623 N N . GLU A 1 712 ? 22.534 9.816 -23.383 1.00 94.38 712 GLU A N 1
ATOM 5624 C CA . GLU A 1 712 ? 23.741 9.039 -23.071 1.00 94.38 712 GLU A CA 1
ATOM 5625 C C . GLU A 1 712 ? 24.107 9.123 -21.583 1.00 94.38 712 GLU A C 1
ATOM 5627 O O . GLU A 1 712 ? 24.536 8.126 -21.002 1.00 94.38 712 GLU A O 1
ATOM 5632 N N . ASP A 1 713 ? 23.893 10.276 -20.939 1.00 90.38 713 ASP A N 1
ATOM 5633 C CA . ASP A 1 713 ? 24.065 10.412 -19.489 1.00 90.38 713 ASP A CA 1
ATOM 5634 C C . ASP A 1 713 ? 23.072 9.522 -18.718 1.00 90.38 713 ASP A C 1
ATOM 5636 O O . ASP A 1 713 ? 23.444 8.923 -17.708 1.00 90.38 713 ASP A O 1
ATOM 5640 N N . LEU A 1 714 ? 21.838 9.366 -19.209 1.00 90.75 714 LEU A N 1
ATOM 5641 C CA . LEU A 1 714 ? 20.835 8.463 -18.638 1.00 90.75 714 LEU A CA 1
ATOM 5642 C C . LEU A 1 714 ? 21.204 6.980 -18.829 1.00 90.75 714 LEU A C 1
ATOM 5644 O O . LEU A 1 714 ? 21.086 6.189 -17.893 1.00 90.75 714 LEU A O 1
ATOM 5648 N N . LEU A 1 715 ? 21.704 6.590 -20.008 1.00 93.50 715 LEU A N 1
ATOM 5649 C CA . LEU A 1 715 ? 22.115 5.207 -20.299 1.00 93.50 715 LEU A CA 1
ATOM 5650 C C . LEU A 1 715 ? 23.294 4.731 -19.437 1.00 93.50 715 LEU A C 1
ATOM 5652 O O . LEU A 1 715 ? 23.498 3.522 -19.292 1.00 93.50 715 LEU A O 1
ATOM 5656 N N . ARG A 1 716 ? 24.072 5.640 -18.835 1.00 90.56 716 ARG A N 1
ATOM 5657 C CA . ARG A 1 716 ? 25.120 5.272 -17.867 1.00 90.56 716 ARG A CA 1
ATOM 5658 C C . ARG A 1 716 ? 24.562 4.640 -16.592 1.00 90.56 716 ARG A C 1
ATOM 5660 O O . ARG A 1 716 ? 25.286 3.881 -15.960 1.00 90.56 716 ARG A O 1
ATOM 5667 N N . GLU A 1 717 ? 23.299 4.894 -16.245 1.00 89.56 717 GLU A N 1
ATOM 5668 C CA . GLU A 1 717 ? 22.653 4.289 -15.072 1.00 89.56 717 GLU A CA 1
ATOM 5669 C C . GLU A 1 717 ? 22.166 2.852 -15.310 1.00 89.56 717 GLU A C 1
ATOM 5671 O O . GLU A 1 717 ? 21.826 2.167 -14.346 1.00 89.56 717 GLU A O 1
ATOM 5676 N N . ILE A 1 718 ? 22.130 2.371 -16.561 1.00 90.50 718 ILE A N 1
ATOM 5677 C CA . ILE A 1 718 ? 21.760 0.980 -16.857 1.00 90.50 718 ILE A CA 1
ATOM 5678 C C . ILE A 1 718 ? 22.820 0.033 -16.293 1.00 90.50 718 ILE A C 1
ATOM 5680 O O . ILE A 1 718 ? 24.014 0.192 -16.571 1.00 90.50 718 ILE A O 1
ATOM 5684 N N . ALA A 1 719 ? 22.357 -0.960 -15.529 1.00 87.75 719 ALA A N 1
ATOM 5685 C CA . ALA A 1 719 ? 23.217 -1.927 -14.864 1.00 87.75 719 ALA A CA 1
ATOM 5686 C C . ALA A 1 719 ? 24.084 -2.701 -15.875 1.00 87.75 719 ALA A C 1
ATOM 5688 O O . ALA A 1 719 ? 23.607 -3.008 -16.973 1.00 87.75 719 ALA A O 1
ATOM 5689 N N . PRO A 1 720 ? 25.323 -3.087 -15.516 1.00 86.56 720 PRO A N 1
ATOM 5690 C CA . PRO A 1 720 ? 26.207 -3.855 -16.395 1.00 86.56 720 PRO A CA 1
ATOM 5691 C C . PRO A 1 720 ? 25.568 -5.136 -16.944 1.00 86.56 720 PRO A C 1
ATOM 5693 O O . PRO A 1 720 ? 25.714 -5.430 -18.126 1.00 86.56 720 PRO A O 1
ATOM 5696 N N . ALA A 1 721 ? 24.781 -5.845 -16.126 1.00 84.44 721 ALA A N 1
ATOM 5697 C CA . ALA A 1 721 ? 24.059 -7.053 -16.535 1.00 84.44 721 ALA A CA 1
ATOM 5698 C C . ALA A 1 721 ? 23.025 -6.812 -17.658 1.00 84.44 721 ALA A C 1
ATOM 5700 O O . ALA A 1 721 ? 22.577 -7.759 -18.294 1.00 84.44 721 ALA A O 1
ATOM 5701 N N . PHE A 1 722 ? 22.634 -5.556 -17.896 1.00 89.38 722 PHE A N 1
ATOM 5702 C CA . PHE A 1 722 ? 21.671 -5.124 -18.914 1.00 89.38 722 PHE A CA 1
ATOM 5703 C C . PHE A 1 722 ? 22.347 -4.228 -19.968 1.00 89.38 722 PHE A C 1
ATOM 5705 O O . PHE A 1 722 ? 21.671 -3.481 -20.674 1.00 89.38 722 PHE A O 1
ATOM 5712 N N . ALA A 1 723 ? 23.679 -4.278 -20.094 1.00 87.56 723 ALA A N 1
ATOM 5713 C CA . ALA A 1 723 ? 24.425 -3.438 -21.030 1.00 87.56 723 ALA A CA 1
ATOM 5714 C C . ALA A 1 723 ? 23.951 -3.596 -22.484 1.00 87.56 723 ALA A C 1
ATOM 5716 O O . ALA A 1 723 ? 23.842 -2.592 -23.188 1.00 87.56 723 ALA A O 1
ATOM 5717 N N . ASP A 1 724 ? 23.581 -4.811 -22.896 1.00 87.06 724 ASP A N 1
ATOM 5718 C CA . ASP A 1 724 ? 23.102 -5.102 -24.255 1.00 87.06 724 ASP A CA 1
ATOM 5719 C C . ASP A 1 724 ? 21.765 -4.408 -24.579 1.00 87.06 724 ASP A C 1
ATOM 5721 O O . ASP A 1 724 ? 21.447 -4.150 -25.738 1.00 87.06 724 ASP A O 1
ATOM 5725 N N . VAL A 1 725 ? 21.000 -4.010 -23.554 1.00 92.31 725 VAL A N 1
ATOM 5726 C CA . VAL A 1 725 ? 19.749 -3.250 -23.713 1.00 92.31 725 VAL A CA 1
ATOM 5727 C C . VAL A 1 725 ? 20.017 -1.795 -24.115 1.00 92.31 725 VAL A C 1
ATOM 5729 O O . VAL A 1 725 ? 19.143 -1.150 -24.692 1.00 92.31 725 VAL A O 1
ATOM 5732 N N . LYS A 1 726 ? 21.223 -1.255 -23.871 1.00 94.69 726 LYS A N 1
ATOM 5733 C CA . LYS A 1 726 ? 21.558 0.145 -24.203 1.00 94.69 726 LYS A CA 1
ATOM 5734 C C . LYS A 1 726 ? 21.362 0.443 -25.682 1.00 94.69 726 LYS A C 1
ATOM 5736 O O . LYS A 1 726 ? 20.864 1.513 -26.017 1.00 94.69 726 LYS A O 1
ATOM 5741 N N . GLU A 1 727 ? 21.728 -0.496 -26.549 1.00 94.62 727 GLU A N 1
ATOM 5742 C CA . GLU A 1 727 ? 21.607 -0.287 -27.987 1.00 94.62 727 GLU A CA 1
ATOM 5743 C C . GLU A 1 727 ? 20.147 -0.302 -28.448 1.00 94.62 727 GLU A C 1
ATOM 5745 O O . GLU A 1 727 ? 19.731 0.585 -29.190 1.00 94.62 727 GLU A O 1
ATOM 5750 N N . LEU A 1 728 ? 19.332 -1.218 -27.912 1.00 96.50 728 LEU A N 1
ATOM 5751 C CA . LEU A 1 728 ? 17.881 -1.175 -28.100 1.00 96.50 728 LEU A CA 1
ATOM 5752 C C . LEU A 1 728 ? 17.313 0.179 -27.643 1.00 96.50 728 LEU A C 1
ATOM 5754 O O . LEU A 1 728 ? 16.543 0.803 -28.367 1.00 96.50 728 LEU A O 1
ATOM 5758 N N . CYS A 1 729 ? 17.733 0.681 -26.478 1.00 97.38 729 CYS A N 1
ATOM 5759 C CA . CYS A 1 729 ? 17.276 1.972 -25.974 1.00 97.38 729 CYS A CA 1
ATOM 5760 C C . CYS A 1 729 ? 17.606 3.141 -26.919 1.00 97.38 729 CYS A C 1
ATOM 5762 O O . CYS A 1 729 ? 16.773 4.034 -27.066 1.00 97.38 729 CYS A O 1
ATOM 5764 N N . ARG A 1 730 ? 18.779 3.148 -27.570 1.00 96.94 730 ARG A N 1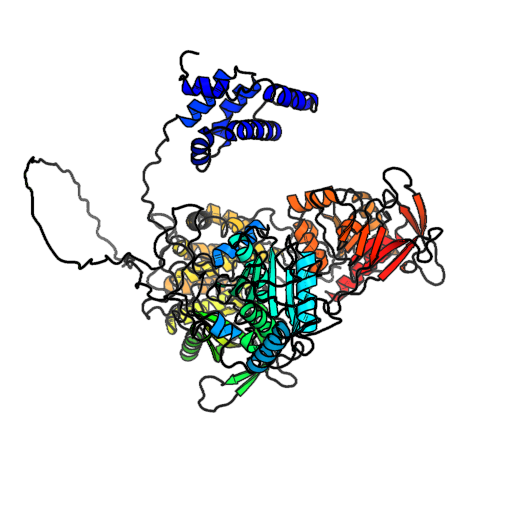
ATOM 5765 C CA . ARG A 1 730 ? 19.149 4.179 -28.562 1.00 96.94 730 ARG A CA 1
ATOM 5766 C C . ARG A 1 730 ? 18.236 4.159 -29.776 1.00 96.94 730 ARG A C 1
ATOM 5768 O O . ARG A 1 730 ? 17.675 5.195 -30.123 1.00 96.94 730 ARG A O 1
ATOM 5775 N N . ARG A 1 731 ? 18.027 2.982 -30.364 1.00 96.69 731 ARG A N 1
ATOM 5776 C CA . ARG A 1 731 ? 17.187 2.829 -31.561 1.00 96.69 731 ARG A CA 1
ATOM 5777 C C . ARG A 1 731 ? 15.729 3.193 -31.269 1.00 96.69 731 ARG A C 1
ATOM 5779 O O . ARG A 1 731 ? 15.119 3.964 -32.006 1.00 96.69 731 ARG A O 1
ATOM 5786 N N . LEU A 1 732 ? 15.197 2.766 -30.119 1.00 97.25 732 LEU A N 1
ATOM 5787 C CA . LEU A 1 732 ? 13.860 3.170 -29.662 1.00 97.25 732 LEU A CA 1
ATOM 5788 C C . LEU A 1 732 ? 13.746 4.681 -29.421 1.00 97.25 732 LEU A C 1
ATOM 5790 O O . LEU A 1 732 ? 12.733 5.283 -29.780 1.00 97.25 732 LEU A O 1
ATOM 5794 N N . ARG A 1 733 ? 14.774 5.304 -28.833 1.00 96.94 733 ARG A N 1
ATOM 5795 C CA . ARG A 1 733 ? 14.818 6.754 -28.614 1.00 96.94 733 ARG A CA 1
ATOM 5796 C C . ARG A 1 733 ? 14.755 7.521 -29.929 1.00 96.94 733 ARG A C 1
ATOM 5798 O O . ARG A 1 733 ? 14.050 8.522 -29.984 1.00 96.94 733 ARG A O 1
ATOM 5805 N N . ASP A 1 734 ? 15.442 7.062 -30.968 1.00 94.88 734 ASP A N 1
ATOM 5806 C CA . ASP A 1 734 ? 15.444 7.733 -32.271 1.00 94.88 734 ASP A CA 1
ATOM 5807 C C . ASP A 1 734 ? 14.091 7.613 -32.994 1.00 94.88 734 ASP A C 1
ATOM 5809 O O . ASP A 1 734 ? 13.660 8.570 -33.636 1.00 94.88 734 ASP A O 1
ATOM 5813 N N . HIS A 1 735 ? 13.367 6.500 -32.822 1.00 95.50 735 HIS A N 1
ATOM 5814 C CA . HIS A 1 735 ? 11.994 6.364 -33.326 1.00 95.50 735 HIS A CA 1
ATOM 5815 C C . HIS A 1 735 ? 10.977 7.208 -32.552 1.00 95.50 735 HIS A C 1
ATOM 5817 O O . HIS A 1 735 ? 10.090 7.816 -33.150 1.00 95.50 735 HIS A O 1
ATOM 5823 N N . LEU A 1 736 ? 11.074 7.234 -31.220 1.00 94.88 736 LEU A N 1
ATOM 5824 C CA . LEU A 1 736 ? 10.117 7.949 -30.374 1.00 94.88 736 LEU A CA 1
ATOM 5825 C C . LEU A 1 736 ? 10.384 9.455 -30.343 1.00 94.88 736 LEU A C 1
ATOM 5827 O O . LEU A 1 736 ? 9.441 10.235 -30.274 1.00 94.88 736 LEU A O 1
ATOM 5831 N N . PHE A 1 737 ? 11.640 9.886 -30.407 1.00 95.19 737 PHE A N 1
ATOM 5832 C CA . PHE A 1 737 ? 12.038 11.289 -30.297 1.00 95.19 737 PHE A CA 1
ATOM 5833 C C . PHE A 1 737 ? 12.945 11.709 -31.466 1.00 95.19 737 PHE A C 1
ATOM 5835 O O . PHE A 1 737 ? 14.095 12.105 -31.235 1.00 95.19 737 PHE A O 1
ATOM 5842 N N . PRO A 1 738 ? 12.460 11.638 -32.722 1.00 92.81 738 PRO A N 1
ATOM 5843 C CA . PRO A 1 738 ? 13.244 12.087 -33.861 1.00 92.81 738 PRO A CA 1
ATOM 5844 C C . PRO A 1 738 ? 13.469 13.603 -33.791 1.00 92.81 738 PRO A C 1
ATOM 5846 O O . PRO A 1 738 ? 12.665 14.351 -33.227 1.00 92.81 738 PRO A O 1
ATOM 5849 N N . TYR A 1 739 ? 14.591 14.059 -34.349 1.00 88.25 739 TYR A N 1
ATOM 5850 C CA . TYR A 1 739 ? 14.882 15.485 -34.478 1.00 88.25 739 TYR A CA 1
ATOM 5851 C C . TYR A 1 739 ? 14.242 16.038 -35.751 1.00 88.25 739 TYR A C 1
ATOM 5853 O O . TYR A 1 739 ? 14.576 15.610 -36.854 1.00 88.25 739 TYR A O 1
ATOM 5861 N N . GLU A 1 740 ? 13.375 17.027 -35.580 1.00 85.69 740 GLU A N 1
ATOM 5862 C CA . GLU A 1 740 ? 12.807 17.844 -36.650 1.00 85.69 740 GLU A CA 1
ATOM 5863 C C . GLU A 1 740 ? 13.364 19.275 -36.577 1.00 85.69 740 GLU A C 1
ATOM 5865 O O . GLU A 1 740 ? 14.172 19.598 -35.701 1.00 85.69 740 GLU A O 1
ATOM 5870 N N . ALA A 1 741 ? 12.956 20.144 -37.509 1.00 76.25 741 ALA A N 1
ATOM 5871 C CA . ALA A 1 741 ? 13.477 21.510 -37.628 1.00 76.25 741 ALA A CA 1
ATOM 5872 C C . ALA A 1 741 ? 13.367 22.330 -36.323 1.00 76.25 741 ALA A C 1
ATOM 5874 O O . ALA A 1 741 ? 14.254 23.133 -36.037 1.00 76.25 741 ALA A O 1
ATOM 5875 N N . ASP A 1 742 ? 12.338 22.067 -35.511 1.00 73.88 742 ASP A N 1
ATOM 5876 C CA . ASP A 1 742 ? 12.043 22.780 -34.260 1.00 73.88 742 ASP A CA 1
ATOM 5877 C C . ASP A 1 742 ? 12.489 22.022 -32.986 1.00 73.88 742 ASP A C 1
ATOM 5879 O O . ASP A 1 742 ? 12.175 22.432 -31.866 1.00 73.88 742 ASP A O 1
ATOM 5883 N N . GLY A 1 743 ? 13.239 20.920 -33.127 1.00 83.44 743 GLY A N 1
ATOM 5884 C CA . GLY A 1 743 ? 13.767 20.122 -32.013 1.00 83.44 743 GLY A CA 1
ATOM 5885 C C . GLY A 1 743 ? 13.200 18.701 -31.942 1.00 83.44 743 GLY A C 1
ATOM 5886 O O . GLY A 1 743 ? 12.912 18.085 -32.963 1.00 83.44 743 GLY A O 1
ATOM 5887 N N . LEU A 1 744 ? 13.099 18.135 -30.732 1.00 87.69 744 LEU A N 1
ATOM 5888 C CA . LEU A 1 744 ? 12.569 16.777 -30.544 1.00 87.69 744 LEU A CA 1
ATOM 5889 C C . LEU A 1 744 ? 11.067 16.730 -30.841 1.00 87.69 744 LEU A C 1
ATOM 5891 O O . LEU A 1 744 ? 10.274 17.364 -30.136 1.00 87.69 744 LEU A O 1
ATOM 5895 N N . PHE A 1 745 ? 10.684 15.907 -31.811 1.00 87.94 745 PHE A N 1
ATOM 5896 C CA . PHE A 1 745 ? 9.293 15.653 -32.150 1.00 87.94 745 PHE A CA 1
ATOM 5897 C C . PHE A 1 745 ? 8.600 14.856 -31.039 1.00 87.94 745 PHE A C 1
ATOM 5899 O O . PHE A 1 745 ? 8.958 13.711 -30.741 1.00 87.94 745 PHE A O 1
ATOM 5906 N N . THR A 1 746 ? 7.589 15.472 -30.419 1.00 85.38 746 THR A N 1
ATOM 5907 C CA . THR A 1 746 ? 6.793 14.862 -29.339 1.00 85.38 746 THR A CA 1
ATOM 5908 C C . THR A 1 746 ? 5.326 14.618 -29.690 1.00 85.38 746 THR A C 1
ATOM 5910 O O . THR A 1 746 ? 4.578 14.145 -28.835 1.00 85.38 746 THR A O 1
ATOM 5913 N N . ASP A 1 747 ? 4.913 14.908 -30.925 1.00 85.38 747 ASP A N 1
ATOM 5914 C CA . ASP A 1 747 ? 3.523 14.763 -31.367 1.00 85.38 747 ASP A CA 1
ATOM 5915 C C . ASP A 1 747 ? 3.217 13.359 -31.892 1.00 85.38 747 ASP A C 1
ATOM 5917 O O . ASP A 1 747 ? 4.091 12.510 -32.036 1.00 85.38 747 ASP A O 1
ATOM 5921 N N . THR A 1 748 ? 1.940 13.062 -32.123 1.00 89.69 748 THR A N 1
ATOM 5922 C CA . THR A 1 748 ? 1.494 11.720 -32.523 1.00 89.69 748 THR A CA 1
ATOM 5923 C C . THR A 1 748 ? 1.382 11.616 -34.046 1.00 89.69 748 THR A C 1
ATOM 5925 O O . THR A 1 748 ? 0.593 12.366 -34.616 1.00 89.69 748 THR A O 1
ATOM 5928 N N . PRO A 1 749 ? 2.095 10.682 -34.706 1.00 90.12 749 PRO A N 1
ATOM 5929 C CA . PRO A 1 749 ? 1.899 10.406 -36.129 1.00 90.12 749 PRO A CA 1
ATOM 5930 C C . PRO A 1 749 ? 0.471 9.936 -36.442 1.00 90.12 749 PRO A C 1
ATOM 5932 O O . PRO A 1 749 ? -0.177 9.292 -35.613 1.00 90.12 749 PRO A O 1
ATOM 5935 N N . ASN A 1 750 ? -0.022 10.216 -37.650 1.00 87.62 750 ASN A N 1
ATOM 5936 C CA . ASN A 1 750 ? -1.367 9.784 -38.049 1.00 87.62 750 ASN A CA 1
ATOM 5937 C C . ASN A 1 750 ? -1.472 8.273 -38.249 1.00 87.62 750 ASN A C 1
ATOM 5939 O O . ASN A 1 750 ? -2.488 7.688 -37.885 1.00 87.62 750 ASN A O 1
ATOM 5943 N N . ASP A 1 751 ? -0.448 7.665 -38.851 1.00 92.12 751 ASP A N 1
ATOM 5944 C CA . ASP A 1 751 ? -0.378 6.222 -39.058 1.00 92.12 751 ASP A CA 1
ATOM 5945 C C . ASP A 1 751 ? 0.300 5.561 -37.849 1.00 92.12 751 ASP A C 1
ATOM 5947 O O . ASP A 1 751 ? 1.496 5.764 -37.643 1.00 92.12 751 ASP A O 1
ATOM 5951 N N . PRO A 1 752 ? -0.418 4.767 -37.037 1.00 93.50 752 PRO A N 1
ATOM 5952 C CA . PRO A 1 752 ? 0.177 4.110 -35.882 1.00 93.50 752 PRO A CA 1
ATOM 5953 C C . PRO A 1 752 ? 1.300 3.139 -36.242 1.00 93.50 752 PRO A C 1
ATOM 5955 O O . PRO A 1 752 ? 2.256 2.986 -35.473 1.00 93.50 752 PRO A O 1
ATOM 5958 N N . ASP A 1 753 ? 1.215 2.493 -37.406 1.00 95.75 753 ASP A N 1
ATOM 5959 C CA . ASP A 1 753 ? 2.198 1.497 -37.826 1.00 95.75 753 ASP A CA 1
ATOM 5960 C C . ASP A 1 753 ? 3.553 2.107 -38.182 1.00 95.75 753 ASP A C 1
ATOM 5962 O O . ASP A 1 753 ? 4.568 1.413 -38.078 1.00 95.75 753 ASP A O 1
ATOM 5966 N N . SER A 1 754 ? 3.602 3.416 -38.452 1.00 94.69 754 SER A N 1
ATOM 5967 C CA . SER A 1 754 ? 4.858 4.150 -38.610 1.00 94.69 754 SER A CA 1
ATOM 5968 C C . SER A 1 754 ? 5.704 4.172 -37.329 1.00 94.69 754 SER A C 1
ATOM 5970 O O . SER A 1 754 ? 6.904 4.420 -37.405 1.00 94.69 754 SER A O 1
ATOM 5972 N N . LEU A 1 755 ? 5.101 3.929 -36.157 1.00 95.50 755 LEU A N 1
ATOM 5973 C CA . LEU A 1 755 ? 5.808 3.765 -34.882 1.00 95.50 755 LEU A CA 1
ATOM 5974 C C . LEU A 1 755 ? 5.821 2.313 -34.408 1.00 95.50 755 LEU A C 1
ATOM 5976 O O . LEU A 1 755 ? 6.865 1.829 -33.975 1.00 95.50 755 LEU A O 1
ATOM 5980 N N . TYR A 1 756 ? 4.692 1.602 -34.480 1.00 98.00 756 TYR A N 1
ATOM 5981 C CA . TYR A 1 756 ? 4.622 0.238 -33.956 1.00 98.00 756 TYR A CA 1
ATOM 5982 C C . TYR A 1 756 ? 5.554 -0.731 -34.683 1.00 98.00 756 TYR A C 1
ATOM 5984 O O . TYR A 1 756 ? 6.237 -1.509 -34.018 1.00 98.00 756 TYR A O 1
ATOM 5992 N N . LEU A 1 757 ? 5.565 -0.728 -36.021 1.00 97.69 757 LEU A N 1
ATOM 5993 C CA . LEU A 1 757 ? 6.313 -1.730 -36.782 1.00 97.69 757 LEU A CA 1
ATOM 5994 C C . LEU A 1 757 ? 7.830 -1.572 -36.612 1.00 97.69 757 LEU A C 1
ATOM 5996 O O . LEU A 1 757 ? 8.465 -2.582 -36.304 1.00 97.69 757 LEU A O 1
ATOM 6000 N N . PRO A 1 758 ? 8.419 -0.359 -36.710 1.00 97.88 758 PRO A N 1
ATOM 6001 C CA . PRO A 1 758 ? 9.841 -0.181 -36.427 1.00 97.88 758 PRO A CA 1
ATOM 6002 C C . PRO A 1 758 ? 10.197 -0.573 -34.993 1.00 97.88 758 PRO A C 1
ATOM 6004 O O . PRO A 1 758 ? 11.111 -1.360 -34.792 1.00 97.88 758 PRO A O 1
ATOM 6007 N N . ILE A 1 759 ? 9.420 -0.138 -33.992 1.00 98.00 759 ILE A N 1
ATOM 6008 C CA . ILE A 1 759 ? 9.668 -0.502 -32.588 1.00 98.00 759 ILE A CA 1
ATOM 6009 C C . ILE A 1 759 ? 9.654 -2.027 -32.402 1.00 98.00 759 ILE A C 1
ATOM 6011 O O . ILE A 1 759 ? 10.561 -2.579 -31.786 1.00 98.00 759 ILE A O 1
ATOM 6015 N N . LEU A 1 760 ? 8.660 -2.733 -32.945 1.00 98.19 760 LEU A N 1
ATOM 6016 C CA . LEU A 1 760 ? 8.581 -4.194 -32.846 1.00 98.19 760 LEU A CA 1
ATOM 6017 C C . LEU A 1 760 ? 9.745 -4.903 -33.556 1.00 98.19 760 LEU A C 1
ATOM 6019 O O . LEU A 1 760 ? 10.233 -5.917 -33.048 1.00 98.19 760 LEU A O 1
ATOM 6023 N N . ALA A 1 761 ? 10.201 -4.373 -34.694 1.00 97.69 761 ALA A N 1
ATOM 6024 C CA . ALA A 1 761 ? 11.391 -4.869 -35.379 1.00 97.69 761 ALA A CA 1
ATOM 6025 C C . ALA A 1 761 ? 12.637 -4.701 -34.497 1.00 97.69 761 ALA A C 1
ATOM 6027 O O . ALA A 1 761 ? 13.363 -5.667 -34.292 1.00 97.69 761 ALA A O 1
ATOM 6028 N N . GLU A 1 762 ? 12.806 -3.543 -33.854 1.00 97.69 762 GLU A N 1
ATOM 6029 C CA . GLU A 1 762 ? 13.943 -3.285 -32.965 1.00 97.69 762 GLU A CA 1
ATOM 6030 C C . GLU A 1 762 ? 14.004 -4.232 -31.763 1.00 97.69 762 GLU A C 1
ATOM 6032 O O . GLU A 1 762 ? 15.079 -4.711 -31.388 1.00 97.69 762 GLU A O 1
ATOM 6037 N N . PHE A 1 763 ? 12.848 -4.542 -31.169 1.00 96.88 763 PHE A N 1
ATOM 6038 C CA . PHE A 1 763 ? 12.745 -5.557 -30.120 1.00 96.88 763 PHE A CA 1
ATOM 6039 C C . PHE A 1 763 ? 13.065 -6.966 -30.645 1.00 96.88 763 PHE A C 1
ATOM 6041 O O . PHE A 1 763 ? 13.725 -7.735 -29.948 1.00 96.88 763 PHE A O 1
ATOM 6048 N N . SER A 1 764 ? 12.622 -7.313 -31.857 1.00 95.75 764 SER A N 1
ATOM 6049 C CA . SER A 1 764 ? 12.914 -8.613 -32.482 1.00 95.75 764 SER A CA 1
ATOM 6050 C C . SER A 1 764 ? 14.409 -8.774 -32.772 1.00 95.75 764 SER A C 1
ATOM 6052 O O . SER A 1 764 ? 15.000 -9.799 -32.426 1.00 95.75 764 SER A O 1
ATOM 6054 N N . ASP A 1 765 ? 15.040 -7.732 -33.308 1.00 94.81 765 ASP A N 1
ATOM 6055 C CA . ASP A 1 765 ? 16.477 -7.690 -33.564 1.00 94.81 765 ASP A CA 1
ATOM 6056 C C . ASP A 1 765 ? 17.264 -7.768 -32.252 1.00 94.81 765 ASP A C 1
ATOM 6058 O O . ASP A 1 765 ? 18.218 -8.544 -32.144 1.00 94.81 765 ASP A O 1
ATOM 6062 N N . ALA A 1 766 ? 16.828 -7.054 -31.208 1.00 93.81 766 ALA A N 1
ATOM 6063 C CA . ALA A 1 766 ? 17.409 -7.167 -29.871 1.00 93.81 766 ALA A CA 1
ATOM 6064 C C . ALA A 1 766 ? 17.308 -8.595 -29.312 1.00 93.81 766 ALA A C 1
ATOM 6066 O O . ALA A 1 766 ? 18.288 -9.107 -28.787 1.00 93.81 766 ALA A O 1
ATOM 6067 N N . LEU A 1 767 ? 16.180 -9.290 -29.475 1.00 92.00 767 LEU A N 1
ATOM 6068 C CA . LEU A 1 767 ? 16.039 -10.686 -29.039 1.00 92.00 767 LEU A CA 1
ATOM 6069 C C . LEU A 1 767 ? 16.946 -11.662 -29.802 1.00 92.00 767 LEU A C 1
ATOM 6071 O O . LEU A 1 767 ? 17.303 -12.702 -29.252 1.00 92.00 767 LEU A O 1
ATOM 6075 N N . SER A 1 768 ? 17.320 -11.341 -31.043 1.00 89.12 768 SER A N 1
ATOM 6076 C CA . SER A 1 768 ? 18.261 -12.146 -31.834 1.00 89.12 768 SER A CA 1
ATOM 6077 C C . SER A 1 768 ? 19.735 -11.883 -31.490 1.00 89.12 768 SER A C 1
ATOM 6079 O O . SER A 1 768 ? 20.584 -12.740 -31.726 1.00 89.12 768 SER A O 1
ATOM 6081 N N . THR A 1 769 ? 20.038 -10.705 -30.934 1.00 85.12 769 THR A N 1
ATOM 6082 C CA . THR A 1 769 ? 21.409 -10.209 -30.714 1.00 85.12 769 THR A CA 1
ATOM 6083 C C . THR A 1 769 ? 21.836 -10.219 -29.253 1.00 85.12 769 THR A C 1
ATOM 6085 O O . THR A 1 769 ? 23.006 -10.477 -28.974 1.00 85.12 769 THR A O 1
ATOM 6088 N N . ILE A 1 770 ? 20.910 -9.974 -28.320 1.00 82.12 770 ILE A N 1
ATOM 6089 C CA . ILE A 1 770 ? 21.139 -10.161 -26.890 1.00 82.12 770 ILE A CA 1
ATOM 6090 C C . ILE A 1 770 ? 21.407 -11.647 -26.708 1.00 82.12 770 ILE A C 1
ATOM 6092 O O . ILE A 1 770 ? 20.500 -12.478 -26.814 1.00 82.12 770 ILE A O 1
ATOM 6096 N N . GLN A 1 771 ? 22.668 -11.993 -26.456 1.00 61.06 771 GLN A N 1
ATOM 6097 C CA . GLN A 1 771 ? 22.971 -13.358 -26.079 1.00 61.06 771 GLN A CA 1
ATOM 6098 C C . GLN A 1 771 ? 22.174 -13.667 -24.811 1.00 61.06 771 GLN A C 1
ATOM 6100 O O . GLN A 1 771 ? 22.029 -12.788 -23.954 1.00 61.06 771 GLN A O 1
ATOM 6105 N N . PRO A 1 772 ? 21.675 -14.900 -24.634 1.00 56.38 772 PRO A N 1
ATOM 6106 C CA . PRO A 1 772 ? 21.437 -15.391 -23.297 1.00 56.38 772 PRO A CA 1
ATOM 6107 C C . PRO A 1 772 ? 22.812 -15.402 -22.636 1.00 56.38 772 PRO A C 1
ATOM 6109 O O . PRO A 1 772 ? 23.507 -16.415 -22.630 1.00 56.38 772 PRO A O 1
ATOM 6112 N N . SER A 1 773 ? 23.247 -14.247 -22.125 1.00 43.38 773 SER A N 1
ATOM 6113 C CA . SER A 1 773 ? 24.227 -14.231 -21.078 1.00 43.38 773 SER A CA 1
ATOM 6114 C C . SER A 1 773 ? 23.591 -15.144 -20.053 1.00 43.38 773 SER A C 1
ATOM 6116 O O . SER A 1 773 ? 22.517 -14.883 -19.500 1.00 43.38 773 SER A O 1
ATOM 6118 N N . ALA A 1 774 ? 24.202 -16.311 -19.881 1.00 36.75 774 ALA A N 1
ATOM 6119 C CA . ALA A 1 774 ? 24.139 -16.916 -18.588 1.00 36.75 774 ALA A CA 1
ATOM 6120 C C . ALA A 1 774 ? 24.615 -15.783 -17.673 1.00 36.75 774 ALA A C 1
ATOM 6122 O O . ALA A 1 774 ? 25.813 -15.530 -17.563 1.00 36.75 774 ALA A O 1
ATOM 6123 N N . LEU A 1 775 ? 23.673 -15.077 -17.029 1.00 40.06 775 LEU A N 1
ATOM 6124 C CA . LEU A 1 775 ? 23.860 -14.801 -15.614 1.00 40.06 775 LEU A CA 1
ATOM 6125 C C . LEU A 1 775 ? 24.489 -16.083 -15.111 1.00 40.06 775 LEU A C 1
ATOM 6127 O O . LEU A 1 775 ? 23.834 -17.107 -15.340 1.00 40.06 775 LEU A O 1
ATOM 6131 N N . PRO A 1 776 ? 25.758 -16.057 -14.663 1.00 31.77 776 PRO A N 1
ATOM 6132 C CA . PRO A 1 776 ? 26.524 -17.261 -14.400 1.00 31.77 776 PRO A CA 1
ATOM 6133 C C . PRO A 1 776 ? 25.568 -18.251 -13.763 1.00 31.77 776 PRO A C 1
ATOM 6135 O O . PRO A 1 776 ? 25.070 -17.970 -12.672 1.00 31.77 776 PRO A O 1
ATOM 6138 N N . GLY A 1 777 ? 25.168 -19.292 -14.515 1.00 33.81 777 GLY A N 1
ATOM 6139 C CA . GLY A 1 777 ? 24.225 -20.273 -13.983 1.00 33.81 777 GLY A CA 1
ATOM 6140 C C . GLY A 1 777 ? 24.858 -20.695 -12.676 1.00 33.81 777 GLY A C 1
ATOM 6141 O O . GLY A 1 777 ? 26.062 -20.951 -12.745 1.00 33.81 777 GLY A O 1
ATOM 6142 N N . PRO A 1 778 ? 24.134 -20.559 -11.544 1.00 31.69 778 PRO A N 1
ATOM 6143 C CA . PRO A 1 778 ? 24.683 -20.185 -10.240 1.00 31.69 778 PRO A CA 1
ATOM 6144 C C . PRO A 1 778 ? 26.100 -20.698 -10.160 1.00 31.69 778 PRO A C 1
ATOM 6146 O O . PRO A 1 778 ? 26.297 -21.912 -10.094 1.00 31.69 778 PRO A O 1
ATOM 6149 N N . THR A 1 779 ? 27.079 -19.810 -10.374 1.00 29.39 779 THR A N 1
ATOM 6150 C CA . THR A 1 779 ? 28.468 -20.247 -10.353 1.00 29.39 779 THR A CA 1
ATOM 6151 C C . THR A 1 779 ? 28.617 -20.981 -9.041 1.00 29.39 779 THR A C 1
ATOM 6153 O O . THR A 1 779 ? 28.458 -20.367 -7.992 1.00 29.39 779 THR A O 1
ATOM 6156 N N . ASN A 1 780 ? 28.960 -22.266 -9.096 1.00 35.78 780 ASN A N 1
ATOM 6157 C CA . ASN A 1 780 ? 29.528 -23.000 -7.969 1.00 35.78 780 ASN A CA 1
ATOM 6158 C C . ASN A 1 780 ? 30.926 -22.435 -7.620 1.00 35.78 780 ASN A C 1
ATOM 6160 O O . ASN A 1 780 ? 31.835 -23.169 -7.252 1.00 35.78 780 ASN A O 1
ATOM 6164 N N . ALA A 1 781 ? 31.126 -21.124 -7.782 1.00 39.75 781 ALA A N 1
ATOM 6165 C CA . ALA A 1 781 ? 32.050 -20.373 -6.971 1.00 39.75 781 ALA A CA 1
ATOM 6166 C C . ALA A 1 781 ? 31.306 -20.168 -5.647 1.00 39.75 781 ALA A C 1
ATOM 6168 O O . ALA A 1 781 ? 30.194 -19.633 -5.682 1.00 39.75 781 ALA A O 1
ATOM 6169 N N . PRO A 1 782 ? 31.841 -20.632 -4.509 1.00 43.62 782 PRO A N 1
ATOM 6170 C CA . PRO A 1 782 ? 31.170 -20.461 -3.230 1.00 43.62 782 PRO A CA 1
ATOM 6171 C C . PRO A 1 782 ? 30.856 -18.972 -3.054 1.00 43.62 782 PRO A C 1
ATOM 6173 O O . PRO A 1 782 ? 31.762 -18.141 -2.990 1.00 43.62 782 PRO A O 1
ATOM 6176 N N . MET A 1 783 ? 29.567 -18.610 -3.075 1.00 56.91 783 MET A N 1
ATOM 6177 C CA . MET A 1 783 ? 29.162 -17.238 -2.796 1.00 56.91 783 MET A CA 1
ATOM 6178 C C . MET A 1 783 ? 29.538 -16.968 -1.347 1.00 56.91 783 MET A C 1
ATOM 6180 O O . MET A 1 783 ? 28.908 -17.514 -0.437 1.00 56.91 783 MET A O 1
ATOM 6184 N N . ALA A 1 784 ? 30.580 -16.166 -1.143 1.00 78.12 784 ALA A N 1
ATOM 6185 C CA . ALA A 1 784 ? 31.009 -15.802 0.191 1.00 78.12 784 ALA A CA 1
ATOM 6186 C C . ALA A 1 784 ? 29.852 -15.101 0.921 1.00 78.12 784 ALA A C 1
ATOM 6188 O O . ALA A 1 784 ? 29.286 -14.131 0.413 1.00 78.12 784 ALA A O 1
ATOM 6189 N N . ILE A 1 785 ? 29.496 -15.605 2.099 1.00 90.38 785 ILE A N 1
ATOM 6190 C CA . ILE A 1 785 ? 28.473 -15.025 2.964 1.00 90.38 785 ILE A CA 1
ATOM 6191 C C . ILE A 1 785 ? 28.974 -13.659 3.426 1.00 90.38 785 ILE A C 1
ATOM 6193 O O . ILE A 1 785 ? 30.021 -13.551 4.071 1.00 90.38 785 ILE A O 1
ATOM 6197 N N . THR A 1 786 ? 28.233 -12.604 3.101 1.00 94.94 786 THR A N 1
ATOM 6198 C CA . THR A 1 786 ? 28.625 -11.233 3.434 1.00 94.94 786 THR A CA 1
ATOM 6199 C C . THR A 1 786 ? 27.995 -10.809 4.752 1.00 94.94 786 THR A C 1
ATOM 6201 O O . THR A 1 786 ? 26.778 -10.725 4.886 1.00 94.94 786 THR A O 1
ATOM 6204 N N . VAL A 1 787 ? 28.817 -10.497 5.747 1.00 96.69 787 VAL A N 1
ATOM 6205 C CA . VAL A 1 787 ? 28.375 -10.024 7.059 1.00 96.69 787 VAL A CA 1
ATOM 6206 C C . VAL A 1 787 ? 28.796 -8.572 7.251 1.00 96.69 787 VAL A C 1
ATOM 6208 O O . VAL A 1 787 ? 29.978 -8.227 7.226 1.00 96.69 787 VAL A O 1
ATOM 6211 N N . GLY A 1 788 ? 27.810 -7.709 7.463 1.00 97.00 788 GLY A N 1
ATOM 6212 C CA . GLY A 1 788 ? 28.017 -6.294 7.734 1.00 97.00 788 GLY A CA 1
ATOM 6213 C C . GLY A 1 788 ? 28.205 -5.996 9.216 1.00 97.00 788 GLY A C 1
ATOM 6214 O O . GLY A 1 788 ? 27.617 -6.652 10.072 1.00 97.00 788 GLY A O 1
ATOM 6215 N N . VAL A 1 789 ? 28.948 -4.937 9.527 1.00 97.69 789 VAL A N 1
ATOM 6216 C CA . VAL A 1 789 ? 28.972 -4.303 10.852 1.00 97.69 789 VAL A CA 1
ATOM 6217 C C . VAL A 1 789 ? 28.575 -2.838 10.698 1.00 97.69 789 VAL A C 1
ATOM 6219 O O . VAL A 1 789 ? 29.213 -2.095 9.947 1.00 97.69 789 VAL A O 1
ATOM 6222 N N . LEU A 1 790 ? 27.515 -2.409 11.389 1.00 96.94 790 LEU A N 1
ATOM 6223 C CA . LEU A 1 790 ? 27.031 -1.029 11.330 1.00 96.94 790 LEU A CA 1
ATOM 6224 C C . LEU A 1 790 ? 28.106 -0.070 11.864 1.00 96.94 790 LEU A C 1
ATOM 6226 O O . LEU A 1 790 ? 28.498 -0.142 13.023 1.00 96.94 790 LEU A O 1
ATOM 6230 N N . ALA A 1 791 ? 28.565 0.846 11.015 1.00 93.56 791 ALA A N 1
ATOM 6231 C CA . ALA A 1 791 ? 29.729 1.701 11.235 1.00 93.56 791 ALA A CA 1
ATOM 6232 C C . ALA A 1 791 ? 29.365 3.199 11.248 1.00 93.56 791 ALA A C 1
ATOM 6234 O O . ALA A 1 791 ? 30.120 4.035 10.745 1.00 93.56 791 ALA A O 1
ATOM 6235 N N . LEU A 1 792 ? 28.191 3.531 11.800 1.00 85.38 792 LEU A N 1
ATOM 6236 C CA . LEU A 1 792 ? 27.770 4.918 12.047 1.00 85.38 792 LEU A CA 1
ATOM 6237 C C . LEU A 1 792 ? 28.470 5.511 13.275 1.00 85.38 792 LEU A C 1
ATOM 6239 O O . LEU A 1 792 ? 28.856 6.674 13.279 1.00 85.38 792 LEU A O 1
ATOM 6243 N N . GLN A 1 793 ? 28.611 4.697 14.321 1.00 81.31 793 GLN A N 1
ATOM 6244 C CA . GLN A 1 793 ? 29.273 4.999 15.586 1.00 81.31 793 GLN A CA 1
ATOM 6245 C C . GLN A 1 793 ? 29.482 3.660 16.322 1.00 81.31 793 GLN A C 1
ATOM 6247 O O . GLN A 1 793 ? 28.748 2.707 16.060 1.00 81.31 793 GLN A O 1
ATOM 6252 N N . GLY A 1 794 ? 30.465 3.570 17.223 1.00 81.44 794 GLY A N 1
ATOM 6253 C CA . GLY A 1 794 ? 30.649 2.401 18.094 1.00 81.44 794 GLY A CA 1
ATOM 6254 C C . GLY A 1 794 ? 31.852 1.519 17.747 1.00 81.44 794 GLY A C 1
ATOM 6255 O O . GLY A 1 794 ? 32.659 1.876 16.891 1.00 81.44 794 GLY A O 1
ATOM 6256 N N . ALA A 1 795 ? 31.970 0.373 18.423 1.00 82.06 795 ALA A N 1
ATOM 6257 C CA . ALA A 1 795 ? 33.109 -0.562 18.361 1.00 82.06 795 ALA A CA 1
ATOM 6258 C C . ALA A 1 795 ? 33.088 -1.490 17.121 1.00 82.06 795 ALA A C 1
ATOM 6260 O O . ALA A 1 795 ? 33.216 -2.713 17.210 1.00 82.06 795 ALA A O 1
ATOM 6261 N N . PHE A 1 796 ? 32.835 -0.931 15.932 1.00 91.00 796 PHE A N 1
ATOM 6262 C CA . PHE A 1 796 ? 32.691 -1.729 14.707 1.00 91.00 796 PHE A CA 1
ATOM 6263 C C . PHE A 1 796 ? 34.013 -2.363 14.240 1.00 91.00 796 PHE A C 1
ATOM 6265 O O . PHE A 1 796 ? 33.990 -3.411 13.596 1.00 91.00 796 PHE A O 1
ATOM 6272 N N . VAL A 1 797 ? 35.161 -1.751 14.553 1.00 90.75 797 VAL A N 1
ATOM 6273 C CA . VAL A 1 797 ? 36.490 -2.245 14.147 1.00 90.75 797 VAL A CA 1
ATOM 6274 C C . VAL A 1 797 ? 36.833 -3.536 14.888 1.00 90.75 797 VAL A C 1
ATOM 6276 O O . VAL A 1 797 ? 37.272 -4.509 14.276 1.00 90.75 797 VAL A O 1
ATOM 6279 N N . GLU A 1 798 ? 36.575 -3.570 16.191 1.00 92.25 798 GLU A N 1
ATOM 6280 C CA . GLU A 1 798 ? 36.789 -4.722 17.061 1.00 92.25 798 GLU A CA 1
ATOM 6281 C C . GLU A 1 798 ? 35.908 -5.900 16.629 1.00 92.25 798 GLU A C 1
ATOM 6283 O O . GLU A 1 798 ? 36.380 -7.033 16.508 1.00 92.25 798 GLU A O 1
ATOM 6288 N N . HIS A 1 799 ? 34.645 -5.621 16.290 1.00 95.31 799 HIS A N 1
ATOM 6289 C CA . HIS A 1 799 ? 33.737 -6.622 15.736 1.00 95.31 799 HIS A CA 1
ATOM 6290 C C . HIS A 1 799 ? 34.236 -7.212 14.413 1.00 95.31 799 HIS A C 1
ATOM 6292 O O . HIS A 1 799 ? 34.194 -8.430 14.254 1.00 95.31 799 HIS A O 1
ATOM 6298 N N . LEU A 1 800 ? 34.737 -6.391 13.484 1.00 94.00 800 LEU A N 1
ATOM 6299 C CA . LEU A 1 800 ? 35.305 -6.877 12.219 1.00 94.00 800 LEU A CA 1
ATOM 6300 C C . LEU A 1 800 ? 36.541 -7.755 12.445 1.00 94.00 800 LEU A C 1
ATOM 6302 O O . LEU A 1 800 ? 36.667 -8.804 11.817 1.00 94.00 800 LEU A O 1
ATOM 6306 N N . SER A 1 801 ? 37.415 -7.362 13.377 1.00 93.38 801 SER A N 1
ATOM 6307 C CA . SER A 1 801 ? 38.608 -8.138 13.733 1.00 93.38 801 SER A CA 1
ATOM 6308 C C . SER A 1 801 ? 38.253 -9.523 14.287 1.00 93.38 801 SER A C 1
ATOM 6310 O O . SER A 1 801 ? 38.856 -10.524 13.892 1.00 93.38 801 SER A O 1
ATOM 6312 N N . LEU A 1 802 ? 37.255 -9.616 15.175 1.00 94.75 802 LEU A N 1
ATOM 6313 C CA . LEU A 1 802 ? 36.797 -10.911 15.688 1.00 94.75 802 LEU A CA 1
ATOM 6314 C C . LEU A 1 802 ? 36.029 -11.728 14.653 1.00 94.75 802 LEU A C 1
ATOM 6316 O O . LEU A 1 802 ? 36.166 -12.947 14.652 1.00 94.75 802 LEU A O 1
ATOM 6320 N N . LEU A 1 803 ? 35.260 -11.093 13.766 1.00 96.44 803 LEU A N 1
ATOM 6321 C CA . LEU A 1 803 ? 34.589 -11.782 12.663 1.00 96.44 803 LEU A CA 1
ATOM 6322 C C . LEU A 1 803 ? 35.596 -12.468 11.733 1.00 96.44 803 LEU A C 1
ATOM 6324 O O . LEU A 1 803 ? 35.407 -13.636 11.402 1.00 96.44 803 LEU A O 1
ATOM 6328 N N . GLN A 1 804 ? 36.697 -11.792 11.390 1.00 94.38 804 GLN A N 1
ATOM 6329 C CA . GLN A 1 804 ? 37.784 -12.376 10.595 1.00 94.38 804 GLN A CA 1
ATOM 6330 C C . GLN A 1 804 ? 38.366 -13.623 11.267 1.00 94.38 804 GLN A C 1
ATOM 6332 O O . GLN A 1 804 ? 38.372 -14.699 10.669 1.00 94.38 804 GLN A O 1
ATOM 6337 N N . LYS A 1 805 ? 38.742 -13.517 12.547 1.00 94.75 805 LYS A N 1
ATOM 6338 C CA . LYS A 1 805 ? 39.262 -14.657 13.321 1.00 94.75 805 LYS A CA 1
ATOM 6339 C C . LYS A 1 805 ? 38.239 -15.787 13.462 1.00 94.75 805 LYS A C 1
ATOM 6341 O O . LYS A 1 805 ? 38.605 -16.957 13.408 1.00 94.75 805 LYS A O 1
ATOM 6346 N N . ALA A 1 806 ? 36.962 -15.458 13.649 1.00 94.69 806 ALA A N 1
ATOM 6347 C CA . ALA A 1 806 ? 35.885 -16.435 13.763 1.00 94.69 806 ALA A CA 1
ATOM 6348 C C . ALA A 1 806 ? 35.648 -17.184 12.442 1.00 94.69 806 ALA A C 1
ATOM 6350 O O . ALA A 1 806 ? 35.498 -18.403 12.459 1.00 94.69 806 ALA A O 1
ATOM 6351 N N . GLY A 1 807 ? 35.658 -16.480 11.306 1.00 93.31 807 GLY A N 1
ATOM 6352 C CA . GLY A 1 807 ? 35.550 -17.087 9.978 1.00 93.31 807 GLY A CA 1
ATOM 6353 C C . GLY A 1 807 ? 36.715 -18.035 9.684 1.00 93.31 807 GLY A C 1
ATOM 6354 O O . GLY A 1 807 ? 36.493 -19.180 9.293 1.00 93.31 807 GLY A O 1
ATOM 6355 N N . GLU A 1 808 ? 37.951 -17.608 9.964 1.00 91.81 808 GLU A N 1
ATOM 6356 C CA . GLU A 1 808 ? 39.147 -18.458 9.849 1.00 91.81 808 GLU A CA 1
ATOM 6357 C C . GLU A 1 808 ? 39.052 -19.700 10.739 1.00 91.81 808 GLU A C 1
ATOM 6359 O O . GLU A 1 808 ? 39.317 -20.816 10.292 1.00 91.81 808 GLU A O 1
ATOM 6364 N N . TYR A 1 809 ? 38.616 -19.521 11.986 1.00 91.44 809 TYR A N 1
ATOM 6365 C CA . TYR A 1 809 ? 38.419 -20.605 12.940 1.00 91.44 809 TYR A CA 1
ATOM 6366 C C . TYR A 1 809 ? 37.385 -21.637 12.459 1.00 91.44 809 TYR A C 1
ATOM 6368 O O . TYR A 1 809 ? 37.603 -22.848 12.570 1.00 91.44 809 TYR A O 1
ATOM 6376 N N . LEU A 1 810 ? 36.250 -21.188 11.912 1.00 91.12 810 LEU A N 1
ATOM 6377 C CA . LEU A 1 810 ? 35.211 -22.075 11.376 1.00 91.12 810 LEU A CA 1
ATOM 6378 C C . LEU A 1 810 ? 35.701 -22.864 10.163 1.00 91.12 810 LEU A C 1
ATOM 6380 O O . LEU A 1 810 ? 35.458 -24.070 10.088 1.00 91.12 810 LEU A O 1
ATOM 6384 N N . LYS A 1 811 ? 36.454 -22.204 9.279 1.00 86.69 811 LYS A N 1
ATOM 6385 C CA . LYS A 1 811 ? 37.050 -22.826 8.096 1.00 86.69 811 LYS A CA 1
ATOM 6386 C C . LYS A 1 811 ? 38.110 -23.864 8.471 1.00 86.69 811 LYS A C 1
ATOM 6388 O O . LYS A 1 811 ? 38.087 -24.980 7.967 1.00 86.69 811 LYS A O 1
ATOM 6393 N N . GLN A 1 812 ? 38.998 -23.544 9.416 1.00 87.38 812 GLN A N 1
ATOM 6394 C CA . GLN A 1 812 ? 40.021 -24.477 9.917 1.00 87.38 812 GLN A CA 1
ATOM 6395 C C . GLN A 1 812 ? 39.421 -25.676 10.660 1.00 87.38 812 GLN A C 1
ATOM 6397 O O . GLN A 1 812 ? 39.968 -26.773 10.601 1.00 87.38 812 GLN A O 1
ATOM 6402 N N . SER A 1 813 ? 38.302 -25.477 11.360 1.00 85.06 813 SER A N 1
ATOM 6403 C CA . SER A 1 813 ? 37.611 -26.553 12.080 1.00 85.06 813 SER A CA 1
ATOM 6404 C C . SER A 1 813 ? 36.694 -27.407 11.196 1.00 85.06 813 SER A C 1
ATOM 6406 O O . SER A 1 813 ? 36.121 -28.370 11.704 1.00 85.06 813 SER A O 1
ATOM 6408 N N . GLY A 1 814 ? 36.545 -27.081 9.904 1.00 82.38 814 GLY A N 1
ATOM 6409 C CA . GLY A 1 814 ? 35.676 -27.802 8.965 1.00 82.38 814 GLY A CA 1
ATOM 6410 C C . GLY A 1 814 ? 34.190 -27.743 9.333 1.00 82.38 814 GLY A C 1
ATOM 6411 O O . GLY A 1 814 ? 33.429 -28.642 8.990 1.00 82.38 814 GLY A O 1
ATOM 6412 N N . ARG A 1 815 ? 33.776 -26.729 10.105 1.00 79.44 815 ARG A N 1
ATOM 6413 C CA . ARG A 1 815 ? 32.393 -26.599 10.602 1.00 79.44 815 ARG A CA 1
ATOM 6414 C C . ARG A 1 815 ? 31.477 -25.885 9.612 1.00 79.44 815 ARG A C 1
ATOM 6416 O O . ARG A 1 815 ? 30.260 -26.000 9.733 1.00 79.44 815 ARG A O 1
ATOM 6423 N N . VAL A 1 816 ? 32.066 -25.132 8.687 1.00 83.25 816 VAL A N 1
ATOM 6424 C CA . VAL A 1 816 ? 31.399 -24.387 7.619 1.00 83.25 816 VAL A CA 1
ATOM 6425 C C . VAL A 1 816 ? 32.298 -24.446 6.383 1.00 83.25 816 VAL A C 1
ATOM 6427 O O . VAL A 1 816 ? 33.500 -24.206 6.507 1.00 83.25 816 VAL A O 1
ATOM 6430 N N . ASP A 1 817 ? 31.712 -24.743 5.222 1.00 80.06 817 ASP A N 1
ATOM 6431 C CA . ASP A 1 817 ? 32.416 -24.768 3.929 1.00 80.06 817 ASP A CA 1
ATOM 6432 C C . ASP A 1 817 ? 32.336 -23.421 3.181 1.00 80.06 817 ASP A C 1
ATOM 6434 O O . ASP A 1 817 ? 33.117 -23.172 2.263 1.00 80.06 817 ASP A O 1
ATOM 6438 N N . ASP A 1 818 ? 31.406 -22.540 3.569 1.00 82.69 818 ASP A N 1
ATOM 6439 C CA . ASP A 1 818 ? 31.239 -21.205 2.994 1.00 82.69 818 ASP A CA 1
ATOM 6440 C C . ASP A 1 818 ? 32.409 -20.262 3.325 1.00 82.69 818 ASP A C 1
ATOM 6442 O O . ASP A 1 818 ? 32.895 -20.188 4.457 1.00 82.69 818 ASP A O 1
ATOM 6446 N N . ASP A 1 819 ? 32.808 -19.463 2.335 1.00 87.19 819 ASP A N 1
ATOM 6447 C CA . ASP A 1 819 ? 33.673 -18.305 2.547 1.00 87.19 819 ASP A CA 1
ATOM 6448 C C . ASP A 1 819 ? 32.891 -17.153 3.197 1.00 87.19 819 ASP A C 1
ATOM 6450 O O . ASP A 1 819 ? 31.684 -17.023 3.002 1.00 87.19 819 ASP A O 1
ATOM 6454 N N . PHE A 1 820 ? 33.574 -16.280 3.942 1.00 90.62 820 PHE A N 1
ATOM 6455 C CA . PHE A 1 820 ? 32.962 -15.094 4.547 1.00 90.62 820 PHE A CA 1
ATOM 6456 C C . PHE A 1 820 ? 33.616 -13.804 4.051 1.00 90.62 820 PHE A C 1
ATOM 6458 O O . PHE A 1 820 ? 34.840 -13.711 3.949 1.00 90.62 820 PHE A O 1
ATOM 6465 N N . SER A 1 821 ? 32.793 -12.784 3.811 1.00 93.31 821 SER A N 1
ATOM 6466 C CA . SER A 1 821 ? 33.215 -11.403 3.562 1.00 93.31 821 SER A CA 1
ATOM 6467 C C . SER A 1 821 ? 32.683 -10.500 4.672 1.00 93.31 821 SER A C 1
ATOM 6469 O O . SER A 1 821 ? 31.515 -10.594 5.041 1.00 93.31 821 SER A O 1
ATOM 6471 N N . PHE A 1 822 ? 33.523 -9.616 5.213 1.00 95.69 822 PHE A N 1
ATOM 6472 C CA . PHE A 1 822 ? 33.162 -8.743 6.333 1.00 95.69 822 PHE A CA 1
ATOM 6473 C C . PHE A 1 822 ? 33.261 -7.274 5.932 1.00 95.69 822 PHE A C 1
ATOM 6475 O O . PHE A 1 822 ? 34.338 -6.803 5.563 1.00 95.69 822 PHE A O 1
ATOM 6482 N N . VAL A 1 823 ? 32.147 -6.540 6.014 1.00 92.06 823 VAL A N 1
ATOM 6483 C CA . VAL A 1 823 ? 32.044 -5.170 5.482 1.00 92.06 823 VAL A CA 1
ATOM 6484 C C . VAL A 1 823 ? 31.531 -4.169 6.512 1.00 92.06 823 VAL A C 1
ATOM 6486 O O . VAL A 1 823 ? 30.783 -4.497 7.428 1.00 92.06 823 VAL A O 1
ATOM 6489 N N . GLN A 1 824 ? 31.921 -2.905 6.356 1.00 95.75 824 GLN A N 1
ATOM 6490 C CA . GLN A 1 824 ? 31.375 -1.799 7.144 1.00 95.75 824 GLN A CA 1
ATOM 6491 C C . GLN A 1 824 ? 30.096 -1.277 6.493 1.00 95.75 824 GLN A C 1
ATOM 6493 O O . GLN A 1 824 ? 30.074 -1.014 5.292 1.00 95.75 824 GLN A O 1
ATOM 6498 N N . VAL A 1 825 ? 29.056 -1.058 7.295 1.00 93.75 825 VAL A N 1
ATOM 6499 C CA . VAL A 1 825 ? 27.760 -0.560 6.825 1.00 93.75 825 VAL A CA 1
ATOM 6500 C C . VAL A 1 825 ? 27.527 0.852 7.347 1.00 93.75 825 VAL A C 1
ATOM 6502 O O . VAL A 1 825 ? 27.333 1.065 8.538 1.00 93.75 825 VAL A O 1
ATOM 6505 N N . ARG A 1 826 ? 27.538 1.837 6.453 1.00 89.00 826 ARG A N 1
ATOM 6506 C CA . ARG A 1 826 ? 27.263 3.258 6.737 1.00 89.00 826 ARG A CA 1
ATOM 6507 C C . ARG A 1 826 ? 26.069 3.800 5.970 1.00 89.00 826 ARG A C 1
ATOM 6509 O O . ARG A 1 826 ? 25.604 4.898 6.247 1.00 89.00 826 ARG A O 1
ATOM 6516 N N . ASN A 1 827 ? 25.599 3.054 4.979 1.00 83.50 827 ASN A N 1
ATOM 6517 C CA . ASN A 1 827 ? 24.512 3.462 4.111 1.00 83.50 827 ASN A CA 1
ATOM 6518 C C . ASN A 1 827 ? 23.686 2.252 3.659 1.00 83.50 827 ASN A C 1
ATOM 6520 O O . ASN A 1 827 ? 24.024 1.093 3.903 1.00 83.50 827 ASN A O 1
ATOM 6524 N N . THR A 1 828 ? 22.584 2.548 2.974 1.00 76.44 828 THR A N 1
ATOM 6525 C CA . THR A 1 828 ? 21.605 1.539 2.558 1.00 76.44 828 THR A CA 1
ATOM 6526 C C . THR A 1 828 ? 22.172 0.561 1.528 1.00 76.44 828 THR A C 1
ATOM 6528 O O . THR A 1 828 ? 21.762 -0.595 1.505 1.00 76.44 828 THR A O 1
ATOM 6531 N N . ALA A 1 829 ? 23.094 0.999 0.666 1.00 69.69 829 ALA A N 1
ATOM 6532 C CA . ALA A 1 829 ? 23.670 0.137 -0.364 1.00 69.69 829 ALA A CA 1
ATOM 6533 C C . ALA A 1 829 ? 24.533 -0.965 0.264 1.00 69.69 829 ALA A C 1
ATOM 6535 O O . ALA A 1 829 ? 24.343 -2.136 -0.049 1.00 69.69 829 ALA A O 1
ATOM 6536 N N . GLN A 1 830 ? 25.385 -0.599 1.224 1.00 83.50 830 GLN A N 1
ATOM 6537 C CA . GLN A 1 830 ? 26.204 -1.550 1.983 1.00 83.50 830 GLN A CA 1
ATOM 6538 C C . GLN A 1 830 ? 25.340 -2.519 2.796 1.00 83.50 830 GLN A C 1
ATOM 6540 O O . GLN A 1 830 ? 25.611 -3.714 2.826 1.00 83.50 830 GLN A O 1
ATOM 6545 N N . LEU A 1 831 ? 24.251 -2.028 3.400 1.00 89.31 831 LEU A N 1
ATOM 6546 C CA . LEU A 1 831 ? 23.321 -2.874 4.152 1.00 89.31 831 LEU A CA 1
ATOM 6547 C C . LEU A 1 831 ? 22.682 -3.962 3.273 1.00 89.31 831 LEU A C 1
ATOM 6549 O O . LEU A 1 831 ? 22.537 -5.097 3.712 1.00 89.31 831 LEU A O 1
ATOM 6553 N N . ARG A 1 832 ? 22.325 -3.643 2.023 1.00 78.31 832 ARG A N 1
ATOM 6554 C CA . ARG A 1 832 ? 21.674 -4.602 1.109 1.00 78.31 832 ARG A CA 1
ATOM 6555 C C . ARG A 1 832 ? 22.570 -5.758 0.684 1.00 78.31 832 ARG A C 1
ATOM 6557 O O . ARG A 1 832 ? 22.050 -6.833 0.411 1.00 78.31 832 ARG A O 1
ATOM 6564 N N . GLN A 1 833 ? 23.882 -5.536 0.640 1.00 84.69 833 GLN A N 1
ATOM 6565 C CA . GLN A 1 833 ? 24.864 -6.571 0.306 1.00 84.69 833 GLN A CA 1
ATOM 6566 C C . GLN A 1 833 ? 25.009 -7.618 1.420 1.00 84.69 833 GLN A C 1
ATOM 6568 O O . GLN A 1 833 ? 25.601 -8.665 1.195 1.00 84.69 833 GLN A O 1
ATOM 6573 N N . CYS A 1 834 ? 24.505 -7.337 2.623 1.00 91.75 834 CYS A N 1
ATOM 6574 C CA . CYS A 1 834 ? 24.718 -8.184 3.785 1.00 91.75 834 CYS A CA 1
ATOM 6575 C C . CYS A 1 834 ? 23.693 -9.328 3.852 1.00 91.75 834 CYS A C 1
ATOM 6577 O O . CYS A 1 834 ? 22.483 -9.114 3.750 1.00 91.75 834 CYS A O 1
ATOM 6579 N N . ASP A 1 835 ? 24.185 -10.534 4.103 1.00 93.81 835 ASP A N 1
ATOM 6580 C CA . ASP A 1 835 ? 23.426 -11.722 4.497 1.00 93.81 835 ASP A CA 1
ATOM 6581 C C . ASP A 1 835 ? 23.171 -11.750 6.010 1.00 93.81 835 ASP A C 1
ATOM 6583 O O . ASP A 1 835 ? 22.170 -12.293 6.471 1.00 93.81 835 ASP A O 1
ATOM 6587 N N . GLY A 1 836 ? 24.046 -11.110 6.789 1.00 96.06 836 GLY A N 1
ATOM 6588 C CA . GLY A 1 836 ? 23.859 -10.875 8.218 1.00 96.06 836 GLY A CA 1
ATOM 6589 C C . GLY A 1 836 ? 24.432 -9.531 8.659 1.00 96.06 836 GLY A C 1
ATOM 6590 O O . GLY A 1 836 ? 25.313 -8.981 8.002 1.00 96.06 836 GLY A O 1
ATOM 6591 N N . LEU A 1 837 ? 23.940 -8.984 9.771 1.00 98.25 837 LEU A N 1
ATOM 6592 C CA . LEU A 1 837 ? 24.360 -7.675 10.280 1.00 98.25 837 LEU A CA 1
ATOM 6593 C C . LEU A 1 837 ? 24.695 -7.715 11.774 1.00 98.25 837 LEU A C 1
ATOM 6595 O O . LEU A 1 837 ? 23.891 -8.173 12.580 1.00 98.25 837 LEU A O 1
ATOM 6599 N N . ILE A 1 838 ? 25.832 -7.141 12.163 1.00 98.31 838 ILE A N 1
ATOM 6600 C CA . ILE A 1 838 ? 26.129 -6.781 13.551 1.00 98.31 838 ILE A CA 1
ATOM 6601 C C . ILE A 1 838 ? 25.848 -5.292 13.773 1.00 98.31 838 ILE A C 1
ATOM 6603 O O . ILE A 1 838 ? 26.321 -4.436 13.023 1.00 98.31 838 ILE A O 1
ATOM 6607 N N . ILE A 1 839 ? 25.122 -4.973 14.842 1.00 97.56 839 ILE A N 1
ATOM 6608 C CA . ILE A 1 839 ? 24.938 -3.614 15.354 1.00 97.56 839 ILE A CA 1
ATOM 6609 C C . ILE A 1 839 ? 25.783 -3.490 16.631 1.00 97.56 839 ILE A C 1
ATOM 6611 O O . ILE A 1 839 ? 25.421 -4.092 17.646 1.00 97.56 839 ILE A O 1
ATOM 6615 N N . PRO A 1 840 ? 26.912 -2.761 16.595 1.00 95.81 840 PRO A N 1
ATOM 6616 C CA . PRO A 1 840 ? 27.885 -2.777 17.681 1.00 95.81 840 PRO A CA 1
ATOM 6617 C C . PRO A 1 840 ? 27.429 -1.963 18.900 1.00 95.81 840 PRO A C 1
ATOM 6619 O O . PRO A 1 840 ? 26.467 -1.188 18.851 1.00 95.81 840 PRO A O 1
ATOM 6622 N N . GLY A 1 841 ? 28.184 -2.092 19.992 1.00 86.25 841 GLY A N 1
ATOM 6623 C CA . GLY A 1 841 ? 28.080 -1.225 21.161 1.00 86.25 841 GLY A CA 1
ATOM 6624 C C . GLY A 1 841 ? 28.544 0.210 20.880 1.00 86.25 841 GLY A C 1
ATOM 6625 O O . GLY A 1 841 ? 29.399 0.445 20.028 1.00 86.25 841 GLY A O 1
ATOM 6626 N N . GLY A 1 842 ? 28.000 1.184 21.616 1.00 86.00 842 GLY A N 1
ATOM 6627 C CA . GLY A 1 842 ? 28.222 2.609 21.356 1.00 86.00 842 GLY A CA 1
ATOM 6628 C C . GLY A 1 842 ? 27.247 3.527 22.102 1.00 86.00 842 GLY A C 1
ATOM 6629 O O . GLY A 1 842 ? 26.746 3.188 23.175 1.00 86.00 842 GLY A O 1
ATOM 6630 N N . GLU A 1 843 ? 26.966 4.700 21.538 1.00 85.94 843 GLU A N 1
ATOM 6631 C CA . GLU A 1 843 ? 25.899 5.597 21.985 1.00 85.94 843 GLU A CA 1
ATOM 6632 C C . GLU A 1 843 ? 24.677 5.403 21.074 1.00 85.94 843 GLU A C 1
ATOM 6634 O O . GLU A 1 843 ? 24.641 5.828 19.918 1.00 85.94 843 GLU A O 1
ATOM 6639 N N . SER A 1 844 ? 23.666 4.713 21.608 1.00 86.12 844 SER A N 1
ATOM 6640 C CA . SER A 1 844 ? 22.493 4.284 20.843 1.00 86.12 844 SER A CA 1
ATOM 6641 C C . SER A 1 844 ? 21.650 5.449 20.302 1.00 86.12 844 SER A C 1
ATOM 6643 O O . SER A 1 844 ? 21.013 5.308 19.261 1.00 86.12 844 SER A O 1
ATOM 6645 N N . THR A 1 845 ? 21.638 6.599 20.984 1.00 81.25 845 THR A N 1
ATOM 6646 C CA . THR A 1 845 ? 20.902 7.803 20.564 1.00 81.25 845 THR A CA 1
ATOM 6647 C C . THR A 1 845 ? 21.542 8.422 19.325 1.00 81.25 845 THR A C 1
ATOM 6649 O O . THR A 1 845 ? 20.840 8.699 18.363 1.00 81.25 845 THR A O 1
ATOM 6652 N N . THR A 1 846 ? 22.863 8.577 19.309 1.00 82.19 846 THR A N 1
ATOM 6653 C CA . THR A 1 846 ? 23.648 9.072 18.181 1.00 82.19 846 THR A CA 1
ATOM 6654 C C . THR A 1 846 ? 23.514 8.130 16.998 1.00 82.19 846 THR A C 1
ATOM 6656 O O . THR A 1 846 ? 23.237 8.589 15.899 1.00 82.19 846 THR A O 1
ATOM 6659 N N . MET A 1 847 ? 23.628 6.814 17.208 1.00 85.19 847 MET A N 1
ATOM 6660 C CA . MET A 1 847 ? 23.409 5.840 16.131 1.00 85.19 847 MET A CA 1
ATOM 6661 C C . MET A 1 847 ? 21.998 5.950 15.539 1.00 85.19 847 MET A C 1
ATOM 6663 O O . MET A 1 847 ? 21.849 5.903 14.324 1.00 85.19 847 MET A O 1
ATOM 6667 N N . SER A 1 848 ? 20.978 6.130 16.385 1.00 83.44 848 SER A N 1
ATOM 6668 C CA . SER A 1 848 ? 19.582 6.316 15.967 1.00 83.44 848 SER A CA 1
ATOM 6669 C C . SER A 1 848 ? 19.380 7.612 15.173 1.00 83.44 848 SER A C 1
ATOM 6671 O O . SER A 1 848 ? 18.796 7.575 14.093 1.00 83.44 848 SER A O 1
ATOM 6673 N N . LEU A 1 849 ? 19.918 8.735 15.663 1.00 81.88 849 LEU A N 1
ATOM 6674 C CA . LEU A 1 849 ? 19.842 10.044 15.005 1.00 81.88 849 LEU A CA 1
ATOM 6675 C C . LEU A 1 849 ? 20.571 10.035 13.662 1.00 81.88 849 LEU A C 1
ATOM 6677 O O . LEU A 1 849 ? 19.973 10.354 12.645 1.00 81.88 849 LEU A O 1
ATOM 6681 N N . VAL A 1 850 ? 21.819 9.562 13.627 1.00 78.19 850 VAL A N 1
ATOM 6682 C CA . VAL A 1 850 ? 22.595 9.464 12.383 1.00 78.19 850 VAL A CA 1
ATOM 6683 C C . VAL A 1 850 ? 21.912 8.516 11.396 1.00 78.19 850 VAL A C 1
ATOM 6685 O O . VAL A 1 850 ? 21.851 8.815 10.206 1.00 78.19 850 VAL A O 1
ATOM 6688 N N . ALA A 1 851 ? 21.351 7.390 11.852 1.00 78.31 851 ALA A N 1
ATOM 6689 C CA . ALA A 1 851 ? 20.591 6.495 10.981 1.00 78.31 851 ALA A CA 1
ATOM 6690 C C . ALA A 1 851 ? 19.315 7.158 10.437 1.00 78.31 851 ALA A C 1
ATOM 6692 O O . ALA A 1 851 ? 18.952 6.906 9.289 1.00 78.31 851 ALA A O 1
ATOM 6693 N N . ALA A 1 852 ? 18.631 7.989 11.226 1.00 77.12 852 ALA A N 1
ATOM 6694 C CA . ALA A 1 852 ? 17.457 8.733 10.778 1.00 77.12 852 ALA A CA 1
ATOM 6695 C C . ALA A 1 852 ? 17.839 9.815 9.755 1.00 77.12 852 ALA A C 1
ATOM 6697 O O . ALA A 1 852 ? 17.278 9.840 8.660 1.00 77.12 852 ALA A O 1
ATOM 6698 N N . ASP A 1 853 ? 18.847 10.630 10.068 1.00 72.69 853 ASP A N 1
ATOM 6699 C CA . ASP A 1 853 ? 19.311 11.745 9.235 1.00 72.69 853 ASP A CA 1
ATOM 6700 C C . ASP A 1 853 ? 19.880 11.268 7.891 1.00 72.69 853 ASP A C 1
ATOM 6702 O O . ASP A 1 853 ? 19.709 11.919 6.861 1.00 72.69 853 ASP A O 1
ATOM 6706 N N . THR A 1 854 ? 20.517 10.093 7.872 1.00 68.62 854 THR A N 1
ATOM 6707 C CA . THR A 1 854 ? 21.039 9.462 6.645 1.00 68.62 854 THR A CA 1
ATOM 6708 C C . THR A 1 854 ? 20.006 8.601 5.910 1.00 68.62 854 THR A C 1
ATOM 6710 O O . THR A 1 854 ? 20.314 8.022 4.866 1.00 68.62 854 THR A O 1
ATOM 6713 N N . GLY A 1 855 ? 18.784 8.478 6.441 1.00 72.50 855 GLY A N 1
ATOM 6714 C CA . GLY A 1 855 ? 17.728 7.633 5.878 1.00 72.50 855 GLY A CA 1
ATOM 6715 C C . GLY A 1 855 ? 18.001 6.123 5.960 1.00 72.50 855 GLY A C 1
ATOM 6716 O O . GLY A 1 855 ? 17.359 5.351 5.249 1.00 72.50 855 GLY A O 1
ATOM 6717 N N . LEU A 1 856 ? 18.945 5.684 6.800 1.00 81.62 856 LEU A N 1
ATOM 6718 C CA . LEU A 1 856 ? 19.323 4.279 7.003 1.00 81.62 856 LEU A CA 1
ATOM 6719 C C . LEU A 1 856 ? 18.410 3.537 7.996 1.00 81.62 856 LEU A C 1
ATOM 6721 O O . LEU A 1 856 ? 18.369 2.308 7.995 1.00 81.62 856 LEU A O 1
ATOM 6725 N N . LEU A 1 857 ? 17.648 4.260 8.817 1.00 83.69 857 LEU A N 1
ATOM 6726 C CA . LEU A 1 857 ? 16.835 3.678 9.887 1.00 83.69 857 LEU A CA 1
ATOM 6727 C C . LEU A 1 857 ? 15.717 2.744 9.386 1.00 83.69 857 LEU A C 1
ATOM 6729 O O . LEU A 1 857 ? 15.573 1.634 9.895 1.00 83.69 857 LEU A O 1
ATOM 6733 N N . GLU A 1 858 ? 14.950 3.150 8.371 1.00 84.38 858 GLU A N 1
ATOM 6734 C CA . GLU A 1 858 ? 13.911 2.291 7.776 1.00 84.38 858 GLU A CA 1
ATOM 6735 C C . GLU A 1 858 ? 14.487 1.078 7.027 1.00 84.38 858 GLU A C 1
ATOM 6737 O O . GLU A 1 858 ? 13.984 -0.031 7.209 1.00 84.38 858 GLU A O 1
ATOM 6742 N N . PRO A 1 859 ? 15.571 1.212 6.239 1.00 85.38 859 PRO A N 1
ATOM 6743 C CA . PRO A 1 859 ? 16.297 0.058 5.718 1.00 85.38 859 PRO A CA 1
ATOM 6744 C C . PRO A 1 859 ? 16.741 -0.935 6.797 1.00 85.38 859 PRO A C 1
ATOM 6746 O O . PRO A 1 859 ? 16.589 -2.135 6.594 1.00 85.38 859 PRO A O 1
ATOM 6749 N N . LEU A 1 860 ? 17.231 -0.465 7.950 1.00 87.94 860 LEU A N 1
ATOM 6750 C CA . LEU A 1 860 ? 17.580 -1.339 9.076 1.00 87.94 860 LEU A CA 1
ATOM 6751 C C . LEU A 1 860 ? 16.346 -2.063 9.633 1.00 87.94 860 LEU A C 1
ATOM 6753 O O . LEU A 1 860 ? 16.401 -3.266 9.876 1.00 87.94 860 LEU A O 1
ATOM 6757 N N . ARG A 1 861 ? 15.208 -1.369 9.772 1.00 87.12 861 ARG A N 1
ATOM 6758 C CA . ARG A 1 861 ? 13.931 -1.991 10.171 1.00 87.12 861 ARG A CA 1
ATOM 6759 C C . ARG A 1 861 ? 13.483 -3.055 9.172 1.00 87.12 861 ARG A C 1
ATOM 6761 O O . ARG A 1 861 ? 13.091 -4.140 9.590 1.00 87.12 861 ARG A O 1
ATOM 6768 N N . SER A 1 862 ? 13.577 -2.777 7.872 1.00 73.75 862 SER A N 1
ATOM 6769 C CA . SER A 1 862 ? 13.264 -3.743 6.811 1.00 73.75 862 SER A CA 1
ATOM 6770 C C . SER A 1 862 ? 14.169 -4.970 6.889 1.00 73.75 862 SER A C 1
ATOM 6772 O O . SER A 1 862 ? 13.663 -6.089 6.927 1.00 73.75 862 SER A O 1
ATOM 6774 N N . PHE A 1 863 ? 15.484 -4.765 7.002 1.00 88.38 863 PHE A N 1
ATOM 6775 C CA . PHE A 1 863 ? 16.483 -5.833 7.089 1.00 88.38 863 PHE A CA 1
ATOM 6776 C C . PHE A 1 863 ? 16.183 -6.804 8.242 1.00 88.38 863 PHE A C 1
ATOM 6778 O O . PHE A 1 863 ? 16.209 -8.024 8.071 1.00 88.38 863 PHE A O 1
ATOM 6785 N N . VAL A 1 864 ? 15.829 -6.260 9.410 1.00 86.31 864 VAL A N 1
ATOM 6786 C CA . VAL A 1 864 ? 15.567 -7.051 10.618 1.00 86.31 864 VAL A CA 1
ATOM 6787 C C . VAL A 1 864 ? 14.159 -7.656 10.626 1.00 86.31 864 VAL A C 1
ATOM 6789 O O . VAL A 1 864 ? 14.004 -8.853 10.868 1.00 86.31 864 VAL A O 1
ATOM 6792 N N . LYS A 1 865 ? 13.117 -6.851 10.382 1.00 77.00 865 LYS A N 1
ATOM 6793 C CA . LYS A 1 865 ? 11.712 -7.234 10.625 1.00 77.00 865 LYS A CA 1
ATOM 6794 C C . LYS A 1 865 ? 10.996 -7.804 9.399 1.00 77.00 865 LYS A C 1
ATOM 6796 O O . LYS A 1 865 ? 10.102 -8.634 9.563 1.00 77.00 865 LYS A O 1
ATOM 6801 N N . ILE A 1 866 ? 11.356 -7.354 8.196 1.00 75.00 866 ILE A N 1
ATOM 6802 C CA . ILE A 1 866 ? 10.681 -7.737 6.944 1.00 75.00 866 ILE A CA 1
ATOM 6803 C C . ILE A 1 866 ? 11.468 -8.839 6.241 1.00 75.00 866 ILE A C 1
ATOM 6805 O O . ILE A 1 866 ? 10.940 -9.921 6.016 1.00 75.00 866 ILE A O 1
ATOM 6809 N N . GLU A 1 867 ? 12.737 -8.574 5.934 1.00 74.81 867 GLU A N 1
ATOM 6810 C CA . GLU A 1 867 ? 13.636 -9.528 5.276 1.00 74.81 867 GLU A CA 1
ATOM 6811 C C . GLU A 1 867 ? 14.064 -10.657 6.218 1.00 74.81 867 GLU A C 1
ATOM 6813 O O . GLU A 1 867 ? 14.501 -11.706 5.750 1.00 74.81 867 GLU A O 1
ATOM 6818 N N . ARG A 1 868 ? 13.920 -10.454 7.538 1.00 83.25 868 ARG A N 1
ATOM 6819 C CA . ARG A 1 868 ? 14.240 -11.439 8.584 1.00 83.25 868 ARG A CA 1
ATOM 6820 C C . ARG A 1 868 ? 15.662 -11.996 8.423 1.00 83.25 868 ARG A C 1
ATOM 6822 O O . ARG A 1 868 ? 15.903 -13.188 8.612 1.00 83.25 868 ARG A O 1
ATOM 6829 N N . LYS A 1 869 ? 16.620 -11.122 8.094 1.00 90.31 869 LYS A N 1
ATOM 6830 C CA . LYS A 1 869 ? 18.033 -11.495 7.961 1.00 90.31 869 LYS A CA 1
ATOM 6831 C C . LYS A 1 869 ? 18.729 -11.579 9.325 1.00 90.31 869 LYS A C 1
ATOM 6833 O O . LYS A 1 869 ? 18.437 -10.765 10.212 1.00 90.31 869 LYS A O 1
ATOM 6838 N N . PRO A 1 870 ? 19.633 -12.553 9.541 1.00 97.00 870 PRO A N 1
ATOM 6839 C CA . PRO A 1 870 ? 20.403 -12.694 10.774 1.00 97.00 870 PRO A CA 1
ATOM 6840 C C . PRO A 1 870 ? 20.978 -11.372 11.281 1.00 97.00 870 PRO A C 1
ATOM 6842 O O . PRO A 1 870 ? 21.730 -10.703 10.576 1.00 97.00 870 PRO A O 1
ATOM 6845 N N . THR A 1 871 ? 20.626 -10.980 12.506 1.00 98.00 871 THR A N 1
ATOM 6846 C CA . THR A 1 871 ? 21.080 -9.704 13.080 1.00 98.00 871 THR A CA 1
ATOM 6847 C C . THR A 1 871 ? 21.552 -9.886 14.515 1.00 98.00 871 THR A C 1
ATOM 6849 O O . THR A 1 871 ? 20.856 -10.509 15.311 1.00 98.00 871 THR A O 1
ATOM 6852 N N . PHE A 1 872 ? 22.718 -9.340 14.856 1.00 98.19 872 PHE A N 1
ATOM 6853 C CA . PHE A 1 872 ? 23.312 -9.409 16.190 1.00 98.19 872 PHE A CA 1
ATOM 6854 C C . PHE A 1 872 ? 23.564 -8.012 16.764 1.00 98.19 872 PHE A C 1
ATOM 6856 O O . PHE A 1 872 ? 24.411 -7.278 16.268 1.00 98.19 872 PHE A O 1
ATOM 6863 N N . GLY A 1 873 ? 22.848 -7.636 17.823 1.00 97.50 873 GLY A N 1
ATOM 6864 C CA . GLY A 1 873 ? 23.084 -6.388 18.552 1.00 97.50 873 GLY A CA 1
ATOM 6865 C C . GLY A 1 873 ? 23.891 -6.581 19.835 1.00 97.50 873 GLY A C 1
ATOM 6866 O O . GLY A 1 873 ? 23.490 -7.360 20.697 1.00 97.50 873 GLY A O 1
ATOM 6867 N N . THR A 1 874 ? 24.966 -5.815 20.024 1.00 95.62 874 THR A N 1
ATOM 6868 C CA . THR A 1 874 ? 25.736 -5.786 21.283 1.00 95.62 874 THR A CA 1
ATOM 6869 C C . THR A 1 874 ? 25.563 -4.447 21.993 1.00 95.62 874 THR A C 1
ATOM 6871 O O . THR A 1 874 ? 25.610 -3.393 21.365 1.00 95.62 874 THR A O 1
ATOM 6874 N N . CYS A 1 875 ? 25.327 -4.454 23.308 1.00 92.94 875 CYS A N 1
ATOM 6875 C CA . CYS A 1 875 ? 25.167 -3.252 24.138 1.00 92.94 875 CYS A CA 1
ATOM 6876 C C . CYS A 1 875 ? 24.177 -2.224 23.531 1.00 92.94 875 CYS A C 1
ATOM 6878 O O . CYS A 1 875 ? 22.962 -2.414 23.602 1.00 92.94 875 CYS A O 1
ATOM 6880 N N . ALA A 1 876 ? 24.656 -1.153 22.889 1.00 91.25 876 ALA A N 1
ATOM 6881 C CA . ALA A 1 876 ? 23.815 -0.191 22.169 1.00 91.25 876 ALA A CA 1
ATOM 6882 C C . ALA A 1 876 ? 22.967 -0.830 21.059 1.00 91.25 876 ALA A C 1
ATOM 6884 O O . ALA A 1 876 ? 21.813 -0.439 20.879 1.00 91.25 876 ALA A O 1
ATOM 6885 N N . GLY A 1 877 ? 23.499 -1.837 20.365 1.00 95.00 877 GLY A N 1
ATOM 6886 C CA . GLY A 1 877 ? 22.757 -2.622 19.387 1.00 95.00 877 GLY A CA 1
ATOM 6887 C C . GLY A 1 877 ? 21.597 -3.403 20.000 1.00 95.00 877 GLY A C 1
ATOM 6888 O O . GLY A 1 877 ? 20.519 -3.422 19.414 1.00 95.00 877 GLY A O 1
ATOM 6889 N N . LEU A 1 878 ? 21.759 -3.965 21.206 1.00 95.75 878 LEU A N 1
ATOM 6890 C CA . LEU A 1 878 ? 20.653 -4.601 21.937 1.00 95.75 878 LEU A CA 1
ATOM 6891 C C . LEU A 1 878 ? 19.549 -3.582 22.265 1.00 95.75 878 LEU A C 1
ATOM 6893 O O . LEU A 1 878 ? 18.371 -3.886 22.105 1.00 95.75 878 LEU A O 1
ATOM 6897 N N . ILE A 1 879 ? 19.916 -2.358 22.667 1.00 93.44 879 ILE A N 1
ATOM 6898 C CA . ILE A 1 879 ? 18.936 -1.278 22.873 1.00 93.44 879 ILE A CA 1
ATOM 6899 C C . ILE A 1 879 ? 18.191 -0.997 21.563 1.00 93.44 879 ILE A C 1
ATOM 6901 O O . ILE A 1 879 ? 16.967 -0.948 21.566 1.00 93.44 879 ILE A O 1
ATOM 6905 N N . LEU A 1 880 ? 18.897 -0.838 20.440 1.00 93.12 880 LEU A N 1
ATOM 6906 C CA . LEU A 1 880 ? 18.268 -0.538 19.149 1.00 93.12 880 LEU A CA 1
ATOM 6907 C C . LEU A 1 880 ? 17.360 -1.667 18.640 1.00 93.12 880 LEU A C 1
ATOM 6909 O O . LEU A 1 880 ? 16.343 -1.369 18.020 1.00 93.12 880 LEU A O 1
ATOM 6913 N N . LEU A 1 881 ? 17.692 -2.933 18.899 1.00 95.88 881 LEU A N 1
ATOM 6914 C CA . LEU A 1 881 ? 16.885 -4.093 18.495 1.00 95.88 881 LEU A CA 1
ATOM 6915 C C . LEU A 1 881 ? 15.710 -4.389 19.436 1.00 95.88 881 LEU A C 1
ATOM 6917 O O . LEU A 1 881 ? 14.852 -5.196 19.086 1.00 95.88 881 LEU A O 1
ATOM 6921 N N . SER A 1 882 ? 15.647 -3.752 20.605 1.00 92.12 882 SER A N 1
ATOM 6922 C CA . SER A 1 882 ? 14.511 -3.893 21.518 1.00 92.12 882 SER A CA 1
ATOM 6923 C C . SER A 1 882 ? 13.247 -3.243 20.959 1.00 92.12 882 SER A C 1
ATOM 6925 O O . SER A 1 882 ? 13.310 -2.228 20.261 1.00 92.12 882 SER A O 1
ATOM 6927 N N . GLU A 1 883 ? 12.089 -3.813 21.279 1.00 85.12 883 GLU A N 1
ATOM 6928 C CA . GLU A 1 883 ? 10.805 -3.212 20.916 1.00 85.12 883 GLU A CA 1
ATOM 6929 C C . GLU A 1 883 ? 10.484 -1.998 21.802 1.00 85.12 883 GLU A C 1
ATOM 6931 O O . GLU A 1 883 ? 9.839 -1.042 21.364 1.00 85.12 883 GLU A O 1
ATOM 6936 N N . THR A 1 884 ? 10.975 -1.992 23.047 1.00 83.50 884 THR A N 1
ATOM 6937 C CA . THR A 1 884 ? 10.853 -0.848 23.956 1.00 83.50 884 THR A CA 1
ATOM 6938 C C . THR A 1 884 ? 12.137 -0.593 24.746 1.00 83.50 884 THR A C 1
ATOM 6940 O O . THR A 1 884 ? 12.805 -1.511 25.215 1.00 83.50 884 THR A O 1
ATOM 6943 N N . ALA A 1 885 ? 12.457 0.688 24.957 1.00 82.50 885 ALA A N 1
ATOM 6944 C CA . ALA A 1 885 ? 13.580 1.116 25.788 1.00 82.50 885 ALA A CA 1
ATOM 6945 C C . ALA A 1 885 ? 13.108 2.062 26.904 1.00 82.50 885 ALA A C 1
ATOM 6947 O O . ALA A 1 885 ? 12.384 3.025 26.647 1.00 82.50 885 ALA A O 1
ATOM 6948 N N . ALA A 1 886 ? 13.530 1.805 28.142 1.00 73.56 886 ALA A N 1
ATOM 6949 C CA . ALA A 1 886 ? 13.251 2.662 29.296 1.00 73.56 886 ALA A CA 1
ATOM 6950 C C . ALA A 1 886 ? 14.338 3.747 29.485 1.00 73.56 886 ALA A C 1
ATOM 6952 O O . ALA A 1 886 ? 15.463 3.610 29.001 1.00 73.56 886 ALA A O 1
ATOM 6953 N N . ALA A 1 887 ? 14.003 4.824 30.212 1.00 62.72 887 ALA A N 1
ATOM 6954 C CA . ALA A 1 887 ? 14.898 5.945 30.553 1.00 62.72 887 ALA A CA 1
ATOM 6955 C C . ALA A 1 887 ? 15.441 6.775 29.359 1.00 62.72 887 ALA A C 1
ATOM 6957 O O . ALA A 1 887 ? 16.585 7.238 29.366 1.00 62.72 887 ALA A O 1
ATOM 6958 N N . THR A 1 888 ? 14.623 7.007 28.326 1.00 57.84 888 THR A N 1
ATOM 6959 C CA . THR A 1 888 ? 14.952 7.894 27.191 1.00 57.84 888 THR A CA 1
ATOM 6960 C C . THR A 1 888 ? 14.912 9.385 27.562 1.00 57.84 888 THR A C 1
ATOM 6962 O O . THR A 1 888 ? 14.058 9.812 28.339 1.00 57.84 888 THR A O 1
ATOM 6965 N N . LYS A 1 889 ? 15.799 10.203 26.970 1.00 53.59 889 LYS A N 1
ATOM 6966 C CA . LYS A 1 889 ? 15.766 11.679 27.079 1.00 53.59 889 LYS A CA 1
ATOM 6967 C C . LYS A 1 889 ? 14.466 12.257 26.474 1.00 53.59 889 LYS A C 1
ATOM 6969 O O . LYS A 1 889 ? 13.830 11.603 25.643 1.00 53.59 889 LYS A O 1
ATOM 6974 N N . GLN A 1 890 ? 14.075 13.480 26.865 1.00 36.91 890 GLN A N 1
ATOM 6975 C CA . GLN A 1 890 ? 12.959 14.206 26.231 1.00 36.91 890 GLN A CA 1
ATOM 6976 C C . GLN A 1 890 ? 13.189 14.291 24.711 1.00 36.91 890 GLN A C 1
ATOM 6978 O O . GLN A 1 890 ? 14.242 14.747 24.280 1.00 36.91 890 GLN A O 1
ATOM 6983 N N . GLY A 1 891 ? 12.225 13.805 23.923 1.00 45.12 891 GLY A N 1
ATOM 6984 C CA . GLY A 1 891 ? 12.334 13.649 22.464 1.00 45.12 891 GLY A CA 1
ATOM 6985 C C . GLY A 1 891 ? 12.223 12.197 21.977 1.00 45.12 891 GLY A C 1
ATOM 6986 O O . GLY A 1 891 ? 11.830 11.976 20.837 1.00 45.12 891 GLY A O 1
ATOM 6987 N N . GLY A 1 892 ? 12.458 11.212 22.855 1.00 57.00 892 GLY A N 1
ATOM 6988 C CA . GLY A 1 892 ? 12.440 9.789 22.494 1.00 57.00 892 GLY A CA 1
ATOM 6989 C C . GLY A 1 892 ? 13.660 9.371 21.659 1.00 57.00 892 GLY A C 1
ATOM 6990 O O . GLY A 1 892 ? 14.388 10.205 21.134 1.00 57.00 892 GLY A O 1
ATOM 6991 N N . GLN A 1 893 ? 13.916 8.066 21.572 1.00 70.69 893 GLN A N 1
ATOM 6992 C CA . GLN A 1 893 ? 14.933 7.485 20.689 1.00 70.69 893 GLN A CA 1
ATOM 6993 C C . GLN A 1 893 ? 14.221 6.529 19.737 1.00 70.69 893 GLN A C 1
ATOM 6995 O O . GLN A 1 893 ? 13.423 5.705 20.185 1.00 70.69 893 GLN A O 1
ATOM 7000 N N . GLU A 1 894 ? 14.498 6.622 18.440 1.00 79.81 894 GLU A N 1
ATOM 7001 C CA . GLU A 1 894 ? 13.939 5.669 17.491 1.00 79.81 894 GLU A CA 1
ATOM 7002 C C . GLU A 1 894 ? 14.663 4.316 17.583 1.00 79.81 894 GLU A C 1
ATOM 7004 O O . GLU A 1 894 ? 15.896 4.257 17.586 1.00 79.81 894 GLU A O 1
ATOM 7009 N N . LEU A 1 895 ? 13.891 3.230 17.650 1.00 89.12 895 LEU A N 1
ATOM 7010 C CA . LEU A 1 895 ? 14.389 1.854 17.732 1.00 89.12 895 LEU A CA 1
ATOM 7011 C C . LEU A 1 895 ? 14.194 1.139 16.391 1.00 89.12 895 LEU A C 1
ATOM 7013 O O . LEU A 1 895 ? 13.307 1.488 15.608 1.00 89.12 895 LEU A O 1
ATOM 7017 N N . ILE A 1 896 ? 15.023 0.138 16.127 1.00 90.69 896 ILE A N 1
ATOM 7018 C CA . ILE A 1 896 ? 14.892 -0.767 14.980 1.00 90.69 896 ILE A CA 1
ATOM 7019 C C . ILE A 1 896 ? 13.864 -1.855 15.320 1.00 90.69 896 ILE A C 1
ATOM 7021 O O . ILE A 1 896 ? 12.987 -2.154 14.508 1.00 90.69 896 ILE A O 1
ATOM 7025 N N . GLY A 1 897 ? 13.922 -2.382 16.546 1.00 85.56 897 GLY A N 1
ATOM 7026 C CA . GLY A 1 897 ? 13.123 -3.518 17.000 1.00 85.56 897 GLY A CA 1
ATOM 7027 C C . GLY A 1 897 ? 13.553 -4.840 16.352 1.00 85.56 897 GLY A C 1
ATOM 7028 O O . GLY A 1 897 ? 14.492 -4.877 15.559 1.00 85.56 897 GLY A O 1
ATOM 7029 N N . GLY A 1 898 ? 12.851 -5.926 16.675 1.00 85.06 898 GLY A N 1
ATOM 7030 C CA . GLY A 1 898 ? 13.207 -7.291 16.251 1.00 85.06 898 GLY A CA 1
ATOM 7031 C C . GLY A 1 898 ? 13.443 -8.257 17.414 1.00 85.06 898 GLY A C 1
ATOM 7032 O O . GLY A 1 898 ? 13.508 -9.462 17.189 1.00 85.06 898 GLY A O 1
ATOM 7033 N N . LEU A 1 899 ? 13.529 -7.734 18.639 1.00 90.25 899 LEU A N 1
ATOM 7034 C CA . LEU A 1 899 ? 13.454 -8.484 19.887 1.00 90.25 899 LEU A CA 1
ATOM 7035 C C . LEU A 1 899 ? 12.284 -7.945 20.725 1.00 90.25 899 LEU A C 1
ATOM 7037 O O . LEU A 1 899 ? 12.289 -6.774 21.115 1.00 90.25 899 LEU A O 1
ATOM 7041 N N . ASP A 1 900 ? 11.327 -8.810 21.055 1.00 90.94 900 ASP A N 1
ATOM 7042 C CA . ASP A 1 900 ? 10.159 -8.550 21.905 1.00 90.94 900 ASP A CA 1
ATOM 7043 C C . ASP A 1 900 ? 10.585 -8.463 23.377 1.00 90.94 900 ASP A C 1
ATOM 7045 O O . ASP A 1 900 ? 10.192 -9.244 24.243 1.00 90.94 900 ASP A O 1
ATOM 7049 N N . VAL A 1 901 ? 11.451 -7.501 23.670 1.00 90.62 901 VAL A N 1
ATOM 7050 C CA . VAL A 1 901 ? 12.014 -7.245 24.990 1.00 90.62 901 VAL A CA 1
ATOM 7051 C C . VAL A 1 901 ? 11.965 -5.756 25.299 1.00 90.62 901 VAL A C 1
ATOM 7053 O O . VAL A 1 901 ? 12.093 -4.910 24.413 1.00 90.62 901 VAL A O 1
ATOM 7056 N N . GLN A 1 902 ? 11.817 -5.445 26.582 1.00 89.75 902 GLN A N 1
ATOM 7057 C CA . GLN A 1 902 ? 12.059 -4.120 27.125 1.00 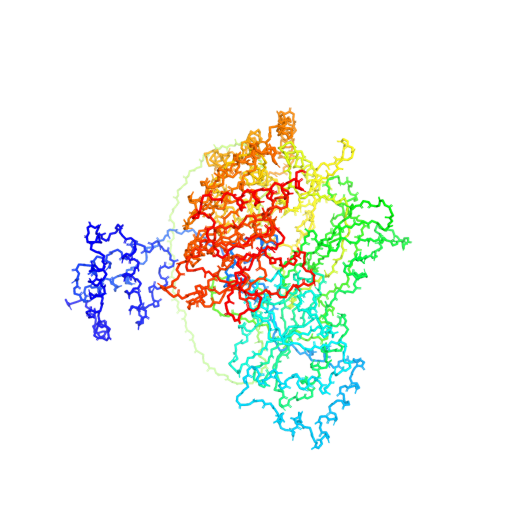89.75 902 GLN A CA 1
ATOM 7058 C C . GLN A 1 902 ? 13.490 -4.045 27.649 1.00 89.75 902 GLN A C 1
ATOM 7060 O O . GLN A 1 902 ? 13.885 -4.840 28.506 1.00 89.75 902 GLN A O 1
ATOM 7065 N N . VAL A 1 903 ? 14.250 -3.059 27.180 1.00 89.50 903 VAL A N 1
ATOM 7066 C CA . VAL A 1 903 ? 15.638 -2.844 27.595 1.00 89.50 903 VAL A CA 1
ATOM 7067 C C . VAL A 1 903 ? 15.766 -1.575 28.434 1.00 89.50 903 VAL A C 1
ATOM 7069 O O . VAL A 1 903 ? 15.305 -0.500 28.054 1.00 89.50 903 VAL A O 1
ATOM 7072 N N . ASN A 1 904 ? 16.429 -1.677 29.584 1.00 85.56 904 ASN A N 1
ATOM 7073 C CA . ASN A 1 904 ? 16.739 -0.530 30.432 1.00 85.56 904 ASN A CA 1
ATOM 7074 C C . ASN A 1 904 ? 18.169 -0.037 30.159 1.00 85.56 904 ASN A C 1
ATOM 7076 O O . ASN A 1 904 ? 19.133 -0.800 30.279 1.00 85.56 904 ASN A O 1
ATOM 7080 N N . ARG A 1 905 ? 18.310 1.238 29.769 1.00 79.75 905 ARG A N 1
ATOM 7081 C CA . ARG A 1 905 ? 19.610 1.856 29.467 1.00 79.75 905 ARG A CA 1
ATOM 7082 C C . ARG A 1 905 ? 20.395 2.091 30.759 1.00 79.75 905 ARG A C 1
ATOM 7084 O O . ARG A 1 905 ? 19.869 2.670 31.701 1.00 79.75 905 ARG A O 1
ATOM 7091 N N . ASN A 1 906 ? 21.687 1.754 30.760 1.00 67.00 906 ASN A N 1
ATOM 7092 C CA . ASN A 1 906 ? 22.618 2.077 31.852 1.00 67.00 906 ASN A CA 1
ATOM 7093 C C . ASN A 1 906 ? 22.131 1.622 33.245 1.00 67.00 906 ASN A C 1
ATOM 7095 O O . ASN A 1 906 ? 22.282 2.357 34.222 1.00 67.00 906 ASN A O 1
ATOM 7099 N N . HIS A 1 907 ? 21.544 0.425 33.340 1.00 62.16 907 HIS A N 1
ATOM 7100 C CA . HIS A 1 907 ? 20.943 -0.089 34.578 1.00 62.16 907 HIS A CA 1
ATOM 7101 C C . HIS A 1 907 ? 21.933 -0.153 35.754 1.00 62.16 907 HIS A C 1
ATOM 7103 O O . HIS A 1 907 ? 21.548 0.077 36.895 1.00 62.16 907 HIS A O 1
ATOM 7109 N N . PHE A 1 908 ? 23.221 -0.374 35.475 1.00 59.38 908 PHE A N 1
ATOM 7110 C CA . PHE A 1 908 ? 24.283 -0.434 36.486 1.00 59.38 908 PHE A CA 1
ATOM 7111 C C . PHE A 1 908 ? 24.807 0.947 36.958 1.00 59.38 908 PHE A C 1
ATOM 7113 O O . PHE A 1 908 ? 25.712 1.005 37.781 1.00 59.38 908 PHE A O 1
ATOM 7120 N N . GLY A 1 909 ? 24.231 2.071 36.498 1.00 51.88 909 GLY A N 1
ATOM 7121 C CA . GLY A 1 909 ? 24.551 3.425 36.986 1.00 51.88 909 GLY A CA 1
ATOM 7122 C C . GLY A 1 909 ? 25.534 4.234 36.118 1.00 51.88 909 GLY A C 1
ATOM 7123 O O . GLY A 1 909 ? 26.161 3.729 35.190 1.00 51.88 909 GLY A O 1
ATOM 7124 N N . ARG A 1 910 ? 25.631 5.551 36.386 1.00 47.62 910 ARG A N 1
ATOM 7125 C CA . ARG A 1 910 ? 26.269 6.548 35.490 1.00 47.62 910 ARG A CA 1
ATOM 7126 C C . ARG A 1 910 ? 27.804 6.553 35.469 1.00 47.62 910 ARG A C 1
ATOM 7128 O O . ARG A 1 910 ? 28.352 7.150 34.546 1.00 47.62 910 ARG A O 1
ATOM 7135 N N . GLN A 1 911 ? 28.497 5.925 36.424 1.00 44.38 911 GLN A N 1
ATOM 7136 C CA . GLN A 1 911 ? 29.969 6.016 36.495 1.00 44.38 911 GLN A CA 1
ATOM 7137 C C . GLN A 1 911 ? 30.690 4.937 37.329 1.00 44.38 911 GLN A C 1
ATOM 7139 O O . GLN A 1 911 ? 31.912 4.979 37.413 1.00 44.38 911 GLN A O 1
ATOM 7144 N N . VAL A 1 912 ? 29.997 3.958 37.919 1.00 40.97 912 VAL A N 1
ATOM 7145 C CA . VAL A 1 912 ? 30.619 2.925 38.769 1.00 40.97 912 VAL A CA 1
ATOM 7146 C C . VAL A 1 912 ? 30.143 1.552 38.283 1.00 40.97 912 VAL A C 1
ATOM 7148 O O . VAL A 1 912 ? 28.945 1.349 38.159 1.00 40.97 912 VAL A O 1
ATOM 7151 N N . GLN A 1 913 ? 31.091 0.645 38.006 1.00 55.28 913 GLN A N 1
ATOM 7152 C CA . GLN A 1 913 ? 30.946 -0.747 37.527 1.00 55.28 913 GLN A CA 1
ATOM 7153 C C . GLN A 1 913 ? 30.851 -0.968 36.003 1.00 55.28 913 GLN A C 1
ATOM 7155 O O . GLN A 1 913 ? 29.903 -1.564 35.497 1.00 55.28 913 GLN A O 1
ATOM 7160 N N . SER A 1 914 ? 31.905 -0.605 35.259 1.00 69.69 914 SER A N 1
ATOM 7161 C CA . SER A 1 914 ? 32.355 -1.535 34.217 1.00 69.69 914 SER A CA 1
ATOM 7162 C C . SER A 1 914 ? 33.023 -2.728 34.902 1.00 69.69 914 SER A C 1
ATOM 7164 O O . SER A 1 914 ? 33.884 -2.539 35.759 1.00 69.69 914 SER A O 1
ATOM 7166 N N . PHE A 1 915 ? 32.620 -3.949 34.572 1.00 85.12 915 PHE A N 1
ATOM 7167 C CA . PHE A 1 915 ? 33.170 -5.154 35.192 1.00 85.12 915 PHE A CA 1
ATOM 7168 C C . PHE A 1 915 ? 33.343 -6.264 34.161 1.00 85.12 915 PHE A C 1
ATOM 7170 O O . PHE A 1 915 ? 32.750 -6.242 33.080 1.00 85.12 915 PHE A O 1
ATOM 7177 N N . LYS A 1 916 ? 34.198 -7.225 34.504 1.00 88.00 916 LYS A N 1
ATOM 7178 C CA . LYS A 1 916 ? 34.377 -8.464 33.756 1.00 88.00 916 LYS A CA 1
ATOM 7179 C C . LYS A 1 916 ? 33.944 -9.617 34.646 1.00 88.00 916 LYS A C 1
ATOM 7181 O O . LYS A 1 916 ? 34.237 -9.596 35.838 1.00 88.00 916 LYS A O 1
ATOM 7186 N N . THR A 1 917 ? 33.243 -10.587 34.085 1.00 90.44 917 THR A N 1
ATOM 7187 C CA . THR A 1 917 ? 32.826 -11.789 34.808 1.00 90.44 917 THR A CA 1
ATOM 7188 C C . THR A 1 917 ? 32.787 -12.967 33.858 1.00 90.44 917 THR A C 1
ATOM 7190 O O . THR A 1 917 ? 32.482 -12.801 32.680 1.00 90.44 917 THR A O 1
ATOM 7193 N N . GLU A 1 918 ? 33.056 -14.153 34.378 1.00 91.69 918 GLU A N 1
ATOM 7194 C CA . GLU A 1 918 ? 32.837 -15.390 33.644 1.00 91.69 918 GLU A CA 1
ATOM 7195 C C . GLU A 1 918 ? 31.328 -15.639 33.528 1.00 91.69 918 GLU A C 1
ATOM 7197 O O . GLU A 1 918 ? 30.597 -15.565 34.519 1.00 91.69 918 GLU A O 1
ATOM 7202 N N . LEU A 1 919 ? 30.855 -15.851 32.303 1.00 90.44 919 LEU A N 1
ATOM 7203 C CA . LEU A 1 919 ? 29.454 -16.056 31.964 1.00 90.44 919 LEU A CA 1
ATOM 7204 C C . LEU A 1 919 ? 29.213 -17.510 31.618 1.00 90.44 919 LEU A C 1
ATOM 7206 O O . LEU A 1 919 ? 29.921 -18.091 30.794 1.00 90.44 919 LEU A O 1
ATOM 7210 N N . ASP A 1 920 ? 28.150 -18.061 32.185 1.00 89.31 920 ASP A N 1
ATOM 7211 C CA . ASP A 1 920 ? 27.661 -19.352 31.756 1.00 89.31 920 ASP A CA 1
ATOM 7212 C C . ASP A 1 920 ? 26.700 -19.194 30.567 1.00 89.31 920 ASP A C 1
ATOM 7214 O O . ASP A 1 920 ? 25.609 -18.638 30.706 1.00 89.31 920 ASP A O 1
ATOM 7218 N N . LEU A 1 921 ? 27.127 -19.638 29.381 1.00 90.88 921 LEU A N 1
ATOM 7219 C CA . LEU A 1 921 ? 26.383 -19.518 28.122 1.00 90.88 921 LEU A CA 1
ATOM 7220 C C . LEU A 1 921 ? 26.215 -20.910 27.485 1.00 90.88 921 LEU A C 1
ATOM 7222 O O . LEU A 1 921 ? 27.032 -21.303 26.645 1.00 90.88 921 LEU A O 1
ATOM 7226 N N . PRO A 1 922 ? 25.153 -21.664 27.837 1.00 86.56 922 PRO A N 1
ATOM 7227 C CA . PRO A 1 922 ? 24.988 -23.066 27.433 1.00 86.56 922 PRO A CA 1
ATOM 7228 C C . PRO A 1 922 ? 25.005 -23.296 25.917 1.00 86.56 922 PRO A C 1
ATOM 7230 O O . PRO A 1 922 ? 25.459 -24.334 25.445 1.00 86.56 922 PRO A O 1
ATOM 7233 N N . PHE A 1 923 ? 24.563 -22.311 25.129 1.00 88.88 923 PHE A N 1
ATOM 7234 C CA . PHE A 1 923 ? 24.544 -22.398 23.665 1.00 88.88 923 PHE A CA 1
ATOM 7235 C C . PHE A 1 923 ? 25.942 -22.408 23.015 1.00 88.88 923 PHE A C 1
ATOM 7237 O O . PHE A 1 923 ? 26.050 -22.678 21.819 1.00 88.88 923 PHE A O 1
ATOM 7244 N N . LEU A 1 924 ? 27.000 -22.119 23.782 1.00 88.62 924 LEU A N 1
ATOM 7245 C CA . LEU A 1 924 ? 28.397 -22.200 23.344 1.00 88.62 924 LEU A CA 1
ATOM 7246 C C . LEU A 1 924 ? 29.088 -23.509 23.754 1.00 88.62 924 LEU A C 1
ATOM 7248 O O . LEU A 1 924 ? 30.235 -23.729 23.355 1.00 88.62 924 LEU A O 1
ATOM 7252 N N . ALA A 1 925 ? 28.430 -24.361 24.548 1.00 79.75 925 ALA A N 1
ATOM 7253 C CA . ALA A 1 925 ? 29.012 -25.608 25.029 1.00 79.75 925 ALA A CA 1
ATOM 7254 C C . ALA A 1 925 ? 29.344 -26.554 23.864 1.00 79.75 925 ALA A C 1
ATOM 7256 O O . ALA A 1 925 ? 28.596 -26.667 22.888 1.00 79.75 925 ALA A O 1
ATOM 7257 N N . ARG A 1 926 ? 30.479 -27.256 23.963 1.00 64.62 926 ARG A N 1
ATOM 7258 C CA . ARG A 1 926 ? 30.912 -28.242 22.965 1.00 64.62 926 ARG A CA 1
ATOM 7259 C C . ARG A 1 926 ? 31.172 -29.577 23.641 1.00 64.62 926 ARG A C 1
ATOM 7261 O O . ARG A 1 926 ? 32.066 -29.690 24.474 1.00 64.62 926 ARG A O 1
ATOM 7268 N N . GLY A 1 927 ? 30.400 -30.594 23.264 1.00 61.06 927 GLY A N 1
ATOM 7269 C CA . GLY A 1 927 ? 30.476 -31.904 23.910 1.00 61.06 927 GLY A CA 1
ATOM 7270 C C . GLY A 1 927 ? 30.092 -31.821 25.391 1.00 61.06 927 GLY A C 1
ATOM 7271 O O . GLY A 1 927 ? 29.115 -31.167 25.740 1.00 61.06 927 GLY A O 1
ATOM 7272 N N . SER A 1 928 ? 30.851 -32.486 26.262 1.00 51.50 928 SER A N 1
ATOM 7273 C CA . SER A 1 928 ? 30.588 -32.565 27.707 1.00 51.50 928 SER A CA 1
ATOM 7274 C C . SER A 1 928 ? 31.266 -31.472 28.549 1.00 51.50 928 SER A C 1
ATOM 7276 O O . SER A 1 928 ? 31.190 -31.528 29.773 1.00 51.50 928 SER A O 1
ATOM 7278 N N . THR A 1 929 ? 31.959 -30.506 27.935 1.00 54.19 929 THR A N 1
ATOM 7279 C CA . THR A 1 929 ? 32.721 -29.454 28.635 1.00 54.19 929 THR A CA 1
ATOM 7280 C C . THR A 1 929 ? 32.115 -28.069 28.396 1.00 54.19 929 THR A C 1
ATOM 7282 O O . THR A 1 929 ? 31.974 -27.637 27.249 1.00 54.19 929 THR A O 1
ATOM 7285 N N . GLN A 1 930 ? 31.781 -27.366 29.482 1.00 72.81 930 GLN A N 1
ATOM 7286 C CA . GLN A 1 930 ? 31.181 -26.028 29.490 1.00 72.81 930 GLN A CA 1
ATOM 7287 C C . GLN A 1 930 ? 32.200 -25.026 30.044 1.00 72.81 930 GLN A C 1
ATOM 7289 O O . GLN A 1 930 ? 32.265 -24.775 31.244 1.00 72.81 930 GLN A O 1
ATOM 7294 N N . GLU A 1 931 ? 33.061 -24.508 29.167 1.00 85.19 931 GLU A N 1
ATOM 7295 C CA . GLU A 1 931 ? 34.004 -23.451 29.539 1.00 85.19 931 GLU A CA 1
ATOM 7296 C C . GLU A 1 931 ? 33.274 -22.102 29.629 1.00 85.19 931 GLU A C 1
ATOM 7298 O O . GLU A 1 931 ? 32.627 -21.716 28.645 1.00 85.19 931 GLU A O 1
ATOM 7303 N N . PRO A 1 932 ? 33.396 -21.360 30.744 1.00 89.25 932 PRO A N 1
ATOM 7304 C CA . PRO A 1 932 ? 32.783 -20.043 30.881 1.00 89.25 932 PRO A CA 1
ATOM 7305 C C . PRO A 1 932 ? 33.253 -19.057 29.803 1.00 89.25 932 PRO A C 1
ATOM 7307 O O . PRO A 1 932 ? 34.357 -19.182 29.269 1.00 89.25 932 PRO A O 1
ATOM 7310 N N . PHE A 1 933 ? 32.400 -18.098 29.441 1.00 92.94 933 PHE A N 1
ATOM 7311 C CA . PHE A 1 933 ? 32.707 -17.047 28.470 1.00 92.94 933 PHE A CA 1
ATOM 7312 C C . PHE A 1 933 ? 33.028 -15.723 29.180 1.00 92.94 933 PHE A C 1
ATOM 7314 O O . PHE A 1 933 ? 32.219 -15.271 29.990 1.00 92.94 933 PHE A O 1
ATOM 7321 N N . PRO A 1 934 ? 34.131 -15.030 28.854 1.00 92.62 934 PRO A N 1
ATOM 7322 C CA . PRO A 1 934 ? 34.472 -13.772 29.512 1.00 92.62 934 PRO A CA 1
ATOM 7323 C C . PRO A 1 934 ? 33.504 -12.647 29.098 1.00 92.62 934 PRO A C 1
ATOM 7325 O O . PRO A 1 934 ? 33.579 -12.094 28.005 1.00 92.62 934 PRO A O 1
ATOM 7328 N N . GLY A 1 935 ? 32.583 -12.258 29.974 1.00 91.44 935 GLY A N 1
ATOM 7329 C CA . GLY A 1 935 ? 31.640 -11.163 29.749 1.00 91.44 935 GLY A CA 1
ATOM 7330 C C . GLY A 1 935 ? 32.200 -9.812 30.180 1.00 91.44 935 GLY A C 1
ATOM 7331 O O . GLY A 1 935 ? 32.490 -9.613 31.357 1.00 91.44 935 GLY A O 1
ATOM 7332 N N . VAL A 1 936 ? 32.304 -8.854 29.253 1.00 91.94 936 VAL A N 1
ATOM 7333 C CA . VAL A 1 936 ? 32.732 -7.471 29.536 1.00 91.94 936 VAL A CA 1
ATOM 7334 C C . VAL A 1 936 ? 31.525 -6.532 29.520 1.00 91.94 936 VAL A C 1
ATOM 7336 O O . VAL A 1 936 ? 30.923 -6.298 28.473 1.00 91.94 936 VAL A O 1
ATOM 7339 N N . PHE A 1 937 ? 31.180 -5.954 30.667 1.00 90.06 937 PHE A N 1
ATOM 7340 C CA . PHE A 1 937 ? 30.035 -5.056 30.821 1.00 90.06 937 PHE A CA 1
ATOM 7341 C C . PHE A 1 937 ? 30.534 -3.623 30.998 1.00 90.06 937 PHE A C 1
ATOM 7343 O O . PHE A 1 937 ? 31.255 -3.334 31.948 1.00 90.06 937 PHE A O 1
ATOM 7350 N N . ILE A 1 938 ? 30.165 -2.713 30.092 1.00 81.94 938 ILE A N 1
ATOM 7351 C CA . ILE A 1 938 ? 30.540 -1.292 30.157 1.00 81.94 938 ILE A CA 1
ATOM 7352 C C . ILE A 1 938 ? 29.282 -0.463 29.939 1.00 81.94 938 ILE A C 1
ATOM 7354 O O . ILE A 1 938 ? 28.751 -0.426 28.834 1.00 81.94 938 ILE A O 1
ATOM 7358 N N . ARG A 1 939 ? 28.789 0.190 31.003 1.00 80.06 939 ARG A N 1
ATOM 7359 C CA . ARG A 1 939 ? 27.494 0.905 30.986 1.00 80.06 939 ARG A CA 1
ATOM 7360 C C . ARG A 1 939 ? 26.377 0.046 30.367 1.00 80.06 939 ARG A C 1
ATOM 7362 O O . ARG A 1 939 ? 25.538 0.534 29.615 1.00 80.06 939 ARG A O 1
ATOM 7369 N N . ALA A 1 940 ? 26.422 -1.254 30.659 1.00 82.81 940 ALA A N 1
ATOM 7370 C CA . ALA A 1 940 ? 25.640 -2.248 29.949 1.00 82.81 940 ALA A CA 1
ATOM 7371 C C . ALA A 1 940 ? 24.132 -2.024 30.155 1.00 82.81 940 ALA A C 1
ATOM 7373 O O . ALA A 1 940 ? 23.694 -1.746 31.281 1.00 82.81 940 ALA A O 1
ATOM 7374 N N . PRO A 1 941 ? 23.322 -2.147 29.094 1.00 88.38 941 PRO A N 1
ATOM 7375 C CA . PRO A 1 941 ? 21.883 -2.257 29.244 1.00 88.38 941 PRO A CA 1
ATOM 7376 C C . PRO A 1 941 ? 21.504 -3.617 29.831 1.00 88.38 941 PRO A C 1
ATOM 7378 O O . 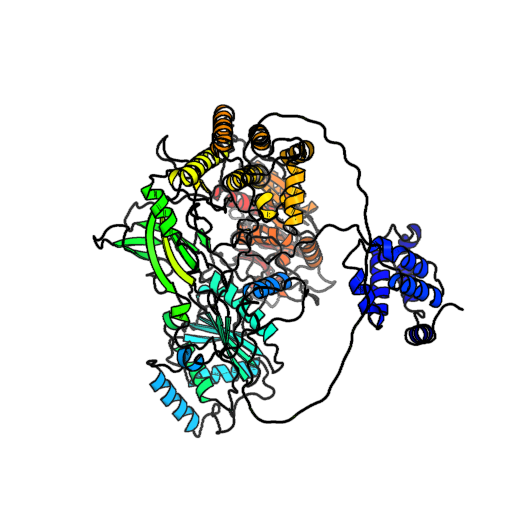PRO A 1 941 ? 22.274 -4.573 29.753 1.00 88.38 941 PRO A O 1
ATOM 7381 N N . VAL A 1 942 ? 20.290 -3.738 30.358 1.00 85.75 942 VAL A N 1
ATOM 7382 C CA . VAL A 1 942 ? 19.728 -5.035 30.771 1.00 85.75 942 VAL A CA 1
ATOM 7383 C C . VAL A 1 942 ? 18.374 -5.247 30.123 1.00 85.75 942 VAL A C 1
ATOM 7385 O O . VAL A 1 942 ? 17.625 -4.286 29.925 1.00 85.75 942 VAL A O 1
ATOM 7388 N N . VAL A 1 943 ? 18.053 -6.501 29.811 1.00 90.06 943 VAL A N 1
ATOM 7389 C CA . VAL A 1 943 ? 16.686 -6.874 29.448 1.00 90.06 943 VAL A CA 1
ATOM 7390 C C . VAL A 1 943 ? 15.874 -6.919 30.740 1.00 90.06 943 VAL A C 1
ATOM 7392 O O . VAL A 1 943 ? 16.048 -7.800 31.579 1.00 90.06 943 VAL A O 1
ATOM 7395 N N . ASP A 1 944 ? 15.030 -5.909 30.912 1.00 86.31 944 ASP A N 1
ATOM 7396 C CA . ASP A 1 944 ? 14.193 -5.705 32.095 1.00 86.31 944 ASP A CA 1
ATOM 7397 C C . ASP A 1 944 ? 12.982 -6.643 32.070 1.00 86.31 944 ASP A C 1
ATOM 7399 O O . ASP A 1 944 ? 12.578 -7.205 33.086 1.00 86.31 944 ASP A O 1
ATOM 7403 N N . LYS A 1 945 ? 12.424 -6.850 30.872 1.00 87.81 945 LYS A N 1
ATOM 7404 C CA . LYS A 1 945 ? 11.234 -7.671 30.676 1.00 87.81 945 LYS A CA 1
ATOM 7405 C C . LYS A 1 945 ? 11.223 -8.312 29.293 1.00 87.81 945 LYS A C 1
ATOM 7407 O O . LYS A 1 945 ? 11.425 -7.624 28.297 1.00 87.81 945 LYS A O 1
ATOM 7412 N N . VAL A 1 946 ? 10.911 -9.604 29.232 1.00 88.06 946 VAL A N 1
ATOM 7413 C CA . VAL A 1 946 ? 10.477 -10.261 27.991 1.00 88.06 946 VAL A CA 1
ATOM 7414 C C . VAL A 1 946 ? 9.006 -9.914 27.769 1.00 88.06 946 VAL A C 1
ATOM 7416 O O . VAL A 1 946 ? 8.178 -10.069 28.672 1.00 88.06 946 VAL A O 1
ATOM 7419 N N . LEU A 1 947 ? 8.683 -9.361 26.605 1.00 84.62 947 LEU A N 1
ATOM 7420 C CA . LEU A 1 947 ? 7.322 -8.971 26.255 1.00 84.62 947 LEU A CA 1
ATOM 7421 C C . LEU A 1 947 ? 6.529 -10.219 25.847 1.00 84.62 947 LEU A C 1
ATOM 7423 O O . LEU A 1 947 ? 7.083 -11.189 25.336 1.00 84.62 947 LEU A O 1
ATOM 7427 N N . ALA A 1 948 ? 5.226 -10.223 26.137 1.00 72.31 948 ALA A N 1
ATOM 7428 C CA . ALA A 1 948 ? 4.385 -11.380 25.857 1.00 72.31 948 ALA A CA 1
ATOM 7429 C C . ALA A 1 948 ? 4.321 -11.632 24.345 1.00 72.31 948 ALA A C 1
ATOM 7431 O O . ALA A 1 948 ? 3.976 -10.728 23.583 1.00 72.31 948 ALA A O 1
ATOM 7432 N N . HIS A 1 949 ? 4.625 -12.866 23.945 1.00 54.22 949 HIS A N 1
ATOM 7433 C CA . HIS A 1 949 ? 4.524 -13.304 22.562 1.00 54.22 949 HIS A CA 1
ATOM 7434 C C . HIS A 1 949 ? 3.080 -13.145 22.060 1.00 54.22 949 HIS A C 1
ATOM 7436 O O . HIS A 1 949 ? 2.128 -13.532 22.743 1.00 54.22 949 HIS A O 1
ATOM 7442 N N . VAL A 1 950 ? 2.915 -12.523 20.893 1.00 54.31 950 VAL A N 1
ATOM 7443 C CA . VAL A 1 950 ? 1.611 -12.317 20.258 1.00 54.31 950 VAL A CA 1
ATOM 7444 C C . VAL A 1 950 ? 1.324 -13.492 19.330 1.00 54.31 950 VAL A C 1
ATOM 7446 O O . VAL A 1 950 ? 1.836 -13.541 18.211 1.00 54.31 950 VAL A O 1
ATOM 7449 N N . ASP A 1 951 ? 0.499 -14.439 19.779 1.00 35.41 951 ASP A N 1
ATOM 7450 C CA . ASP A 1 951 ? 0.043 -15.548 18.935 1.00 35.41 951 ASP A CA 1
ATOM 7451 C C . ASP A 1 951 ? -0.718 -15.001 17.713 1.00 35.41 951 ASP A C 1
ATOM 7453 O O . ASP A 1 951 ? -1.836 -14.497 17.828 1.00 35.41 951 ASP A O 1
ATOM 7457 N N . GLY A 1 952 ? -0.113 -15.094 16.525 1.00 43.41 952 GLY A N 1
ATOM 7458 C CA . GLY A 1 952 ? -0.714 -14.623 15.270 1.00 43.41 952 GLY A CA 1
ATOM 7459 C C . GLY A 1 952 ? 0.245 -13.889 14.334 1.00 43.41 952 GLY A C 1
ATOM 7460 O O . GLY A 1 952 ? -0.039 -13.796 13.137 1.00 43.41 952 GLY A O 1
ATOM 7461 N N . GLU A 1 953 ? 1.389 -13.432 14.842 1.00 42.19 953 GLU A N 1
ATOM 7462 C CA . GLU A 1 953 ? 2.530 -13.007 14.032 1.00 42.19 953 GLU A CA 1
ATOM 7463 C C . GLU A 1 953 ? 3.476 -14.196 13.840 1.00 42.19 953 GLU A C 1
ATOM 7465 O O . GLU A 1 953 ? 3.702 -14.972 14.763 1.00 42.19 953 GLU A O 1
ATOM 7470 N N . GLN A 1 954 ? 4.054 -14.366 12.649 1.00 45.56 954 GLN A N 1
ATOM 7471 C CA . GLN A 1 954 ? 5.124 -15.347 12.410 1.00 45.56 954 GLN A CA 1
ATOM 7472 C C . GLN A 1 954 ? 6.434 -14.909 13.105 1.00 45.56 954 GLN A C 1
ATOM 7474 O O . GLN A 1 954 ? 7.463 -14.746 12.454 1.00 45.56 954 GLN A O 1
ATOM 7479 N N . SER A 1 955 ? 6.410 -14.644 14.411 1.00 53.38 955 SER A N 1
ATOM 7480 C CA . SER A 1 955 ? 7.605 -14.374 15.209 1.00 53.38 955 SER A CA 1
ATOM 7481 C C . SER A 1 955 ? 7.901 -15.600 16.071 1.00 53.38 955 SER A C 1
ATOM 7483 O O . SER A 1 955 ? 6.990 -16.241 16.576 1.00 53.38 955 SER A O 1
ATOM 7485 N N . SER A 1 956 ? 9.163 -15.985 16.222 1.00 73.50 956 SER A N 1
ATOM 7486 C CA . SER A 1 956 ? 9.531 -17.010 17.207 1.00 73.50 956 SER A CA 1
ATOM 7487 C C . SER A 1 956 ? 9.406 -16.424 18.623 1.00 73.50 956 SER A C 1
ATOM 7489 O O . SER A 1 956 ? 9.516 -15.205 18.766 1.00 73.50 956 SER A O 1
ATOM 7491 N N . PRO A 1 957 ? 9.187 -17.228 19.676 1.00 84.88 957 PRO A N 1
ATOM 7492 C CA . PRO A 1 957 ? 9.268 -16.732 21.049 1.00 84.88 957 PRO A CA 1
ATOM 7493 C C . PRO A 1 957 ? 10.691 -16.249 21.379 1.00 84.88 957 PRO A C 1
ATOM 7495 O O . PRO A 1 957 ? 11.663 -16.689 20.760 1.00 84.88 957 PRO A O 1
ATOM 7498 N N . VAL A 1 958 ? 10.814 -15.344 22.355 1.00 89.94 958 VAL A N 1
ATOM 7499 C CA . VAL A 1 958 ? 12.121 -14.904 22.869 1.00 89.94 958 VAL A CA 1
ATOM 7500 C C . VAL A 1 958 ? 12.737 -16.028 23.703 1.00 89.94 958 VAL A C 1
ATOM 7502 O O . VAL A 1 958 ? 12.191 -16.434 24.725 1.00 89.94 958 VAL A O 1
ATOM 7505 N N . GLU A 1 959 ? 13.899 -16.502 23.275 1.00 93.56 959 GLU A N 1
ATOM 7506 C CA . GLU A 1 959 ? 14.751 -17.455 23.975 1.00 93.56 959 GLU A CA 1
ATOM 7507 C C . GLU A 1 959 ? 15.745 -16.687 24.862 1.00 93.56 959 GLU A C 1
ATOM 7509 O O . GLU A 1 959 ? 16.487 -15.820 24.386 1.00 93.56 959 GLU A O 1
ATOM 7514 N N . ILE A 1 960 ? 15.775 -16.994 26.162 1.00 94.12 960 ILE A N 1
ATOM 7515 C CA . ILE A 1 960 ? 16.792 -16.468 27.081 1.00 94.12 960 ILE A CA 1
ATOM 7516 C C . ILE A 1 960 ? 18.064 -17.291 26.881 1.00 94.12 960 ILE A C 1
ATOM 7518 O O . ILE A 1 960 ? 18.102 -18.478 27.190 1.00 94.12 960 ILE A O 1
ATOM 7522 N N . MET A 1 961 ? 19.105 -16.649 26.359 1.00 93.75 961 MET A N 1
ATOM 7523 C CA . MET A 1 961 ? 20.360 -17.304 25.978 1.00 93.75 961 MET A CA 1
ATOM 7524 C C . MET A 1 961 ? 21.416 -17.237 27.088 1.00 93.75 961 MET A C 1
ATOM 7526 O O . MET A 1 961 ? 22.387 -17.989 27.058 1.00 93.75 961 MET A O 1
ATOM 7530 N N . GLY A 1 962 ? 21.251 -16.328 28.053 1.00 92.06 962 GLY A N 1
ATOM 7531 C CA . GLY A 1 962 ? 22.163 -16.183 29.182 1.00 92.06 962 GLY A CA 1
ATOM 7532 C C . GLY A 1 962 ? 21.657 -15.209 30.243 1.00 92.06 962 GLY A C 1
ATOM 7533 O O . GLY A 1 962 ? 21.056 -14.170 29.934 1.00 92.06 962 GLY A O 1
ATOM 7534 N N . THR A 1 963 ? 21.946 -15.538 31.500 1.00 92.06 963 THR A N 1
ATOM 7535 C CA . THR A 1 963 ? 21.584 -14.762 32.692 1.00 92.06 963 THR A CA 1
ATOM 7536 C C . THR A 1 963 ? 22.812 -14.518 33.562 1.00 92.06 963 THR A C 1
ATOM 7538 O O . THR A 1 963 ? 23.629 -15.413 33.752 1.00 92.06 963 THR A O 1
ATOM 7541 N N . LEU A 1 964 ? 22.935 -13.316 34.122 1.00 88.88 964 LEU A N 1
ATOM 7542 C CA . LEU A 1 964 ? 23.953 -12.971 35.105 1.00 88.88 964 LEU A CA 1
ATOM 7543 C C . LEU A 1 964 ? 23.390 -13.171 36.523 1.00 88.88 964 LEU A C 1
ATOM 7545 O O . LEU A 1 964 ? 22.407 -12.503 36.864 1.00 88.88 964 LEU A O 1
ATOM 7549 N N . PRO A 1 965 ? 23.986 -14.036 37.363 1.00 84.19 965 PRO A N 1
ATOM 7550 C CA . PRO A 1 965 ? 23.562 -14.200 38.750 1.00 84.19 965 PRO A CA 1
ATOM 7551 C C . PRO A 1 965 ? 23.776 -12.908 39.545 1.00 84.19 965 PRO A C 1
ATOM 7553 O O . PRO A 1 965 ? 24.847 -12.305 39.479 1.00 84.19 965 PRO A O 1
ATOM 7556 N N . VAL A 1 966 ? 22.773 -12.491 40.321 1.00 79.88 966 VAL A N 1
ATOM 7557 C CA . VAL A 1 966 ? 22.880 -11.333 41.222 1.00 79.88 966 VAL A CA 1
ATOM 7558 C C . VAL A 1 966 ? 22.339 -11.716 42.600 1.00 79.88 966 VAL A C 1
ATOM 7560 O O . VAL A 1 966 ? 21.253 -12.295 42.674 1.00 79.88 966 VAL A O 1
ATOM 7563 N N . PRO A 1 967 ? 23.052 -11.398 43.700 1.00 71.81 967 PRO A N 1
ATOM 7564 C CA . PRO A 1 967 ? 22.564 -11.667 45.049 1.00 71.81 967 PRO A CA 1
ATOM 7565 C C . PRO A 1 967 ? 21.174 -11.056 45.275 1.00 71.81 967 PRO A C 1
ATOM 7567 O O . PRO A 1 967 ? 20.985 -9.855 45.090 1.00 71.81 967 PRO A O 1
ATOM 7570 N N . GLY A 1 968 ? 20.201 -11.882 45.670 1.00 68.56 968 GLY A N 1
ATOM 7571 C CA . GLY A 1 968 ? 18.826 -11.450 45.951 1.00 68.56 968 GLY A CA 1
ATOM 7572 C C . GLY A 1 968 ? 17.848 -11.504 44.769 1.00 68.56 968 GLY A C 1
ATOM 7573 O O . GLY A 1 968 ? 16.701 -11.098 44.938 1.00 68.56 968 GLY A O 1
ATOM 7574 N N . LYS A 1 969 ? 18.255 -12.015 43.598 1.00 74.94 969 LYS A N 1
ATOM 7575 C CA . LYS A 1 969 ? 17.362 -12.253 42.452 1.00 74.94 969 LYS A CA 1
ATOM 7576 C C . LYS A 1 969 ? 17.542 -13.681 41.928 1.00 74.94 969 LYS A C 1
ATOM 7578 O O . LYS A 1 969 ? 18.530 -13.952 41.252 1.00 74.94 969 LYS A O 1
ATOM 7583 N N . GLU A 1 970 ? 16.597 -14.572 42.242 1.00 70.62 970 GLU A N 1
ATOM 7584 C CA . GLU A 1 970 ? 16.687 -16.014 41.933 1.00 70.62 970 GLU A CA 1
ATOM 7585 C C . GLU A 1 970 ? 16.871 -16.301 40.432 1.00 70.62 970 GLU A C 1
ATOM 7587 O O . GLU A 1 970 ? 17.706 -17.125 40.075 1.00 70.62 970 GLU A O 1
ATOM 7592 N N . ASP A 1 971 ? 16.203 -15.544 39.554 1.00 75.69 971 ASP A N 1
ATOM 7593 C CA . ASP A 1 971 ? 16.291 -15.716 38.090 1.00 75.69 971 ASP A CA 1
ATOM 7594 C C . ASP A 1 971 ? 17.457 -14.945 37.428 1.00 75.69 971 ASP A C 1
ATOM 7596 O O . ASP A 1 971 ? 17.624 -14.962 36.207 1.00 75.69 971 ASP A O 1
ATOM 7600 N N . GLY A 1 972 ? 18.259 -14.212 38.210 1.00 85.00 972 GLY A N 1
ATOM 7601 C CA . GLY A 1 972 ? 19.340 -13.368 37.696 1.00 85.00 972 GLY A CA 1
ATOM 7602 C C . GLY A 1 972 ? 18.881 -12.206 36.794 1.00 85.00 972 GLY A C 1
ATOM 7603 O O . GLY A 1 972 ? 17.718 -11.790 36.753 1.00 85.00 972 GLY A O 1
ATOM 7604 N N . ILE A 1 973 ? 19.836 -11.591 36.097 1.00 88.69 973 ILE A N 1
ATOM 7605 C CA . ILE A 1 973 ? 19.601 -10.529 35.109 1.00 88.69 973 ILE A CA 1
ATOM 7606 C C . ILE A 1 973 ? 19.773 -11.113 33.711 1.00 88.69 973 ILE A C 1
ATOM 7608 O O . ILE A 1 973 ? 20.807 -11.698 33.415 1.00 88.69 973 ILE A O 1
ATOM 7612 N N . ILE A 1 974 ? 18.798 -10.916 32.825 1.00 93.75 974 ILE A N 1
ATOM 7613 C CA . ILE A 1 974 ? 18.893 -11.375 31.437 1.00 93.75 974 ILE A CA 1
ATOM 7614 C C . ILE A 1 974 ? 19.921 -10.513 30.691 1.00 93.75 974 ILE A C 1
ATOM 7616 O O . ILE A 1 974 ? 19.780 -9.290 30.602 1.00 93.75 974 ILE A O 1
ATOM 7620 N N . ILE A 1 975 ? 20.951 -11.168 30.150 1.00 93.12 975 ILE A N 1
ATOM 7621 C CA . ILE A 1 975 ? 22.092 -10.519 29.482 1.00 93.12 975 ILE A CA 1
ATOM 7622 C C . ILE A 1 975 ? 22.301 -10.982 28.038 1.00 93.12 975 ILE A C 1
ATOM 7624 O O . ILE A 1 975 ? 23.096 -10.376 27.321 1.00 93.12 975 ILE A O 1
ATOM 7628 N N . ALA A 1 976 ? 21.620 -12.044 27.607 1.00 95.00 976 ALA A N 1
ATOM 7629 C CA . ALA A 1 976 ? 21.618 -12.503 26.226 1.00 95.00 976 ALA A CA 1
ATOM 7630 C C . ALA A 1 976 ? 20.243 -13.073 25.863 1.00 95.00 976 ALA A C 1
ATOM 7632 O O . ALA A 1 976 ? 19.676 -13.865 26.617 1.00 95.00 976 ALA A O 1
ATOM 7633 N N . VAL A 1 977 ? 19.716 -12.679 24.706 1.00 96.25 977 VAL A N 1
ATOM 7634 C CA . VAL A 1 977 ? 18.409 -13.113 24.194 1.00 96.25 977 VAL A CA 1
ATOM 7635 C C . VAL A 1 977 ? 18.481 -13.388 22.700 1.00 96.25 977 VAL A C 1
ATOM 7637 O O . VAL A 1 977 ? 19.259 -12.759 21.982 1.00 96.25 977 VAL A O 1
ATOM 7640 N N . LYS A 1 978 ? 17.650 -14.308 22.221 1.00 95.12 978 LYS A N 1
ATOM 7641 C CA . LYS A 1 978 ? 17.480 -14.609 20.801 1.00 95.12 978 LYS A CA 1
ATOM 7642 C C . LYS A 1 978 ? 15.997 -14.678 20.470 1.00 95.12 978 LYS A C 1
ATOM 7644 O O . LYS A 1 978 ? 15.223 -15.222 21.242 1.00 95.12 978 LYS A O 1
ATOM 7649 N N . GLN A 1 979 ? 15.600 -14.162 19.317 1.00 91.69 979 GLN A N 1
ATOM 7650 C CA . GLN A 1 979 ? 14.253 -14.325 18.789 1.00 91.69 979 GLN A CA 1
ATOM 7651 C C . GLN A 1 979 ? 14.334 -14.574 17.285 1.00 91.69 979 GLN A C 1
ATOM 7653 O O . GLN A 1 979 ? 14.697 -13.690 16.508 1.00 91.69 979 GLN A O 1
ATOM 7658 N N . GLY A 1 980 ? 14.048 -15.809 16.868 1.00 89.38 980 GLY A N 1
ATOM 7659 C CA . GLY A 1 980 ? 14.227 -16.228 15.478 1.00 89.38 980 GLY A CA 1
ATOM 7660 C C . GLY A 1 980 ? 15.682 -16.049 15.032 1.00 89.38 980 GLY A C 1
ATOM 7661 O O . GLY A 1 980 ? 16.591 -16.659 15.594 1.00 89.38 980 GLY A O 1
ATOM 7662 N N . ASN A 1 981 ? 15.896 -15.196 14.032 1.00 87.31 981 ASN A N 1
ATOM 7663 C CA . ASN A 1 981 ? 17.194 -14.838 13.451 1.00 87.31 981 ASN A CA 1
ATOM 7664 C C . ASN A 1 981 ? 17.865 -13.615 14.121 1.00 87.31 981 ASN A C 1
ATOM 7666 O O . ASN A 1 981 ? 18.939 -13.195 13.689 1.00 87.31 981 ASN A O 1
ATOM 7670 N N . VAL A 1 982 ? 17.251 -13.019 15.148 1.00 96.06 982 VAL A N 1
ATOM 7671 C CA . VAL A 1 982 ? 17.784 -11.840 15.846 1.00 96.06 982 VAL A CA 1
ATOM 7672 C C . VAL A 1 982 ? 18.392 -12.262 17.181 1.00 96.06 982 VAL A C 1
ATOM 7674 O O . VAL A 1 982 ? 17.757 -12.961 17.964 1.00 96.06 982 VAL A O 1
ATOM 7677 N N . PHE A 1 983 ? 19.624 -11.842 17.452 1.00 97.75 983 PHE A N 1
ATOM 7678 C CA . PHE A 1 983 ? 20.369 -12.128 18.677 1.00 97.75 983 PHE A CA 1
ATOM 7679 C C . PHE A 1 983 ? 20.821 -10.820 19.331 1.00 97.75 983 PHE A C 1
ATOM 7681 O O . PHE A 1 983 ? 21.188 -9.866 18.644 1.00 97.75 983 PHE A O 1
ATOM 7688 N N . GLY A 1 984 ? 20.794 -10.749 20.659 1.00 97.31 984 GLY A N 1
ATOM 7689 C CA . GLY A 1 984 ? 21.178 -9.551 21.394 1.00 97.31 984 GLY A CA 1
ATOM 7690 C C . GLY A 1 984 ? 21.921 -9.864 22.687 1.00 97.31 984 GLY A C 1
ATOM 7691 O O . GLY A 1 984 ? 21.492 -10.738 23.439 1.00 97.31 984 GLY A O 1
ATOM 7692 N N . THR A 1 985 ? 23.002 -9.130 22.972 1.00 96.88 985 THR A N 1
ATOM 7693 C CA . THR A 1 985 ? 23.774 -9.242 24.224 1.00 96.88 985 THR A CA 1
ATOM 7694 C C . THR A 1 985 ? 23.955 -7.893 24.915 1.00 96.88 985 THR A C 1
ATOM 7696 O O . THR A 1 985 ? 24.198 -6.865 24.285 1.00 96.88 985 THR A O 1
ATOM 7699 N N . SER A 1 986 ? 23.881 -7.898 26.243 1.00 93.88 986 SER A N 1
ATOM 7700 C CA . SER A 1 986 ? 24.137 -6.733 27.099 1.00 93.88 986 SER A CA 1
ATOM 7701 C C . SER A 1 986 ? 25.622 -6.391 27.232 1.00 93.88 986 SER A C 1
ATOM 7703 O O . SER A 1 986 ? 25.970 -5.244 27.503 1.00 93.88 986 SER A O 1
ATOM 7705 N N . PHE A 1 987 ? 26.492 -7.384 27.066 1.00 93.38 987 PHE A N 1
ATOM 7706 C CA . PHE A 1 987 ? 27.945 -7.268 27.180 1.00 93.38 987 PHE A CA 1
ATOM 7707 C C . PHE A 1 987 ? 28.620 -7.117 25.811 1.00 93.38 987 PHE A C 1
ATOM 7709 O O . PHE A 1 987 ? 27.986 -7.305 24.770 1.00 93.38 987 PHE A O 1
ATOM 7716 N N . HIS A 1 988 ? 29.911 -6.790 25.851 1.00 93.56 988 HIS A N 1
ATOM 7717 C CA . HIS A 1 988 ? 30.778 -6.521 24.707 1.00 93.56 988 HIS A CA 1
ATOM 7718 C C . HIS A 1 988 ? 31.696 -7.720 24.398 1.00 93.56 988 HIS A C 1
ATOM 7720 O O . HIS A 1 988 ? 32.825 -7.762 24.902 1.00 93.56 988 HIS A O 1
ATOM 7726 N N . PRO A 1 989 ? 31.252 -8.724 23.615 1.00 93.00 989 PRO A N 1
ATOM 7727 C CA . PRO A 1 989 ? 32.113 -9.843 23.224 1.00 93.00 989 PRO A CA 1
ATOM 7728 C C . PRO A 1 989 ? 33.329 -9.387 22.400 1.00 93.00 989 PRO A C 1
ATOM 7730 O O . PRO A 1 989 ? 34.384 -10.013 22.470 1.00 93.00 989 PRO A O 1
ATOM 7733 N N . GLU A 1 990 ? 33.213 -8.266 21.681 1.00 92.38 990 GLU A N 1
ATOM 7734 C CA . GLU A 1 990 ? 34.273 -7.634 20.890 1.00 92.38 990 GLU A CA 1
ATOM 7735 C C . GLU A 1 990 ? 35.454 -7.113 21.714 1.00 92.38 990 GLU A C 1
ATOM 7737 O O . GLU A 1 990 ? 36.545 -6.939 21.184 1.00 92.38 990 GLU A O 1
ATOM 7742 N N . MET A 1 991 ? 35.266 -6.930 23.022 1.00 91.31 991 MET A N 1
ATOM 7743 C CA . MET A 1 991 ? 36.314 -6.492 23.949 1.00 91.31 991 MET A CA 1
ATOM 7744 C C . MET A 1 991 ? 37.113 -7.667 24.542 1.00 91.31 991 MET A C 1
ATOM 7746 O O . MET A 1 991 ? 37.845 -7.499 25.525 1.00 91.31 991 MET A O 1
ATOM 7750 N N . THR A 1 992 ? 36.959 -8.866 23.975 1.00 89.25 992 THR A N 1
ATOM 7751 C CA . THR A 1 992 ? 37.659 -10.096 24.367 1.00 89.25 992 THR A CA 1
ATOM 7752 C C . THR A 1 992 ? 38.384 -10.705 23.170 1.00 89.25 992 THR A C 1
ATOM 7754 O O . THR A 1 992 ? 38.131 -10.341 22.025 1.00 89.25 992 THR A O 1
ATOM 7757 N N . SER A 1 993 ? 39.296 -11.645 23.413 1.00 88.62 993 SER A N 1
ATOM 7758 C CA . SER A 1 993 ? 39.917 -12.439 22.344 1.00 88.62 993 SER A CA 1
ATOM 7759 C C . SER A 1 993 ? 39.118 -13.696 21.984 1.00 88.62 993 SER A C 1
ATOM 7761 O O . SER A 1 993 ? 39.552 -14.459 21.122 1.00 88.62 993 SER A O 1
ATOM 7763 N N . ASP A 1 994 ? 37.996 -13.945 22.660 1.00 92.81 994 ASP A N 1
ATOM 7764 C CA . ASP A 1 994 ? 37.225 -15.174 22.529 1.00 92.81 994 ASP A CA 1
ATOM 7765 C C . ASP A 1 994 ? 36.229 -15.080 21.366 1.00 92.81 994 ASP A C 1
ATOM 7767 O O . ASP A 1 994 ? 35.242 -14.346 21.404 1.00 92.81 994 ASP A O 1
ATOM 7771 N N . VAL A 1 995 ? 36.488 -15.856 20.314 1.00 94.00 995 VAL A N 1
ATOM 7772 C CA . VAL A 1 995 ? 35.687 -15.859 19.083 1.00 94.00 995 VAL A CA 1
ATOM 7773 C C . VAL A 1 995 ? 34.430 -16.724 19.173 1.00 94.00 995 VAL A C 1
ATOM 7775 O O . VAL A 1 995 ? 33.669 -16.758 18.209 1.00 94.00 995 VAL A O 1
ATOM 7778 N N . ARG A 1 996 ? 34.189 -17.454 20.275 1.00 94.00 996 ARG A N 1
ATOM 7779 C CA . ARG A 1 996 ? 33.137 -18.487 20.340 1.00 94.00 996 ARG A CA 1
ATOM 7780 C C . ARG A 1 996 ? 31.744 -17.949 20.018 1.00 94.00 996 ARG A C 1
ATOM 7782 O O . ARG A 1 996 ? 31.021 -18.615 19.281 1.00 94.00 996 ARG A O 1
ATOM 7789 N N . ILE A 1 997 ? 31.385 -16.754 20.497 1.00 95.31 997 ILE A N 1
ATOM 7790 C CA . ILE A 1 997 ? 30.087 -16.125 20.187 1.00 95.31 997 ILE A CA 1
ATOM 7791 C C . ILE A 1 997 ? 29.994 -15.725 18.714 1.00 95.31 997 ILE A C 1
ATOM 7793 O O . ILE A 1 997 ? 28.992 -16.031 18.071 1.00 95.31 997 ILE A O 1
ATOM 7797 N N . HIS A 1 998 ? 31.022 -15.075 18.160 1.00 96.25 998 HIS A N 1
ATOM 7798 C CA . HIS A 1 998 ? 31.038 -14.679 16.748 1.00 96.25 998 HIS A CA 1
ATOM 7799 C C . HIS A 1 998 ? 31.009 -15.899 15.827 1.00 96.25 998 HIS A C 1
ATOM 7801 O O . HIS A 1 998 ? 30.246 -15.906 14.869 1.00 96.25 998 HIS A O 1
ATOM 7807 N N . ALA A 1 999 ? 31.762 -16.953 16.148 1.00 94.81 999 ALA A N 1
ATOM 7808 C CA . ALA A 1 999 ? 31.761 -18.212 15.407 1.00 94.81 999 ALA A CA 1
ATOM 7809 C C . ALA A 1 999 ? 30.389 -18.901 15.474 1.00 94.81 999 ALA A C 1
ATOM 7811 O O . ALA A 1 999 ? 29.828 -19.259 14.442 1.00 94.81 999 ALA A O 1
ATOM 7812 N N . TRP A 1 1000 ? 29.802 -19.012 16.670 1.00 95.06 1000 TRP A N 1
ATOM 7813 C CA . TRP A 1 1000 ? 28.450 -19.550 16.826 1.00 95.06 1000 TRP A CA 1
ATOM 7814 C C . TRP A 1 1000 ? 27.424 -18.747 16.022 1.00 95.06 1000 TRP A C 1
ATOM 7816 O O . TRP A 1 1000 ? 26.565 -19.335 15.367 1.00 95.06 1000 TRP A O 1
ATOM 7826 N N . TRP A 1 1001 ? 27.511 -17.415 16.041 1.00 96.56 1001 TRP A N 1
ATOM 7827 C CA . TRP A 1 1001 ? 26.575 -16.572 15.308 1.00 96.56 1001 TRP A CA 1
ATOM 7828 C C . TRP A 1 1001 ? 26.766 -16.690 13.792 1.00 96.56 1001 TRP A C 1
ATOM 7830 O O . TRP A 1 1001 ? 25.773 -16.813 13.083 1.00 96.56 1001 TRP A O 1
ATOM 7840 N N . LEU A 1 1002 ? 28.004 -16.762 13.288 1.00 95.81 1002 LEU A N 1
ATOM 7841 C CA . LEU A 1 1002 ? 28.280 -17.027 11.869 1.00 95.81 1002 LEU A CA 1
ATOM 7842 C C . LEU A 1 1002 ? 27.699 -18.366 11.402 1.00 95.81 1002 LEU A C 1
ATOM 7844 O O . LEU A 1 1002 ? 27.133 -18.432 10.315 1.00 95.81 1002 LEU A O 1
ATOM 7848 N N . GLU A 1 1003 ? 27.734 -19.410 12.231 1.00 92.88 1003 GLU A N 1
ATOM 7849 C CA . GLU A 1 1003 ? 27.024 -20.660 11.926 1.00 92.88 1003 GLU A CA 1
ATOM 7850 C C . GLU A 1 1003 ? 25.504 -20.465 11.841 1.00 92.88 1003 GLU A C 1
ATOM 7852 O O . GLU A 1 1003 ? 24.849 -21.122 11.033 1.00 92.88 1003 GLU A O 1
ATOM 7857 N N . GLN A 1 1004 ? 24.917 -19.575 12.653 1.00 92.81 1004 GLN A N 1
ATOM 7858 C CA . GLN A 1 1004 ? 23.498 -19.223 12.511 1.00 92.81 1004 GLN A CA 1
ATOM 7859 C C . GLN A 1 1004 ? 23.238 -18.474 11.200 1.00 92.81 1004 GLN A C 1
ATOM 7861 O O . GLN A 1 1004 ? 22.216 -18.726 10.565 1.00 92.81 1004 GLN A O 1
ATOM 7866 N N . VAL A 1 1005 ? 24.158 -17.596 10.776 1.00 93.50 1005 VAL A N 1
ATOM 7867 C CA . VAL A 1 1005 ? 24.070 -16.912 9.476 1.00 93.50 1005 VAL A CA 1
ATOM 7868 C C . VAL A 1 1005 ? 24.073 -17.938 8.344 1.00 93.50 1005 VAL A C 1
ATOM 7870 O O . VAL A 1 1005 ? 23.161 -17.920 7.526 1.00 93.50 1005 VAL A O 1
ATOM 7873 N N . VAL A 1 1006 ? 25.016 -18.886 8.351 1.00 91.12 1006 VAL A N 1
ATOM 7874 C CA . VAL A 1 1006 ? 25.106 -19.981 7.363 1.00 91.12 1006 VAL A CA 1
ATOM 7875 C C . VAL A 1 1006 ? 23.825 -20.813 7.326 1.00 91.12 1006 VAL A C 1
ATOM 7877 O O . VAL A 1 1006 ? 23.280 -21.087 6.260 1.00 91.12 1006 VAL A O 1
ATOM 7880 N N . LYS A 1 1007 ? 23.294 -21.199 8.492 1.00 87.00 1007 LYS A N 1
ATOM 7881 C CA . LYS A 1 1007 ? 22.040 -21.967 8.569 1.00 87.00 1007 LYS A CA 1
ATOM 7882 C C . LYS A 1 1007 ? 20.857 -21.198 7.985 1.00 87.00 1007 LYS A C 1
ATOM 7884 O O . LYS A 1 1007 ? 20.006 -21.798 7.335 1.00 87.00 1007 LYS A O 1
ATOM 7889 N N . ALA A 1 1008 ? 20.794 -19.889 8.220 1.00 82.25 1008 ALA A N 1
ATOM 7890 C CA . ALA A 1 1008 ? 19.728 -19.044 7.698 1.00 82.25 1008 ALA A CA 1
ATOM 7891 C C . ALA A 1 1008 ? 19.846 -18.828 6.180 1.00 82.25 1008 ALA A C 1
ATOM 7893 O O . ALA A 1 1008 ? 18.830 -18.853 5.488 1.00 82.25 1008 ALA A O 1
ATOM 7894 N N . THR A 1 1009 ? 21.063 -18.662 5.652 1.00 77.00 1009 THR A N 1
ATOM 7895 C CA . THR A 1 1009 ? 21.298 -18.469 4.212 1.00 77.00 1009 THR A CA 1
ATOM 7896 C C . THR A 1 1009 ? 21.131 -19.761 3.414 1.00 77.00 1009 THR A C 1
ATOM 7898 O O . THR A 1 1009 ? 20.625 -19.716 2.296 1.00 77.00 1009 THR A O 1
ATOM 7901 N N . ALA A 1 1010 ? 21.452 -20.924 3.988 1.00 70.31 1010 ALA A N 1
ATOM 7902 C CA . ALA A 1 1010 ? 21.244 -22.225 3.349 1.00 70.31 1010 ALA A CA 1
ATOM 7903 C C . ALA A 1 1010 ? 19.762 -22.546 3.066 1.00 70.31 1010 ALA A C 1
ATOM 7905 O O . ALA A 1 1010 ? 19.469 -23.275 2.128 1.00 70.31 1010 ALA A O 1
ATOM 7906 N N . GLY A 1 1011 ? 18.818 -21.995 3.843 1.00 49.44 1011 GLY A N 1
ATOM 7907 C CA . GLY A 1 1011 ? 17.376 -22.144 3.593 1.00 49.44 1011 GLY A CA 1
ATOM 7908 C C . GLY A 1 1011 ? 16.805 -21.192 2.532 1.00 49.44 1011 GLY A C 1
ATOM 7909 O O . GLY A 1 1011 ? 15.641 -21.334 2.160 1.00 49.44 1011 GLY A O 1
ATOM 7910 N N . GLN A 1 1012 ? 17.595 -20.212 2.080 1.00 41.69 1012 GLN A N 1
ATOM 7911 C CA . GLN A 1 1012 ? 17.222 -19.218 1.063 1.00 41.69 1012 GLN A CA 1
ATOM 7912 C C . GLN A 1 1012 ? 17.882 -19.475 -0.303 1.00 41.69 1012 GLN A C 1
ATOM 7914 O O . GLN A 1 1012 ? 17.481 -18.844 -1.283 1.00 41.69 1012 GLN A O 1
ATOM 7919 N N . ARG A 1 1013 ? 18.897 -20.349 -0.353 1.00 38.56 1013 ARG A N 1
ATOM 7920 C CA . ARG A 1 1013 ? 19.649 -20.726 -1.559 1.00 38.56 1013 ARG A CA 1
ATOM 7921 C C . ARG A 1 1013 ? 19.002 -21.876 -2.322 1.00 38.56 1013 ARG A C 1
ATOM 7923 O O . ARG A 1 1013 ? 18.391 -22.755 -1.673 1.00 38.56 1013 ARG A O 1
#

Foldseek 3Di:
DPPDDPVLVVVCVVQPPPDPLVVVLVVVCVVPVVVVPPDPPRDVVSVVVSVVVVVVSVVVDPLNVQVVVPPVPDDCPVLCVVLVVCSVVVHHSVVSSVSVVCSSPDDDDDDDDDDDDADADDDADLVLPPDLDQDPVVLLVVLCVLFQFQEWEQWPQPLVLQFNPPDPCVVLLVVLVCCLDPDPDDQQHQPLQFGNQQDVLNDLVSNVVSVVVSCVSRQVPFQKDKDQQPDCDAPPQSDNDDQRIFIFGDDPDAHDHLLGTLETEHEASAPPPVSVVVSVVSSSQLSSCVSQLQFAKAKYKYCRRQKIKIWIFGLFHIYINHIDGCRNCVSSVSSVNRSSRHPDCVSSRHDPQWDDDLVWTKHWFDWPPDPPRDIFIKTWDSDWPDFRSHRNAFSWTKTQIWGPDPPTDSFKIKIKTWAFPLFDDPLVLLVLCVVLVQAQAWHFTGKDWDDKVCRVCPSIDLVPIDRDNDDDDDPSNDDDPDDDDDDDDDDDDDDDDDDDDDDDDDDDDDDDDDDDDDDDDDDDDDDDDDDDPDDDDPRDPDSIGMIITMMTMTGGDFAQLLPDQALLLNLQQLLLQLSSQCCSCVRSQKHQQADASRQKGADPQPDPPHRRIHGHDSSQMDRNPPPDGPHAQQDYNQLQFALCSLVPHHDDSLRNLSSSLSRLLCSQQPSVCVHPPQDFADPDALSVLSRDDHSNSNSVSVQVCLPPVNVVVSLVSGTPSNVLCSVLSVQLSCLSFPQDPVGTDNDDRPDPCSRSVSNSVSSVVSSVPVPPPPPVVPPVPQPAAEEEEEDQFADSVLVQVLLVVLQVVCVVVVVDPHHHHYYYDQALRSLSSHLEYEYHDGPLQSSQVSCVVRVNLVSLLCCCPPVVGQYEYEQSGQQQQEPEEPDDDPPDGHHSHNAQFYKYFLPVDDDDDQDWDFWFFPLLDDPPDGGTQIFTADSFIFRPDRHDDNPPDPKAGKDQRTADDDPPDPRHTRAWIDIRSYIYGRTHSSVDSDSSVSNSNVVSSVVVVVVVD

Sequence (1013 aa):
MEALTEAELATIEKYPLSDSIYEHAATLLQDNPDLEAAGPPQNPTLFVDTMQHVLATLMASPASSHLASRIGREPWIKLLQPLSYAVIEKAPATQIWATVIGLVSAPASRPSGTHLREETPVTVSSNSLQGREQTRDLVRDRVLDEFRFCTFENVPGFHDKYFTGSKKWNKKINTIWKDVTNSVTNTTKHNGERWTGFPHPPKQDDVLEWFFRLQDNLLGEARHAYYKSTLTYMTNAESKRRADLIVKARDPNAQHEWKDVLVVGELKQSNYDWKGTLLQLGCYVRDLMASQPTRRFVHAFALYGSVMECWIFDRSGPYRSGQFSIHEEPKRFIQVMCGYAMMSDKDLGLDTFIKGGKAKMSISLTLEPEKSGKKLNLELDPQPIAHQRAIVCRGTTCYLAKKRGRGAEWDYVVKFSWVSDKRQPEANLLMKAQEHGIKGVARLVAHQQLDSVGALRQGLDFKASKLHKFHGMHANQLLTYSHSPSHGMKTLTIEDSPKRRKLNAGRPSKNSPSGGLQGTLKGMQGDVQEASNSSLMKHNTDIFDNRILSVLVISPAGRAIRLCTSPVELVASLHDAIKAHRALYMDAKILHRDISENNIIITNAKGAEDPKGMLIDLDLAKVVDAGRSGARHRTGTMEFMAVGVLSGHTHTYRHDLESFFYVLIWLSARRAWDLPGAGERPVTSQLTDWYIGSYAEIARRKRGQMEKKGFEDLLREIAPAFADVKELCRRLRDHLFPYEADGLFTDTPNDPDSLYLPILAEFSDALSTIQPSALPGPTNAPMAITVGVLALQGAFVEHLSLLQKAGEYLKQSGRVDDDFSFVQVRNTAQLRQCDGLIIPGGESTTMSLVAADTGLLEPLRSFVKIERKPTFGTCAGLILLSETAAATKQGGQELIGGLDVQVNRNHFGRQVQSFKTELDLPFLARGSTQEPFPGVFIRAPVVDKVLAHVDGEQSSPVEIMGTLPVPGKEDGIIIAVKQGNVFGTSFHPEMTSDVRIHAWWLEQVVKATAGQR

Secondary structure (DSSP, 8-state):
-TT--HHHHHHHHHS---SHHHHHHHHHHHH-GGGGGS-TTS-HHHHHHHHHHHHHHHTTSTTHHHHHHHHTTS-THHHHHHHHHHHHTT--HHHHHHHHHHHHHSPPPPPPP---PPPPP----TTS---S---HHHHHHHHHHHHTTT-EES-TTHHIIIIISS-TTHHHHHHHHHHHHH-SS-TT-B-SSSBTT--SS--HHHHHHHHHHHHHHHHTT-SEEEEE---S--TT-S-S---SEEEEE--SSPPP-GGGEEEEEEEESS---HHHHHHHHHHHHHHHHHHSTT--EEEEEEEETTEEEEEEEETTEEEEEEEEETTTSHHHHHHHHHHHHH--TTTTT---SSBS-TT-EEEEEEPSS-TT-PEEEEEEEEEEEEE---SSS---EEEEEEESSTT----EEEEEEEEETTS--HHHHHHHHHHTT-TTBPEEEEEEEEEEHHHHHTT--SSSSEEP----S-SSS---SS-PPP--------------------------------------------------------SS--EEEEEEEEE---EEGGG--SHHHHHHHHHHHHHHHHHHHHTS-EE-----TTSEEE----STTS-SEEE---TT-EETTSS--SS-SS-S-GGG--HHHHTTPPP-HHHHHHHHHHHHHHIIIIIGGGSTT--PPPSS-GGGGGSSS-HHHHHHHHHHHTSHHHHHHHHTTS-GGGTTHHHHHHHHHHHHS-EETTEE--SPPSSTHHHHHHHHHHHHHHHHHS------TT-SS--PEEEEEE-SSSSHHHHHHHHHHHHHHHHHTTS--S-EEEEEE-SHHHHHT-SEEEE-SS-HHHHHHHHHHTT-HHHHHIIIIIS---EEEETHHHHHHEEEEESPPTT-------EEEEEETTTT-SSS--EEEEE--GGG-BTTB-PPEEEEESS--EEEEEPPP-BTBS-PPEEEEEEEEETTEEEEEEEEEEETTEEEESS-GGGSS--HHHHHHHHHHHHHHHTT-

Radius of gyration: 34.47 Å; chains: 1; bounding box: 85×95×99 Å

pLDDT: mean 74.21, std 22.16, range [20.11, 98.31]